Protein AF-0000000079071608 (afdb_homodimer)

Nearest PDB structures (foldseek):
  5tao-assembly1_A  TM=7.652E-01  e=8.040E-08  Haloferax volcanii DS2
  3pug-assembly1_A  TM=7.405E-01  e=8.817E-08  Haloferax volcanii DS2
  3oyz-assembly1_A  TM=7.617E-01  e=5.085E-07  Haloferax volcanii DS2
  3oyx-assembly1_A  TM=5.972E-01  e=1.931E-07  Haloferax volcanii DS2
  7yqn-assembly2_B  TM=5.432E-01  e=3.080E-05  Escherichia coli DH5[alpha]

Solvent-accessible surface area (backbone atoms only — not comparable to full-atom values): 44572 Å² total; per-residue (Å²): 128,81,77,73,74,80,78,85,77,88,71,59,71,63,59,59,51,51,53,52,61,73,39,45,66,56,53,52,47,49,56,69,60,40,68,28,73,81,80,65,82,74,50,61,36,38,31,58,40,28,39,87,69,64,52,90,54,44,59,61,49,35,17,53,51,23,50,51,48,37,53,73,66,29,68,44,36,68,52,42,16,63,64,66,68,48,55,75,88,46,16,53,64,37,42,54,49,40,54,52,37,33,71,76,55,48,46,49,21,41,29,37,20,53,31,83,77,47,47,92,68,58,67,69,59,51,44,51,36,28,33,48,49,18,47,44,53,45,48,25,55,74,70,69,69,46,47,70,25,39,40,38,26,42,37,31,73,50,84,64,41,24,68,58,15,53,47,44,51,35,21,23,53,38,30,20,48,76,66,76,40,78,63,92,38,54,42,35,36,46,35,71,42,56,50,39,66,54,37,36,43,50,44,51,51,52,49,53,49,26,60,76,69,69,47,62,90,73,69,73,41,29,29,39,30,51,24,34,39,34,24,57,31,24,65,82,16,42,51,33,50,44,50,28,52,59,39,28,71,80,22,46,50,28,40,32,37,34,31,53,47,25,33,34,42,52,52,28,41,51,93,53,55,40,54,82,29,69,71,42,48,54,50,51,50,54,50,48,64,52,25,61,44,45,40,33,41,56,27,42,30,41,69,52,66,48,42,56,83,56,56,71,48,24,47,52,28,40,36,50,51,22,51,54,48,43,52,32,44,78,69,71,27,62,17,29,38,39,74,48,42,55,44,48,60,31,53,44,40,29,54,27,47,56,40,51,72,44,42,64,65,41,27,49,52,44,32,33,56,64,64,69,43,91,50,101,57,86,76,47,64,69,47,45,22,51,41,26,42,52,52,50,54,20,36,68,73,62,48,38,50,69,66,60,51,23,71,61,34,74,42,52,73,68,53,33,51,54,45,44,56,66,63,82,90,54,69,69,81,66,70,130,131,77,79,74,72,83,75,64,66,74,73,60,71,61,58,58,50,51,43,51,61,71,40,46,66,55,54,53,47,49,56,67,60,40,68,28,74,82,80,66,83,74,51,61,36,39,32,57,40,29,40,87,69,62,51,92,55,45,57,60,50,35,16,52,50,22,52,49,50,36,53,70,64,29,70,43,36,67,53,43,17,64,63,64,67,47,57,76,89,46,17,53,64,38,41,52,50,40,54,53,37,32,71,74,54,48,46,48,22,40,27,37,19,53,30,83,74,47,45,93,68,58,67,68,57,50,48,52,33,29,35,49,49,17,48,44,53,45,49,24,56,74,71,69,68,48,46,71,23,38,38,37,25,40,38,34,71,50,83,94,42,22,68,59,14,52,48,44,50,47,42,22,54,50,30,18,46,74,66,76,40,80,64,91,38,53,41,36,36,46,38,71,43,55,50,38,65,55,39,36,51,51,43,51,52,51,50,53,51,26,59,76,70,70,46,61,88,74,71,72,42,29,27,39,29,51,26,35,62,35,23,58,47,29,97,84,70,26,24,32,51,21,34,28,51,60,39,27,73,80,22,46,50,28,40,33,39,35,34,63,54,26,33,50,64,76,67,49,54,76,93,59,56,41,55,81,29,68,72,42,48,52,49,49,51,54,50,42,35,43,27,37,38,45,40,32,41,56,26,43,33,40,71,89,69,66,44,56,83,56,56,70,48,23,46,52,28,39,36,51,52,22,49,54,48,41,52,33,44,68,68,38,28,62,16,28,40,38,74,48,43,56,44,47,59,31,53,44,40,30,55,27,46,57,41,53,73,45,41,65,64,40,28,48,52,45,33,35,56,61,63,69,47,92,61,69,48,69,78,47,67,40,38,46,20,18,33,26,43,47,53,50,52,20,36,68,73,62,49,40,51,67,67,61,50,23,70,62,37,74,43,52,72,68,52,34,52,51,45,44,56,63,61,85,61,54,71,68,81,67,68,133

Structure (mmCIF, N/CA/C/O backbone):
data_AF-0000000079071608-model_v1
#
loop_
_entity.id
_entity.type
_entity.pdbx_description
1 polymer 'Aldolase/citrate lyase family protein'
#
loop_
_atom_site.group_PDB
_atom_site.id
_atom_site.type_symbol
_atom_site.label_atom_id
_atom_site.label_alt_id
_atom_site.label_comp_id
_atom_site.label_asym_id
_atom_site.label_entity_id
_atom_site.label_seq_id
_atom_site.pdbx_PDB_ins_code
_atom_site.Cartn_x
_atom_site.Cartn_y
_atom_site.Cartn_z
_atom_site.occupancy
_atom_site.B_iso_or_equiv
_atom_site.auth_seq_id
_atom_site.auth_comp_id
_atom_site.auth_asym_id
_atom_site.auth_atom_id
_atom_site.pdbx_PDB_model_num
ATOM 1 N N . MET A 1 1 ? 61.188 -28.734 -21 1 44.72 1 MET A N 1
ATOM 2 C CA . MET A 1 1 ? 60.438 -28.516 -19.766 1 44.72 1 MET A CA 1
ATOM 3 C C . MET A 1 1 ? 60.25 -27.031 -19.5 1 44.72 1 MET A C 1
ATOM 5 O O . MET A 1 1 ? 61.188 -26.266 -19.391 1 44.72 1 MET A O 1
ATOM 9 N N . GLY A 1 2 ? 59.219 -26.406 -20.047 1 53.53 2 GLY A N 1
ATOM 10 C CA . GLY A 1 2 ? 58.969 -24.984 -19.906 1 53.53 2 GLY A CA 1
ATOM 11 C C . GLY A 1 2 ? 58.938 -24.531 -18.469 1 53.53 2 GLY A C 1
ATOM 12 O O . GLY A 1 2 ? 58.344 -25.188 -17.609 1 53.53 2 GLY A O 1
ATOM 13 N N . GLN A 1 3 ? 59.969 -23.969 -18.062 1 58.19 3 GLN A N 1
ATOM 14 C CA . GLN A 1 3 ? 60.062 -23.406 -16.719 1 58.19 3 GLN A CA 1
ATOM 15 C C . GLN A 1 3 ? 58.812 -22.609 -16.375 1 58.19 3 GLN A C 1
ATOM 17 O O . GLN A 1 3 ? 58.469 -21.625 -17.062 1 58.19 3 GLN A O 1
ATOM 22 N N . GLN A 1 4 ? 57.781 -23.297 -15.914 1 64.5 4 GLN A N 1
ATOM 23 C CA . GLN A 1 4 ? 56.625 -22.594 -15.359 1 64.5 4 GLN A CA 1
ATOM 24 C C . GLN A 1 4 ? 57.094 -21.453 -14.438 1 64.5 4 GLN A C 1
ATOM 26 O O . GLN A 1 4 ? 57.812 -21.688 -13.469 1 64.5 4 GLN A O 1
ATOM 31 N N . GLU A 1 5 ? 57.188 -20.359 -15.008 1 67.31 5 GLU A N 1
ATOM 32 C CA . GLU A 1 5 ? 57.5 -19.188 -14.195 1 67.31 5 GLU A CA 1
ATOM 33 C C . GLU A 1 5 ? 56.719 -19.203 -12.883 1 67.31 5 GLU A C 1
ATOM 35 O O . GLU A 1 5 ? 55.5 -19.406 -12.883 1 67.31 5 GLU A O 1
ATOM 40 N N . LYS A 1 6 ? 57.406 -19.406 -11.875 1 74.31 6 LYS A N 1
ATOM 41 C CA . LYS A 1 6 ? 56.812 -19.328 -10.555 1 74.31 6 LYS A CA 1
ATOM 42 C C . LYS A 1 6 ? 56.219 -17.938 -10.305 1 74.31 6 LYS A C 1
ATOM 44 O O . LYS A 1 6 ? 56.969 -16.953 -10.297 1 74.31 6 LYS A O 1
ATOM 49 N N . VAL A 1 7 ? 54.938 -17.797 -10.383 1 86.5 7 VAL A N 1
ATOM 50 C CA . VAL A 1 7 ? 54.25 -16.531 -10.102 1 86.5 7 VAL A CA 1
ATOM 51 C C . VAL A 1 7 ? 54.312 -16.25 -8.602 1 86.5 7 VAL A C 1
ATOM 53 O O . VAL A 1 7 ? 54 -17.141 -7.789 1 86.5 7 VAL A O 1
ATOM 56 N N . ALA A 1 8 ? 54.844 -15.266 -8.094 1 85.81 8 ALA A N 1
ATOM 57 C CA . ALA A 1 8 ? 55 -14.891 -6.695 1 85.81 8 ALA A CA 1
ATOM 58 C C . ALA A 1 8 ? 53.688 -14.477 -6.078 1 85.81 8 ALA A C 1
ATOM 60 O O . ALA A 1 8 ? 52.844 -13.836 -6.734 1 85.81 8 ALA A O 1
ATOM 61 N N . THR A 1 9 ? 53.344 -14.984 -4.914 1 87.38 9 THR A N 1
ATOM 62 C CA . THR A 1 9 ? 52.219 -14.516 -4.094 1 87.38 9 THR A CA 1
ATOM 63 C C . THR A 1 9 ? 52.719 -13.953 -2.768 1 87.38 9 THR A C 1
ATOM 65 O O . THR A 1 9 ? 53.875 -14.227 -2.365 1 87.38 9 THR A O 1
ATOM 68 N N . SER A 1 10 ? 51.906 -13.047 -2.244 1 91.5 10 SER A N 1
ATOM 69 C CA . SER A 1 10 ? 52.312 -12.391 -1.003 1 91.5 10 SER A CA 1
ATOM 70 C C . SER A 1 10 ? 51.656 -13.055 0.205 1 91.5 10 SER A C 1
ATOM 72 O O . SER A 1 10 ? 52.156 -12.93 1.329 1 91.5 10 SER A O 1
ATOM 74 N N . LEU A 1 11 ? 50.625 -13.664 0.04 1 89.94 11 LEU A N 1
ATOM 75 C CA . LEU A 1 11 ? 49.844 -14.141 1.175 1 89.94 11 LEU A CA 1
ATOM 76 C C . LEU A 1 11 ? 50.094 -15.625 1.423 1 89.94 11 LEU A C 1
ATOM 78 O O . LEU A 1 11 ? 50.188 -16.406 0.478 1 89.94 11 LEU A O 1
ATOM 82 N N . ALA A 1 12 ? 50.219 -15.898 2.709 1 88.94 12 ALA A N 1
ATOM 83 C CA . ALA A 1 12 ? 50.312 -17.312 3.086 1 88.94 12 ALA A CA 1
ATOM 84 C C . ALA A 1 12 ? 48.969 -18.016 2.9 1 88.94 12 ALA A C 1
ATOM 86 O O . ALA A 1 12 ? 47.906 -17.391 2.992 1 88.94 12 ALA A O 1
ATOM 87 N N . GLY A 1 13 ? 49.031 -19.172 2.604 1 90 13 GLY A N 1
ATOM 88 C CA . GLY A 1 13 ? 47.844 -20 2.439 1 90 13 GLY A CA 1
ATOM 89 C C . GLY A 1 13 ? 46.938 -20 3.656 1 90 13 GLY A C 1
ATOM 90 O O . GLY A 1 13 ? 45.719 -20.188 3.537 1 90 13 GLY A O 1
ATOM 91 N N . THR A 1 14 ? 47.469 -19.656 4.812 1 92.75 14 THR A N 1
ATOM 92 C CA . THR A 1 14 ? 46.719 -19.656 6.062 1 92.75 14 THR A CA 1
ATOM 93 C C . THR A 1 14 ? 45.688 -18.531 6.074 1 92.75 14 THR A C 1
ATOM 95 O O . THR A 1 14 ? 44.625 -18.656 6.684 1 92.75 14 THR A O 1
ATOM 98 N N . VAL A 1 15 ? 46 -17.5 5.441 1 91.19 15 VAL A N 1
ATOM 99 C CA . VAL A 1 15 ? 45.062 -16.375 5.359 1 91.19 15 VAL A CA 1
ATOM 100 C C . VAL A 1 15 ? 43.812 -16.812 4.641 1 91.19 15 VAL A C 1
ATOM 102 O O . VAL A 1 15 ? 42.688 -16.516 5.102 1 91.19 15 VAL A O 1
ATOM 105 N N . SER A 1 16 ? 43.969 -17.469 3.561 1 90.81 16 SER A N 1
ATOM 106 C CA . SER A 1 16 ? 42.812 -17.969 2.807 1 90.81 16 SER A CA 1
ATOM 107 C C . SER A 1 16 ? 42 -18.953 3.637 1 90.81 16 SER A C 1
ATOM 109 O O . SER A 1 16 ? 40.75 -18.938 3.594 1 90.81 16 SER A O 1
ATOM 111 N N . GLU A 1 17 ? 42.625 -19.719 4.328 1 92.81 17 GLU A N 1
ATOM 112 C CA . GLU A 1 17 ? 41.938 -20.703 5.156 1 92.81 17 GLU A CA 1
ATOM 113 C C . GLU A 1 17 ? 41.156 -20.031 6.266 1 92.81 17 GLU A C 1
ATOM 115 O O . GLU A 1 17 ? 40.031 -20.469 6.578 1 92.81 17 GLU A O 1
ATOM 120 N N . GLU A 1 18 ? 41.719 -19.047 6.824 1 92 18 GLU A N 1
ATOM 121 C CA . GLU A 1 18 ? 41.062 -18.312 7.895 1 92 18 GLU A CA 1
ATOM 122 C C . GLU A 1 18 ? 39.812 -17.594 7.383 1 92 18 GLU A C 1
ATOM 124 O O . GLU A 1 18 ? 38.781 -17.609 8.047 1 92 18 GLU A O 1
ATOM 129 N N . ILE A 1 19 ? 39.906 -17.094 6.324 1 92.75 19 ILE A N 1
ATOM 130 C CA . ILE A 1 19 ? 38.75 -16.422 5.715 1 92.75 19 ILE A CA 1
ATOM 131 C C . ILE A 1 19 ? 37.656 -17.438 5.387 1 92.75 19 ILE A C 1
ATOM 133 O O . ILE A 1 19 ? 36.5 -17.203 5.672 1 92.75 19 ILE A O 1
ATOM 137 N N . SER A 1 20 ? 38 -18.531 4.875 1 91.56 20 SER A N 1
ATOM 138 C CA . SER A 1 20 ? 37.031 -19.578 4.57 1 91.56 20 SER A CA 1
ATOM 139 C C . SER A 1 20 ? 36.344 -20.062 5.828 1 91.56 20 SER A C 1
ATOM 141 O O . SER A 1 20 ? 35.125 -20.266 5.828 1 91.56 20 SER A O 1
ATOM 143 N N . ALA A 1 21 ? 37.094 -20.156 6.781 1 93.5 21 ALA A N 1
ATOM 144 C CA . ALA A 1 21 ? 36.531 -20.625 8.047 1 93.5 21 ALA A CA 1
ATOM 145 C C . ALA A 1 21 ? 35.562 -19.609 8.609 1 93.5 21 ALA A C 1
ATOM 147 O O . ALA A 1 21 ? 34.531 -19.984 9.18 1 93.5 21 ALA A O 1
ATOM 148 N N . SER A 1 22 ? 35.875 -18.422 8.461 1 94.06 22 SER A N 1
ATOM 149 C CA . SER A 1 22 ? 35.062 -17.359 9.023 1 94.06 22 SER A CA 1
ATOM 150 C C . SER A 1 22 ? 33.719 -17.234 8.266 1 94.06 22 SER A C 1
ATOM 152 O O . SER A 1 22 ? 32.75 -16.703 8.797 1 94.06 22 SER A O 1
ATOM 154 N N . LEU A 1 23 ? 33.562 -17.797 7.086 1 94.31 23 LEU A N 1
ATOM 155 C CA . LEU A 1 23 ? 32.406 -17.609 6.246 1 94.31 23 LEU A CA 1
ATOM 156 C C . LEU A 1 23 ? 31.594 -18.906 6.148 1 94.31 23 LEU A C 1
ATOM 158 O O . LEU A 1 23 ? 30.562 -18.953 5.461 1 94.31 23 LEU A O 1
ATOM 162 N N . THR A 1 24 ? 32.062 -19.812 6.867 1 92.94 24 THR A N 1
ATOM 163 C CA . THR A 1 24 ? 31.406 -21.109 6.785 1 92.94 24 THR A CA 1
ATOM 164 C C . THR A 1 24 ? 29.938 -21.016 7.184 1 92.94 24 THR A C 1
ATOM 166 O O . THR A 1 24 ? 29.078 -21.578 6.508 1 92.94 24 THR A O 1
ATOM 169 N N . ALA A 1 25 ? 29.703 -20.297 8.281 1 93.12 25 ALA A N 1
ATOM 170 C CA . ALA A 1 25 ? 28.328 -20.156 8.75 1 93.12 25 ALA A CA 1
ATOM 171 C C . ALA A 1 25 ? 27.484 -19.375 7.75 1 93.12 25 ALA A C 1
ATOM 173 O O . ALA A 1 25 ? 26.297 -19.703 7.543 1 93.12 25 ALA A O 1
ATOM 174 N N . VAL A 1 26 ? 28.031 -18.422 7.152 1 89.38 26 VAL A N 1
ATOM 175 C CA . VAL A 1 26 ? 27.344 -17.609 6.152 1 89.38 26 VAL A CA 1
ATOM 176 C C . VAL A 1 26 ? 27 -18.469 4.938 1 89.38 26 VAL A C 1
ATOM 178 O O . VAL A 1 26 ? 25.891 -18.406 4.402 1 89.38 26 VAL A O 1
ATOM 181 N N . ASP A 1 27 ? 27.938 -19.266 4.555 1 87.5 27 ASP A N 1
ATOM 182 C CA . ASP A 1 27 ? 27.703 -20.156 3.408 1 87.5 27 ASP A CA 1
ATOM 183 C C . ASP A 1 27 ? 26.562 -21.125 3.68 1 87.5 27 ASP A C 1
ATOM 185 O O . ASP A 1 27 ? 25.734 -21.375 2.807 1 87.5 27 ASP A O 1
ATOM 189 N N . ALA A 1 28 ? 26.578 -21.578 4.844 1 91.38 28 ALA A N 1
ATOM 190 C CA . ALA A 1 28 ? 25.516 -22.516 5.223 1 91.38 28 ALA A CA 1
ATOM 191 C C . ALA A 1 28 ? 24.156 -21.812 5.25 1 91.38 28 ALA A C 1
ATOM 193 O O . ALA A 1 28 ? 23.156 -22.375 4.805 1 91.38 28 ALA A O 1
ATOM 194 N N . GLU A 1 29 ? 24.109 -20.625 5.758 1 91.5 29 GLU A N 1
ATOM 195 C CA . GLU A 1 29 ? 22.875 -19.859 5.82 1 91.5 29 GLU A CA 1
ATOM 196 C C . GLU A 1 29 ? 22.359 -19.516 4.426 1 91.5 29 GLU A C 1
ATOM 198 O O . GLU A 1 29 ? 21.156 -19.578 4.16 1 91.5 29 GLU A O 1
ATOM 203 N N . LEU A 1 30 ? 23.25 -19.172 3.57 1 88.44 30 LEU A N 1
ATOM 204 C CA . LEU A 1 30 ? 22.891 -18.859 2.191 1 88.44 30 LEU A CA 1
ATOM 205 C C . LEU A 1 30 ? 22.25 -20.047 1.499 1 88.44 30 LEU A C 1
ATOM 207 O O . LEU A 1 30 ? 21.234 -19.906 0.826 1 88.44 30 LEU A O 1
ATOM 211 N N . ALA A 1 31 ? 22.781 -21.172 1.728 1 88.56 31 ALA A N 1
ATOM 212 C CA . ALA A 1 31 ? 22.266 -22.391 1.108 1 88.56 31 ALA A CA 1
ATOM 213 C C . ALA A 1 31 ? 20.891 -22.75 1.666 1 88.56 31 ALA A C 1
ATOM 215 O O . ALA A 1 31 ? 20 -23.188 0.925 1 88.56 31 ALA A O 1
ATOM 216 N N . ARG A 1 32 ? 20.734 -22.5 2.881 1 90.62 32 ARG A N 1
ATOM 217 C CA . ARG A 1 32 ? 19.5 -22.891 3.555 1 90.62 32 ARG A CA 1
ATOM 218 C C . ARG A 1 32 ? 18.359 -21.922 3.221 1 90.62 32 ARG A C 1
ATOM 220 O O . ARG A 1 32 ? 17.25 -22.344 2.926 1 90.62 32 ARG A O 1
ATOM 227 N N . ARG A 1 33 ? 18.656 -20.656 3.199 1 91.56 33 ARG A N 1
ATOM 228 C CA . ARG A 1 33 ? 17.625 -19.625 3.123 1 91.56 33 ARG A CA 1
ATOM 229 C C . ARG A 1 33 ? 17.297 -19.297 1.672 1 91.56 33 ARG A C 1
ATOM 231 O O . ARG A 1 33 ? 16.219 -18.766 1.383 1 91.56 33 ARG A O 1
ATOM 238 N N . TYR A 1 34 ? 18.219 -19.672 0.741 1 91.81 34 TYR A N 1
ATOM 239 C CA . TYR A 1 34 ? 18.031 -19.266 -0.648 1 91.81 34 TYR A CA 1
ATOM 240 C C . TYR A 1 34 ? 18.25 -20.453 -1.593 1 91.81 34 TYR A C 1
ATOM 242 O O . TYR A 1 34 ? 19.156 -20.406 -2.436 1 91.81 34 TYR A O 1
ATOM 250 N N . PRO A 1 35 ? 17.375 -21.406 -1.533 1 89.88 35 PRO A N 1
ATOM 251 C CA . PRO A 1 35 ? 17.516 -22.594 -2.379 1 89.88 35 PRO A CA 1
ATOM 252 C C . PRO A 1 35 ? 17.203 -22.312 -3.846 1 89.88 35 PRO A C 1
ATOM 254 O O . PRO A 1 35 ? 17.484 -23.141 -4.715 1 89.88 35 PRO A O 1
ATOM 257 N N . GLY A 1 36 ? 16.578 -21.172 -4.148 1 88.44 36 GLY A N 1
ATOM 258 C CA . GLY A 1 36 ? 16.203 -20.844 -5.516 1 88.44 36 GLY A CA 1
ATOM 259 C C . GLY A 1 36 ? 14.812 -21.328 -5.883 1 88.44 36 GLY A C 1
ATOM 260 O O . GLY A 1 36 ? 14.07 -21.812 -5.027 1 88.44 36 GLY A O 1
ATOM 261 N N . ASP A 1 37 ? 14.383 -21.109 -7.102 1 88.38 37 ASP A N 1
ATOM 262 C CA . ASP A 1 37 ? 13.07 -21.484 -7.605 1 88.38 37 ASP A CA 1
ATOM 263 C C . ASP A 1 37 ? 12.898 -23.016 -7.621 1 88.38 37 ASP A C 1
ATOM 265 O O . ASP A 1 37 ? 13.805 -23.734 -8.031 1 88.38 37 ASP A O 1
ATOM 269 N N . PRO A 1 38 ? 11.797 -23.516 -7.168 1 89.25 38 PRO A N 1
ATOM 270 C CA . PRO A 1 38 ? 11.617 -24.969 -7.098 1 89.25 38 PRO A CA 1
ATOM 271 C C . PRO A 1 38 ? 11.5 -25.609 -8.477 1 89.25 38 PRO A C 1
ATOM 273 O O . PRO A 1 38 ? 11.562 -26.844 -8.594 1 89.25 38 PRO A O 1
ATOM 276 N N . GLY A 1 39 ? 11.211 -24.859 -9.5 1 87.56 39 GLY A N 1
ATOM 277 C CA . GLY A 1 39 ? 11.188 -25.375 -10.859 1 87.56 39 GLY A CA 1
ATOM 278 C C . GLY A 1 39 ? 9.844 -25.969 -11.25 1 87.56 39 GLY A C 1
ATOM 279 O O . GLY A 1 39 ? 9.711 -26.578 -12.312 1 87.56 39 GLY A O 1
ATOM 280 N N . THR A 1 40 ? 8.906 -25.844 -10.391 1 90.56 40 THR A N 1
ATOM 281 C CA . THR A 1 40 ? 7.562 -26.312 -10.703 1 90.56 40 THR A CA 1
ATOM 282 C C . THR A 1 40 ? 6.742 -25.219 -11.359 1 90.56 40 THR A C 1
ATOM 284 O O . THR A 1 40 ? 7.152 -24.047 -11.367 1 90.56 40 THR A O 1
ATOM 287 N N . ARG A 1 41 ? 5.633 -25.609 -11.922 1 94.62 41 ARG A N 1
ATOM 288 C CA . ARG A 1 41 ? 4.746 -24.656 -12.602 1 94.62 41 ARG A CA 1
ATOM 289 C C . ARG A 1 41 ? 4.16 -23.656 -11.617 1 94.62 41 ARG A C 1
ATOM 291 O O . ARG A 1 41 ? 3.605 -24.031 -10.586 1 94.62 41 ARG A O 1
ATOM 298 N N . GLN A 1 42 ? 4.371 -22.391 -11.914 1 96.69 42 GLN A N 1
ATOM 299 C CA . GLN A 1 42 ? 3.625 -21.344 -11.234 1 96.69 42 GLN A CA 1
ATOM 300 C C . GLN A 1 42 ? 2.334 -21.016 -11.984 1 96.69 42 GLN A C 1
ATOM 302 O O . GLN A 1 42 ? 2.361 -20.688 -13.164 1 96.69 42 GLN A O 1
ATOM 307 N N . PRO A 1 43 ? 1.188 -21.219 -11.32 1 98.44 43 PRO A N 1
ATOM 308 C CA . PRO A 1 43 ? -0.044 -20.844 -12.016 1 98.44 43 PRO A CA 1
ATOM 309 C C . PRO A 1 43 ? -0.086 -19.359 -12.383 1 98.44 43 PRO A C 1
ATOM 311 O O . PRO A 1 43 ? 0.498 -18.531 -11.68 1 98.44 43 PRO A O 1
ATOM 314 N N . VAL A 1 44 ? -0.841 -19.016 -13.422 1 98.69 44 VAL A N 1
ATOM 315 C CA . VAL A 1 44 ? -0.842 -17.641 -13.898 1 98.69 44 VAL A CA 1
ATOM 316 C C . VAL A 1 44 ? -1.855 -16.828 -13.109 1 98.69 44 VAL A C 1
ATOM 318 O O . VAL A 1 44 ? -1.845 -15.594 -13.164 1 98.69 44 VAL A O 1
ATOM 321 N N . HIS A 1 45 ? -2.773 -17.594 -12.398 1 98.62 45 HIS A N 1
ATOM 322 C CA . HIS A 1 45 ? -3.756 -16.906 -11.57 1 98.62 45 HIS A CA 1
ATOM 323 C C . HIS A 1 45 ? -4.223 -17.781 -10.414 1 98.62 45 HIS A C 1
ATOM 325 O O . HIS A 1 45 ? -3.975 -19 -10.422 1 98.62 45 HIS A O 1
ATOM 331 N N . THR A 1 46 ? -4.723 -17.188 -9.406 1 98.56 46 THR A N 1
ATOM 332 C CA . THR A 1 46 ? -5.523 -17.812 -8.367 1 98.56 46 THR A CA 1
ATOM 333 C C . THR A 1 46 ? -6.949 -17.266 -8.375 1 98.56 46 THR A C 1
ATOM 335 O O . THR A 1 46 ? -7.152 -16.062 -8.352 1 98.56 46 THR A O 1
ATOM 338 N N . VAL A 1 47 ? -7.91 -18.188 -8.5 1 97.94 47 VAL A N 1
ATOM 339 C CA . VAL A 1 47 ? -9.32 -17.828 -8.469 1 97.94 47 VAL A CA 1
ATOM 340 C C . VAL A 1 47 ? -9.891 -18.062 -7.074 1 97.94 47 VAL A C 1
ATOM 342 O O . VAL A 1 47 ? -9.555 -19.047 -6.422 1 97.94 47 VAL A O 1
ATOM 345 N N . TYR A 1 48 ? -10.711 -17.172 -6.613 1 95.44 48 TYR A N 1
ATOM 346 C CA . TYR A 1 48 ? -11.375 -17.312 -5.324 1 95.44 48 TYR A CA 1
ATOM 347 C C . TYR A 1 48 ? -12.875 -17.516 -5.504 1 95.44 48 TYR A C 1
ATOM 349 O O . TYR A 1 48 ? -13.531 -16.75 -6.211 1 95.44 48 TYR A O 1
ATOM 357 N N . VAL A 1 49 ? -13.414 -18.531 -4.895 1 96.75 49 VAL A N 1
ATOM 358 C CA . VAL A 1 49 ? -14.836 -18.859 -4.914 1 96.75 49 VAL A CA 1
ATOM 359 C C . VAL A 1 49 ? -15.344 -19.062 -3.486 1 96.75 49 VAL A C 1
ATOM 361 O O . VAL A 1 49 ? -14.789 -19.875 -2.738 1 96.75 49 VAL A O 1
ATOM 364 N N . PRO A 1 50 ? -16.391 -18.359 -3.102 1 95.94 50 PRO A N 1
ATOM 365 C CA . PRO A 1 50 ? -16.906 -18.531 -1.739 1 95.94 50 PRO A CA 1
ATOM 366 C C . PRO A 1 50 ? -17.312 -19.969 -1.433 1 95.94 50 PRO A C 1
ATOM 368 O O . PRO A 1 50 ? -17.828 -20.672 -2.309 1 95.94 50 PRO A O 1
ATOM 371 N N . GLY A 1 51 ? -17.109 -20.391 -0.204 1 96.5 51 GLY A N 1
ATOM 372 C CA . GLY A 1 51 ? -17.328 -21.75 0.23 1 96.5 51 GLY A CA 1
ATOM 373 C C . GLY A 1 51 ? -18.766 -22.219 0.043 1 96.5 51 GLY A C 1
ATOM 374 O O . GLY A 1 51 ? -19.016 -23.422 -0.129 1 96.5 51 GLY A O 1
ATOM 375 N N . ASP A 1 52 ? -19.688 -21.281 0.037 1 94.19 52 ASP A N 1
ATOM 376 C CA . ASP A 1 52 ? -21.094 -21.641 -0.102 1 94.19 52 ASP A CA 1
ATOM 377 C C . ASP A 1 52 ? -21.484 -21.766 -1.572 1 94.19 52 ASP A C 1
ATOM 379 O O . ASP A 1 52 ? -22.531 -22.312 -1.896 1 94.19 52 ASP A O 1
ATOM 383 N N . VAL A 1 53 ? -20.672 -21.266 -2.438 1 94.31 53 VAL A N 1
ATOM 384 C CA . VAL A 1 53 ? -20.953 -21.219 -3.865 1 94.31 53 VAL A CA 1
ATOM 385 C C . VAL A 1 53 ? -20.234 -22.359 -4.582 1 94.31 53 VAL A C 1
ATOM 387 O O . VAL A 1 53 ? -20.703 -22.859 -5.602 1 94.31 53 VAL A O 1
ATOM 390 N N . PHE A 1 54 ? -19.109 -22.875 -4.062 1 96.88 54 PHE A N 1
ATOM 391 C CA . PHE A 1 54 ? -18.281 -23.891 -4.703 1 96.88 54 PHE A CA 1
ATOM 392 C C . PHE A 1 54 ? -19.062 -25.203 -4.844 1 96.88 54 PHE A C 1
ATOM 394 O O . PHE A 1 54 ? -19.656 -25.672 -3.881 1 96.88 54 PHE A O 1
ATOM 401 N N . ALA A 1 55 ? -19.047 -25.719 -6.07 1 96.5 55 ALA A N 1
ATOM 402 C CA . ALA A 1 55 ? -19.812 -26.906 -6.418 1 96.5 55 ALA A CA 1
ATOM 403 C C . ALA A 1 55 ? -19.031 -27.797 -7.383 1 96.5 55 ALA A C 1
ATOM 405 O O . ALA A 1 55 ? -18 -27.375 -7.938 1 96.5 55 ALA A O 1
ATOM 406 N N . PRO A 1 56 ? -19.281 -29.156 -7.543 1 92.75 56 PRO A N 1
ATOM 407 C CA . PRO A 1 56 ? -18.547 -30.078 -8.414 1 92.75 56 PRO A CA 1
ATOM 408 C C . PRO A 1 56 ? -18.328 -29.531 -9.82 1 92.75 56 PRO A C 1
ATOM 410 O O . PRO A 1 56 ? -17.297 -29.766 -10.438 1 92.75 56 PRO A O 1
ATOM 413 N N . GLY A 1 57 ? -19.156 -28.641 -10.344 1 94.94 57 GLY A N 1
ATOM 414 C CA . GLY A 1 57 ? -19.094 -28.125 -11.703 1 94.94 57 GLY A CA 1
ATOM 415 C C . GLY A 1 57 ? -18.578 -26.703 -11.773 1 94.94 57 GLY A C 1
ATOM 416 O O . GLY A 1 57 ? -18.562 -26.094 -12.844 1 94.94 57 GLY A O 1
ATOM 417 N N . THR A 1 58 ? -17.969 -26.281 -10.727 1 97.31 58 THR A N 1
ATOM 418 C CA . THR A 1 58 ? -17.562 -24.875 -10.656 1 97.31 58 THR A CA 1
ATOM 419 C C . THR A 1 58 ? -16.484 -24.562 -11.688 1 97.31 58 THR A C 1
ATOM 421 O O . THR A 1 58 ? -16.594 -23.578 -12.422 1 97.31 58 THR A O 1
ATOM 424 N N . LEU A 1 59 ? -15.453 -25.422 -11.852 1 97.69 59 LEU A N 1
ATOM 425 C CA . LEU A 1 59 ? -14.352 -25.172 -12.773 1 97.69 59 LEU A CA 1
ATOM 426 C C . LEU A 1 59 ? -14.844 -25.141 -14.211 1 97.69 59 LEU A C 1
ATOM 428 O O . LEU A 1 59 ? -14.547 -24.203 -14.961 1 97.69 59 LEU A O 1
ATOM 432 N N . ARG A 1 60 ? -15.625 -26.172 -14.562 1 97.5 60 ARG A N 1
ATOM 433 C CA . ARG A 1 60 ? -16.156 -26.219 -15.922 1 97.5 60 ARG A CA 1
ATOM 434 C C . ARG A 1 60 ? -17.125 -25.062 -16.172 1 97.5 60 ARG A C 1
ATOM 436 O O . ARG A 1 60 ? -17.125 -24.484 -17.266 1 97.5 60 ARG A O 1
ATOM 443 N N . SER A 1 61 ? -17.969 -24.781 -15.203 1 97.94 61 SER A N 1
ATOM 444 C CA . SER A 1 61 ? -18.922 -23.672 -15.328 1 97.94 61 SER A CA 1
ATOM 445 C C . SER A 1 61 ? -18.203 -22.359 -15.586 1 97.94 61 SER A C 1
ATOM 447 O O . SER A 1 61 ? -18.641 -21.547 -16.391 1 97.94 61 SER A O 1
ATOM 449 N N . TRP A 1 62 ? -17.094 -22.109 -14.898 1 98.31 62 TRP A N 1
ATOM 450 C CA . TRP A 1 62 ? -16.297 -20.906 -15.109 1 98.31 62 TRP A CA 1
ATOM 451 C C . TRP A 1 62 ? -15.773 -20.844 -16.547 1 98.31 62 TRP A C 1
ATOM 453 O O . TRP A 1 62 ? -15.836 -19.797 -17.188 1 98.31 62 TRP A O 1
ATOM 463 N N . GLY A 1 63 ? -15.219 -21.984 -17.047 1 98.62 63 GLY A N 1
ATOM 464 C CA . GLY A 1 63 ? -14.758 -22.062 -18.422 1 98.62 63 GLY A CA 1
ATOM 465 C C . GLY A 1 63 ? -15.852 -21.781 -19.438 1 98.62 63 GLY A C 1
ATOM 466 O O . GLY A 1 63 ? -15.641 -21 -20.375 1 98.62 63 GLY A O 1
ATOM 467 N N . ASP A 1 64 ? -17.031 -22.359 -19.203 1 98.62 64 ASP A N 1
ATOM 468 C CA . ASP A 1 64 ? -18.156 -22.203 -20.125 1 98.62 64 ASP A CA 1
ATOM 469 C C . ASP A 1 64 ? -18.641 -20.75 -20.141 1 98.62 64 ASP A C 1
ATOM 471 O O . ASP A 1 64 ? -18.953 -20.219 -21.219 1 98.62 64 ASP A O 1
ATOM 475 N N . GLN A 1 65 ? -18.719 -20.188 -18.984 1 98.56 65 GLN A N 1
ATOM 476 C CA . GLN A 1 65 ? -19.141 -18.797 -18.906 1 98.56 65 GLN A CA 1
ATOM 477 C C . GLN A 1 65 ? -18.141 -17.875 -19.578 1 98.56 65 GLN A C 1
ATOM 479 O O . GLN A 1 65 ? -18.531 -16.906 -20.234 1 98.56 65 GLN A O 1
ATOM 484 N N . ALA A 1 66 ? -16.859 -18.141 -19.438 1 98.75 66 ALA A N 1
ATOM 485 C CA . ALA A 1 66 ? -15.812 -17.344 -20.094 1 98.75 66 ALA A CA 1
ATOM 486 C C . ALA A 1 66 ? -15.914 -17.453 -21.609 1 98.75 66 ALA A C 1
ATOM 488 O O . ALA A 1 66 ? -15.828 -16.453 -22.312 1 98.75 66 ALA A O 1
ATOM 489 N N . LEU A 1 67 ? -16.109 -18.703 -22.078 1 98.62 67 LEU A N 1
ATOM 490 C CA . LEU A 1 67 ? -16.266 -18.922 -23.5 1 98.62 67 LEU A CA 1
ATOM 491 C C . LEU A 1 67 ? -17.5 -18.219 -24.031 1 98.62 67 LEU A C 1
ATOM 493 O O . LEU A 1 67 ? -17.469 -17.625 -25.109 1 98.62 67 LEU A O 1
ATOM 497 N N . ALA A 1 68 ? -18.578 -18.266 -23.266 1 98.56 68 ALA A N 1
ATOM 498 C CA . ALA A 1 68 ? -19.812 -17.594 -23.672 1 98.56 68 ALA A CA 1
ATOM 499 C C . ALA A 1 68 ? -19.609 -16.094 -23.75 1 98.56 68 ALA A C 1
ATOM 501 O O . ALA A 1 68 ? -20.141 -15.438 -24.656 1 98.56 68 ALA A O 1
ATOM 502 N N . ALA A 1 69 ? -18.906 -15.57 -22.812 1 98.38 69 ALA A N 1
ATOM 503 C CA . ALA A 1 69 ? -18.594 -14.141 -22.828 1 98.38 69 ALA A CA 1
ATOM 504 C C . ALA A 1 69 ? -17.812 -13.766 -24.078 1 98.38 69 ALA A C 1
ATOM 506 O O . ALA A 1 69 ? -18.062 -12.742 -24.703 1 98.38 69 ALA A O 1
ATOM 507 N N . LEU A 1 70 ? -16.812 -14.578 -24.453 1 97.94 70 LEU A N 1
ATOM 508 C CA . LEU A 1 70 ? -16.031 -14.352 -25.672 1 97.94 70 LEU A CA 1
ATOM 509 C C . LEU A 1 70 ? -16.938 -14.352 -26.906 1 97.94 70 LEU A C 1
ATOM 511 O O . LEU A 1 70 ? -16.875 -13.438 -27.719 1 97.94 70 LEU A O 1
ATOM 515 N N . ASP A 1 71 ? -17.766 -15.328 -26.953 1 98.31 71 ASP A N 1
ATOM 516 C CA . ASP A 1 71 ? -18.641 -15.477 -28.109 1 98.31 71 ASP A CA 1
ATOM 517 C C . ASP A 1 71 ? -19.578 -14.281 -28.25 1 98.31 71 ASP A C 1
ATOM 519 O O . ASP A 1 71 ? -19.859 -13.828 -29.359 1 98.31 71 ASP A O 1
ATOM 523 N N . LYS A 1 72 ? -20 -13.82 -27.141 1 98.44 72 LYS A N 1
ATOM 524 C CA . LYS A 1 72 ? -21 -12.75 -27.141 1 98.44 72 LYS A CA 1
ATOM 525 C C . LYS A 1 72 ? -20.359 -11.398 -27.406 1 98.44 72 LYS A C 1
ATOM 527 O O . LYS A 1 72 ? -20.891 -10.586 -28.156 1 98.44 72 LYS A O 1
ATOM 532 N N . HIS A 1 73 ? -19.219 -11.125 -26.828 1 98.5 73 HIS A N 1
ATOM 533 C CA . HIS A 1 73 ? -18.719 -9.758 -26.781 1 98.5 73 HIS A CA 1
ATOM 534 C C . HIS A 1 73 ? -17.531 -9.578 -27.734 1 98.5 73 HIS A C 1
ATOM 536 O O . HIS A 1 73 ? -17.156 -8.453 -28.062 1 98.5 73 HIS A O 1
ATOM 542 N N . ALA A 1 74 ? -16.859 -10.594 -28.125 1 97.62 74 ALA A N 1
ATOM 543 C CA . ALA A 1 74 ? -15.773 -10.625 -29.109 1 97.62 74 ALA A CA 1
ATOM 544 C C . ALA A 1 74 ? -15.742 -11.953 -29.859 1 97.62 74 ALA A C 1
ATOM 546 O O . ALA A 1 74 ? -14.844 -12.773 -29.641 1 97.62 74 ALA A O 1
ATOM 547 N N . PRO A 1 75 ? -16.562 -12.109 -30.828 1 96.25 75 PRO A N 1
ATOM 548 C CA . PRO A 1 75 ? -16.906 -13.43 -31.359 1 96.25 75 PRO A CA 1
ATOM 549 C C . PRO A 1 75 ? -15.797 -14.039 -32.188 1 96.25 75 PRO A C 1
ATOM 551 O O . PRO A 1 75 ? -15.844 -15.227 -32.531 1 96.25 75 PRO A O 1
ATOM 554 N N . ASP A 1 76 ? -14.758 -13.227 -32.594 1 97.62 76 ASP A N 1
ATOM 555 C CA . ASP A 1 76 ? -13.664 -13.789 -33.375 1 97.62 76 ASP A CA 1
ATOM 556 C C . ASP A 1 76 ? -12.328 -13.188 -32.969 1 97.62 76 ASP A C 1
ATOM 558 O O . ASP A 1 76 ? -12.281 -12.273 -32.125 1 97.62 76 ASP A O 1
ATOM 562 N N . ALA A 1 77 ? -11.281 -13.758 -33.531 1 98.38 77 ALA A N 1
ATOM 563 C CA . ALA A 1 77 ? -9.914 -13.375 -33.156 1 98.38 77 ALA A CA 1
ATOM 564 C C . ALA A 1 77 ? -9.68 -11.891 -33.406 1 98.38 77 ALA A C 1
ATOM 566 O O . ALA A 1 77 ? -9.047 -11.211 -32.594 1 98.38 77 ALA A O 1
ATOM 567 N N . ALA A 1 78 ? -10.141 -11.398 -34.5 1 98.06 78 ALA A N 1
ATOM 568 C CA . ALA A 1 78 ? -9.922 -10.008 -34.906 1 98.06 78 ALA A CA 1
ATOM 569 C C . ALA A 1 78 ? -10.594 -9.055 -33.906 1 98.06 78 ALA A C 1
ATOM 571 O O . ALA A 1 78 ? -10 -8.047 -33.5 1 98.06 78 ALA A O 1
ATOM 572 N N . SER A 1 79 ? -11.852 -9.305 -33.594 1 98.19 79 SER A N 1
ATOM 573 C CA . SER A 1 79 ? -12.57 -8.438 -32.656 1 98.19 79 SER A CA 1
ATOM 574 C C . SER A 1 79 ? -11.938 -8.469 -31.266 1 98.19 79 SER A C 1
ATOM 576 O O . SER A 1 79 ? -11.828 -7.438 -30.609 1 98.19 79 SER A O 1
ATOM 578 N N . PHE A 1 80 ? -11.602 -9.672 -30.828 1 98.5 80 PHE A N 1
ATOM 579 C CA . PHE A 1 80 ? -10.969 -9.805 -29.516 1 98.5 80 PHE A CA 1
ATOM 580 C C . PHE A 1 80 ? -9.656 -9.039 -29.484 1 98.5 80 PHE A C 1
ATOM 582 O O . PHE A 1 80 ? -9.375 -8.328 -28.516 1 98.5 80 PHE A O 1
ATOM 589 N N . ALA A 1 81 ? -8.844 -9.148 -30.516 1 98.56 81 ALA A N 1
ATOM 590 C CA . ALA A 1 81 ? -7.574 -8.438 -30.625 1 98.56 81 ALA A CA 1
ATOM 591 C C . ALA A 1 81 ? -7.789 -6.926 -30.656 1 98.56 81 ALA A C 1
ATOM 593 O O . ALA A 1 81 ? -7.004 -6.168 -30.094 1 98.56 81 ALA A O 1
ATOM 594 N N . ALA A 1 82 ? -8.773 -6.461 -31.312 1 98.19 82 ALA A N 1
ATOM 595 C CA . ALA A 1 82 ? -9.078 -5.039 -31.406 1 98.19 82 ALA A CA 1
ATOM 596 C C . ALA A 1 82 ? -9.438 -4.457 -30.047 1 98.19 82 ALA A C 1
ATOM 598 O O . ALA A 1 82 ? -9.047 -3.336 -29.719 1 98.19 82 ALA A O 1
ATOM 599 N N . VAL A 1 83 ? -10.195 -5.195 -29.281 1 98.38 83 VAL A N 1
ATOM 600 C CA . VAL A 1 83 ? -10.57 -4.746 -27.938 1 98.38 83 VAL A CA 1
ATOM 601 C C . VAL A 1 83 ? -9.32 -4.535 -27.094 1 98.38 83 VAL A C 1
ATOM 603 O O . VAL A 1 83 ? -9.227 -3.549 -26.359 1 98.38 83 VAL A O 1
ATOM 606 N N . LEU A 1 84 ? -8.328 -5.434 -27.188 1 98.62 84 LEU A N 1
ATOM 607 C CA . LEU A 1 84 ? -7.223 -5.488 -26.25 1 98.62 84 LEU A CA 1
ATOM 608 C C . LEU A 1 84 ? -5.977 -4.832 -26.828 1 98.62 84 LEU A C 1
ATOM 610 O O . LEU A 1 84 ? -4.996 -4.613 -26.109 1 98.62 84 LEU A O 1
ATOM 614 N N . GLY A 1 85 ? -5.949 -4.562 -28.078 1 98.12 85 GLY A N 1
ATOM 615 C CA . GLY A 1 85 ? -4.773 -4.004 -28.734 1 98.12 85 GLY A CA 1
ATOM 616 C C . GLY A 1 85 ? -3.699 -5.035 -29.016 1 98.12 85 GLY A C 1
ATOM 617 O O . GLY A 1 85 ? -2.506 -4.734 -28.938 1 98.12 85 GLY A O 1
ATOM 618 N N . ILE A 1 86 ? -4.07 -6.293 -29.281 1 98.12 86 ILE A N 1
ATOM 619 C CA . ILE A 1 86 ? -3.133 -7.352 -29.641 1 98.12 86 ILE A CA 1
ATOM 620 C C . ILE A 1 86 ? -2.705 -7.203 -31.094 1 98.12 86 ILE A C 1
ATOM 622 O O . ILE A 1 86 ? -3.541 -6.984 -31.969 1 98.12 86 ILE A O 1
ATOM 626 N N . PRO A 1 87 ? -1.432 -7.277 -31.391 1 96.44 87 PRO A N 1
ATOM 627 C CA . PRO A 1 87 ? -0.974 -7.188 -32.781 1 96.44 87 PRO A CA 1
ATOM 628 C C . PRO A 1 87 ? -1.666 -8.195 -33.688 1 96.44 87 PRO A C 1
ATOM 630 O O . PRO A 1 87 ? -1.932 -9.328 -33.281 1 96.44 87 PRO A O 1
ATOM 633 N N . GLU A 1 88 ? -1.809 -7.805 -34.906 1 96.5 88 GLU A N 1
ATOM 634 C CA . GLU A 1 88 ? -2.566 -8.586 -35.875 1 96.5 88 GLU A CA 1
ATOM 635 C C . GLU A 1 88 ? -1.972 -9.977 -36.031 1 96.5 88 GLU A C 1
ATOM 637 O O . GLU A 1 88 ? -2.705 -10.961 -36.125 1 96.5 88 GLU A O 1
ATOM 642 N N . GLU A 1 89 ? -0.711 -10.055 -36.062 1 96.44 89 GLU A N 1
ATOM 643 C CA . GLU A 1 89 ? -0.038 -11.328 -36.312 1 96.44 89 GLU A CA 1
ATOM 644 C C . GLU A 1 89 ? -0.234 -12.305 -35.188 1 96.44 89 GLU A C 1
ATOM 646 O O . GLU A 1 89 ? -0.071 -13.516 -35.344 1 96.44 89 GLU A O 1
ATOM 651 N N . LEU A 1 90 ? -0.6 -11.82 -33.969 1 98 90 LEU A N 1
ATOM 652 C CA . LEU A 1 90 ? -0.77 -12.68 -32.812 1 98 90 LEU A CA 1
ATOM 653 C C . LEU A 1 90 ? -2.248 -12.906 -32.531 1 98 90 LEU A C 1
ATOM 655 O O . LEU A 1 90 ? -2.596 -13.727 -31.656 1 98 90 LEU A O 1
ATOM 659 N N . ALA A 1 91 ? -3.178 -12.188 -33.188 1 98.38 91 ALA A N 1
ATOM 660 C CA . ALA A 1 91 ? -4.605 -12.25 -32.906 1 98.38 91 ALA A CA 1
ATOM 661 C C . ALA A 1 91 ? -5.121 -13.688 -32.969 1 98.38 91 ALA A C 1
ATOM 663 O O . ALA A 1 91 ? -5.75 -14.164 -32.031 1 98.38 91 ALA A O 1
ATOM 664 N N . GLY A 1 92 ? -4.859 -14.367 -34.062 1 98.06 92 GLY A N 1
ATOM 665 C CA . GLY A 1 92 ? -5.301 -15.742 -34.25 1 98.06 92 GLY A CA 1
ATOM 666 C C . GLY A 1 92 ? -4.699 -16.703 -33.25 1 98.06 92 GLY A C 1
ATOM 667 O O . GLY A 1 92 ? -5.422 -17.344 -32.5 1 98.06 92 GLY A O 1
ATOM 668 N N . PRO A 1 93 ? -3.354 -16.781 -33.188 1 97.75 93 PRO A N 1
ATOM 669 C CA . PRO A 1 93 ? -2.682 -17.719 -32.281 1 97.75 93 PRO A CA 1
ATOM 670 C C . PRO A 1 93 ? -3.102 -17.516 -30.828 1 97.75 93 PRO A C 1
ATOM 672 O O . PRO A 1 93 ? -3.33 -18.5 -30.109 1 97.75 93 PRO A O 1
ATOM 675 N N . VAL A 1 94 ? -3.223 -16.297 -30.375 1 98.5 94 VAL A N 1
ATOM 676 C CA . VAL A 1 94 ? -3.596 -16.031 -29 1 98.5 94 VAL A CA 1
ATOM 677 C C . VAL A 1 94 ? -5.051 -16.422 -28.766 1 98.5 94 VAL A C 1
ATOM 679 O O . VAL A 1 94 ? -5.371 -17.109 -27.781 1 98.5 94 VAL A O 1
ATOM 682 N N . HIS A 1 95 ? -5.938 -16 -29.672 1 98.62 95 HIS A N 1
ATOM 683 C CA . HIS A 1 95 ? -7.355 -16.328 -29.547 1 98.62 95 HIS A CA 1
ATOM 684 C C . HIS A 1 95 ? -7.566 -17.844 -29.5 1 98.62 95 HIS A C 1
ATOM 686 O O . HIS A 1 95 ? -8.297 -18.344 -28.641 1 98.62 95 HIS A O 1
ATOM 692 N N . ASP A 1 96 ? -6.941 -18.594 -30.375 1 98.44 96 ASP A N 1
ATOM 693 C CA . ASP A 1 96 ? -7.086 -20.047 -30.438 1 98.44 96 ASP A CA 1
ATOM 694 C C . ASP A 1 96 ? -6.609 -20.688 -29.125 1 98.44 96 ASP A C 1
ATOM 696 O O . ASP A 1 96 ? -7.262 -21.594 -28.609 1 98.44 96 ASP A O 1
ATOM 700 N N . ARG A 1 97 ? -5.492 -20.234 -28.641 1 98.5 97 ARG A N 1
ATOM 701 C CA . ARG A 1 97 ? -4.938 -20.797 -27.422 1 98.5 97 ARG A CA 1
ATOM 702 C C . ARG A 1 97 ? -5.809 -20.469 -26.219 1 98.5 97 ARG A C 1
ATOM 704 O O . ARG A 1 97 ? -5.961 -21.297 -25.312 1 98.5 97 ARG A O 1
ATOM 711 N N . VAL A 1 98 ? -6.336 -19.234 -26.188 1 98.75 98 VAL A N 1
ATOM 712 C CA . VAL A 1 98 ? -7.227 -18.844 -25.094 1 98.75 98 VAL A CA 1
ATOM 713 C C . VAL A 1 98 ? -8.453 -19.75 -25.078 1 98.75 98 VAL A C 1
ATOM 715 O O . VAL A 1 98 ? -8.828 -20.297 -24.031 1 98.75 98 VAL A O 1
ATOM 718 N N . ARG A 1 99 ? -9.086 -19.969 -26.25 1 98.56 99 ARG A N 1
ATOM 719 C CA . ARG A 1 99 ? -10.281 -20.812 -26.328 1 98.56 99 ARG A CA 1
ATOM 720 C C . ARG A 1 99 ? -9.961 -22.25 -25.922 1 98.56 99 ARG A C 1
ATOM 722 O O . ARG A 1 99 ? -10.711 -22.875 -25.172 1 98.56 99 ARG A O 1
ATOM 729 N N . ALA A 1 100 ? -8.859 -22.75 -26.422 1 98.56 100 ALA A N 1
ATOM 730 C CA . ALA A 1 100 ? -8.453 -24.109 -26.094 1 98.56 100 ALA A CA 1
ATOM 731 C C . ALA A 1 100 ? -8.219 -24.266 -24.594 1 98.56 100 ALA A C 1
ATOM 733 O O . ALA A 1 100 ? -8.625 -25.266 -24 1 98.56 100 ALA A O 1
ATOM 734 N N . LYS A 1 101 ? -7.535 -23.281 -24 1 98.62 101 LYS A N 1
ATOM 735 C CA . LYS A 1 101 ? -7.258 -23.281 -22.562 1 98.62 101 LYS A CA 1
ATOM 736 C C . LYS A 1 101 ? -8.555 -23.266 -21.766 1 98.62 101 LYS A C 1
ATOM 738 O O . LYS A 1 101 ? -8.703 -24.031 -20.797 1 98.62 101 LYS A O 1
ATOM 743 N N . LEU A 1 102 ? -9.469 -22.391 -22.125 1 98.62 102 LEU A N 1
ATOM 744 C CA . LEU A 1 102 ? -10.727 -22.266 -21.406 1 98.62 102 LEU A CA 1
ATOM 745 C C . LEU A 1 102 ? -11.547 -23.547 -21.484 1 98.62 102 LEU A C 1
ATOM 747 O O . LEU A 1 102 ? -12.305 -23.875 -20.578 1 98.62 102 LEU A O 1
ATOM 751 N N . SER A 1 103 ? -11.344 -24.328 -22.547 1 98.06 103 SER A N 1
ATOM 752 C CA . SER A 1 103 ? -12.055 -25.594 -22.75 1 98.06 103 SER A CA 1
ATOM 753 C C . SER A 1 103 ? -11.398 -26.719 -21.953 1 98.06 103 SER A C 1
ATOM 755 O O . SER A 1 103 ? -12.086 -27.562 -21.359 1 98.06 103 SER A O 1
ATOM 757 N N . ARG A 1 104 ? -10.133 -26.75 -21.812 1 97 104 ARG A N 1
ATOM 758 C CA . ARG A 1 104 ? -9.398 -27.891 -21.266 1 97 104 ARG A CA 1
ATOM 759 C C . ARG A 1 104 ? -9.094 -27.672 -19.781 1 97 104 ARG A C 1
ATOM 761 O O . ARG A 1 104 ? -9.227 -28.594 -18.984 1 97 104 ARG A O 1
ATOM 768 N N . GLU A 1 105 ? -8.625 -26.5 -19.469 1 97.81 105 GLU A N 1
ATOM 769 C CA . GLU A 1 105 ? -8.156 -26.141 -18.141 1 97.81 105 GLU A CA 1
ATOM 770 C C . GLU A 1 105 ? -8.469 -24.672 -17.828 1 97.81 105 GLU A C 1
ATOM 772 O O . GLU A 1 105 ? -7.559 -23.859 -17.688 1 97.81 105 GLU A O 1
ATOM 777 N N . PRO A 1 106 ? -9.719 -24.391 -17.578 1 98.38 106 PRO A N 1
ATOM 778 C CA . PRO A 1 106 ? -10.109 -22.984 -17.453 1 98.38 106 PRO A CA 1
ATOM 779 C C . PRO A 1 106 ? -9.508 -22.312 -16.203 1 98.38 106 PRO A C 1
ATOM 781 O O . PRO A 1 106 ? -9.297 -21.094 -16.203 1 98.38 106 PRO A O 1
ATOM 784 N N . VAL A 1 107 ? -9.266 -23.062 -15.164 1 98.69 107 VAL A N 1
ATOM 785 C CA . VAL A 1 107 ? -8.734 -22.531 -13.914 1 98.69 107 VAL A CA 1
ATOM 786 C C . VAL A 1 107 ? -7.477 -23.297 -13.516 1 98.69 107 VAL A C 1
ATOM 788 O O . VAL A 1 107 ? -7.484 -24.531 -13.469 1 98.69 107 VAL A O 1
ATOM 791 N N . GLU A 1 108 ? -6.391 -22.578 -13.305 1 98.56 108 GLU A N 1
ATOM 792 C CA . GLU A 1 108 ? -5.141 -23.234 -12.938 1 98.56 108 GLU A CA 1
ATOM 793 C C . GLU A 1 108 ? -5.02 -23.391 -11.43 1 98.56 108 GLU A C 1
ATOM 795 O O . GLU A 1 108 ? -4.375 -24.328 -10.945 1 98.56 108 GLU A O 1
ATOM 800 N N . ASP A 1 109 ? -5.512 -22.516 -10.68 1 98.69 109 ASP A N 1
ATOM 801 C CA . ASP A 1 109 ? -5.387 -22.453 -9.227 1 98.69 109 ASP A CA 1
ATOM 802 C C . ASP A 1 109 ? -6.652 -21.891 -8.586 1 98.69 109 ASP A C 1
ATOM 804 O O . ASP A 1 109 ? -7.078 -20.781 -8.914 1 98.69 109 ASP A O 1
ATOM 808 N N . LEU A 1 110 ? -7.328 -22.672 -7.711 1 98.62 110 LEU A N 1
ATOM 809 C CA . LEU A 1 110 ? -8.586 -22.25 -7.105 1 98.62 110 LEU A CA 1
ATOM 810 C C . LEU A 1 110 ? -8.508 -22.312 -5.586 1 98.62 110 LEU A C 1
ATOM 812 O O . LEU A 1 110 ? -8.031 -23.297 -5.023 1 98.62 110 LEU A O 1
ATOM 816 N N . ARG A 1 111 ? -8.898 -21.281 -4.902 1 98.44 111 ARG A N 1
ATOM 817 C CA . ARG A 1 111 ? -9.07 -21.234 -3.453 1 98.44 111 ARG A CA 1
ATOM 818 C C . ARG A 1 111 ? -10.547 -21.109 -3.084 1 98.44 111 ARG A C 1
ATOM 820 O O . ARG A 1 111 ? -11.227 -20.172 -3.496 1 98.44 111 ARG A O 1
ATOM 827 N N . ILE A 1 112 ? -11.016 -22.047 -2.375 1 98.62 112 ILE A N 1
ATOM 828 C CA . ILE A 1 112 ? -12.336 -21.922 -1.764 1 98.62 112 ILE A CA 1
ATOM 829 C C . ILE A 1 112 ? -12.266 -20.984 -0.559 1 98.62 112 ILE A C 1
ATOM 831 O O . ILE A 1 112 ? -11.555 -21.266 0.411 1 98.62 112 ILE A O 1
ATOM 835 N N . ASP A 1 113 ? -13.023 -19.984 -0.626 1 97.81 113 ASP A N 1
ATOM 836 C CA . ASP A 1 113 ? -12.859 -18.875 0.297 1 97.81 113 ASP A CA 1
ATOM 837 C C . ASP A 1 113 ? -13.773 -19.031 1.513 1 97.81 113 ASP A C 1
ATOM 839 O O . ASP A 1 113 ? -14.992 -19.141 1.37 1 97.81 113 ASP A O 1
ATOM 843 N N . PHE A 1 114 ? -13.203 -18.984 2.691 1 98 114 PHE A N 1
ATOM 844 C CA . PHE A 1 114 ? -13.938 -18.984 3.947 1 98 114 PHE A CA 1
ATOM 845 C C . PHE A 1 114 ? -13.656 -17.703 4.738 1 98 114 PHE A C 1
ATOM 847 O O . PHE A 1 114 ? -13.898 -17.656 5.949 1 98 114 PHE A O 1
ATOM 854 N N . GLU A 1 115 ? -13.148 -16.734 4.098 1 95 115 GLU A N 1
ATOM 855 C CA . GLU A 1 115 ? -12.836 -15.422 4.676 1 95 115 GLU A CA 1
ATOM 856 C C . GLU A 1 115 ? -13.797 -14.352 4.168 1 95 115 GLU A C 1
ATOM 858 O O . GLU A 1 115 ? -15.016 -14.492 4.285 1 95 115 GLU A O 1
ATOM 863 N N . ASP A 1 116 ? -13.438 -13.242 3.617 1 86.94 116 ASP A N 1
ATOM 864 C CA . ASP A 1 116 ? -14.273 -12.094 3.305 1 86.94 116 ASP A CA 1
ATOM 865 C C . ASP A 1 116 ? -15.367 -12.461 2.299 1 86.94 116 ASP A C 1
ATOM 867 O O . ASP A 1 116 ? -16.5 -12.016 2.42 1 86.94 116 ASP A O 1
ATOM 871 N N . GLY A 1 117 ? -15.023 -13.273 1.316 1 87.62 117 GLY A N 1
ATOM 872 C CA . GLY A 1 117 ? -16 -13.648 0.299 1 87.62 117 GLY A CA 1
ATOM 873 C C . GLY A 1 117 ? -17.094 -14.539 0.828 1 87.62 117 GLY A C 1
ATOM 874 O O . GLY A 1 117 ? -18.219 -14.539 0.299 1 87.62 117 GLY A O 1
ATOM 875 N N . TYR A 1 118 ? -16.781 -15.273 1.832 1 91.81 118 TYR A N 1
ATOM 876 C CA . TYR A 1 118 ? -17.75 -16.156 2.473 1 91.81 118 TYR A CA 1
ATOM 877 C C . TYR A 1 118 ? -18.594 -15.406 3.486 1 91.81 118 TYR A C 1
ATOM 879 O O . TYR A 1 118 ? -19.781 -15.695 3.652 1 91.81 118 TYR A O 1
ATOM 887 N N . GLY A 1 119 ? -18.016 -14.398 4.172 1 87.31 119 GLY A N 1
ATOM 888 C CA . GLY A 1 119 ? -18.703 -13.625 5.191 1 87.31 119 GLY A CA 1
ATOM 889 C C . GLY A 1 119 ? -18.906 -14.383 6.488 1 87.31 119 GLY A C 1
ATOM 890 O O . GLY A 1 119 ? -18.547 -15.555 6.586 1 87.31 119 GLY A O 1
ATOM 891 N N . PRO A 1 120 ? -19.422 -13.75 7.465 1 88.19 120 PRO A N 1
ATOM 892 C CA . PRO A 1 120 ? -19.703 -14.398 8.75 1 88.19 120 PRO A CA 1
ATOM 893 C C . PRO A 1 120 ? -20.891 -15.344 8.695 1 88.19 120 PRO A C 1
ATOM 895 O O . PRO A 1 120 ? -21.938 -14.992 8.125 1 88.19 120 PRO A O 1
ATOM 898 N N . ARG A 1 121 ? -20.688 -16.547 9.219 1 92.94 121 ARG A N 1
ATOM 899 C CA . ARG A 1 121 ? -21.719 -17.562 9.312 1 92.94 121 ARG A CA 1
ATOM 900 C C . ARG A 1 121 ? -21.625 -18.312 10.641 1 92.94 121 ARG A C 1
ATOM 902 O O . ARG A 1 121 ? -20.594 -18.297 11.297 1 92.94 121 ARG A O 1
ATOM 909 N N . PRO A 1 122 ? -22.828 -18.906 11.031 1 94.31 122 PRO A N 1
ATOM 910 C CA . PRO A 1 122 ? -22.734 -19.766 12.203 1 94.31 122 PRO A CA 1
ATOM 911 C C . PRO A 1 122 ? -21.703 -20.875 12.047 1 94.31 122 PRO A C 1
ATOM 913 O O . PRO A 1 122 ? -21.516 -21.391 10.938 1 94.31 122 PRO A O 1
ATOM 916 N N . ASP A 1 123 ? -21.109 -21.266 13.133 1 94.69 123 ASP A N 1
ATOM 917 C CA . ASP A 1 123 ? -20.031 -22.25 13.148 1 94.69 123 ASP A CA 1
ATOM 918 C C . ASP A 1 123 ? -20.453 -23.547 12.461 1 94.69 123 ASP A C 1
ATOM 920 O O . ASP A 1 123 ? -19.703 -24.094 11.656 1 94.69 123 ASP A O 1
ATOM 924 N N . ALA A 1 124 ? -21.609 -23.969 12.75 1 95.94 124 ALA A N 1
ATOM 925 C CA . ALA A 1 124 ? -22.094 -25.234 12.195 1 95.94 124 ALA A CA 1
ATOM 926 C C . ALA A 1 124 ? -22.188 -25.172 10.672 1 95.94 124 ALA A C 1
ATOM 928 O O . ALA A 1 124 ? -21.891 -26.141 9.984 1 95.94 124 ALA A O 1
ATOM 929 N N . GLU A 1 125 ? -22.641 -24.047 10.188 1 96.69 125 GLU A N 1
ATOM 930 C CA . GLU A 1 125 ? -22.75 -23.859 8.742 1 96.69 125 GLU A CA 1
ATOM 931 C C . GLU A 1 125 ? -21.375 -23.859 8.078 1 96.69 125 GLU A C 1
ATOM 933 O O . GLU A 1 125 ? -21.203 -24.469 7.027 1 96.69 125 GLU A O 1
ATOM 938 N N . GLU A 1 126 ? -20.438 -23.188 8.664 1 97.38 126 GLU A N 1
ATOM 939 C CA . GLU A 1 126 ? -19.094 -23.141 8.109 1 97.38 126 GLU A CA 1
ATOM 940 C C . GLU A 1 126 ? -18.422 -24.516 8.188 1 97.38 126 GLU A C 1
ATOM 942 O O . GLU A 1 126 ? -17.672 -24.906 7.277 1 97.38 126 GLU A O 1
ATOM 947 N N . ASP A 1 127 ? -18.719 -25.266 9.266 1 97.56 127 ASP A N 1
ATOM 948 C CA . ASP A 1 127 ? -18.234 -26.625 9.352 1 97.56 127 ASP A CA 1
ATOM 949 C C . ASP A 1 127 ? -18.719 -27.469 8.172 1 97.56 127 ASP A C 1
ATOM 951 O O . ASP A 1 127 ? -17.938 -28.188 7.539 1 97.56 127 ASP A O 1
ATOM 955 N N . GLU A 1 128 ? -19.953 -27.375 7.93 1 97.44 128 GLU A N 1
ATOM 956 C CA . GLU A 1 128 ? -20.547 -28.141 6.848 1 97.44 128 GLU A CA 1
ATOM 957 C C . GLU A 1 128 ? -19.969 -27.75 5.496 1 97.44 128 GLU A C 1
ATOM 959 O O . GLU A 1 128 ? -19.688 -28.609 4.656 1 97.44 128 GLU A O 1
ATOM 964 N N . ALA A 1 129 ? -19.812 -26.453 5.301 1 97.81 129 ALA A N 1
ATOM 965 C CA . ALA A 1 129 ? -19.266 -25.953 4.043 1 97.81 129 ALA A CA 1
ATOM 966 C C . ALA A 1 129 ? -17.828 -26.422 3.852 1 97.81 129 ALA A C 1
ATOM 968 O O . ALA A 1 129 ? -17.422 -26.812 2.746 1 97.81 129 ALA A O 1
ATOM 969 N N . ALA A 1 130 ? -17.047 -26.438 4.934 1 98.31 130 ALA A N 1
ATOM 970 C CA . ALA A 1 130 ? -15.656 -26.875 4.863 1 98.31 130 ALA A CA 1
ATOM 971 C C . ALA A 1 130 ? -15.562 -28.375 4.574 1 98.31 130 ALA A C 1
ATOM 973 O O . ALA A 1 130 ? -14.734 -28.797 3.766 1 98.31 130 ALA A O 1
ATOM 974 N N . ALA A 1 131 ? -16.375 -29.125 5.223 1 97.88 131 ALA A N 1
ATOM 975 C CA . ALA A 1 131 ? -16.422 -30.562 4.98 1 97.88 131 ALA A CA 1
ATOM 976 C C . ALA A 1 131 ? -16.828 -30.875 3.545 1 97.88 131 ALA A C 1
ATOM 978 O O . ALA A 1 131 ? -16.25 -31.75 2.898 1 97.88 131 ALA A O 1
ATOM 979 N N . ARG A 1 132 ? -17.828 -30.188 3.127 1 97.44 132 ARG A N 1
ATOM 980 C CA . ARG A 1 132 ? -18.281 -30.344 1.751 1 97.44 132 ARG A CA 1
ATOM 981 C C . ARG A 1 132 ? -17.172 -30 0.763 1 97.44 132 ARG A C 1
ATOM 983 O O . ARG A 1 132 ? -16.969 -30.703 -0.222 1 97.44 132 ARG A O 1
ATOM 990 N N . ALA A 1 133 ? -16.484 -28.922 0.988 1 98.12 133 ALA A N 1
ATOM 991 C CA . ALA A 1 133 ? -15.383 -28.516 0.134 1 98.12 133 ALA A CA 1
ATOM 992 C C . ALA A 1 133 ? -14.328 -29.609 0.035 1 98.12 133 ALA A C 1
ATOM 994 O O . ALA A 1 133 ? -13.836 -29.906 -1.055 1 98.12 133 ALA A O 1
ATOM 995 N N . ALA A 1 134 ? -14.008 -30.203 1.193 1 98.38 134 ALA A N 1
ATOM 996 C CA . ALA A 1 134 ? -13.016 -31.281 1.22 1 98.38 134 ALA A CA 1
ATOM 997 C C . ALA A 1 134 ? -13.445 -32.438 0.339 1 98.38 134 ALA A C 1
ATOM 999 O O . ALA A 1 134 ? -12.656 -32.969 -0.454 1 98.38 134 ALA A O 1
ATOM 1000 N N . ARG A 1 135 ? -14.664 -32.844 0.448 1 97.25 135 ARG A N 1
ATOM 1001 C CA . ARG A 1 135 ? -15.195 -33.938 -0.34 1 97.25 135 ARG A CA 1
ATOM 1002 C C . ARG A 1 135 ? -15.156 -33.625 -1.83 1 97.25 135 ARG A C 1
ATOM 1004 O O . ARG A 1 135 ? -14.75 -34.469 -2.639 1 97.25 135 ARG A O 1
ATOM 1011 N N . LEU A 1 136 ? -15.602 -32.438 -2.135 1 97.62 136 LEU A N 1
ATOM 1012 C CA . LEU A 1 136 ? -15.68 -32.062 -3.535 1 97.62 136 LEU A CA 1
ATOM 1013 C C . LEU A 1 136 ? -14.289 -31.953 -4.152 1 97.62 136 LEU A C 1
ATOM 1015 O O . LEU A 1 136 ? -14.086 -32.344 -5.305 1 97.62 136 LEU A O 1
ATOM 1019 N N . VAL A 1 137 ? -13.328 -31.438 -3.42 1 98.31 137 VAL A N 1
ATOM 1020 C CA . VAL A 1 137 ? -11.961 -31.328 -3.91 1 98.31 137 VAL A CA 1
ATOM 1021 C C . VAL A 1 137 ? -11.383 -32.719 -4.145 1 98.31 137 VAL A C 1
ATOM 1023 O O . VAL A 1 137 ? -10.797 -33 -5.195 1 98.31 137 VAL A O 1
ATOM 1026 N N . SER A 1 138 ? -11.578 -33.594 -3.166 1 97.81 138 SER A N 1
ATOM 1027 C CA . SER A 1 138 ? -11.094 -34.969 -3.301 1 97.81 138 SER A CA 1
ATOM 1028 C C . SER A 1 138 ? -11.703 -35.656 -4.523 1 97.81 138 SER A C 1
ATOM 1030 O O . SER A 1 138 ? -10.992 -36.312 -5.277 1 97.81 138 SER A O 1
ATOM 1032 N N . GLN A 1 139 ? -12.961 -35.469 -4.672 1 97.06 139 GLN A N 1
ATOM 1033 C CA . GLN A 1 139 ? -13.656 -36.062 -5.805 1 97.06 139 GLN A CA 1
ATOM 1034 C C . GLN A 1 139 ? -13.133 -35.5 -7.129 1 97.06 139 GLN A C 1
ATOM 1036 O O . GLN A 1 139 ? -12.969 -36.25 -8.094 1 97.06 139 GLN A O 1
ATOM 1041 N N . ALA A 1 140 ? -12.93 -34.219 -7.207 1 96.94 140 ALA A N 1
ATOM 1042 C CA . ALA A 1 140 ? -12.422 -33.594 -8.422 1 96.94 140 ALA A CA 1
ATOM 1043 C C . ALA A 1 140 ? -11.07 -34.188 -8.812 1 96.94 140 ALA A C 1
ATOM 1045 O O . ALA A 1 140 ? -10.812 -34.438 -9.992 1 96.94 140 ALA A O 1
ATOM 1046 N N . TYR A 1 141 ? -10.188 -34.375 -7.859 1 96.75 141 TYR A N 1
ATOM 1047 C CA . TYR A 1 141 ? -8.875 -34.969 -8.148 1 96.75 141 TYR A CA 1
ATOM 1048 C C . TYR A 1 141 ? -9.016 -36.406 -8.586 1 96.75 141 TYR A C 1
ATOM 1050 O O . TYR A 1 141 ? -8.344 -36.844 -9.523 1 96.75 141 TYR A O 1
ATOM 1058 N N . ALA A 1 142 ? -9.883 -37.125 -7.973 1 96.06 142 ALA A N 1
ATOM 1059 C CA . ALA A 1 142 ? -10.102 -38.531 -8.32 1 96.06 142 ALA A CA 1
ATOM 1060 C C . ALA A 1 142 ? -10.648 -38.656 -9.742 1 96.06 142 ALA A C 1
ATOM 1062 O O . ALA A 1 142 ? -10.266 -39.562 -10.484 1 96.06 142 ALA A O 1
ATOM 1063 N N . ASP A 1 143 ? -11.539 -37.75 -10.039 1 95.31 143 ASP A N 1
ATOM 1064 C CA . ASP A 1 143 ? -12.211 -37.781 -11.336 1 95.31 143 ASP A CA 1
ATOM 1065 C C . ASP A 1 143 ? -11.367 -37.125 -12.422 1 95.31 143 ASP A C 1
ATOM 1067 O O . ASP A 1 143 ? -11.711 -37.219 -13.609 1 95.31 143 ASP A O 1
ATOM 1071 N N . GLY A 1 144 ? -10.312 -36.5 -12.07 1 95.06 144 GLY A N 1
ATOM 1072 C CA . GLY A 1 144 ? -9.453 -35.844 -13.039 1 95.06 144 GLY A CA 1
ATOM 1073 C C . GLY A 1 144 ? -10.023 -34.531 -13.531 1 95.06 144 GLY A C 1
ATOM 1074 O O . GLY A 1 144 ? -9.695 -34.062 -14.625 1 95.06 144 GLY A O 1
ATOM 1075 N N . THR A 1 145 ? -10.945 -33.906 -12.773 1 96 145 THR A N 1
ATOM 1076 C CA . THR A 1 145 ? -11.586 -32.656 -13.172 1 96 145 THR A CA 1
ATOM 1077 C C . THR A 1 145 ? -11.07 -31.5 -12.336 1 96 145 THR A C 1
ATOM 1079 O O . THR A 1 145 ? -11.484 -30.359 -12.523 1 96 145 THR A O 1
ATOM 1082 N N . ALA A 1 146 ? -10.141 -31.766 -11.398 1 97.38 146 ALA A N 1
ATOM 1083 C CA . ALA A 1 146 ? -9.609 -30.75 -10.508 1 97.38 146 ALA A CA 1
ATOM 1084 C C . ALA A 1 146 ? -8.727 -29.75 -11.273 1 97.38 146 ALA A C 1
ATOM 1086 O O . ALA A 1 146 ? -8.172 -30.094 -12.312 1 97.38 146 ALA A O 1
ATOM 1087 N N . ALA A 1 147 ? -8.672 -28.5 -10.859 1 97.88 147 ALA A N 1
ATOM 1088 C CA . ALA A 1 147 ? -7.57 -27.641 -11.266 1 97.88 147 ALA A CA 1
ATOM 1089 C C . ALA A 1 147 ? -6.234 -28.188 -10.766 1 97.88 147 ALA A C 1
ATOM 1091 O O . ALA A 1 147 ? -6.191 -28.953 -9.805 1 97.88 147 ALA A O 1
ATOM 1092 N N . PRO A 1 148 ? -5.121 -27.797 -11.422 1 97.44 148 PRO A N 1
ATOM 1093 C CA . PRO A 1 148 ? -3.809 -28.266 -10.969 1 97.44 148 PRO A CA 1
ATOM 1094 C C . PRO A 1 148 ? -3.562 -27.984 -9.484 1 97.44 148 PRO A C 1
ATOM 1096 O O . PRO A 1 148 ? -2.971 -28.797 -8.789 1 97.44 148 PRO A O 1
ATOM 1099 N N . TYR A 1 149 ? -4.016 -26.828 -8.984 1 98.12 149 TYR A N 1
ATOM 1100 C CA . TYR A 1 149 ? -3.891 -26.484 -7.574 1 98.12 149 TYR A CA 1
ATOM 1101 C C . TYR A 1 149 ? -5.238 -26.078 -6.992 1 98.12 149 TYR A C 1
ATOM 1103 O O . TYR A 1 149 ? -5.988 -25.328 -7.613 1 98.12 149 TYR A O 1
ATOM 1111 N N . MET A 1 150 ? -5.57 -26.609 -5.852 1 98.31 150 MET A N 1
ATOM 1112 C CA . MET A 1 150 ? -6.809 -26.266 -5.16 1 98.31 150 MET A CA 1
ATOM 1113 C C . MET A 1 150 ? -6.609 -26.266 -3.65 1 98.31 150 MET A C 1
ATOM 1115 O O . MET A 1 150 ? -5.746 -26.984 -3.135 1 98.31 150 MET A O 1
ATOM 1119 N N . GLY A 1 151 ? -7.332 -25.547 -2.938 1 98.38 151 GLY A N 1
ATOM 1120 C CA . GLY A 1 151 ? -7.363 -25.5 -1.485 1 98.38 151 GLY A CA 1
ATOM 1121 C C . GLY A 1 151 ? -8.289 -24.422 -0.946 1 98.38 151 GLY A C 1
ATOM 1122 O O . GLY A 1 151 ? -9.305 -24.109 -1.561 1 98.38 151 GLY A O 1
ATOM 1123 N N . ILE A 1 152 ? -8.016 -23.953 0.3 1 98.81 152 ILE A N 1
ATOM 1124 C CA . ILE A 1 152 ? -8.93 -22.984 0.912 1 98.81 152 ILE A CA 1
ATOM 1125 C C . ILE A 1 152 ? -8.156 -21.766 1.381 1 98.81 152 ILE A C 1
ATOM 1127 O O . ILE A 1 152 ? -6.945 -21.828 1.59 1 98.81 152 ILE A O 1
ATOM 1131 N N . ARG A 1 153 ? -8.797 -20.719 1.425 1 98.75 153 ARG A N 1
ATOM 1132 C CA . ARG A 1 153 ? -8.445 -19.562 2.25 1 98.75 153 ARG A CA 1
ATOM 1133 C C . ARG A 1 153 ? -9.297 -19.516 3.514 1 98.75 153 ARG A C 1
ATOM 1135 O O . ARG A 1 153 ? -10.508 -19.281 3.441 1 98.75 153 ARG A O 1
ATOM 1142 N N . MET A 1 154 ? -8.719 -19.797 4.652 1 98.25 154 MET A N 1
ATOM 1143 C CA . MET A 1 154 ? -9.438 -19.781 5.926 1 98.25 154 MET A CA 1
ATOM 1144 C C . MET A 1 154 ? -9.336 -18.406 6.594 1 98.25 154 MET A C 1
ATOM 1146 O O . MET A 1 154 ? -8.656 -17.516 6.086 1 98.25 154 MET A O 1
ATOM 1150 N N . LYS A 1 155 ? -10.023 -18.266 7.684 1 97.12 155 LYS A N 1
ATOM 1151 C CA . LYS A 1 155 ? -9.906 -17.031 8.461 1 97.12 155 LYS A CA 1
ATOM 1152 C C . LYS A 1 155 ? -8.531 -16.906 9.102 1 97.12 155 LYS A C 1
ATOM 1154 O O . LYS A 1 155 ? -7.863 -17.922 9.344 1 97.12 155 LYS A O 1
ATOM 1159 N N . CYS A 1 156 ? -8.133 -15.711 9.406 1 96.19 156 CYS A N 1
ATOM 1160 C CA . CYS A 1 156 ? -6.766 -15.398 9.797 1 96.19 156 CYS A CA 1
ATOM 1161 C C . CYS A 1 156 ? -6.527 -15.734 11.266 1 96.19 156 CYS A C 1
ATOM 1163 O O . CYS A 1 156 ? -7.371 -16.359 11.906 1 96.19 156 CYS A O 1
ATOM 1165 N N . MET A 1 157 ? -5.32 -15.375 11.797 1 96.75 157 MET A N 1
ATOM 1166 C CA . MET A 1 157 ? -4.891 -15.734 13.141 1 96.75 157 MET A CA 1
ATOM 1167 C C . MET A 1 157 ? -5.172 -14.602 14.125 1 96.75 157 MET A C 1
ATOM 1169 O O . MET A 1 157 ? -4.648 -14.594 15.234 1 96.75 157 MET A O 1
ATOM 1173 N N . GLU A 1 158 ? -5.965 -13.641 13.695 1 93.38 158 GLU A N 1
ATOM 1174 C CA . GLU A 1 158 ? -6.363 -12.586 14.625 1 93.38 158 GLU A CA 1
ATOM 1175 C C . GLU A 1 158 ? -7.273 -13.125 15.719 1 93.38 158 GLU A C 1
ATOM 1177 O O . GLU A 1 158 ? -8.047 -14.055 15.484 1 93.38 158 GLU A O 1
ATOM 1182 N N . ALA A 1 159 ? -7.238 -12.508 16.812 1 92.75 159 ALA A N 1
ATOM 1183 C CA . ALA A 1 159 ? -7.871 -13.031 18.016 1 92.75 159 ALA A CA 1
ATOM 1184 C C . ALA A 1 159 ? -9.352 -13.305 17.781 1 92.75 159 ALA A C 1
ATOM 1186 O O . ALA A 1 159 ? -9.875 -14.336 18.203 1 92.75 159 ALA A O 1
ATOM 1187 N N . GLY A 1 160 ? -10.102 -12.477 17.156 1 91.94 160 GLY A N 1
ATOM 1188 C CA . GLY A 1 160 ? -11.547 -12.547 17.031 1 91.94 160 GLY A CA 1
ATOM 1189 C C . GLY A 1 160 ? -12.016 -13.68 16.141 1 91.94 160 GLY A C 1
ATOM 1190 O O . GLY A 1 160 ? -13.164 -14.117 16.234 1 91.94 160 GLY A O 1
ATOM 1191 N N . VAL A 1 161 ? -11.125 -14.211 15.211 1 94.94 161 VAL A N 1
ATOM 1192 C CA . VAL A 1 161 ? -11.562 -15.203 14.242 1 94.94 161 VAL A CA 1
ATOM 1193 C C . VAL A 1 161 ? -10.594 -16.391 14.242 1 94.94 161 VAL A C 1
ATOM 1195 O O . VAL A 1 161 ? -10.742 -17.328 13.453 1 94.94 161 VAL A O 1
ATOM 1198 N N . ARG A 1 162 ? -9.578 -16.406 15.117 1 96.06 162 ARG A N 1
ATOM 1199 C CA . ARG A 1 162 ? -8.492 -17.391 15.133 1 96.06 162 ARG A CA 1
ATOM 1200 C C . ARG 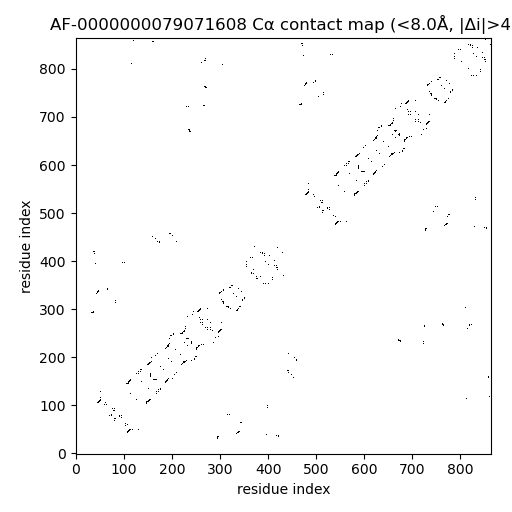A 1 162 ? -9.039 -18.797 15.32 1 96.06 162 ARG A C 1
ATOM 1202 O O . ARG A 1 162 ? -8.719 -19.703 14.539 1 96.06 162 ARG A O 1
ATOM 1209 N N . ASP A 1 163 ? -9.898 -18.984 16.312 1 95.88 163 ASP A N 1
ATOM 1210 C CA . ASP A 1 163 ? -10.438 -20.312 16.594 1 95.88 163 ASP A CA 1
ATOM 1211 C C . ASP A 1 163 ? -11.227 -20.859 15.414 1 95.88 163 ASP A C 1
ATOM 1213 O O . ASP A 1 163 ? -11.125 -22.047 15.086 1 95.88 163 ASP A O 1
ATOM 1217 N N . ARG A 1 164 ? -11.992 -19.984 14.836 1 96.31 164 ARG A N 1
ATOM 1218 C CA . ARG A 1 164 ? -12.781 -20.391 13.672 1 96.31 164 ARG A CA 1
ATOM 1219 C C . ARG A 1 164 ? -11.875 -20.781 12.508 1 96.31 164 ARG A C 1
ATOM 1221 O O . ARG A 1 164 ? -12.125 -21.781 11.828 1 96.31 164 ARG A O 1
ATOM 1228 N N . GLY A 1 165 ? -10.82 -19.984 12.25 1 97.69 165 GLY A N 1
ATOM 1229 C CA . GLY A 1 165 ? -9.859 -20.312 11.211 1 97.69 165 GLY A CA 1
ATOM 1230 C C . GLY A 1 165 ? -9.18 -21.641 11.43 1 97.69 165 GLY A C 1
ATOM 1231 O O . GLY A 1 165 ? -9.031 -22.438 10.492 1 97.69 165 GLY A O 1
ATOM 1232 N N . ILE A 1 166 ? -8.766 -21.906 12.648 1 97.75 166 ILE A N 1
ATOM 1233 C CA . ILE A 1 166 ? -8.125 -23.156 13.016 1 97.75 166 ILE A CA 1
ATOM 1234 C C . ILE A 1 166 ? -9.078 -24.328 12.766 1 97.75 166 ILE A C 1
ATOM 1236 O O . ILE A 1 166 ? -8.703 -25.312 12.148 1 97.75 166 ILE A O 1
ATOM 1240 N N . ARG A 1 167 ? -10.281 -24.156 13.172 1 97.44 167 ARG A N 1
ATOM 1241 C CA . ARG A 1 167 ? -11.266 -25.219 13.055 1 97.44 167 ARG A CA 1
ATOM 1242 C C . ARG A 1 167 ? -11.594 -25.5 11.586 1 97.44 167 ARG A C 1
ATOM 1244 O O . ARG A 1 167 ? -11.672 -26.656 11.172 1 97.44 167 ARG A O 1
ATOM 1251 N N . THR A 1 168 ? -11.797 -24.453 10.844 1 98.38 168 THR A N 1
ATOM 1252 C CA . THR A 1 168 ? -12.086 -24.625 9.422 1 98.38 168 THR A CA 1
ATOM 1253 C C . THR A 1 168 ? -10.961 -25.375 8.727 1 98.38 168 THR A C 1
ATOM 1255 O O . THR A 1 168 ? -11.211 -26.266 7.918 1 98.38 168 THR A O 1
ATOM 1258 N N . THR A 1 169 ? -9.711 -25.016 9.062 1 98.69 169 THR A N 1
ATOM 1259 C CA . THR A 1 169 ? -8.547 -25.688 8.5 1 98.69 169 THR A CA 1
ATOM 1260 C C . THR A 1 169 ? -8.547 -27.172 8.883 1 98.69 169 THR A C 1
ATOM 1262 O O . THR A 1 169 ? -8.328 -28.031 8.023 1 98.69 169 THR A O 1
ATOM 1265 N N . ASP A 1 170 ? -8.844 -27.438 10.102 1 98.38 170 ASP A N 1
ATOM 1266 C CA . ASP A 1 170 ? -8.867 -28.812 10.602 1 98.38 170 ASP A CA 1
ATOM 1267 C C . ASP A 1 170 ? -9.961 -29.625 9.914 1 98.38 170 ASP A C 1
ATOM 1269 O O . ASP A 1 170 ? -9.711 -30.75 9.453 1 98.38 170 ASP A O 1
ATOM 1273 N N . VAL A 1 171 ? -11.156 -29.047 9.812 1 98.38 171 VAL A N 1
ATOM 1274 C CA . VAL A 1 171 ? -12.289 -29.734 9.203 1 98.38 171 VAL A CA 1
ATOM 1275 C C . VAL A 1 171 ? -11.953 -30.078 7.746 1 98.38 171 VAL A C 1
ATOM 1277 O O . VAL A 1 171 ? -12.188 -31.203 7.301 1 98.38 171 VAL A O 1
ATOM 1280 N N . PHE A 1 172 ? -11.438 -29.188 7.004 1 98.75 172 PHE A N 1
ATOM 1281 C CA . PHE A 1 172 ? -11.125 -29.359 5.59 1 98.75 172 PHE A CA 1
ATOM 1282 C C . PHE A 1 172 ? -10.078 -30.453 5.398 1 98.75 172 PHE A C 1
ATOM 1284 O O . PHE A 1 172 ? -10.273 -31.375 4.617 1 98.75 172 PHE A O 1
ATOM 1291 N N . LEU A 1 173 ? -8.945 -30.328 6.199 1 98.75 173 LEU A N 1
ATOM 1292 C CA . LEU A 1 173 ? -7.855 -31.281 6.066 1 98.75 173 LEU A CA 1
ATOM 1293 C C . LEU A 1 173 ? -8.297 -32.688 6.504 1 98.75 173 LEU A C 1
ATOM 1295 O O . LEU A 1 173 ? -7.938 -33.688 5.871 1 98.75 173 LEU A O 1
ATOM 1299 N N . THR A 1 174 ? -9.047 -32.75 7.621 1 98.44 174 THR A N 1
ATOM 1300 C CA . THR A 1 174 ? -9.586 -34.031 8.086 1 98.44 174 THR A CA 1
ATOM 1301 C C . THR A 1 174 ? -10.477 -34.656 7.02 1 98.44 174 THR A C 1
ATOM 1303 O O . THR A 1 174 ? -10.422 -35.875 6.789 1 98.44 174 THR A O 1
ATOM 1306 N N . GLY A 1 175 ? -11.289 -33.812 6.441 1 98.25 175 GLY A N 1
ATOM 1307 C CA . GLY A 1 175 ? -12.141 -34.281 5.367 1 98.25 175 GLY A CA 1
ATOM 1308 C C . GLY A 1 175 ? -11.352 -34.875 4.195 1 98.25 175 GLY A C 1
ATOM 1309 O O . GLY A 1 175 ? -11.734 -35.875 3.625 1 98.25 175 GLY A O 1
ATOM 1310 N N . LEU A 1 176 ? -10.305 -34.219 3.77 1 98.31 176 LEU A N 1
ATOM 1311 C CA . LEU A 1 176 ? -9.461 -34.719 2.695 1 98.31 176 LEU A CA 1
ATOM 1312 C C . LEU A 1 176 ? -8.867 -36.094 3.059 1 98.31 176 LEU A C 1
ATOM 1314 O O . LEU A 1 176 ? -8.859 -37 2.236 1 98.31 176 LEU A O 1
ATOM 1318 N N . MET A 1 177 ? -8.383 -36.219 4.316 1 97.62 177 MET A N 1
ATOM 1319 C CA . MET A 1 177 ? -7.793 -37.469 4.766 1 97.62 177 MET A CA 1
ATOM 1320 C C . MET A 1 177 ? -8.82 -38.594 4.711 1 97.62 177 MET A C 1
ATOM 1322 O O . MET A 1 177 ? -8.508 -39.688 4.273 1 97.62 177 MET A O 1
ATOM 1326 N N . ALA A 1 178 ? -10.016 -38.281 5.117 1 96.69 178 ALA A N 1
ATOM 1327 C CA . ALA A 1 178 ? -11.086 -39.25 5.133 1 96.69 178 ALA A CA 1
ATOM 1328 C C . ALA A 1 178 ? -11.445 -39.688 3.715 1 96.69 178 ALA A C 1
ATOM 1330 O O . ALA A 1 178 ? -11.867 -40.844 3.498 1 96.69 178 ALA A O 1
ATOM 1331 N N . ALA A 1 179 ? -11.234 -38.812 2.828 1 95 179 ALA A N 1
ATOM 1332 C CA . ALA A 1 179 ? -11.625 -39.062 1.444 1 95 179 ALA A CA 1
ATOM 1333 C C . ALA A 1 179 ? -10.477 -39.688 0.66 1 95 179 ALA A C 1
ATOM 1335 O O . ALA A 1 179 ? -10.625 -40 -0.526 1 95 179 ALA A O 1
ATOM 1336 N N . GLY A 1 180 ? -9.336 -39.938 1.182 1 92.88 180 GLY A N 1
ATOM 1337 C CA . GLY A 1 180 ? -8.297 -40.656 0.462 1 92.88 180 GLY A CA 1
ATOM 1338 C C . GLY A 1 180 ? -6.926 -40.031 0.625 1 92.88 180 GLY A C 1
ATOM 1339 O O . GLY A 1 180 ? -5.945 -40.531 0.067 1 92.88 180 GLY A O 1
ATOM 1340 N N . GLY A 1 181 ? -6.836 -38.969 1.308 1 96.44 181 GLY A N 1
ATOM 1341 C CA . GLY A 1 181 ? -5.547 -38.344 1.551 1 96.44 181 GLY A CA 1
ATOM 1342 C C . GLY A 1 181 ? -5.438 -36.969 0.97 1 96.44 181 GLY A C 1
ATOM 1343 O O . GLY A 1 181 ? -6.383 -36.469 0.354 1 96.44 181 GLY A O 1
ATOM 1344 N N . LEU A 1 182 ? -4.297 -36.312 1.184 1 97.94 182 LEU A N 1
ATOM 1345 C CA . LEU A 1 182 ? -4.07 -34.969 0.697 1 97.94 182 LEU A CA 1
ATOM 1346 C C . LEU A 1 182 ? -3.654 -34.969 -0.771 1 97.94 182 LEU A C 1
ATOM 1348 O O . LEU A 1 182 ? -2.697 -35.656 -1.145 1 97.94 182 LEU A O 1
ATOM 1352 N N . PRO A 1 183 ? -4.375 -34.25 -1.625 1 97.25 183 PRO A N 1
ATOM 1353 C CA . PRO A 1 183 ? -3.926 -34.156 -3.016 1 97.25 183 PRO A CA 1
ATOM 1354 C C . PRO A 1 183 ? -2.553 -33.5 -3.145 1 97.25 183 PRO A C 1
ATOM 1356 O O . PRO A 1 183 ? -2.168 -32.688 -2.297 1 97.25 183 PRO A O 1
ATOM 1359 N N . GLU A 1 184 ? -1.823 -33.781 -4.219 1 94.44 184 GLU A N 1
ATOM 1360 C CA . GLU A 1 184 ? -0.507 -33.188 -4.461 1 94.44 184 GLU A CA 1
ATOM 1361 C C . GLU A 1 184 ? -0.606 -31.688 -4.719 1 94.44 184 GLU A C 1
ATOM 1363 O O . GLU A 1 184 ? 0.295 -30.922 -4.355 1 94.44 184 GLU A O 1
ATOM 1368 N N . GLY A 1 185 ? -1.677 -31.203 -5.285 1 97.06 185 GLY A N 1
ATOM 1369 C CA . GLY A 1 185 ? -1.854 -29.797 -5.648 1 97.06 185 GLY A CA 1
ATOM 1370 C C . GLY A 1 185 ? -2.518 -28.984 -4.559 1 97.06 185 GLY A C 1
ATOM 1371 O O . GLY A 1 185 ? -2.957 -27.859 -4.805 1 97.06 185 GLY A O 1
ATOM 1372 N N . LEU A 1 186 ? -2.508 -29.516 -3.312 1 98.19 186 LEU A N 1
ATOM 1373 C CA . LEU A 1 186 ? -3.154 -28.812 -2.209 1 98.19 186 LEU A CA 1
ATOM 1374 C C . LEU A 1 186 ? -2.402 -27.531 -1.859 1 98.19 186 LEU A C 1
ATOM 1376 O O . LEU A 1 186 ? -1.179 -27.547 -1.707 1 98.19 186 LEU A O 1
ATOM 1380 N N . VAL A 1 187 ? -3.133 -26.438 -1.722 1 97.44 187 VAL A N 1
ATOM 1381 C CA . VAL A 1 187 ? -2.555 -25.156 -1.304 1 97.44 187 VAL A CA 1
ATOM 1382 C C . VAL A 1 187 ? -3.479 -24.484 -0.294 1 97.44 187 VAL A C 1
ATOM 1384 O O . VAL A 1 187 ? -4.68 -24.359 -0.534 1 97.44 187 VAL A O 1
ATOM 1387 N N . LEU A 1 188 ? -2.961 -24.062 0.836 1 98.81 188 LEU A N 1
ATOM 1388 C CA . LEU A 1 188 ? -3.676 -23.266 1.825 1 98.81 188 LEU A CA 1
ATOM 1389 C C . LEU A 1 188 ? -3.227 -21.812 1.772 1 98.81 188 LEU A C 1
ATOM 1391 O O . LEU A 1 188 ? -2.066 -21.531 1.469 1 98.81 188 LEU A O 1
ATOM 1395 N N . THR A 1 189 ? -4.16 -20.906 2.014 1 98.81 189 THR A N 1
ATOM 1396 C CA . THR A 1 189 ? -3.811 -19.484 2.018 1 98.81 189 THR A CA 1
ATOM 1397 C C . THR A 1 189 ? -4.105 -18.859 3.381 1 98.81 189 THR A C 1
ATOM 1399 O O . THR A 1 189 ? -5.242 -18.906 3.857 1 98.81 189 THR A O 1
ATOM 1402 N N . LEU A 1 190 ? -3.078 -18.328 4.074 1 98.81 190 LEU A N 1
ATOM 1403 C CA . LEU A 1 190 ? -3.186 -17.609 5.336 1 98.81 190 LEU A CA 1
ATOM 1404 C C . LEU A 1 190 ? -3.318 -16.109 5.098 1 98.81 190 LEU A C 1
ATOM 1406 O O . LEU A 1 190 ? -2.355 -15.453 4.691 1 98.81 190 LEU A O 1
ATOM 1410 N N . PRO A 1 191 ? -4.539 -15.555 5.355 1 97.88 191 PRO A N 1
ATOM 1411 C CA . PRO A 1 191 ? -4.766 -14.141 5.035 1 97.88 191 PRO A CA 1
ATOM 1412 C C . PRO A 1 191 ? -4.445 -13.219 6.207 1 97.88 191 PRO A C 1
ATOM 1414 O O . PRO A 1 191 ? -4.254 -13.688 7.336 1 97.88 191 PRO A O 1
ATOM 1417 N N . LYS A 1 192 ? -4.316 -11.914 6.039 1 96.19 192 LYS A N 1
ATOM 1418 C CA . LYS A 1 192 ? -4.281 -10.789 6.973 1 96.19 192 LYS A CA 1
ATOM 1419 C C . LYS A 1 192 ? -3.213 -11 8.039 1 96.19 192 LYS A C 1
ATOM 1421 O O . LYS A 1 192 ? -3.477 -10.82 9.234 1 96.19 192 LYS A O 1
ATOM 1426 N N . VAL A 1 193 ? -2.064 -11.438 7.621 1 97.56 193 VAL A N 1
ATOM 1427 C CA . VAL A 1 193 ? -0.94 -11.617 8.531 1 97.56 193 VAL A CA 1
ATOM 1428 C C . VAL A 1 193 ? -0.315 -10.266 8.859 1 97.56 193 VAL A C 1
ATOM 1430 O O . VAL A 1 193 ? -0.074 -9.453 7.969 1 97.56 193 VAL A O 1
ATOM 1433 N N . THR A 1 194 ? -0.081 -9.992 10.156 1 95.44 194 THR A N 1
ATOM 1434 C CA . THR A 1 194 ? 0.476 -8.727 10.609 1 95.44 194 THR A CA 1
ATOM 1435 C C . THR A 1 194 ? 1.833 -8.938 11.281 1 95.44 194 THR A C 1
ATOM 1437 O O . THR A 1 194 ? 2.701 -8.07 11.219 1 95.44 194 THR A O 1
ATOM 1440 N N . TYR A 1 195 ? 1.988 -10.156 11.93 1 96.12 195 TYR A N 1
ATOM 1441 C CA . TYR A 1 195 ? 3.205 -10.5 12.664 1 96.12 195 TYR A CA 1
ATOM 1442 C C . TYR A 1 195 ? 3.729 -11.867 12.242 1 96.12 195 TYR A C 1
ATOM 1444 O O . TYR A 1 195 ? 2.949 -12.789 12.016 1 96.12 195 TYR A O 1
ATOM 1452 N N . PRO A 1 196 ? 5.082 -12.016 12.211 1 97.81 196 PRO A N 1
ATOM 1453 C CA . PRO A 1 196 ? 5.66 -13.32 11.883 1 97.81 196 PRO A CA 1
ATOM 1454 C C . PRO A 1 196 ? 5.207 -14.422 12.836 1 97.81 196 PRO A C 1
ATOM 1456 O O . PRO A 1 196 ? 5.102 -15.586 12.438 1 97.81 196 PRO A O 1
ATOM 1459 N N . GLU A 1 197 ? 4.875 -14.039 14.078 1 97.69 197 GLU A N 1
ATOM 1460 C CA . GLU A 1 197 ? 4.445 -15.016 15.07 1 97.69 197 GLU A CA 1
ATOM 1461 C C . GLU A 1 197 ? 3.148 -15.703 14.648 1 97.69 197 GLU A C 1
ATOM 1463 O O . GLU A 1 197 ? 2.914 -16.859 14.984 1 97.69 197 GLU A O 1
ATOM 1468 N N . GLN A 1 198 ? 2.318 -15 13.906 1 98.38 198 GLN A N 1
ATOM 1469 C CA . GLN A 1 198 ? 1.092 -15.602 13.391 1 98.38 198 GLN A CA 1
ATOM 1470 C C . GLN A 1 198 ? 1.399 -16.688 12.359 1 98.38 198 GLN A C 1
ATOM 1472 O O . GLN A 1 198 ? 0.671 -17.672 12.258 1 98.38 198 GLN A O 1
ATOM 1477 N N . VAL A 1 199 ? 2.494 -16.531 11.578 1 98.75 199 VAL A N 1
ATOM 1478 C CA . VAL A 1 199 ? 2.955 -17.547 10.648 1 98.75 199 VAL A CA 1
ATOM 1479 C C . VAL A 1 199 ? 3.469 -18.766 11.422 1 98.75 199 VAL A C 1
ATOM 1481 O O . VAL A 1 199 ? 3.129 -19.906 11.109 1 98.75 199 VAL A O 1
ATOM 1484 N N . THR A 1 200 ? 4.25 -18.469 12.477 1 98.5 200 THR A N 1
ATOM 1485 C CA . THR A 1 200 ? 4.758 -19.547 13.328 1 98.5 200 THR A CA 1
ATOM 1486 C C . THR A 1 200 ? 3.605 -20.359 13.914 1 98.5 200 THR A C 1
ATOM 1488 O O . THR A 1 200 ? 3.676 -21.578 13.977 1 98.5 200 THR A O 1
ATOM 1491 N N . ALA A 1 201 ? 2.584 -19.656 14.312 1 98.38 201 ALA A N 1
ATOM 1492 C CA . ALA A 1 201 ? 1.411 -20.312 14.875 1 98.38 201 ALA A CA 1
ATOM 1493 C C . ALA A 1 201 ? 0.759 -21.25 13.852 1 98.38 201 ALA A C 1
ATOM 1495 O O . ALA A 1 201 ? 0.345 -22.359 14.18 1 98.38 201 ALA A O 1
ATOM 1496 N N . PHE A 1 202 ? 0.654 -20.797 12.633 1 98.69 202 PHE A N 1
ATOM 1497 C CA . PHE A 1 202 ? 0.054 -21.625 11.586 1 98.69 202 PHE A CA 1
ATOM 1498 C C . PHE A 1 202 ? 0.921 -22.844 11.297 1 98.69 202 PHE A C 1
ATOM 1500 O O . PHE A 1 202 ? 0.405 -23.938 11.055 1 98.69 202 PHE A O 1
ATOM 1507 N N . VAL A 1 203 ? 2.256 -22.688 11.297 1 98.62 203 VAL A N 1
ATOM 1508 C CA . VAL A 1 203 ? 3.184 -23.797 11.156 1 98.62 203 VAL A CA 1
ATOM 1509 C C . VAL A 1 203 ? 2.926 -24.828 12.25 1 98.62 203 VAL A C 1
ATOM 1511 O O . VAL A 1 203 ? 2.859 -26.031 11.977 1 98.62 203 VAL A O 1
ATOM 1514 N N . GLN A 1 204 ? 2.742 -24.344 13.469 1 98.12 204 GLN A N 1
ATOM 1515 C CA . GLN A 1 204 ? 2.467 -25.234 14.586 1 98.12 204 GLN A CA 1
ATOM 1516 C C . GLN A 1 204 ? 1.187 -26.031 14.359 1 98.12 204 GLN A C 1
ATOM 1518 O O . GLN A 1 204 ? 1.128 -27.234 14.656 1 98.12 204 GLN A O 1
ATOM 1523 N N . LEU A 1 205 ? 0.198 -25.359 13.836 1 98.19 205 LEU A N 1
ATOM 1524 C CA . LEU A 1 205 ? -1.068 -26.016 13.523 1 98.19 205 LEU A CA 1
ATOM 1525 C C . LEU A 1 205 ? -0.865 -27.141 12.516 1 98.19 205 LEU A C 1
ATOM 1527 O O . LEU A 1 205 ? -1.358 -28.266 12.711 1 98.19 205 LEU A O 1
ATOM 1531 N N . LEU A 1 206 ? -0.126 -26.875 11.445 1 98.56 206 LEU A N 1
ATOM 1532 C CA . LEU A 1 206 ? 0.083 -27.844 10.383 1 98.56 206 LEU A CA 1
ATOM 1533 C C . LEU A 1 206 ? 0.953 -29 10.867 1 98.56 206 LEU A C 1
ATOM 1535 O O . LEU A 1 206 ? 0.718 -30.156 10.5 1 98.56 206 LEU A O 1
ATOM 1539 N N . GLU A 1 207 ? 1.956 -28.656 11.703 1 98.12 207 GLU A N 1
ATOM 1540 C CA . GLU A 1 207 ? 2.789 -29.703 12.281 1 98.12 207 GLU A CA 1
ATOM 1541 C C . GLU A 1 207 ? 1.958 -30.656 13.133 1 98.12 207 GLU A C 1
ATOM 1543 O O . GLU A 1 207 ? 2.143 -31.875 13.07 1 98.12 207 GLU A O 1
ATOM 1548 N N . ALA A 1 208 ? 1.092 -30.109 13.945 1 97.81 208 ALA A N 1
ATOM 1549 C CA . ALA A 1 208 ? 0.224 -30.938 14.781 1 97.81 208 ALA A CA 1
ATOM 1550 C C . ALA A 1 208 ? -0.646 -31.859 13.93 1 97.81 208 ALA A C 1
ATOM 1552 O O . ALA A 1 208 ? -0.833 -33.031 14.273 1 97.81 208 ALA A O 1
ATOM 1553 N N . PHE A 1 209 ? -1.146 -31.359 12.875 1 98.25 209 PHE A N 1
ATOM 1554 C CA . PHE A 1 209 ? -1.984 -32.156 11.992 1 98.25 209 PHE A CA 1
ATOM 1555 C C . PHE A 1 209 ? -1.178 -33.281 11.344 1 98.25 209 PHE A C 1
ATOM 1557 O O . PHE A 1 209 ? -1.637 -34.406 11.273 1 98.25 209 PHE A O 1
ATOM 1564 N N . GLU A 1 210 ? 0.014 -32.906 10.797 1 98.44 210 GLU A N 1
ATOM 1565 C CA . GLU A 1 210 ? 0.89 -33.875 10.18 1 98.44 210 GLU A CA 1
ATOM 1566 C C . GLU A 1 210 ? 1.227 -35.031 11.148 1 98.44 210 GLU A C 1
ATOM 1568 O O . GLU A 1 210 ? 1.177 -36.188 10.781 1 98.44 210 GLU A O 1
ATOM 1573 N N . LYS A 1 211 ? 1.467 -34.688 12.359 1 97.44 211 LYS A N 1
ATOM 1574 C CA . LYS A 1 211 ? 1.774 -35.688 13.375 1 97.44 211 LYS A CA 1
ATOM 1575 C C . LYS A 1 211 ? 0.564 -36.562 13.664 1 97.44 211 LYS A C 1
ATOM 1577 O O . LYS A 1 211 ? 0.689 -37.812 13.742 1 97.44 211 LYS A O 1
ATOM 1582 N N . ALA A 1 212 ? -0.59 -35.969 13.789 1 96.88 212 ALA A N 1
ATOM 1583 C CA . ALA A 1 212 ? -1.82 -36.688 14.102 1 96.88 212 ALA A CA 1
ATOM 1584 C C . ALA A 1 212 ? -2.148 -37.719 13.023 1 96.88 212 ALA A C 1
ATOM 1586 O O . ALA A 1 212 ? -2.746 -38.75 13.305 1 96.88 212 ALA A O 1
ATOM 1587 N N . HIS A 1 213 ? -1.715 -37.5 11.828 1 97.56 213 HIS A N 1
ATOM 1588 C CA . HIS A 1 213 ? -2.098 -38.375 10.727 1 97.56 213 HIS A CA 1
ATOM 1589 C C . HIS A 1 213 ? -0.893 -39.125 10.172 1 97.56 213 HIS A C 1
ATOM 1591 O O . HIS A 1 213 ? -0.986 -39.75 9.125 1 97.56 213 HIS A O 1
ATOM 1597 N N . GLY A 1 214 ? 0.28 -38.906 10.766 1 97.25 214 GLY A N 1
ATOM 1598 C CA . GLY A 1 214 ? 1.479 -39.625 10.344 1 97.25 214 GLY A CA 1
ATOM 1599 C C . GLY A 1 214 ? 1.99 -39.188 8.984 1 97.25 214 GLY A C 1
ATOM 1600 O O . GLY A 1 214 ? 2.473 -40 8.203 1 97.25 214 GLY A O 1
ATOM 1601 N N . LEU A 1 215 ? 1.782 -37.938 8.648 1 97.75 215 LEU A N 1
ATOM 1602 C CA . LEU A 1 215 ? 2.293 -37.375 7.402 1 97.75 215 LEU A CA 1
ATOM 1603 C C . LEU A 1 215 ? 3.746 -36.938 7.559 1 97.75 215 LEU A C 1
ATOM 1605 O O . LEU A 1 215 ? 4.211 -36.688 8.68 1 97.75 215 LEU A O 1
ATOM 1609 N N . ASP A 1 216 ? 4.48 -36.875 6.469 1 97.19 216 ASP A N 1
ATOM 1610 C CA . ASP A 1 216 ? 5.844 -36.344 6.492 1 97.19 216 ASP A CA 1
ATOM 1611 C C . ASP A 1 216 ? 5.871 -34.906 6.957 1 97.19 216 ASP A C 1
ATOM 1613 O O . ASP A 1 216 ? 5.008 -34.094 6.574 1 97.19 216 ASP A O 1
ATOM 1617 N N . ALA A 1 217 ? 6.902 -34.562 7.77 1 97.19 217 ALA A N 1
ATOM 1618 C CA . ALA A 1 217 ? 7.078 -33.188 8.203 1 97.19 217 ALA A CA 1
ATOM 1619 C C . ALA A 1 217 ? 7.262 -32.25 7.008 1 97.19 217 ALA A C 1
ATOM 1621 O O . ALA A 1 217 ? 8.055 -32.531 6.109 1 97.19 217 ALA A O 1
ATOM 1622 N N . GLY A 1 218 ? 6.473 -31.219 6.957 1 96.94 218 GLY A N 1
ATOM 1623 C CA . GLY A 1 218 ? 6.602 -30.25 5.883 1 96.94 218 GLY A CA 1
ATOM 1624 C C . GLY A 1 218 ? 5.746 -30.578 4.676 1 96.94 218 GLY A C 1
ATOM 1625 O O . GLY A 1 218 ? 5.816 -29.891 3.654 1 96.94 218 GLY A O 1
ATOM 1626 N N . ARG A 1 219 ? 4.902 -31.547 4.762 1 97.5 219 ARG A N 1
ATOM 1627 C CA . ARG A 1 219 ? 4.051 -31.969 3.658 1 97.5 219 ARG A CA 1
ATOM 1628 C C . ARG A 1 219 ? 3.08 -30.875 3.256 1 97.5 219 ARG A C 1
ATOM 1630 O O . ARG A 1 219 ? 2.777 -30.703 2.072 1 97.5 219 ARG A O 1
ATOM 1637 N N . ILE A 1 220 ? 2.539 -30.203 4.215 1 98.44 220 ILE A N 1
ATOM 1638 C CA . ILE A 1 220 ? 1.526 -29.188 3.941 1 98.44 220 ILE A CA 1
ATOM 1639 C C . ILE A 1 220 ? 2.182 -27.812 3.871 1 98.44 220 ILE A C 1
ATOM 1641 O O . ILE A 1 220 ? 2.791 -27.344 4.844 1 98.44 220 ILE A O 1
ATOM 1645 N N . GLY A 1 221 ? 2.17 -27.203 2.725 1 97.81 221 GLY A N 1
ATOM 1646 C CA . GLY A 1 221 ? 2.611 -25.828 2.537 1 97.81 221 GLY A CA 1
ATOM 1647 C C . GLY A 1 221 ? 1.467 -24.844 2.498 1 97.81 221 GLY A C 1
ATOM 1648 O O . GLY A 1 221 ? 0.297 -25.219 2.523 1 97.81 221 GLY A O 1
ATOM 1649 N N . PHE A 1 222 ? 1.806 -23.562 2.449 1 98.75 222 PHE A N 1
ATOM 1650 C CA . PHE A 1 222 ? 0.773 -22.531 2.383 1 98.75 222 PHE A CA 1
ATOM 1651 C C . PHE A 1 222 ? 1.329 -21.25 1.79 1 98.75 222 PHE A C 1
ATOM 1653 O O . PHE A 1 222 ? 2.547 -21.094 1.673 1 98.75 222 PHE A O 1
ATOM 1660 N N . GLU A 1 223 ? 0.393 -20.422 1.354 1 98.69 223 GLU A N 1
ATOM 1661 C CA . GLU A 1 223 ? 0.694 -19.062 0.914 1 98.69 223 GLU A CA 1
ATOM 1662 C C . GLU A 1 223 ? 0.324 -18.047 1.985 1 98.69 223 GLU A C 1
ATOM 1664 O O . GLU A 1 223 ? -0.568 -18.281 2.801 1 98.69 223 GLU A O 1
ATOM 1669 N N . ILE A 1 224 ? 1.037 -16.938 1.972 1 98.81 224 ILE A N 1
ATOM 1670 C CA . ILE A 1 224 ? 0.768 -15.836 2.889 1 98.81 224 ILE A CA 1
ATOM 1671 C C . ILE A 1 224 ? 0.208 -14.648 2.113 1 98.81 224 ILE A C 1
ATOM 1673 O O . ILE A 1 224 ? 0.82 -14.18 1.148 1 98.81 224 ILE A O 1
ATOM 1677 N N . GLN A 1 225 ? -0.983 -14.227 2.449 1 98.5 225 GLN A N 1
ATOM 1678 C CA . GLN A 1 225 ? -1.49 -13 1.845 1 98.5 225 GLN A CA 1
ATOM 1679 C C . GLN A 1 225 ? -0.899 -11.766 2.523 1 98.5 225 GLN A C 1
ATOM 1681 O O . GLN A 1 225 ? -0.932 -11.648 3.75 1 98.5 225 GLN A O 1
ATOM 1686 N N . ILE A 1 226 ? -0.282 -10.945 1.76 1 98.5 226 ILE A N 1
ATOM 1687 C CA . ILE A 1 226 ? 0.327 -9.703 2.209 1 98.5 226 ILE A CA 1
ATOM 1688 C C . ILE A 1 226 ? -0.619 -8.531 1.932 1 98.5 226 ILE A C 1
ATOM 1690 O O . ILE A 1 226 ? -0.664 -8.016 0.813 1 98.5 226 ILE A O 1
ATOM 1694 N N . GLU A 1 227 ? -1.322 -8.102 2.953 1 97.56 227 GLU A N 1
ATOM 1695 C CA . GLU A 1 227 ? -2.383 -7.125 2.74 1 97.56 227 GLU A CA 1
ATOM 1696 C C . GLU A 1 227 ? -2.584 -6.25 3.975 1 97.56 227 GLU A C 1
ATOM 1698 O O . GLU A 1 227 ? -3.67 -5.707 4.188 1 97.56 227 GLU A O 1
ATOM 1703 N N . THR A 1 228 ? -1.592 -6.191 4.879 1 96.5 228 THR A N 1
ATOM 1704 C CA . THR A 1 228 ? -1.479 -5.297 6.023 1 96.5 228 THR A CA 1
ATOM 1705 C C . THR A 1 228 ? -0.217 -4.445 5.922 1 96.5 228 THR A C 1
ATOM 1707 O O . THR A 1 228 ? 0.806 -4.898 5.406 1 96.5 228 THR A O 1
ATOM 1710 N N . SER A 1 229 ? -0.322 -3.211 6.43 1 96.5 229 SER A N 1
ATOM 1711 C CA . SER A 1 229 ? 0.841 -2.332 6.375 1 96.5 229 SER A CA 1
ATOM 1712 C C . SER A 1 229 ? 2.002 -2.9 7.184 1 96.5 229 SER A C 1
ATOM 1714 O O . SER A 1 229 ? 3.16 -2.795 6.777 1 96.5 229 SER A O 1
ATOM 1716 N N . GLN A 1 230 ? 1.762 -3.602 8.297 1 95.81 230 GLN A N 1
ATOM 1717 C CA . GLN A 1 230 ? 2.764 -4.117 9.219 1 95.81 230 GLN A CA 1
ATOM 1718 C C . GLN A 1 230 ? 3.596 -5.223 8.57 1 95.81 230 GLN A C 1
ATOM 1720 O O . GLN A 1 230 ? 4.762 -5.414 8.922 1 95.81 230 GLN A O 1
ATOM 1725 N N . SER A 1 231 ? 2.965 -5.91 7.633 1 97.56 231 SER A N 1
ATOM 1726 C CA . SER A 1 231 ? 3.711 -6.953 6.934 1 97.56 231 SER A CA 1
ATOM 1727 C C . SER A 1 231 ? 4.824 -6.355 6.078 1 97.56 231 SER A C 1
ATOM 1729 O O . SER A 1 231 ? 5.848 -7.004 5.844 1 97.56 231 SER A O 1
ATOM 1731 N N . ILE A 1 232 ? 4.648 -5.113 5.629 1 98 232 ILE A N 1
ATOM 1732 C CA . ILE A 1 232 ? 5.602 -4.453 4.746 1 98 232 ILE A CA 1
ATOM 1733 C C . ILE A 1 232 ? 6.641 -3.705 5.578 1 98 232 ILE A C 1
ATOM 1735 O O . ILE A 1 232 ? 7.836 -3.74 5.27 1 98 232 ILE A O 1
ATOM 1739 N N . LEU A 1 233 ? 6.16 -3.02 6.605 1 96.88 233 LEU A N 1
ATOM 1740 C CA . LEU A 1 233 ? 7.023 -2.268 7.508 1 96.88 233 LEU A CA 1
ATOM 1741 C C . LEU A 1 233 ? 6.555 -2.406 8.953 1 96.88 233 LEU A C 1
ATOM 1743 O O . LEU A 1 233 ? 5.527 -1.841 9.328 1 96.88 233 LEU A O 1
ATOM 1747 N N . ALA A 1 234 ? 7.359 -3.121 9.758 1 95.44 234 ALA A N 1
ATOM 1748 C CA . ALA A 1 234 ? 7.035 -3.355 11.156 1 95.44 234 ALA A CA 1
ATOM 1749 C C . ALA A 1 234 ? 7.379 -2.137 12.016 1 95.44 234 ALA A C 1
ATOM 1751 O O . ALA A 1 234 ? 8.039 -1.211 11.539 1 95.44 234 ALA A O 1
ATOM 1752 N N . ALA A 1 235 ? 6.922 -2.168 13.242 1 93.94 235 ALA A N 1
ATOM 1753 C CA . ALA A 1 235 ? 7.129 -1.057 14.164 1 93.94 235 ALA A CA 1
ATOM 1754 C C . ALA A 1 235 ? 8.609 -0.843 14.445 1 93.94 235 ALA A C 1
ATOM 1756 O O . ALA A 1 235 ? 9.039 0.272 14.75 1 93.94 235 ALA A O 1
ATOM 1757 N N . ASP A 1 236 ? 9.43 -1.86 14.344 1 94.25 236 ASP A N 1
ATOM 1758 C CA . ASP A 1 236 ? 10.852 -1.744 14.625 1 94.25 236 ASP A CA 1
ATOM 1759 C C . ASP A 1 236 ? 11.625 -1.309 13.383 1 94.25 236 ASP A C 1
ATOM 1761 O O . ASP A 1 236 ? 12.859 -1.268 13.391 1 94.25 236 ASP A O 1
ATOM 1765 N N . GLY A 1 237 ? 10.906 -1.085 12.258 1 94.75 237 GLY A N 1
ATOM 1766 C CA . GLY A 1 237 ? 11.508 -0.526 11.055 1 94.75 237 GLY A CA 1
ATOM 1767 C C . GLY A 1 237 ? 11.945 -1.584 10.062 1 94.75 237 GLY A C 1
ATOM 1768 O O . GLY A 1 237 ? 12.492 -1.262 9.008 1 94.75 237 GLY A O 1
ATOM 1769 N N . THR A 1 238 ? 11.672 -2.881 10.375 1 95.88 238 THR A N 1
ATOM 1770 C CA . THR A 1 238 ? 12.078 -3.955 9.477 1 95.88 238 THR A CA 1
ATOM 1771 C C . THR A 1 238 ? 10.938 -4.348 8.547 1 95.88 238 THR A C 1
ATOM 1773 O O . THR A 1 238 ? 9.773 -4.02 8.805 1 95.88 238 THR A O 1
ATOM 1776 N N . ALA A 1 239 ? 11.305 -4.961 7.426 1 96.38 239 ALA A N 1
ATOM 1777 C CA . ALA A 1 239 ? 10.297 -5.566 6.559 1 96.38 239 ALA A CA 1
ATOM 1778 C C . ALA A 1 239 ? 9.828 -6.91 7.117 1 96.38 239 ALA A C 1
ATOM 1780 O O . ALA A 1 239 ? 10.516 -7.922 6.973 1 96.38 239 ALA A O 1
ATOM 1781 N N . ALA A 1 240 ? 8.656 -6.965 7.672 1 97.25 240 ALA A N 1
ATOM 1782 C CA . ALA A 1 240 ? 8.18 -8.148 8.375 1 97.25 240 ALA A CA 1
ATOM 1783 C C . ALA A 1 240 ? 7.996 -9.32 7.414 1 97.25 240 ALA A C 1
ATOM 1785 O O . ALA A 1 240 ? 8.148 -10.484 7.805 1 97.25 240 ALA A O 1
ATOM 1786 N N . VAL A 1 241 ? 7.781 -9.07 6.137 1 98.31 241 VAL A N 1
ATOM 1787 C CA . VAL A 1 241 ? 7.508 -10.102 5.141 1 98.31 241 VAL A CA 1
ATOM 1788 C C . VAL A 1 241 ? 8.711 -11.031 5.02 1 98.31 241 VAL A C 1
ATOM 1790 O O . VAL A 1 241 ? 8.547 -12.242 4.828 1 98.31 241 VAL A O 1
ATOM 1793 N N . ALA A 1 242 ? 9.938 -10.5 5.125 1 97.5 242 ALA A N 1
ATOM 1794 C CA . ALA A 1 242 ? 11.125 -11.352 5.098 1 97.5 242 ALA A CA 1
ATOM 1795 C C . ALA A 1 242 ? 11.156 -12.297 6.293 1 97.5 242 ALA A C 1
ATOM 1797 O O . ALA A 1 242 ? 11.461 -13.484 6.148 1 97.5 242 ALA A O 1
ATOM 1798 N N . ARG A 1 243 ? 10.789 -11.773 7.43 1 97.88 243 ARG A N 1
ATOM 1799 C CA . ARG A 1 243 ? 10.758 -12.578 8.648 1 97.88 243 ARG A CA 1
ATOM 1800 C C . ARG A 1 243 ? 9.617 -13.594 8.594 1 97.88 243 ARG A C 1
ATOM 1802 O O . ARG A 1 243 ? 9.727 -14.688 9.164 1 97.88 243 ARG A O 1
ATOM 1809 N N . MET A 1 244 ? 8.523 -13.25 7.941 1 98.62 244 MET A N 1
ATOM 1810 C CA . MET A 1 244 ? 7.406 -14.172 7.77 1 98.62 244 MET A CA 1
ATOM 1811 C C . MET A 1 244 ? 7.836 -15.398 6.961 1 98.62 244 MET A C 1
ATOM 1813 O O . MET A 1 244 ? 7.453 -16.516 7.285 1 98.62 244 MET A O 1
ATOM 1817 N N . ILE A 1 245 ? 8.656 -15.203 5.895 1 98.31 245 ILE A N 1
ATOM 1818 C CA . ILE A 1 245 ? 9.172 -16.312 5.094 1 98.31 245 ILE A CA 1
ATOM 1819 C C . ILE A 1 245 ? 9.992 -17.25 5.977 1 98.31 245 ILE A C 1
ATOM 1821 O O . ILE A 1 245 ? 9.82 -18.469 5.934 1 98.31 245 ILE A O 1
ATOM 1825 N N . ASP A 1 246 ? 10.82 -16.641 6.848 1 97.06 246 ASP A N 1
ATOM 1826 C CA . ASP A 1 246 ? 11.641 -17.453 7.754 1 97.06 246 ASP A CA 1
ATOM 1827 C C . ASP A 1 246 ? 10.766 -18.188 8.766 1 97.06 246 ASP A C 1
ATOM 1829 O O . ASP A 1 246 ? 11 -19.359 9.047 1 97.06 246 ASP A O 1
ATOM 1833 N N . ALA A 1 247 ? 9.758 -17.5 9.273 1 98.31 247 ALA A N 1
ATOM 1834 C CA . ALA A 1 247 ? 8.867 -18.062 10.281 1 98.31 247 ALA A CA 1
ATOM 1835 C C . ALA A 1 247 ? 8.094 -19.266 9.734 1 98.31 247 ALA A C 1
ATOM 1837 O O . ALA A 1 247 ? 7.633 -20.109 10.492 1 98.31 247 ALA A O 1
ATOM 1838 N N . ALA A 1 248 ? 7.957 -19.391 8.398 1 98.44 248 ALA A N 1
ATOM 1839 C CA . ALA A 1 248 ? 7.188 -20.438 7.746 1 98.44 248 ALA A CA 1
ATOM 1840 C C . ALA A 1 248 ? 7.977 -21.75 7.707 1 98.44 248 ALA A C 1
ATOM 1842 O O . ALA A 1 248 ? 7.422 -22.812 7.398 1 98.44 248 ALA A O 1
ATOM 1843 N N . GLN A 1 249 ? 9.289 -21.688 7.98 1 96.94 249 GLN A N 1
ATOM 1844 C CA . GLN A 1 249 ? 10.141 -22.859 8.102 1 96.94 249 GLN A CA 1
ATOM 1845 C C . GLN A 1 249 ? 10.047 -23.75 6.863 1 96.94 249 GLN A C 1
ATOM 1847 O O . GLN A 1 249 ? 9.867 -24.953 6.973 1 96.94 249 GLN A O 1
ATOM 1852 N N . GLY A 1 250 ? 10.023 -23.109 5.746 1 96 250 GLY A N 1
ATOM 1853 C CA . GLY A 1 250 ? 10.094 -23.828 4.484 1 96 250 GLY A CA 1
ATOM 1854 C C . GLY A 1 250 ? 8.734 -24.172 3.916 1 96 250 GLY A C 1
ATOM 1855 O O . GLY A 1 250 ? 8.633 -24.75 2.83 1 96 250 GLY A O 1
ATOM 1856 N N . ARG A 1 251 ? 7.68 -23.734 4.59 1 97.94 251 ARG A N 1
ATOM 1857 C CA . ARG A 1 251 ? 6.34 -24.141 4.168 1 97.94 251 ARG A CA 1
ATOM 1858 C C . ARG A 1 251 ? 5.711 -23.062 3.275 1 97.94 251 ARG A C 1
ATOM 1860 O O . ARG A 1 251 ? 4.723 -23.328 2.584 1 97.94 251 ARG A O 1
ATOM 1867 N N . ALA A 1 252 ? 6.199 -21.828 3.324 1 98.38 252 ALA A N 1
ATOM 1868 C CA . ALA A 1 252 ? 5.645 -20.766 2.48 1 98.38 252 ALA A CA 1
ATOM 1869 C C . ALA A 1 252 ? 5.953 -21.016 1.008 1 98.38 252 ALA A C 1
ATOM 1871 O O . ALA A 1 252 ? 7.113 -21.203 0.633 1 98.38 252 ALA A O 1
ATOM 1872 N N . THR A 1 253 ? 4.906 -20.984 0.206 1 97.75 253 THR A N 1
ATOM 1873 C CA . THR A 1 253 ? 5.102 -21.25 -1.215 1 97.75 253 THR A CA 1
ATOM 1874 C C . THR A 1 253 ? 4.879 -19.984 -2.039 1 97.75 253 THR A C 1
ATOM 1876 O O . THR A 1 253 ? 5.301 -19.906 -3.193 1 97.75 253 THR A O 1
ATOM 1879 N N . GLY A 1 254 ? 4.184 -19.047 -1.45 1 98.38 254 GLY A N 1
ATOM 1880 C CA . GLY A 1 254 ? 3.879 -17.828 -2.189 1 98.38 254 GLY A CA 1
ATOM 1881 C C . GLY A 1 254 ? 3.486 -16.672 -1.294 1 98.38 254 GLY A C 1
ATOM 1882 O O . GLY A 1 254 ? 2.982 -16.875 -0.189 1 98.38 254 GLY A O 1
ATOM 1883 N N . LEU A 1 255 ? 3.773 -15.492 -1.71 1 98.81 255 LEU A N 1
ATOM 1884 C CA . LEU A 1 255 ? 3.25 -14.234 -1.181 1 98.81 255 LEU A CA 1
ATOM 1885 C C . LEU A 1 255 ? 2.217 -13.633 -2.127 1 98.81 255 LEU A C 1
ATOM 1887 O O . LEU A 1 255 ? 2.521 -13.359 -3.289 1 98.81 255 LEU A O 1
ATOM 1891 N N . HIS A 1 256 ? 0.99 -13.484 -1.664 1 98.75 256 HIS A N 1
ATOM 1892 C CA . HIS A 1 256 ? -0.092 -12.953 -2.486 1 98.75 256 HIS A CA 1
ATOM 1893 C C . HIS A 1 256 ? -0.474 -11.547 -2.053 1 98.75 256 HIS A C 1
ATOM 1895 O O . HIS A 1 256 ? -0.864 -11.328 -0.903 1 98.75 256 HIS A O 1
ATOM 1901 N N . TYR A 1 257 ? -0.399 -10.594 -2.949 1 98.69 257 TYR A N 1
ATOM 1902 C CA . TYR A 1 257 ? -0.757 -9.211 -2.639 1 98.69 257 TYR A CA 1
ATOM 1903 C C . TYR A 1 257 ? -2.27 -9.047 -2.562 1 98.69 257 TYR A C 1
ATOM 1905 O O . TYR A 1 257 ? -2.988 -9.398 -3.5 1 98.69 257 TYR A O 1
ATOM 1913 N N . GLY A 1 258 ? -2.744 -8.547 -1.454 1 97.75 258 GLY A N 1
ATOM 1914 C CA . GLY A 1 258 ? -4.156 -8.227 -1.315 1 97.75 258 GLY A CA 1
ATOM 1915 C C . GLY A 1 258 ? -4.469 -6.77 -1.604 1 97.75 258 GLY A C 1
ATOM 1916 O O . GLY A 1 258 ? -4.355 -5.918 -0.721 1 97.75 258 GLY A O 1
ATOM 1917 N N . THR A 1 259 ? -4.984 -6.516 -2.764 1 96.5 259 THR A N 1
ATOM 1918 C CA . THR A 1 259 ? -5.121 -5.172 -3.318 1 96.5 259 THR A CA 1
ATOM 1919 C C . THR A 1 259 ? -5.996 -4.305 -2.418 1 96.5 259 THR A C 1
ATOM 1921 O O . THR A 1 259 ? -5.594 -3.203 -2.031 1 96.5 259 THR A O 1
ATOM 1924 N N . PHE A 1 260 ? -7.098 -4.758 -2.055 1 94.25 260 PHE A N 1
ATOM 1925 C CA . PHE A 1 260 ? -8.109 -3.883 -1.472 1 94.25 260 PHE A CA 1
ATOM 1926 C C . PHE A 1 260 ? -7.895 -3.734 0.03 1 94.25 260 PHE A C 1
ATOM 1928 O O . PHE A 1 260 ? -8 -2.631 0.571 1 94.25 260 PHE A O 1
ATOM 1935 N N . ASP A 1 261 ? -7.512 -4.84 0.714 1 94.5 261 ASP A N 1
ATOM 1936 C CA . ASP A 1 261 ? -7.203 -4.734 2.137 1 94.5 261 ASP A CA 1
ATOM 1937 C C . ASP A 1 261 ? -5.973 -3.865 2.369 1 94.5 261 ASP A C 1
ATOM 1939 O O . ASP A 1 261 ? -5.965 -3.012 3.26 1 94.5 261 ASP A O 1
ATOM 1943 N N . TYR A 1 262 ? -4.934 -4.051 1.569 1 97.12 262 TYR A N 1
ATOM 1944 C CA . TYR A 1 262 ? -3.717 -3.27 1.77 1 97.12 262 TYR A CA 1
ATOM 1945 C C . TYR A 1 262 ? -3.971 -1.789 1.517 1 97.12 262 TYR A C 1
ATOM 1947 O O . TYR A 1 262 ? -3.559 -0.938 2.309 1 97.12 262 TYR A O 1
ATOM 1955 N N . SER A 1 263 ? -4.578 -1.463 0.323 1 96.5 263 SER A N 1
ATOM 1956 C CA . SER A 1 263 ? -4.824 -0.066 -0.021 1 96.5 263 SER A CA 1
ATOM 1957 C C . SER A 1 263 ? -5.723 0.606 1.011 1 96.5 263 SER A C 1
ATOM 1959 O O . SER A 1 263 ? -5.531 1.777 1.342 1 96.5 263 SER A O 1
ATOM 1961 N N . ALA A 1 264 ? -6.691 -0.132 1.571 1 93.12 264 ALA A N 1
ATOM 1962 C CA . ALA A 1 264 ? -7.512 0.412 2.65 1 93.12 264 ALA A CA 1
ATOM 1963 C C . ALA A 1 264 ? -6.668 0.688 3.893 1 93.12 264 ALA A C 1
ATOM 1965 O O . ALA A 1 264 ? -6.855 1.705 4.566 1 93.12 264 ALA A O 1
ATOM 1966 N N . CYS A 1 265 ? -5.715 -0.191 4.152 1 93 265 CYS A N 1
ATOM 1967 C CA . CYS A 1 265 ? -4.855 -0.067 5.324 1 93 265 CYS A CA 1
ATOM 1968 C C . CYS A 1 265 ? -4.043 1.221 5.27 1 93 265 CYS A C 1
ATOM 1970 O O . CYS A 1 265 ? -3.818 1.861 6.297 1 93 265 CYS A O 1
ATOM 1972 N N . VAL A 1 266 ? -3.648 1.62 4.086 1 95.06 266 VAL A N 1
ATOM 1973 C CA . VAL A 1 266 ? -2.768 2.779 3.988 1 95.06 266 VAL A CA 1
ATOM 1974 C C . VAL A 1 266 ? -3.576 4.008 3.578 1 95.06 266 VAL A C 1
ATOM 1976 O O . VAL A 1 266 ? -3.006 5.043 3.221 1 95.06 266 VAL A O 1
ATOM 1979 N N . GLY A 1 267 ? -4.91 3.879 3.52 1 92.56 267 GLY A N 1
ATOM 1980 C CA . GLY A 1 267 ? -5.785 5.039 3.443 1 92.56 267 GLY A CA 1
ATOM 1981 C C . GLY A 1 267 ? -6.172 5.402 2.021 1 92.56 267 GLY A C 1
ATOM 1982 O O . GLY A 1 267 ? -6.734 6.473 1.78 1 92.56 267 GLY A O 1
ATOM 1983 N N . VAL A 1 268 ? -5.953 4.574 1.045 1 95.38 268 VAL A N 1
ATOM 1984 C CA . VAL A 1 268 ? -6.273 4.887 -0.344 1 95.38 268 VAL A CA 1
ATOM 1985 C C . VAL A 1 268 ? -7.789 4.902 -0.529 1 95.38 268 VAL A C 1
ATOM 1987 O O . VAL A 1 268 ? -8.492 3.992 -0.077 1 95.38 268 VAL A O 1
ATOM 1990 N N . SER A 1 269 ? -8.305 5.969 -1.16 1 94.19 269 SER A N 1
ATOM 1991 C CA . SER A 1 269 ? -9.742 6.07 -1.418 1 94.19 269 SER A CA 1
ATOM 1992 C C . SER A 1 269 ? -10.195 5.02 -2.424 1 94.19 269 SER A C 1
ATOM 1994 O O . SER A 1 269 ? -9.406 4.566 -3.258 1 94.19 269 SER A O 1
ATOM 1996 N N . ALA A 1 270 ? -11.461 4.613 -2.367 1 91.25 270 ALA A N 1
ATOM 1997 C CA . ALA A 1 270 ? -12.023 3.477 -3.092 1 91.25 270 ALA A CA 1
ATOM 1998 C C . ALA A 1 270 ? -11.789 3.615 -4.594 1 91.25 270 ALA A C 1
ATOM 2000 O O . ALA A 1 270 ? -11.445 2.641 -5.266 1 91.25 270 ALA A O 1
ATOM 2001 N N . ALA A 1 271 ? -11.906 4.824 -5.105 1 92.25 271 ALA A N 1
ATOM 2002 C CA . ALA A 1 271 ? -11.805 5.051 -6.543 1 92.25 271 ALA A CA 1
ATOM 2003 C C . ALA A 1 271 ? -10.391 4.785 -7.043 1 92.25 271 ALA A C 1
ATOM 2005 O O . ALA A 1 271 ? -10.18 4.574 -8.242 1 92.25 271 ALA A O 1
ATOM 2006 N N . TYR A 1 272 ? -9.461 4.742 -6.094 1 94.5 272 TYR A N 1
ATOM 2007 C CA . TYR A 1 272 ? -8.062 4.633 -6.496 1 94.5 272 TYR A CA 1
ATOM 2008 C C . TYR A 1 272 ? -7.477 3.297 -6.059 1 94.5 272 TYR A C 1
ATOM 2010 O O . TYR A 1 272 ? -6.289 3.035 -6.27 1 94.5 272 TYR A O 1
ATOM 2018 N N . GLN A 1 273 ? -8.281 2.467 -5.445 1 94.56 273 GLN A N 1
ATOM 2019 C CA . GLN A 1 273 ? -7.781 1.148 -5.07 1 94.56 273 GLN A CA 1
ATOM 2020 C C . GLN A 1 273 ? -7.555 0.274 -6.301 1 94.56 273 GLN A C 1
ATOM 2022 O O . GLN A 1 273 ? -8.516 -0.135 -6.961 1 94.56 273 GLN A O 1
ATOM 2027 N N . ALA A 1 274 ? -6.348 -0.008 -6.594 1 95.88 274 ALA A N 1
ATOM 2028 C CA . ALA A 1 274 ? -5.973 -0.81 -7.754 1 95.88 274 ALA A CA 1
ATOM 2029 C C . ALA A 1 274 ? -4.574 -1.399 -7.586 1 95.88 274 ALA A C 1
ATOM 2031 O O . ALA A 1 274 ? -3.76 -0.871 -6.824 1 95.88 274 ALA A O 1
ATOM 2032 N N . SER A 1 275 ? -4.359 -2.473 -8.328 1 96.56 275 SER A N 1
ATOM 2033 C CA . SER A 1 275 ? -3.086 -3.17 -8.195 1 96.56 275 SER A CA 1
ATOM 2034 C C . SER A 1 275 ? -1.941 -2.352 -8.781 1 96.56 275 SER A C 1
ATOM 2036 O O . SER A 1 275 ? -0.77 -2.648 -8.539 1 96.56 275 SER A O 1
ATOM 2038 N N . ASP A 1 276 ? -2.234 -1.276 -9.57 1 96.88 276 ASP A N 1
ATOM 2039 C CA . ASP A 1 276 ? -1.165 -0.464 -10.141 1 96.88 276 ASP A CA 1
ATOM 2040 C C . ASP A 1 276 ? -1.018 0.858 -9.391 1 96.88 276 ASP A C 1
ATOM 2042 O O . ASP A 1 276 ? -0.319 1.764 -9.852 1 96.88 276 ASP A O 1
ATOM 2046 N N . HIS A 1 277 ? -1.754 1 -8.273 1 97.75 277 HIS A N 1
ATOM 2047 C CA . HIS A 1 277 ? -1.536 2.168 -7.43 1 97.75 277 HIS A CA 1
ATOM 2048 C C . HIS A 1 277 ? -0.105 2.209 -6.906 1 97.75 277 HIS A C 1
ATOM 2050 O O . HIS A 1 277 ? 0.467 1.169 -6.57 1 97.75 277 HIS A O 1
ATOM 2056 N N . PRO A 1 278 ? 0.512 3.424 -6.707 1 96 278 PRO A N 1
ATOM 2057 C CA . PRO A 1 278 ? 1.891 3.514 -6.223 1 96 278 PRO A CA 1
ATOM 2058 C C . PRO A 1 278 ? 2.082 2.848 -4.859 1 96 278 PRO A C 1
ATOM 2060 O O . PRO A 1 278 ? 3.135 2.262 -4.598 1 96 278 PRO A O 1
ATOM 2063 N N . ALA A 1 279 ? 1.104 2.934 -3.982 1 97.06 279 ALA A N 1
ATOM 2064 C CA . ALA A 1 279 ? 1.188 2.227 -2.707 1 97.06 279 ALA A CA 1
ATOM 2065 C C . ALA A 1 279 ? 1.321 0.722 -2.922 1 97.06 279 ALA A C 1
ATOM 2067 O O . ALA A 1 279 ? 2.088 0.055 -2.225 1 97.06 279 ALA A O 1
ATOM 2068 N N . ALA A 1 280 ? 0.553 0.19 -3.863 1 98.06 280 ALA A N 1
ATOM 2069 C CA . ALA A 1 280 ? 0.648 -1.22 -4.23 1 98.06 280 ALA A CA 1
ATOM 2070 C C . ALA A 1 280 ? 2.023 -1.544 -4.809 1 98.06 280 ALA A C 1
ATOM 2072 O O . ALA A 1 280 ? 2.625 -2.564 -4.465 1 98.06 280 ALA A O 1
ATOM 2073 N N . ASP A 1 281 ? 2.492 -0.626 -5.66 1 97.75 281 ASP A N 1
ATOM 2074 C CA . ASP A 1 281 ? 3.809 -0.82 -6.262 1 97.75 281 ASP A CA 1
ATOM 2075 C C . ASP A 1 281 ? 4.891 -0.924 -5.191 1 97.75 281 ASP A C 1
ATOM 2077 O O . ASP A 1 281 ? 5.773 -1.781 -5.273 1 97.75 281 ASP A O 1
ATOM 2081 N N . HIS A 1 282 ? 4.805 -0.078 -4.211 1 97.75 282 HIS A N 1
ATOM 2082 C CA . HIS A 1 282 ? 5.781 -0.1 -3.129 1 97.75 282 HIS A CA 1
ATOM 2083 C C . HIS A 1 282 ? 5.734 -1.424 -2.373 1 97.75 282 HIS A C 1
ATOM 2085 O O . HIS A 1 282 ? 6.773 -2.053 -2.15 1 97.75 282 HIS A O 1
ATOM 2091 N N . ALA A 1 283 ? 4.59 -1.854 -2.002 1 98.44 283 ALA A N 1
ATOM 2092 C CA . ALA A 1 283 ? 4.426 -3.096 -1.252 1 98.44 283 ALA A CA 1
ATOM 2093 C C . ALA A 1 283 ? 4.953 -4.289 -2.045 1 98.44 283 ALA A C 1
ATOM 2095 O O . ALA A 1 283 ? 5.707 -5.109 -1.517 1 98.44 283 ALA A O 1
ATOM 2096 N N . LYS A 1 284 ? 4.59 -4.375 -3.275 1 98.56 284 LYS A N 1
ATOM 2097 C CA . LYS A 1 284 ? 4.984 -5.516 -4.098 1 98.56 284 LYS A CA 1
ATOM 2098 C C . LYS A 1 284 ? 6.488 -5.512 -4.355 1 98.56 284 LYS A C 1
ATOM 2100 O O . LYS A 1 284 ? 7.109 -6.574 -4.457 1 98.56 284 LYS A O 1
ATOM 2105 N N . ALA A 1 285 ? 7.086 -4.312 -4.422 1 97.69 285 ALA A N 1
ATOM 2106 C CA . ALA A 1 285 ? 8.539 -4.254 -4.551 1 97.69 285 ALA A CA 1
ATOM 2107 C C . ALA A 1 285 ? 9.227 -4.848 -3.324 1 97.69 285 ALA A C 1
ATOM 2109 O O . ALA A 1 285 ? 10.203 -5.586 -3.447 1 97.69 285 ALA A O 1
ATOM 2110 N N . VAL A 1 286 ? 8.688 -4.531 -2.125 1 97.88 286 VAL A N 1
ATOM 2111 C CA . VAL A 1 286 ? 9.227 -5.082 -0.887 1 97.88 286 VAL A CA 1
ATOM 2112 C C . VAL A 1 286 ? 9.023 -6.594 -0.862 1 97.88 286 VAL A C 1
ATOM 2114 O O . VAL A 1 286 ? 9.938 -7.344 -0.506 1 97.88 286 VAL A O 1
ATOM 2117 N N . MET A 1 287 ? 7.898 -7.105 -1.318 1 98.44 287 MET A N 1
ATOM 2118 C CA . MET A 1 287 ? 7.605 -8.531 -1.411 1 98.44 287 MET A CA 1
ATOM 2119 C C . MET A 1 287 ? 8.594 -9.234 -2.334 1 98.44 287 MET A C 1
ATOM 2121 O O . MET A 1 287 ? 9.141 -10.281 -1.987 1 98.44 287 MET A O 1
ATOM 2125 N N . GLN A 1 288 ? 8.781 -8.641 -3.488 1 97.62 288 GLN A N 1
ATOM 2126 C CA . GLN A 1 288 ? 9.617 -9.242 -4.523 1 97.62 288 GLN A CA 1
ATOM 2127 C C . GLN A 1 288 ? 11.055 -9.414 -4.035 1 97.62 288 GLN A C 1
ATOM 2129 O O . GLN A 1 288 ? 11.641 -10.484 -4.191 1 97.62 288 GLN A O 1
ATOM 2134 N N . VAL A 1 289 ? 11.594 -8.414 -3.32 1 96.31 289 VAL A N 1
ATOM 2135 C CA . VAL A 1 289 ? 12.977 -8.477 -2.855 1 96.31 289 VAL A CA 1
ATOM 2136 C C . VAL A 1 289 ? 13.078 -9.461 -1.691 1 96.31 289 VAL A C 1
ATOM 2138 O O . VAL A 1 289 ? 14.062 -10.203 -1.585 1 96.31 289 VAL A O 1
ATOM 2141 N N . ALA A 1 290 ? 12.094 -9.523 -0.883 1 97.5 290 ALA A N 1
ATOM 2142 C CA . ALA A 1 290 ? 12.078 -10.445 0.248 1 97.5 290 ALA A CA 1
ATOM 2143 C C . ALA A 1 290 ? 12.016 -11.898 -0.228 1 97.5 290 ALA A C 1
ATOM 2145 O O . ALA A 1 290 ? 12.672 -12.773 0.345 1 97.5 290 ALA A O 1
ATOM 2146 N N . ALA A 1 291 ? 11.297 -12.18 -1.312 1 97.56 291 ALA A N 1
ATOM 2147 C CA . ALA A 1 291 ? 11.016 -13.531 -1.782 1 97.56 291 ALA A CA 1
ATOM 2148 C C . ALA A 1 291 ? 12.141 -14.047 -2.676 1 97.56 291 ALA A C 1
ATOM 2150 O O . ALA A 1 291 ? 12.367 -15.25 -2.768 1 97.56 291 ALA A O 1
ATOM 2151 N N . ALA A 1 292 ? 12.891 -13.172 -3.309 1 95.25 292 ALA A N 1
ATOM 2152 C CA . ALA A 1 292 ? 13.875 -13.547 -4.328 1 95.25 292 ALA A CA 1
ATOM 2153 C C . ALA A 1 292 ? 14.875 -14.562 -3.789 1 95.25 292 ALA A C 1
ATOM 2155 O O . ALA A 1 292 ? 15.453 -14.359 -2.717 1 95.25 292 ALA A O 1
ATOM 2156 N N . GLY A 1 293 ? 14.953 -15.695 -4.5 1 92.31 293 GLY A N 1
ATOM 2157 C CA . GLY A 1 293 ? 15.93 -16.734 -4.199 1 92.31 293 GLY A CA 1
ATOM 2158 C C . GLY A 1 293 ? 15.469 -17.688 -3.115 1 92.31 293 GLY A C 1
ATOM 2159 O O . GLY A 1 293 ? 16.094 -18.719 -2.895 1 92.31 293 GLY A O 1
ATOM 2160 N N . THR A 1 294 ? 14.359 -17.391 -2.385 1 95.75 294 THR A N 1
ATOM 2161 C CA . THR A 1 294 ? 13.93 -18.203 -1.243 1 95.75 294 THR A CA 1
ATOM 2162 C C . THR A 1 294 ? 13.109 -19.406 -1.702 1 95.75 294 THR A C 1
ATOM 2164 O O . THR A 1 294 ? 12.859 -20.328 -0.923 1 95.75 294 THR A O 1
ATOM 2167 N N . GLY A 1 295 ? 12.664 -19.375 -2.971 1 95 295 GLY A N 1
ATOM 2168 C CA . GLY A 1 295 ? 11.727 -20.375 -3.455 1 95 295 GLY A CA 1
ATOM 2169 C C . GLY A 1 295 ? 10.273 -19.984 -3.277 1 95 295 GLY A C 1
ATOM 2170 O O . GLY A 1 295 ? 9.375 -20.656 -3.77 1 95 295 GLY A O 1
ATOM 2171 N N . VAL A 1 296 ? 10.016 -18.906 -2.555 1 97.75 296 VAL A N 1
ATOM 2172 C CA . VAL A 1 296 ? 8.672 -18.359 -2.377 1 97.75 296 VAL A CA 1
ATOM 2173 C C . VAL A 1 296 ? 8.328 -17.453 -3.557 1 97.75 296 VAL A C 1
ATOM 2175 O O . VAL A 1 296 ? 9.125 -16.594 -3.941 1 97.75 296 VAL A O 1
ATOM 2178 N N . ARG A 1 297 ? 7.176 -17.672 -4.164 1 97.62 297 ARG A N 1
ATOM 2179 C CA . ARG A 1 297 ? 6.781 -16.922 -5.352 1 97.62 297 ARG A CA 1
ATOM 2180 C C . ARG A 1 297 ? 5.895 -15.742 -4.98 1 97.62 297 ARG A C 1
ATOM 2182 O O . ARG A 1 297 ? 5.359 -15.68 -3.871 1 97.62 297 ARG A O 1
ATOM 2189 N N . VAL A 1 298 ? 5.801 -14.773 -5.883 1 98.31 298 VAL A N 1
ATOM 2190 C CA . VAL A 1 298 ? 5.02 -13.57 -5.633 1 98.31 298 VAL A CA 1
ATOM 2191 C C . VAL A 1 298 ? 3.852 -13.492 -6.613 1 98.31 298 VAL A C 1
ATOM 2193 O O . VAL A 1 298 ? 4.02 -13.758 -7.809 1 98.31 298 VAL A O 1
ATOM 2196 N N . SER A 1 299 ? 2.699 -13.227 -6.105 1 98.75 299 SER A N 1
ATOM 2197 C CA . SER A 1 299 ? 1.487 -13.031 -6.895 1 98.75 299 SER A CA 1
ATOM 2198 C C . SER A 1 299 ? 0.958 -11.609 -6.75 1 98.75 299 SER A C 1
ATOM 2200 O O . SER A 1 299 ? 0.902 -11.07 -5.645 1 98.75 299 SER A O 1
ATOM 2202 N N . ASP A 1 300 ? 0.595 -10.977 -7.891 1 98.31 300 ASP A N 1
ATOM 2203 C CA . ASP A 1 300 ? -0.128 -9.703 -7.875 1 98.31 300 ASP A CA 1
ATOM 2204 C C . ASP A 1 300 ? -1.56 -9.898 -7.379 1 98.31 300 ASP A C 1
ATOM 2206 O O . ASP A 1 300 ? -1.96 -11.008 -7.035 1 98.31 300 ASP A O 1
ATOM 2210 N N . GLY A 1 301 ? -2.271 -8.789 -7.27 1 95.81 301 GLY A N 1
ATOM 2211 C CA . GLY A 1 301 ? -3.615 -8.836 -6.719 1 95.81 301 GLY A CA 1
ATOM 2212 C C . GLY A 1 301 ? -4.695 -8.812 -7.781 1 95.81 301 GLY A C 1
ATOM 2213 O O . GLY A 1 301 ? -4.48 -9.281 -8.898 1 95.81 301 GLY A O 1
ATOM 2214 N N . SER A 1 302 ? -5.852 -8.43 -7.359 1 93.75 302 SER A N 1
ATOM 2215 C CA . SER A 1 302 ? -7.051 -8.508 -8.188 1 93.75 302 SER A CA 1
ATOM 2216 C C . SER A 1 302 ? -7.527 -7.117 -8.602 1 93.75 302 SER A C 1
ATOM 2218 O O . SER A 1 302 ? -7.035 -6.113 -8.086 1 93.75 302 SER A O 1
ATOM 2220 N N . THR A 1 303 ? -8.383 -7.082 -9.594 1 94.81 303 THR A N 1
ATOM 2221 C CA . THR A 1 303 ? -9.273 -5.949 -9.82 1 94.81 303 THR A CA 1
ATOM 2222 C C . THR A 1 303 ? -10.711 -6.312 -9.461 1 94.81 303 THR A C 1
ATOM 2224 O O . THR A 1 303 ? -11.133 -7.461 -9.633 1 94.81 303 THR A O 1
ATOM 2227 N N . ASN A 1 304 ? -11.445 -5.359 -8.945 1 90.69 304 ASN A N 1
ATOM 2228 C CA . ASN A 1 304 ? -12.828 -5.625 -8.57 1 90.69 304 ASN A CA 1
ATOM 2229 C C . ASN A 1 304 ? -13.797 -5.16 -9.656 1 90.69 304 ASN A C 1
ATOM 2231 O O . ASN A 1 304 ? -15.016 -5.211 -9.469 1 90.69 304 ASN A O 1
ATOM 2235 N N . VAL A 1 305 ? -13.266 -4.672 -10.781 1 93.19 305 VAL A N 1
ATOM 2236 C CA . VAL A 1 305 ? -14.102 -4.324 -11.93 1 93.19 305 VAL A CA 1
ATOM 2237 C C . VAL A 1 305 ? -14.461 -5.594 -12.703 1 93.19 305 VAL A C 1
ATOM 2239 O O . VAL A 1 305 ? -13.586 -6.266 -13.25 1 93.19 305 VAL A O 1
ATOM 2242 N N . LEU A 1 306 ? -15.766 -5.949 -12.734 1 94.88 306 LEU A N 1
ATOM 2243 C CA . LEU A 1 306 ? -16.234 -7.191 -13.336 1 94.88 306 LEU A CA 1
ATOM 2244 C C . LEU A 1 306 ? -16.656 -6.969 -14.789 1 94.88 306 LEU A C 1
ATOM 2246 O O . LEU A 1 306 ? -17.281 -5.961 -15.109 1 94.88 306 LEU A O 1
ATOM 2250 N N . PRO A 1 307 ? -16.188 -7.848 -15.656 1 96.62 307 PRO A N 1
ATOM 2251 C CA . PRO A 1 307 ? -16.625 -7.754 -17.047 1 96.62 307 PRO A CA 1
ATOM 2252 C C . PRO A 1 307 ? -18.047 -8.266 -17.266 1 96.62 307 PRO A C 1
ATOM 2254 O O . PRO A 1 307 ? -18.25 -9.32 -17.875 1 96.62 307 PRO A O 1
ATOM 2257 N N . VAL A 1 308 ? -19.078 -7.559 -16.859 1 95.62 308 VAL A N 1
ATOM 2258 C CA . VAL A 1 308 ? -20.484 -7.922 -16.969 1 95.62 308 VAL A CA 1
ATOM 2259 C C . VAL A 1 308 ? -21.281 -6.754 -17.562 1 95.62 308 VAL A C 1
ATOM 2261 O O . VAL A 1 308 ? -20.781 -5.625 -17.609 1 95.62 308 VAL A O 1
ATOM 2264 N N . GLY A 1 309 ? -22.516 -7.062 -18.047 1 95.44 309 GLY A N 1
ATOM 2265 C CA . GLY A 1 309 ? -23.375 -6.031 -18.609 1 95.44 309 GLY A CA 1
ATOM 2266 C C . GLY A 1 309 ? -23.25 -5.91 -20.109 1 95.44 309 GLY A C 1
ATOM 2267 O O . GLY A 1 309 ? -22.984 -6.898 -20.797 1 95.44 309 GLY A O 1
ATOM 2268 N N . PRO A 1 310 ? -23.531 -4.668 -20.656 1 96.5 310 PRO A N 1
ATOM 2269 C CA . PRO A 1 310 ? -23.453 -4.457 -22.094 1 96.5 310 PRO A CA 1
ATOM 2270 C C . PRO A 1 310 ? -22.031 -4.586 -22.641 1 96.5 310 PRO A C 1
ATOM 2272 O O . PRO A 1 310 ? -21.062 -4.41 -21.906 1 96.5 310 PRO A O 1
ATOM 2275 N N . THR A 1 311 ? -21.969 -4.848 -23.906 1 98 311 THR A N 1
ATOM 2276 C CA . THR A 1 311 ? -20.703 -5.141 -24.578 1 98 311 THR A CA 1
ATOM 2277 C C . THR A 1 311 ? -19.688 -4.027 -24.328 1 98 311 THR A C 1
ATOM 2279 O O . THR A 1 311 ? -18.516 -4.301 -24.062 1 98 311 THR A O 1
ATOM 2282 N N . ALA A 1 312 ? -20.141 -2.836 -24.375 1 97.44 312 ALA A N 1
ATOM 2283 C CA . ALA A 1 312 ? -19.219 -1.714 -24.172 1 97.44 312 ALA A CA 1
ATOM 2284 C C . ALA A 1 312 ? -18.594 -1.758 -22.781 1 97.44 312 ALA A C 1
ATOM 2286 O O . ALA A 1 312 ? -17.406 -1.486 -22.625 1 97.44 312 ALA A O 1
ATOM 2287 N N . GLN A 1 313 ? -19.312 -2.1 -21.781 1 96.44 313 GLN A N 1
ATOM 2288 C CA . GLN A 1 313 ? -18.844 -2.205 -20.406 1 96.44 313 GLN A CA 1
ATOM 2289 C C . GLN A 1 313 ? -17.906 -3.396 -20.25 1 96.44 313 GLN A C 1
ATOM 2291 O O . GLN A 1 313 ? -16.891 -3.303 -19.547 1 96.44 313 GLN A O 1
ATOM 2296 N N . VAL A 1 314 ? -18.281 -4.48 -20.859 1 98 314 VAL A N 1
ATOM 2297 C CA . VAL A 1 314 ? -17.438 -5.668 -20.812 1 98 314 VAL A CA 1
ATOM 2298 C C . VAL A 1 314 ? -16.078 -5.363 -21.453 1 98 314 VAL A C 1
ATOM 2300 O O . VAL A 1 314 ? -15.031 -5.723 -20.906 1 98 314 VAL A O 1
ATOM 2303 N N . HIS A 1 315 ? -16.062 -4.633 -22.578 1 98.69 315 HIS A N 1
ATOM 2304 C CA . HIS A 1 315 ? -14.828 -4.277 -23.266 1 98.69 315 HIS A CA 1
ATOM 2305 C C . HIS A 1 315 ? -13.945 -3.396 -22.375 1 98.69 315 HIS A C 1
ATOM 2307 O O . HIS A 1 315 ? -12.734 -3.586 -22.328 1 98.69 315 HIS A O 1
ATOM 2313 N N . GLU A 1 316 ? -14.57 -2.477 -21.703 1 97.75 316 GLU A N 1
ATOM 2314 C CA . GLU A 1 316 ? -13.812 -1.599 -20.812 1 97.75 316 GLU A CA 1
ATOM 2315 C C . GLU A 1 316 ? -13.172 -2.389 -19.672 1 97.75 316 GLU A C 1
ATOM 2317 O O . GLU A 1 316 ? -11.992 -2.188 -19.359 1 97.75 316 GLU A O 1
ATOM 2322 N N . ALA A 1 317 ? -13.922 -3.275 -19.062 1 97.69 317 ALA A N 1
ATOM 2323 C CA . ALA A 1 317 ? -13.406 -4.113 -17.984 1 97.69 317 ALA A CA 1
ATOM 2324 C C . ALA A 1 317 ? -12.289 -5.023 -18.484 1 97.69 317 ALA A C 1
ATOM 2326 O O . ALA A 1 317 ? -11.289 -5.23 -17.797 1 97.69 317 ALA A O 1
ATOM 2327 N N . TRP A 1 318 ? -12.461 -5.559 -19.703 1 98.69 318 TRP A N 1
ATOM 2328 C CA . TRP A 1 318 ? -11.445 -6.418 -20.312 1 98.69 318 TRP A CA 1
ATOM 2329 C C . TRP A 1 318 ? -10.156 -5.645 -20.562 1 98.69 318 TRP A C 1
ATOM 2331 O O . TRP A 1 318 ? -9.062 -6.133 -20.281 1 98.69 318 TRP A O 1
ATOM 2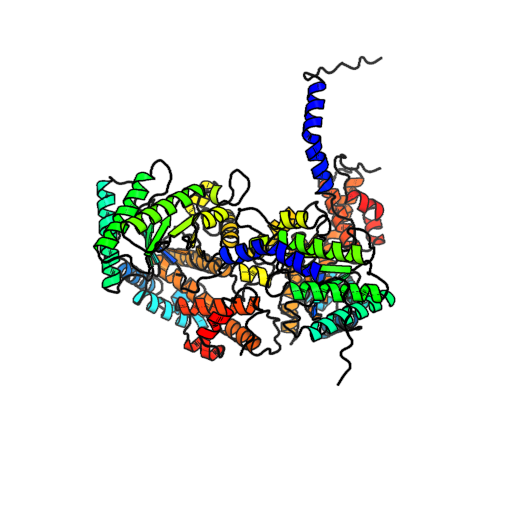341 N N . ARG A 1 319 ? -10.25 -4.434 -21.094 1 98.62 319 ARG A N 1
ATOM 2342 C CA . ARG A 1 319 ? -9.07 -3.615 -21.344 1 98.62 319 ARG A CA 1
ATOM 2343 C C . ARG A 1 319 ? -8.328 -3.32 -20.047 1 98.62 319 ARG A C 1
ATOM 2345 O O . ARG A 1 319 ? -7.098 -3.416 -19.984 1 98.62 319 ARG A O 1
ATOM 2352 N N . LEU A 1 320 ? -9.078 -3.018 -19.031 1 98.12 320 LEU A N 1
ATOM 2353 C CA . LEU A 1 320 ? -8.477 -2.74 -17.734 1 98.12 320 LEU A CA 1
ATOM 2354 C C . LEU A 1 320 ? -7.762 -3.973 -17.203 1 98.12 320 LEU A C 1
ATOM 2356 O O . LEU A 1 320 ? -6.59 -3.895 -16.812 1 98.12 320 LEU A O 1
ATOM 2360 N N . HIS A 1 321 ? -8.438 -5.062 -17.172 1 98.5 321 HIS A N 1
ATOM 2361 C CA . HIS A 1 321 ? -7.883 -6.297 -16.625 1 98.5 321 HIS A CA 1
ATOM 2362 C C . HIS A 1 321 ? -6.672 -6.758 -17.422 1 98.5 321 HIS A C 1
ATOM 2364 O O . HIS A 1 321 ? -5.648 -7.141 -16.859 1 98.5 321 HIS A O 1
ATOM 2370 N N . TYR A 1 322 ? -6.762 -6.711 -18.75 1 98.75 322 TYR A N 1
ATOM 2371 C CA . TYR A 1 322 ? -5.648 -7.031 -19.625 1 98.75 322 TYR A CA 1
ATOM 2372 C C . TYR A 1 322 ? -4.445 -6.145 -19.344 1 98.75 322 TYR A C 1
ATOM 2374 O O . TYR A 1 322 ? -3.322 -6.637 -19.203 1 98.75 322 TYR A O 1
ATOM 2382 N N . GLY A 1 323 ? -4.719 -4.891 -19.25 1 98.69 323 GLY A N 1
ATOM 2383 C CA . GLY A 1 323 ? -3.654 -3.938 -18.984 1 98.69 323 GLY A CA 1
ATOM 2384 C C . GLY A 1 323 ? -2.971 -4.172 -17.641 1 98.69 323 GLY A C 1
ATOM 2385 O O . GLY A 1 323 ? -1.743 -4.125 -17.547 1 98.69 323 GLY A O 1
ATOM 2386 N N . LEU A 1 324 ? -3.725 -4.41 -16.609 1 98.56 324 LEU A N 1
ATOM 2387 C CA . LEU A 1 324 ? -3.17 -4.691 -15.289 1 98.56 324 LEU A CA 1
ATOM 2388 C C . LEU A 1 324 ? -2.336 -5.965 -15.305 1 98.56 324 LEU A C 1
ATOM 2390 O O . LEU A 1 324 ? -1.265 -6.023 -14.703 1 98.56 324 LEU A O 1
ATOM 2394 N N . THR A 1 325 ? -2.818 -6.98 -15.992 1 98.75 325 THR A N 1
ATOM 2395 C CA . THR A 1 325 ? -2.096 -8.242 -16.078 1 98.75 325 THR A CA 1
ATOM 2396 C C . THR A 1 325 ? -0.792 -8.07 -16.844 1 98.75 325 THR A C 1
ATOM 2398 O O . THR A 1 325 ? 0.257 -8.562 -16.422 1 98.75 325 THR A O 1
ATOM 2401 N N . ARG A 1 326 ? -0.796 -7.348 -18.016 1 98.5 326 ARG A N 1
ATOM 2402 C CA . ARG A 1 326 ? 0.407 -7.07 -18.797 1 98.5 326 ARG A CA 1
ATOM 2403 C C . ARG A 1 326 ? 1.438 -6.316 -17.969 1 98.5 326 ARG A C 1
ATOM 2405 O O . ARG A 1 326 ? 2.631 -6.621 -18.016 1 98.5 326 ARG A O 1
ATOM 2412 N N . ARG A 1 327 ? 0.917 -5.387 -17.219 1 98.38 327 ARG A N 1
ATOM 2413 C CA . ARG A 1 327 ? 1.799 -4.598 -16.359 1 98.38 327 ARG A CA 1
ATOM 2414 C C . ARG A 1 327 ? 2.467 -5.473 -15.312 1 98.38 327 ARG A C 1
ATOM 2416 O O . ARG A 1 327 ? 3.664 -5.336 -15.047 1 98.38 327 ARG A O 1
ATOM 2423 N N . ALA A 1 328 ? 1.736 -6.355 -14.695 1 98.44 328 ALA A N 1
ATOM 2424 C CA . ALA A 1 328 ? 2.279 -7.277 -13.703 1 98.44 328 ALA A CA 1
ATOM 2425 C C . ALA A 1 328 ? 3.363 -8.164 -14.305 1 98.44 328 ALA A C 1
ATOM 2427 O O . ALA A 1 328 ? 4.441 -8.312 -13.734 1 98.44 328 ALA A O 1
ATOM 2428 N N . LEU A 1 329 ? 3.104 -8.688 -15.484 1 98.31 329 LEU A N 1
ATOM 2429 C CA . LEU A 1 329 ? 4.066 -9.555 -16.156 1 98.31 329 LEU A CA 1
ATOM 2430 C C . LEU A 1 329 ? 5.363 -8.805 -16.438 1 98.31 329 LEU A C 1
ATOM 2432 O O . LEU A 1 329 ? 6.453 -9.32 -16.172 1 98.31 329 LEU A O 1
ATOM 2436 N N . ALA A 1 330 ? 5.285 -7.59 -16.906 1 97.44 330 ALA A N 1
ATOM 2437 C CA . ALA A 1 330 ? 6.461 -6.773 -17.203 1 97.44 330 ALA A CA 1
ATOM 2438 C C . ALA A 1 330 ? 7.262 -6.488 -15.93 1 97.44 330 ALA A C 1
ATOM 2440 O O . ALA A 1 330 ? 8.477 -6.27 -15.992 1 97.44 330 ALA A O 1
ATOM 2441 N N . ARG A 1 331 ? 6.594 -6.574 -14.82 1 97.31 331 ARG A N 1
ATOM 2442 C CA . ARG A 1 331 ? 7.238 -6.297 -13.547 1 97.31 331 ARG A CA 1
ATOM 2443 C C . ARG A 1 331 ? 7.621 -7.59 -12.836 1 97.31 331 ARG A C 1
ATOM 2445 O O . ARG A 1 331 ? 7.996 -7.57 -11.656 1 97.31 331 ARG A O 1
ATOM 2452 N N . ALA A 1 332 ? 7.473 -8.688 -13.484 1 97.38 332 ALA A N 1
ATOM 2453 C CA . ALA A 1 332 ? 7.93 -10.016 -13.078 1 97.38 332 ALA A CA 1
ATOM 2454 C C . ALA A 1 332 ? 7.035 -10.594 -11.984 1 97.38 332 ALA A C 1
ATOM 2456 O O . ALA A 1 332 ? 7.5 -11.336 -11.117 1 97.38 332 ALA A O 1
ATOM 2457 N N . TYR A 1 333 ? 5.785 -10.133 -11.969 1 98.19 333 TYR A N 1
ATOM 2458 C CA . TYR A 1 333 ? 4.734 -10.836 -11.234 1 98.19 333 TYR A CA 1
ATOM 2459 C C . TYR A 1 333 ? 3.953 -11.766 -12.148 1 98.19 333 TYR A C 1
ATOM 2461 O O . TYR A 1 333 ? 3.037 -11.328 -12.852 1 98.19 333 TYR A O 1
ATOM 2469 N N . TYR A 1 334 ? 4.191 -12.992 -12.039 1 98.06 334 TYR A N 1
ATOM 2470 C CA . TYR A 1 334 ? 3.74 -13.891 -13.094 1 98.06 334 TYR A CA 1
ATOM 2471 C C . TYR A 1 334 ? 2.438 -14.578 -12.711 1 98.06 334 TYR A C 1
ATOM 2473 O O . TYR A 1 334 ? 1.928 -15.422 -13.453 1 98.06 334 TYR A O 1
ATOM 2481 N N . GLN A 1 335 ? 1.954 -14.273 -11.531 1 98.62 335 GLN A N 1
ATOM 2482 C CA . GLN A 1 335 ? 0.671 -14.742 -11.023 1 98.62 335 GLN A CA 1
ATOM 2483 C C . GLN A 1 335 ? -0.189 -13.578 -10.531 1 98.62 335 GLN A C 1
ATOM 2485 O O . GLN A 1 335 ? 0.335 -12.555 -10.102 1 98.62 335 GLN A O 1
ATOM 2490 N N . GLY A 1 336 ? -1.522 -13.68 -10.672 1 98.25 336 GLY A N 1
ATOM 2491 C CA . GLY A 1 336 ? -2.486 -12.734 -10.148 1 98.25 336 GLY A CA 1
ATOM 2492 C C . GLY A 1 336 ? -3.764 -13.383 -9.656 1 98.25 336 GLY A C 1
ATOM 2493 O O . GLY A 1 336 ? -3.805 -14.602 -9.445 1 98.25 336 GLY A O 1
ATOM 2494 N N . TRP A 1 337 ? -4.77 -12.547 -9.344 1 97.25 337 TRP A N 1
ATOM 2495 C CA . TRP A 1 337 ? -6.047 -13.055 -8.852 1 97.25 337 TRP A CA 1
ATOM 2496 C C . TRP A 1 337 ? -7.164 -12.773 -9.844 1 97.25 337 TRP A C 1
ATOM 2498 O O . TRP A 1 337 ? -7.223 -11.688 -10.438 1 97.25 337 TRP A O 1
ATOM 2508 N N . ASP A 1 338 ? -8.016 -13.703 -10.07 1 97.56 338 ASP A N 1
ATOM 2509 C CA . ASP A 1 338 ? -9.25 -13.5 -10.82 1 97.56 338 ASP A CA 1
ATOM 2510 C C . ASP A 1 338 ? -10.477 -13.773 -9.945 1 97.56 338 ASP A C 1
ATOM 2512 O O . ASP A 1 338 ? -10.5 -14.75 -9.188 1 97.56 338 ASP A O 1
ATOM 2516 N N . MET A 1 339 ? -11.422 -12.938 -10.023 1 93.56 339 MET A N 1
ATOM 2517 C CA . MET A 1 339 ? -12.555 -12.969 -9.094 1 93.56 339 MET A CA 1
ATOM 2518 C C . MET A 1 339 ? -13.844 -13.328 -9.82 1 93.56 339 MET A C 1
ATOM 2520 O O . MET A 1 339 ? -14.898 -13.469 -9.195 1 93.56 339 MET A O 1
ATOM 2524 N N . HIS A 1 340 ? -13.852 -13.445 -11.086 1 95.75 340 HIS A N 1
ATOM 2525 C CA . HIS A 1 340 ? -15.023 -13.672 -11.93 1 95.75 340 HIS A CA 1
ATOM 2526 C C . HIS A 1 340 ? -14.656 -14.422 -13.203 1 95.75 340 HIS A C 1
ATOM 2528 O O . HIS A 1 340 ? -13.586 -14.195 -13.781 1 95.75 340 HIS A O 1
ATOM 2534 N N . PRO A 1 341 ? -15.602 -15.289 -13.656 1 97.44 341 PRO A N 1
ATOM 2535 C CA . PRO A 1 341 ? -15.305 -16 -14.898 1 97.44 341 PRO A CA 1
ATOM 2536 C C . PRO A 1 341 ? -14.992 -15.07 -16.062 1 97.44 341 PRO A C 1
ATOM 2538 O O . PRO A 1 341 ? -14.203 -15.414 -16.938 1 97.44 341 PRO A O 1
ATOM 2541 N N . GLY A 1 342 ? -15.562 -13.93 -16.047 1 97.44 342 GLY A N 1
ATOM 2542 C CA . GLY A 1 342 ? -15.344 -12.953 -17.094 1 97.44 342 GLY A CA 1
ATOM 2543 C C . GLY A 1 342 ? -13.922 -12.438 -17.156 1 97.44 342 GLY A C 1
ATOM 2544 O O . GLY A 1 342 ? -13.516 -11.82 -18.141 1 97.44 342 GLY A O 1
ATOM 2545 N N . HIS A 1 343 ? -13.117 -12.664 -16.141 1 98.31 343 HIS A N 1
ATOM 2546 C CA . HIS A 1 343 ? -11.727 -12.234 -16.125 1 98.31 343 HIS A CA 1
ATOM 2547 C C . HIS A 1 343 ? -10.836 -13.219 -16.875 1 98.31 343 HIS A C 1
ATOM 2549 O O . HIS A 1 343 ? -9.727 -12.867 -17.297 1 98.31 343 HIS A O 1
ATOM 2555 N N . LEU A 1 344 ? -11.258 -14.469 -17.047 1 98.75 344 LEU A N 1
ATOM 2556 C CA . LEU A 1 344 ? -10.391 -15.547 -17.531 1 98.75 344 LEU A CA 1
ATOM 2557 C C . LEU A 1 344 ? -9.914 -15.266 -18.953 1 98.75 344 LEU A C 1
ATOM 2559 O O . LEU A 1 344 ? -8.734 -15.445 -19.25 1 98.75 344 LEU A O 1
ATOM 2563 N N . PRO A 1 345 ? -10.812 -14.727 -19.875 1 98.75 345 PRO A N 1
ATOM 2564 C CA . PRO A 1 345 ? -10.344 -14.469 -21.234 1 98.75 345 PRO A CA 1
ATOM 2565 C C . PRO A 1 345 ? -9.164 -13.5 -21.281 1 98.75 345 PRO A C 1
ATOM 2567 O O . PRO A 1 345 ? -8.172 -13.758 -21.969 1 98.75 345 PRO A O 1
ATOM 2570 N N . THR A 1 346 ? -9.211 -12.484 -20.516 1 98.81 346 THR A N 1
ATOM 2571 C CA . THR A 1 346 ? -8.172 -11.461 -20.594 1 98.81 346 THR A CA 1
ATOM 2572 C C . THR A 1 346 ? -6.957 -11.852 -19.766 1 98.81 346 THR A C 1
ATOM 2574 O O . THR A 1 346 ? -5.836 -11.43 -20.047 1 98.81 346 THR A O 1
ATOM 2577 N N . ARG A 1 347 ? -7.109 -12.68 -18.703 1 98.81 347 ARG A N 1
ATOM 2578 C CA . ARG A 1 347 ? -5.969 -13.281 -18.016 1 98.81 347 ARG A CA 1
ATOM 2579 C C . ARG A 1 347 ? -5.102 -14.07 -18.984 1 98.81 347 ARG A C 1
ATOM 2581 O O . ARG A 1 347 ? -3.91 -13.797 -19.125 1 98.81 347 ARG A O 1
ATOM 2588 N N . TYR A 1 348 ? -5.688 -14.938 -19.672 1 98.88 348 TYR A N 1
ATOM 2589 C CA . TYR A 1 348 ? -4.934 -15.812 -20.562 1 98.88 348 TYR A CA 1
ATOM 2590 C C . TYR A 1 348 ? -4.457 -15.055 -21.797 1 98.88 348 TYR A C 1
ATOM 2592 O O . TYR A 1 348 ? -3.354 -15.289 -22.297 1 98.88 348 TYR A O 1
ATOM 2600 N N . ALA A 1 349 ? -5.289 -14.125 -22.297 1 98.88 349 ALA A N 1
ATOM 2601 C CA . ALA A 1 349 ? -4.855 -13.328 -23.453 1 98.88 349 ALA A CA 1
ATOM 2602 C C . ALA A 1 349 ? -3.596 -12.531 -23.109 1 98.88 349 ALA A C 1
ATOM 2604 O O . ALA A 1 349 ? -2.656 -12.484 -23.906 1 98.88 349 ALA A O 1
ATOM 2605 N N . ALA A 1 350 ? -3.588 -11.906 -21.922 1 98.88 350 ALA A N 1
ATOM 2606 C CA . ALA A 1 350 ? -2.432 -11.109 -21.516 1 98.88 350 ALA A CA 1
ATOM 2607 C C . ALA A 1 350 ? -1.189 -11.984 -21.375 1 98.88 350 ALA A C 1
ATOM 2609 O O . ALA A 1 350 ? -0.115 -11.641 -21.875 1 98.88 350 ALA A O 1
ATOM 2610 N N . VAL A 1 351 ? -1.324 -13.125 -20.75 1 98.88 351 VAL A N 1
ATOM 2611 C CA . VAL A 1 351 ? -0.215 -14.031 -20.484 1 98.88 351 VAL A CA 1
ATOM 2612 C C . VAL A 1 351 ? 0.311 -14.602 -21.797 1 98.88 351 VAL A C 1
ATOM 2614 O O . VAL A 1 351 ? 1.518 -14.586 -22.047 1 98.88 351 VAL A O 1
ATOM 2617 N N . TYR A 1 352 ? -0.591 -15.047 -22.625 1 98.81 352 TYR A N 1
ATOM 2618 C CA . TYR A 1 352 ? -0.18 -15.688 -23.875 1 98.81 352 TYR A CA 1
ATOM 2619 C C . TYR A 1 352 ? 0.435 -14.672 -24.828 1 98.81 352 TYR A C 1
ATOM 2621 O O . TYR A 1 352 ? 1.433 -14.961 -25.5 1 98.81 352 TYR A O 1
ATOM 2629 N N . THR A 1 353 ? -0.148 -13.461 -24.922 1 98.75 353 THR A N 1
ATOM 2630 C CA . THR A 1 353 ? 0.46 -12.414 -25.734 1 98.75 353 THR A CA 1
ATOM 2631 C C . THR A 1 353 ? 1.872 -12.102 -25.25 1 98.75 353 THR A C 1
ATOM 2633 O O . THR A 1 353 ? 2.797 -11.969 -26.047 1 98.75 353 THR A O 1
ATOM 2636 N N . PHE A 1 354 ? 2.115 -12.008 -24 1 98.5 354 PHE A N 1
ATOM 2637 C CA . PHE A 1 354 ? 3.396 -11.688 -23.375 1 98.5 354 PHE A CA 1
ATOM 2638 C C . PHE A 1 354 ? 4.461 -12.703 -23.781 1 98.5 354 PHE A C 1
ATOM 2640 O O . PHE A 1 354 ? 5.551 -12.32 -24.219 1 98.5 354 PHE A O 1
ATOM 2647 N N . TYR A 1 355 ? 4.18 -13.953 -23.703 1 98.19 355 TYR A N 1
ATOM 2648 C CA . TYR A 1 355 ? 5.188 -14.969 -23.969 1 98.19 355 TYR A CA 1
ATOM 2649 C C . TYR A 1 355 ? 5.375 -15.164 -25.469 1 98.19 355 TYR A C 1
ATOM 2651 O O . TYR A 1 355 ? 6.492 -15.414 -25.938 1 98.19 355 TYR A O 1
ATOM 2659 N N . ARG A 1 356 ? 4.297 -15.047 -26.25 1 98.25 356 ARG A N 1
ATOM 2660 C CA . ARG A 1 356 ? 4.402 -15.281 -27.688 1 98.25 356 ARG A CA 1
ATOM 2661 C C . ARG A 1 356 ? 5.125 -14.125 -28.375 1 98.25 356 ARG A C 1
ATOM 2663 O O . ARG A 1 356 ? 5.887 -14.344 -29.328 1 98.25 356 ARG A O 1
ATOM 2670 N N . GLU A 1 357 ? 4.887 -12.914 -27.938 1 97.56 357 GLU A N 1
ATOM 2671 C CA . GLU A 1 357 ? 5.523 -11.773 -28.578 1 97.56 357 GLU A CA 1
ATOM 2672 C C . GLU A 1 357 ? 7.031 -11.781 -28.344 1 97.56 357 GLU A C 1
ATOM 2674 O O . GLU A 1 357 ? 7.797 -11.281 -29.172 1 97.56 357 GLU A O 1
ATOM 2679 N N . GLY A 1 358 ? 7.504 -12.375 -27.266 1 96.5 358 GLY A N 1
ATOM 2680 C CA . GLY A 1 358 ? 8.922 -12.414 -26.938 1 96.5 358 GLY A CA 1
ATOM 2681 C C . GLY A 1 358 ? 9.586 -13.719 -27.328 1 96.5 358 GLY A C 1
ATOM 2682 O O . GLY A 1 358 ? 10.797 -13.891 -27.156 1 96.5 358 GLY A O 1
ATOM 2683 N N . LEU A 1 359 ? 8.844 -14.641 -27.906 1 97.19 359 LEU A N 1
ATOM 2684 C CA . LEU A 1 359 ? 9.344 -15.984 -28.172 1 97.19 359 LEU A CA 1
ATOM 2685 C C . LEU A 1 359 ? 10.539 -15.938 -29.125 1 97.19 359 LEU A C 1
ATOM 2687 O O . LEU A 1 359 ? 11.633 -16.406 -28.766 1 97.19 359 LEU A O 1
ATOM 2691 N N . GLU A 1 360 ? 10.398 -15.367 -30.266 1 96.19 360 GLU A N 1
ATOM 2692 C CA . GLU A 1 360 ? 11.438 -15.414 -31.297 1 96.19 360 GLU A CA 1
ATOM 2693 C C . GLU A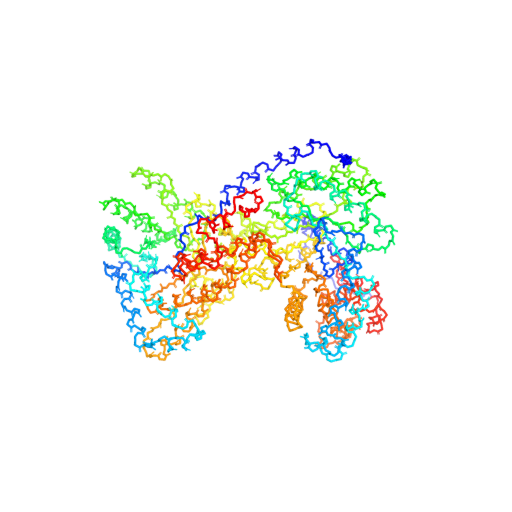 1 360 ? 12.688 -14.656 -30.859 1 96.19 360 GLU A C 1
ATOM 2695 O O . GLU A 1 360 ? 13.797 -15.188 -30.922 1 96.19 360 GLU A O 1
ATOM 2700 N N . PRO A 1 361 ? 12.531 -13.43 -30.344 1 94.12 361 PRO A N 1
ATOM 2701 C CA . PRO A 1 361 ? 13.734 -12.734 -29.891 1 94.12 361 PRO A CA 1
ATOM 2702 C C . PRO A 1 361 ? 14.438 -13.461 -28.75 1 94.12 361 PRO A C 1
ATOM 2704 O O . PRO A 1 361 ? 15.672 -13.531 -28.734 1 94.12 361 PRO A O 1
ATOM 2707 N N . ALA A 1 362 ? 13.719 -14 -27.797 1 95.06 362 ALA A N 1
ATOM 2708 C CA . ALA A 1 362 ? 14.32 -14.703 -26.656 1 95.06 362 ALA A CA 1
ATOM 2709 C C . ALA A 1 362 ? 15.039 -15.969 -27.125 1 95.06 362 ALA A C 1
ATOM 2711 O O . ALA A 1 362 ? 16.156 -16.266 -26.688 1 95.06 362 ALA A O 1
ATOM 2712 N N . ALA A 1 363 ? 14.414 -16.688 -27.984 1 95.5 363 ALA A N 1
ATOM 2713 C CA . ALA A 1 363 ? 15 -17.922 -28.516 1 95.5 363 ALA A CA 1
ATOM 2714 C C . ALA A 1 363 ? 16.281 -17.641 -29.281 1 95.5 363 ALA A C 1
ATOM 2716 O O . ALA A 1 363 ? 17.281 -18.344 -29.125 1 95.5 363 ALA A O 1
ATOM 2717 N N . ALA A 1 364 ? 16.234 -16.641 -30.094 1 93.62 364 ALA A N 1
ATOM 2718 C CA . ALA A 1 364 ? 17.406 -16.266 -30.891 1 93.62 364 ALA A CA 1
ATOM 2719 C C . ALA A 1 364 ? 18.578 -15.875 -30 1 93.62 364 ALA A C 1
ATOM 2721 O O . ALA A 1 364 ? 19.719 -16.266 -30.25 1 93.62 364 ALA A O 1
ATOM 2722 N N . ARG A 1 365 ? 18.312 -15.109 -29 1 91.56 365 ARG A N 1
ATOM 2723 C CA . ARG A 1 365 ? 19.344 -14.664 -28.078 1 91.56 365 ARG A CA 1
ATOM 2724 C C . ARG A 1 365 ? 19.922 -15.828 -27.281 1 91.56 365 ARG A C 1
ATOM 2726 O O . ARG A 1 365 ? 21.141 -15.914 -27.078 1 91.56 365 ARG A O 1
ATOM 2733 N N . LEU A 1 366 ? 19.078 -16.703 -26.812 1 92.38 366 LEU A N 1
ATOM 2734 C CA . LEU A 1 366 ? 19.547 -17.875 -26.062 1 92.38 366 LEU A CA 1
ATOM 2735 C C . LEU A 1 366 ? 20.375 -18.781 -26.953 1 92.38 366 LEU A C 1
ATOM 2737 O O . LEU A 1 366 ? 21.422 -19.281 -26.531 1 92.38 366 LEU A O 1
ATOM 2741 N N . ALA A 1 367 ? 19.953 -19 -28.156 1 91.94 367 ALA A N 1
ATOM 2742 C CA . ALA A 1 367 ? 20.703 -19.812 -29.109 1 91.94 367 ALA A CA 1
ATOM 2743 C C . ALA A 1 367 ? 22.078 -19.219 -29.391 1 91.94 367 ALA A C 1
ATOM 2745 O O . ALA A 1 367 ? 23.078 -19.938 -29.438 1 91.94 367 ALA A O 1
ATOM 2746 N N . ALA A 1 368 ? 22.062 -17.938 -29.547 1 88.75 368 ALA A N 1
ATOM 2747 C CA . ALA A 1 368 ? 23.328 -17.25 -29.797 1 88.75 368 ALA A CA 1
ATOM 2748 C C . ALA A 1 368 ? 24.266 -17.375 -28.594 1 88.75 368 ALA A C 1
ATOM 2750 O O . ALA A 1 368 ? 25.484 -17.516 -28.75 1 88.75 368 ALA A O 1
ATOM 2751 N N . TYR A 1 369 ? 23.719 -17.25 -27.453 1 87.38 369 TYR A N 1
ATOM 2752 C CA . TYR A 1 369 ? 24.516 -17.391 -26.234 1 87.38 369 TYR A CA 1
ATOM 2753 C C . TYR A 1 369 ? 25.141 -18.766 -26.156 1 87.38 369 TYR A C 1
ATOM 2755 O O . TYR A 1 369 ? 26.328 -18.891 -25.844 1 87.38 369 TYR A O 1
ATOM 2763 N N . VAL A 1 370 ? 24.406 -19.766 -26.391 1 86.31 370 VAL A N 1
ATOM 2764 C CA . VAL A 1 370 ? 24.875 -21.156 -26.297 1 86.31 370 VAL A CA 1
ATOM 2765 C C . VAL A 1 370 ? 25.938 -21.406 -27.359 1 86.31 370 VAL A C 1
ATOM 2767 O O . VAL A 1 370 ? 26.922 -22.125 -27.109 1 86.31 370 VAL A O 1
ATOM 2770 N N . ALA A 1 371 ? 25.766 -20.781 -28.438 1 84.06 371 ALA A N 1
ATOM 2771 C CA . ALA A 1 371 ? 26.719 -20.969 -29.531 1 84.06 371 ALA A CA 1
ATOM 2772 C C . ALA A 1 371 ? 27.969 -20.109 -29.344 1 84.06 371 ALA A C 1
ATOM 2774 O O . ALA A 1 371 ? 28.922 -20.234 -30.094 1 84.06 371 ALA A O 1
ATOM 2775 N N . LYS A 1 372 ? 28.094 -19.328 -28.156 1 75.5 372 LYS A N 1
ATOM 2776 C CA . LYS A 1 372 ? 29.172 -18.375 -27.938 1 75.5 372 LYS A CA 1
ATOM 2777 C C . LYS A 1 372 ? 29.375 -17.484 -29.172 1 75.5 372 LYS A C 1
ATOM 2779 O O . LYS A 1 372 ? 30.516 -17.188 -29.531 1 75.5 372 LYS A O 1
ATOM 2784 N N . ALA A 1 373 ? 28.422 -17.469 -29.812 1 65.69 373 ALA A N 1
ATOM 2785 C CA . ALA A 1 373 ? 28.516 -16.672 -31.031 1 65.69 373 ALA A CA 1
ATOM 2786 C C . ALA A 1 373 ? 28.391 -15.18 -30.719 1 65.69 373 ALA A C 1
ATOM 2788 O O . ALA A 1 373 ? 27.734 -14.797 -29.75 1 65.69 373 ALA A O 1
ATOM 2789 N N . GLY A 1 374 ? 29.344 -14.312 -31.031 1 58.88 374 GLY A N 1
ATOM 2790 C CA . GLY A 1 374 ? 29.281 -12.859 -30.922 1 58.88 374 GLY A CA 1
ATOM 2791 C C . GLY A 1 374 ? 27.922 -12.297 -31.312 1 58.88 374 GLY A C 1
ATOM 2792 O O . GLY A 1 374 ? 27.344 -12.703 -32.312 1 58.88 374 GLY A O 1
ATOM 2793 N N . SER A 1 375 ? 27.047 -12.039 -30.344 1 60.28 375 SER A N 1
ATOM 2794 C CA . SER A 1 375 ? 25.797 -11.367 -30.672 1 60.28 375 SER A CA 1
ATOM 2795 C C . SER A 1 375 ? 25.859 -9.875 -30.375 1 60.28 375 SER A C 1
ATOM 2797 O O . SER A 1 375 ? 26.828 -9.406 -29.75 1 60.28 375 SER A O 1
ATOM 2799 N N . ASP A 1 376 ? 25.031 -9.125 -31.094 1 68.25 376 ASP A N 1
ATOM 2800 C CA . ASP A 1 376 ? 24.953 -7.684 -30.906 1 68.25 376 ASP A CA 1
ATOM 2801 C C . ASP A 1 376 ? 24.578 -7.328 -29.469 1 68.25 376 ASP A C 1
ATOM 2803 O O . ASP A 1 376 ? 24.609 -6.156 -29.094 1 68.25 376 ASP A O 1
ATOM 2807 N N . VAL A 1 377 ? 24.172 -8.438 -28.797 1 68.5 377 VAL A N 1
ATOM 2808 C CA . VAL A 1 377 ? 23.906 -8.227 -27.375 1 68.5 377 VAL A CA 1
ATOM 2809 C C . VAL A 1 377 ? 24.844 -9.086 -26.531 1 68.5 377 VAL A C 1
ATOM 2811 O O . VAL A 1 377 ? 24.984 -10.281 -26.781 1 68.5 377 VAL A O 1
ATOM 2814 N N . MET A 1 378 ? 25.578 -8.508 -25.812 1 70.31 378 MET A N 1
ATOM 2815 C CA . MET A 1 378 ? 26.484 -9.227 -24.922 1 70.31 378 MET A CA 1
ATOM 2816 C C . MET A 1 378 ? 25.719 -9.797 -23.734 1 70.31 378 MET A C 1
ATOM 2818 O O . MET A 1 378 ? 25.562 -9.125 -22.703 1 70.31 378 MET A O 1
ATOM 2822 N N . ASP A 1 379 ? 25.172 -10.984 -24.031 1 73.62 379 ASP A N 1
ATOM 2823 C CA . ASP A 1 379 ? 24.422 -11.625 -22.953 1 73.62 379 ASP A CA 1
ATOM 2824 C C . ASP A 1 379 ? 25.375 -12.312 -21.969 1 73.62 379 ASP A C 1
ATOM 2826 O O . ASP A 1 379 ? 26.391 -12.883 -22.359 1 73.62 379 ASP A O 1
ATOM 2830 N N . GLU A 1 380 ? 25.047 -12.031 -20.75 1 78 380 GLU A N 1
ATOM 2831 C CA . GLU A 1 380 ? 25.75 -12.633 -19.625 1 78 380 GLU A CA 1
ATOM 2832 C C . GLU A 1 380 ? 24.984 -13.82 -19.047 1 78 380 GLU A C 1
ATOM 2834 O O . GLU A 1 380 ? 23.812 -14.031 -19.391 1 78 380 GLU A O 1
ATOM 2839 N N . PRO A 1 381 ? 25.656 -14.727 -18.297 1 76.31 381 PRO A N 1
ATOM 2840 C CA . PRO A 1 381 ? 25 -15.898 -17.719 1 76.31 381 PRO A CA 1
ATOM 2841 C C . PRO A 1 381 ? 23.672 -15.547 -17.047 1 76.31 381 PRO A C 1
ATOM 2843 O O . PRO A 1 381 ? 22.703 -16.297 -17.156 1 76.31 381 PRO A O 1
ATOM 2846 N N . ALA A 1 382 ? 23.672 -14.477 -16.469 1 81.5 382 ALA A N 1
ATOM 2847 C CA . ALA A 1 382 ? 22.438 -14.047 -15.812 1 81.5 382 ALA A CA 1
ATOM 2848 C C . ALA A 1 382 ? 21.328 -13.828 -16.828 1 81.5 382 ALA A C 1
ATOM 2850 O O . ALA A 1 382 ? 20.156 -14.109 -16.562 1 81.5 382 ALA A O 1
ATOM 2851 N N . THR A 1 383 ? 21.641 -13.359 -17.953 1 85.38 383 THR A N 1
ATOM 2852 C CA . THR A 1 383 ? 20.656 -13.141 -19 1 85.38 383 THR A CA 1
ATOM 2853 C C . THR A 1 383 ? 20.188 -14.469 -19.594 1 85.38 383 THR A C 1
ATOM 2855 O O . THR A 1 383 ? 19 -14.633 -19.891 1 85.38 383 THR A O 1
ATOM 2858 N N . ALA A 1 384 ? 21.094 -15.359 -19.766 1 86.12 384 ALA A N 1
ATOM 2859 C CA . ALA A 1 384 ? 20.719 -16.688 -20.25 1 86.12 384 ALA A CA 1
ATOM 2860 C C . ALA A 1 384 ? 19.734 -17.359 -19.312 1 86.12 384 ALA A C 1
ATOM 2862 O O . ALA A 1 384 ? 18.781 -18 -19.75 1 86.12 384 ALA A O 1
ATOM 2863 N N . LYS A 1 385 ? 20 -17.188 -18.062 1 88.31 385 LYS A N 1
ATOM 2864 C CA . LYS A 1 385 ? 19.078 -17.703 -17.047 1 88.31 385 LYS A CA 1
ATOM 2865 C C . LYS A 1 385 ? 17.688 -17.094 -17.219 1 88.31 385 LYS A C 1
ATOM 2867 O O . LYS A 1 385 ? 16.688 -17.797 -17.188 1 88.31 385 LYS A O 1
ATOM 2872 N N . ALA A 1 386 ? 17.672 -15.789 -17.406 1 91.44 386 ALA A N 1
ATOM 2873 C CA . ALA A 1 386 ? 16.406 -15.07 -17.578 1 91.44 386 ALA A CA 1
ATOM 2874 C C . ALA A 1 386 ? 15.68 -15.508 -18.844 1 91.44 386 ALA A C 1
ATOM 2876 O O . ALA A 1 386 ? 14.461 -15.68 -18.844 1 91.44 386 ALA A O 1
ATOM 2877 N N . LEU A 1 387 ? 16.453 -15.688 -19.938 1 92.81 387 LEU A N 1
ATOM 2878 C CA . LEU A 1 387 ? 15.867 -16.125 -21.203 1 92.81 387 LEU A CA 1
ATOM 2879 C C . LEU A 1 387 ? 15.266 -17.516 -21.078 1 92.81 387 LEU A C 1
ATOM 2881 O O . LEU A 1 387 ? 14.148 -17.766 -21.531 1 92.81 387 LEU A O 1
ATOM 2885 N N . SER A 1 388 ? 16 -18.391 -20.438 1 93.31 388 SER A N 1
ATOM 2886 C CA . SER A 1 388 ? 15.523 -19.75 -20.234 1 93.31 388 SER A CA 1
ATOM 2887 C C . SER A 1 388 ? 14.273 -19.781 -19.359 1 93.31 388 SER A C 1
ATOM 2889 O O . SER A 1 388 ? 13.312 -20.484 -19.656 1 93.31 388 SER A O 1
ATOM 2891 N N . GLY A 1 389 ? 14.312 -19.031 -18.281 1 94.38 389 GLY A N 1
ATOM 2892 C CA . GLY A 1 389 ? 13.148 -18.922 -17.422 1 94.38 389 GLY A CA 1
ATOM 2893 C C . GLY A 1 389 ? 11.914 -18.422 -18.141 1 94.38 389 GLY A C 1
ATOM 2894 O O . GLY A 1 389 ? 10.805 -18.891 -17.906 1 94.38 389 GLY A O 1
ATOM 2895 N N . TYR A 1 390 ? 12.109 -17.453 -19.016 1 96.19 390 TYR A N 1
ATOM 2896 C CA . TYR A 1 390 ? 11.039 -16.875 -19.844 1 96.19 390 TYR A CA 1
ATOM 2897 C C . TYR A 1 390 ? 10.398 -17.953 -20.719 1 96.19 390 TYR A C 1
ATOM 2899 O O . TYR A 1 390 ? 9.172 -18.078 -20.75 1 96.19 390 TYR A O 1
ATOM 2907 N N . LEU A 1 391 ? 11.164 -18.734 -21.344 1 97.06 391 LEU A N 1
ATOM 2908 C CA . LEU A 1 391 ? 10.664 -19.766 -22.25 1 97.06 391 LEU A CA 1
ATOM 2909 C C . LEU A 1 391 ? 9.992 -20.906 -21.469 1 97.06 391 LEU A C 1
ATOM 2911 O O . LEU A 1 391 ? 8.945 -21.406 -21.891 1 97.06 391 LEU A O 1
ATOM 2915 N N . LEU A 1 392 ? 10.578 -21.266 -20.312 1 95.88 392 LEU A N 1
ATOM 2916 C CA . LEU A 1 392 ? 10.016 -22.328 -19.484 1 95.88 392 LEU A CA 1
ATOM 2917 C C . LEU A 1 392 ? 8.641 -21.953 -18.953 1 95.88 392 LEU A C 1
ATOM 2919 O O . LEU A 1 392 ? 7.707 -22.75 -19 1 95.88 392 LEU A O 1
ATOM 2923 N N . ARG A 1 393 ? 8.477 -20.719 -18.516 1 96.75 393 ARG A N 1
ATOM 2924 C CA . ARG A 1 393 ? 7.184 -20.266 -18.016 1 96.75 393 ARG A CA 1
ATOM 2925 C C . ARG A 1 393 ? 6.148 -20.234 -19.141 1 96.75 393 ARG A C 1
ATOM 2927 O O . ARG A 1 393 ? 4.973 -20.531 -18.922 1 96.75 393 ARG A O 1
ATOM 2934 N N . GLY A 1 394 ? 6.594 -19.859 -20.359 1 98 394 GLY A N 1
ATOM 2935 C CA . GLY A 1 394 ? 5.703 -19.891 -21.516 1 98 394 GLY A CA 1
ATOM 2936 C C . GLY A 1 394 ? 5.199 -21.281 -21.844 1 98 394 GLY A C 1
ATOM 2937 O O . GLY A 1 394 ? 4.023 -21.453 -22.172 1 98 394 GLY A O 1
ATOM 2938 N N . ILE A 1 395 ? 6.09 -22.25 -21.672 1 97.44 395 ILE A N 1
ATOM 2939 C CA . ILE A 1 395 ? 5.719 -23.641 -21.922 1 97.44 395 ILE A CA 1
ATOM 2940 C C . ILE A 1 395 ? 4.758 -24.109 -20.844 1 97.44 395 ILE A C 1
ATOM 2942 O O . ILE A 1 395 ? 3.717 -24.703 -21.141 1 97.44 395 ILE A O 1
ATOM 2946 N N . ASP A 1 396 ? 5.09 -23.797 -19.641 1 96.25 396 ASP A N 1
ATOM 2947 C CA . ASP A 1 396 ? 4.352 -24.328 -18.484 1 96.25 396 ASP A CA 1
ATOM 2948 C C . ASP A 1 396 ? 2.91 -23.828 -18.484 1 96.25 396 ASP A C 1
ATOM 2950 O O . ASP A 1 396 ? 1.996 -24.547 -18.094 1 96.25 396 ASP A O 1
ATOM 2954 N N . CYS A 1 397 ? 2.648 -22.625 -19 1 97.12 397 CYS A N 1
ATOM 2955 C CA . CYS A 1 397 ? 1.296 -22.078 -18.938 1 97.12 397 CYS A CA 1
ATOM 2956 C C . CYS A 1 397 ? 0.529 -22.375 -20.219 1 97.12 397 CYS A C 1
ATOM 2958 O O . CYS A 1 397 ? -0.67 -22.094 -20.297 1 97.12 397 CYS A O 1
ATOM 2960 N N . GLY A 1 398 ? 1.198 -22.891 -21.219 1 96.81 398 GLY A N 1
ATOM 2961 C CA . GLY A 1 398 ? 0.527 -23.281 -22.438 1 96.81 398 GLY A CA 1
ATOM 2962 C C . GLY A 1 398 ? 0.637 -22.234 -23.547 1 96.81 398 GLY A C 1
ATOM 2963 O O . GLY A 1 398 ? 0.085 -22.422 -24.625 1 96.81 398 GLY A O 1
ATOM 2964 N N . ALA A 1 399 ? 1.359 -21.156 -23.281 1 98.19 399 ALA A N 1
ATOM 2965 C CA . ALA A 1 399 ? 1.532 -20.109 -24.281 1 98.19 399 ALA A CA 1
ATOM 2966 C C . ALA A 1 399 ? 2.438 -20.578 -25.422 1 98.19 399 ALA A C 1
ATOM 2968 O O . ALA A 1 399 ? 2.305 -20.125 -26.562 1 98.19 399 ALA A O 1
ATOM 2969 N N . LEU A 1 400 ? 3.4 -21.469 -25.109 1 98.06 400 LEU A N 1
ATOM 2970 C CA . LEU A 1 400 ? 4.379 -21.984 -26.062 1 98.06 400 LEU A CA 1
ATOM 2971 C C . LEU A 1 400 ? 4.371 -23.5 -26.078 1 98.06 400 LEU A C 1
ATOM 2973 O O . LEU A 1 400 ? 4 -24.141 -25.078 1 98.06 400 LEU A O 1
ATOM 2977 N N . ASP A 1 401 ? 4.766 -24.047 -27.203 1 97.38 401 ASP A N 1
ATOM 2978 C CA . ASP A 1 401 ? 4.941 -25.484 -27.312 1 97.38 401 ASP A CA 1
ATOM 2979 C C . ASP A 1 401 ? 6.41 -25.875 -27.156 1 97.38 401 ASP A C 1
ATOM 2981 O O . ASP A 1 401 ? 7.297 -25.188 -27.672 1 97.38 401 ASP A O 1
ATOM 2985 N N . THR A 1 402 ? 6.566 -26.938 -26.438 1 96.94 402 THR A N 1
ATOM 2986 C CA . THR A 1 402 ? 7.922 -27.438 -26.234 1 96.94 402 THR A CA 1
ATOM 2987 C C . THR A 1 402 ? 8.641 -27.641 -27.562 1 96.94 402 THR A C 1
ATOM 2989 O O . THR A 1 402 ? 9.805 -27.266 -27.703 1 96.94 402 THR A O 1
ATOM 2992 N N . ALA A 1 403 ? 7.926 -28.188 -28.547 1 97.06 403 ALA A N 1
ATOM 2993 C CA . ALA A 1 403 ? 8.516 -28.453 -29.844 1 97.06 403 ALA A CA 1
ATOM 2994 C C . ALA A 1 403 ? 8.891 -27.172 -30.562 1 97.06 403 ALA A C 1
ATOM 2996 O O . ALA A 1 403 ? 9.93 -27.094 -31.234 1 97.06 403 ALA A O 1
ATOM 2997 N N . GLU A 1 404 ? 8.008 -26.219 -30.453 1 96.88 404 GLU A N 1
ATOM 2998 C CA . GLU A 1 404 ? 8.266 -24.922 -31.094 1 96.88 404 GLU A CA 1
ATOM 2999 C C . GLU A 1 404 ? 9.508 -24.266 -30.5 1 96.88 404 GLU A C 1
ATOM 3001 O O . GLU A 1 404 ? 10.344 -23.719 -31.234 1 96.88 404 GLU A O 1
ATOM 3006 N N . VAL A 1 405 ? 9.703 -24.266 -29.172 1 97.19 405 VAL A N 1
ATOM 3007 C CA . VAL A 1 405 ? 10.852 -23.672 -28.5 1 97.19 405 VAL A CA 1
ATOM 3008 C C . VAL A 1 405 ? 12.125 -24.438 -28.859 1 97.19 405 VAL A C 1
ATOM 3010 O O . VAL A 1 405 ? 13.164 -23.828 -29.125 1 97.19 405 VAL A O 1
ATOM 3013 N N . ALA A 1 406 ? 12.031 -25.75 -28.922 1 96.88 406 ALA A N 1
ATOM 3014 C CA . ALA A 1 406 ? 13.18 -26.578 -29.297 1 96.88 406 ALA A CA 1
ATOM 3015 C C . ALA A 1 406 ? 13.648 -26.266 -30.703 1 96.88 406 ALA A C 1
ATOM 3017 O O . ALA A 1 406 ? 14.852 -26.203 -30.969 1 96.88 406 ALA A O 1
ATOM 3018 N N . ARG A 1 407 ? 12.75 -26.125 -31.609 1 97.25 407 ARG A N 1
ATOM 3019 C CA . ARG A 1 407 ? 13.094 -25.812 -33 1 97.25 407 ARG A CA 1
ATOM 3020 C C . ARG A 1 407 ? 13.812 -24.469 -33.094 1 97.25 407 ARG A C 1
ATOM 3022 O O . ARG A 1 407 ? 14.781 -24.328 -33.844 1 97.25 407 ARG A O 1
ATOM 3029 N N . LEU A 1 408 ? 13.414 -23.516 -32.312 1 96.31 408 LEU A N 1
ATOM 3030 C CA . LEU A 1 408 ? 13.938 -22.156 -32.438 1 96.31 408 LEU A CA 1
ATOM 3031 C C . LEU A 1 408 ? 15.266 -22.031 -31.688 1 96.31 408 LEU A C 1
ATOM 3033 O O . LEU A 1 408 ? 16.141 -21.266 -32.094 1 96.31 408 LEU A O 1
ATOM 3037 N N . THR A 1 409 ? 15.461 -22.75 -30.578 1 94.62 409 THR A N 1
ATOM 3038 C CA . THR A 1 409 ? 16.625 -22.562 -29.734 1 94.62 409 THR A CA 1
ATOM 3039 C C . THR A 1 409 ? 17.641 -23.688 -29.953 1 94.62 409 THR A C 1
ATOM 3041 O O . THR A 1 409 ? 18.828 -23.531 -29.641 1 94.62 409 THR A O 1
ATOM 3044 N N . GLY A 1 410 ? 17.203 -24.828 -30.391 1 94.75 410 GLY A N 1
ATOM 3045 C CA . GLY A 1 410 ? 18.031 -26.031 -30.438 1 94.75 410 GLY A CA 1
ATOM 3046 C C . GLY A 1 410 ? 18.188 -26.688 -29.078 1 94.75 410 GLY A C 1
ATOM 3047 O O . GLY A 1 410 ? 19.016 -27.594 -28.906 1 94.75 410 GLY A O 1
ATOM 3048 N N . LEU A 1 411 ? 17.422 -26.281 -28.078 1 94.38 411 LEU A N 1
ATOM 3049 C CA . LEU A 1 411 ? 17.531 -26.766 -26.703 1 94.38 411 LEU A CA 1
ATOM 3050 C C . LEU A 1 411 ? 16.281 -27.531 -26.297 1 94.38 411 LEU A C 1
ATOM 3052 O O . LEU A 1 411 ? 15.172 -27.156 -26.656 1 94.38 411 LEU A O 1
ATOM 3056 N N . THR A 1 412 ? 16.469 -28.578 -25.516 1 94.5 412 THR A N 1
ATOM 3057 C CA . THR A 1 412 ? 15.359 -29.328 -24.922 1 94.5 412 THR A CA 1
ATOM 3058 C C . THR A 1 412 ? 14.859 -28.641 -23.656 1 94.5 412 THR A C 1
ATOM 3060 O O . THR A 1 412 ? 15.484 -27.703 -23.156 1 94.5 412 THR A O 1
ATOM 3063 N N . ARG A 1 413 ? 13.727 -29.125 -23.234 1 93.88 413 ARG A N 1
ATOM 3064 C CA . ARG A 1 413 ? 13.211 -28.625 -21.969 1 93.88 413 ARG A CA 1
ATOM 3065 C C . ARG A 1 413 ? 14.211 -28.844 -20.844 1 93.88 413 ARG A C 1
ATOM 3067 O O . ARG A 1 413 ? 14.375 -27.984 -19.969 1 93.88 413 ARG A O 1
ATOM 3074 N N . ALA A 1 414 ? 14.859 -29.969 -20.797 1 92.12 414 ALA A N 1
ATOM 3075 C CA . ALA A 1 414 ? 15.859 -30.281 -19.781 1 92.12 414 ALA A CA 1
ATOM 3076 C C . ALA A 1 414 ? 17.016 -29.281 -19.828 1 92.12 414 ALA A C 1
ATOM 3078 O O . ALA A 1 414 ? 17.547 -28.875 -18.781 1 92.12 414 ALA A O 1
ATOM 3079 N N . ASP A 1 415 ? 17.375 -28.969 -21.031 1 91.94 415 ASP A N 1
ATOM 3080 C CA . ASP A 1 415 ? 18.422 -27.953 -21.188 1 91.94 415 ASP A CA 1
ATOM 3081 C C . ASP A 1 415 ? 18 -26.625 -20.594 1 91.94 415 ASP A C 1
ATOM 3083 O O . ASP A 1 415 ? 18.781 -25.969 -19.906 1 91.94 415 ASP A O 1
ATOM 3087 N N . LEU A 1 416 ? 16.781 -26.234 -20.969 1 93.5 416 LEU A N 1
ATOM 3088 C CA . LEU A 1 416 ? 16.25 -24.969 -20.453 1 93.5 416 LEU A CA 1
ATOM 3089 C C . LEU A 1 416 ? 16.234 -24.969 -18.922 1 93.5 416 LEU A C 1
ATOM 3091 O O . LEU A 1 416 ? 16.609 -23.969 -18.297 1 93.5 416 LEU A O 1
ATOM 3095 N N . ASP A 1 417 ? 15.844 -26.031 -18.297 1 91.25 417 ASP A N 1
ATOM 3096 C CA . ASP A 1 417 ? 15.82 -26.172 -16.828 1 91.25 417 ASP A CA 1
ATOM 3097 C C . ASP A 1 417 ? 17.219 -26 -16.25 1 91.25 417 ASP A C 1
ATOM 3099 O O . ASP A 1 417 ? 17.375 -25.391 -15.188 1 91.25 417 ASP A O 1
ATOM 3103 N N . ALA A 1 418 ? 18.141 -26.516 -16.875 1 86.75 418 ALA A N 1
ATOM 3104 C CA . ALA A 1 418 ? 19.516 -26.422 -16.406 1 86.75 418 ALA A CA 1
ATOM 3105 C C . ALA A 1 418 ? 20.016 -24.984 -16.422 1 86.75 418 ALA A C 1
ATOM 3107 O O . ALA A 1 418 ? 20.781 -24.578 -15.531 1 86.75 418 ALA A O 1
ATOM 3108 N N . PHE A 1 419 ? 19.609 -24.25 -17.406 1 84.12 419 PHE A N 1
ATOM 3109 C CA . PHE A 1 419 ? 20 -22.844 -17.5 1 84.12 419 PHE A CA 1
ATOM 3110 C C . PHE A 1 419 ? 19.281 -22 -16.453 1 84.12 419 PHE A C 1
ATOM 3112 O O . PHE A 1 419 ? 19.812 -21.016 -15.953 1 84.12 419 PHE A O 1
ATOM 3119 N N . SER A 1 420 ? 18.047 -22.297 -16.141 1 84.94 420 SER A N 1
ATOM 3120 C CA . SER A 1 420 ? 17.188 -21.484 -15.289 1 84.94 420 SER A CA 1
ATOM 3121 C C . SER A 1 420 ? 17.516 -21.703 -13.812 1 84.94 420 SER A C 1
ATOM 3123 O O . SER A 1 420 ? 17.156 -20.891 -12.969 1 84.94 420 SER A O 1
ATOM 3125 N N . SER A 1 421 ? 18.047 -22.656 -13.336 1 73.38 421 SER A N 1
ATOM 3126 C CA . SER A 1 421 ? 18.328 -22.969 -11.938 1 73.38 421 SER A CA 1
ATOM 3127 C C . SER A 1 421 ? 19.828 -23.141 -11.711 1 73.38 421 SER A C 1
ATOM 3129 O O . SER A 1 421 ? 20.328 -24.266 -11.609 1 73.38 421 SER A O 1
ATOM 3131 N N . PRO A 1 422 ? 20.562 -22 -11.828 1 57.34 422 PRO A N 1
ATOM 3132 C CA . PRO A 1 422 ? 22 -22.25 -11.773 1 57.34 422 PRO A CA 1
ATOM 3133 C C . PRO A 1 422 ? 22.469 -22.734 -10.398 1 57.34 422 PRO A C 1
ATOM 3135 O O . PRO A 1 422 ? 21.828 -22.422 -9.383 1 57.34 422 PRO A O 1
ATOM 3138 N N . ARG A 1 423 ? 23.172 -23.812 -10.32 1 49.38 423 ARG A N 1
ATOM 3139 C CA . ARG A 1 423 ? 23.875 -24.281 -9.133 1 49.38 423 ARG A CA 1
ATOM 3140 C C . ARG A 1 423 ? 24.656 -23.156 -8.461 1 49.38 423 ARG A C 1
ATOM 3142 O O . ARG A 1 423 ? 25.312 -22.375 -9.141 1 49.38 423 ARG A O 1
ATOM 3149 N N . ARG A 1 424 ? 24.344 -22.672 -7.371 1 51.91 424 ARG A N 1
ATOM 3150 C CA . ARG A 1 424 ? 25.094 -21.766 -6.512 1 51.91 424 ARG A CA 1
ATOM 3151 C C . ARG A 1 424 ? 26.594 -22 -6.656 1 51.91 424 ARG A C 1
ATOM 3153 O O . ARG A 1 424 ? 27.047 -23.141 -6.609 1 51.91 424 ARG A O 1
ATOM 3160 N N . GLY A 1 425 ? 27.406 -20.906 -6.746 1 50.16 425 GLY A N 1
ATOM 3161 C CA . GLY A 1 425 ? 28.859 -20.891 -6.699 1 50.16 425 GLY A CA 1
ATOM 3162 C C . GLY A 1 425 ? 29.5 -21.312 -8 1 50.16 425 GLY A C 1
ATOM 3163 O O . GLY A 1 425 ? 30.719 -21.203 -8.164 1 50.16 425 GLY A O 1
ATOM 3164 N N . ASP A 1 426 ? 28.75 -22.141 -8.672 1 47.44 426 ASP A N 1
ATOM 3165 C CA . ASP A 1 426 ? 29.453 -22.578 -9.875 1 47.44 426 ASP A CA 1
ATOM 3166 C C . ASP A 1 426 ? 29.422 -21.516 -10.961 1 47.44 426 ASP A C 1
ATOM 3168 O O . ASP A 1 426 ? 28.438 -20.75 -11.07 1 47.44 426 ASP A O 1
ATOM 3172 N N . LEU A 1 427 ? 30.469 -21.062 -11.266 1 45.03 427 LEU A N 1
ATOM 3173 C CA . LEU A 1 427 ? 30.578 -20.25 -12.477 1 45.03 427 LEU A CA 1
ATOM 3174 C C . LEU A 1 427 ? 29.594 -20.75 -13.539 1 45.03 427 LEU A C 1
ATOM 3176 O O . LEU A 1 427 ? 29.172 -21.906 -13.516 1 45.03 427 LEU A O 1
ATOM 3180 N N . THR A 1 428 ? 29.031 -19.797 -14.352 1 45.47 428 THR A N 1
ATOM 3181 C CA . THR A 1 428 ? 28.062 -19.984 -15.43 1 45.47 428 THR A CA 1
ATOM 3182 C C . THR A 1 428 ? 28.281 -21.312 -16.125 1 45.47 428 THR A C 1
ATOM 3184 O O . THR A 1 428 ? 29.422 -21.672 -16.453 1 45.47 428 THR A O 1
ATOM 3187 N N . VAL A 1 429 ? 27.344 -22.156 -16.078 1 45.25 429 VAL A N 1
ATOM 3188 C CA . VAL A 1 429 ? 27.328 -23.406 -16.828 1 45.25 429 VAL A CA 1
ATOM 3189 C C . VAL A 1 429 ? 27.766 -23.156 -18.266 1 45.25 429 VAL A C 1
ATOM 3191 O O . VAL A 1 429 ? 27.281 -22.234 -18.922 1 45.25 429 VAL A O 1
ATOM 3194 N N . THR A 1 430 ? 28.953 -23.438 -18.625 1 45.38 430 THR A N 1
ATOM 3195 C CA . THR A 1 430 ? 29.375 -23.438 -20.016 1 45.38 430 THR A CA 1
ATOM 3196 C C . THR A 1 430 ? 28.625 -24.484 -20.812 1 45.38 430 THR A C 1
ATOM 3198 O O . THR A 1 430 ? 28.297 -25.562 -20.297 1 45.38 430 THR A O 1
ATOM 3201 N N . ALA A 1 431 ? 28.047 -24.047 -21.875 1 45.19 431 ALA A N 1
ATOM 3202 C CA . ALA A 1 431 ? 27.469 -25.031 -22.797 1 45.19 431 ALA A CA 1
ATOM 3203 C C . ALA A 1 431 ? 28.359 -26.266 -22.891 1 45.19 431 ALA A C 1
ATOM 3205 O O . ALA A 1 431 ? 29.578 -26.141 -23.062 1 45.19 431 ALA A O 1
ATOM 3206 N N . PRO A 1 432 ? 27.641 -27.594 -22.625 1 35.75 432 PRO A N 1
ATOM 3207 C CA . PRO A 1 432 ? 28.453 -28.781 -22.891 1 35.75 432 PRO A CA 1
ATOM 3208 C C . PRO A 1 432 ? 29.125 -28.734 -24.266 1 35.75 432 PRO A C 1
ATOM 3210 O O . PRO A 1 432 ? 28.594 -28.109 -25.188 1 35.75 432 PRO A O 1
ATOM 3213 N N . MET B 1 1 ? -36.062 -32.156 10.906 1 30.83 1 MET B N 1
ATOM 3214 C CA . MET B 1 1 ? -34.938 -31.938 11.82 1 30.83 1 MET B CA 1
ATOM 3215 C C . MET B 1 1 ? -33.656 -32.531 11.266 1 30.83 1 MET B C 1
ATOM 3217 O O . MET B 1 1 ? -33.438 -33.75 11.305 1 30.83 1 MET B O 1
ATOM 3221 N N . GLY B 1 2 ? -33.156 -32.031 10.211 1 38.88 2 GLY B N 1
ATOM 3222 C CA . GLY B 1 2 ? -32.219 -32.688 9.344 1 38.88 2 GLY B CA 1
ATOM 3223 C C . GLY B 1 2 ? -30.891 -33 10.047 1 38.88 2 GLY B C 1
ATOM 3224 O O . GLY B 1 2 ? -30.453 -32.25 10.922 1 38.88 2 GLY B O 1
ATOM 3225 N N . GLN B 1 3 ? -30.562 -34.219 10.266 1 40.88 3 GLN B N 1
ATOM 3226 C CA . GLN B 1 3 ? -29.406 -34.781 10.953 1 40.88 3 GLN B CA 1
ATOM 3227 C C . GLN B 1 3 ? -28.156 -33.969 10.633 1 40.88 3 GLN B C 1
ATOM 3229 O O . GLN B 1 3 ? -27.734 -33.906 9.477 1 40.88 3 GLN B O 1
ATOM 3234 N N . GLN B 1 4 ? -27.938 -32.844 11.422 1 50.09 4 GLN B N 1
ATOM 3235 C CA . GLN B 1 4 ? -26.672 -32.125 11.312 1 50.09 4 GLN B CA 1
ATOM 3236 C C . GLN B 1 4 ? -25.5 -33.094 11.352 1 50.09 4 GLN B C 1
ATOM 3238 O O . GLN B 1 4 ? -25.297 -33.812 12.336 1 50.09 4 GLN B O 1
ATOM 3243 N N . GLU B 1 5 ? -25.156 -33.75 10.297 1 58.5 5 GLU B N 1
ATOM 3244 C CA . GLU B 1 5 ? -24.031 -34.656 10.234 1 58.5 5 GLU B CA 1
ATOM 3245 C C . GLU B 1 5 ? -22.828 -34.125 11.016 1 58.5 5 GLU B C 1
ATOM 3247 O O . GLU B 1 5 ? -22.484 -32.938 10.898 1 58.5 5 GLU B O 1
ATOM 3252 N N . LYS B 1 6 ? -22.562 -34.781 12.055 1 74.69 6 LYS B N 1
ATOM 3253 C CA . LYS B 1 6 ? -21.438 -34.438 12.922 1 74.69 6 LYS B CA 1
ATOM 3254 C C . LYS B 1 6 ? -20.141 -34.312 12.125 1 74.69 6 LYS B C 1
ATOM 3256 O O . LYS B 1 6 ? -19.672 -35.281 11.531 1 74.69 6 LYS B O 1
ATOM 3261 N N . VAL B 1 7 ? -19.594 -33.125 11.789 1 89.5 7 VAL B N 1
ATOM 3262 C CA . VAL B 1 7 ? -18.375 -32.844 11.031 1 89.5 7 VAL B CA 1
ATOM 3263 C C . VAL B 1 7 ? -17.141 -33.219 11.844 1 89.5 7 VAL B C 1
ATOM 3265 O O . VAL B 1 7 ? -17.062 -32.906 13.039 1 89.5 7 VAL B O 1
ATOM 3268 N N . ALA B 1 8 ? -16.281 -34.094 11.305 1 89.88 8 ALA B N 1
ATOM 3269 C CA . ALA B 1 8 ? -15.109 -34.656 11.984 1 89.88 8 ALA B CA 1
ATOM 3270 C C . ALA B 1 8 ? -13.977 -33.625 12.047 1 89.88 8 ALA B C 1
ATOM 3272 O O . ALA B 1 8 ? -13.805 -32.812 11.125 1 89.88 8 ALA B O 1
ATOM 3273 N N . THR B 1 9 ? -13.266 -33.594 13.156 1 94.19 9 THR B N 1
ATOM 3274 C CA . THR B 1 9 ? -12.016 -32.875 13.344 1 94.19 9 THR B CA 1
ATOM 3275 C C . THR B 1 9 ? -10.914 -33.812 13.82 1 94.19 9 THR B C 1
ATOM 3277 O O . THR B 1 9 ? -11.188 -34.906 14.281 1 94.19 9 THR B O 1
ATOM 3280 N N . SER B 1 10 ? -9.703 -33.375 13.57 1 93.38 10 SER B N 1
ATOM 3281 C CA . SER B 1 10 ? -8.586 -34.25 13.93 1 93.38 10 SER B CA 1
ATOM 3282 C C . SER B 1 10 ? -7.824 -33.688 15.133 1 93.38 10 SER B C 1
ATOM 3284 O O . SER B 1 10 ? -7.16 -34.438 15.844 1 93.38 10 SER B O 1
ATOM 3286 N N . LEU B 1 11 ? -7.852 -32.406 15.375 1 92.31 11 LEU B N 1
ATOM 3287 C CA . LEU B 1 11 ? -6.992 -31.812 16.391 1 92.31 11 LEU B CA 1
ATOM 3288 C C . LEU B 1 11 ? -7.742 -31.625 17.703 1 92.31 11 LEU B C 1
ATOM 3290 O O . LEU B 1 11 ? -8.922 -31.266 17.688 1 92.31 11 LEU B O 1
ATOM 3294 N N . ALA B 1 12 ? -7.023 -31.859 18.75 1 87.5 12 ALA B N 1
ATOM 3295 C CA . ALA B 1 12 ? -7.57 -31.609 20.078 1 87.5 12 ALA B CA 1
ATOM 3296 C C . ALA B 1 12 ? -7.715 -30.109 20.344 1 87.5 12 ALA B C 1
ATOM 3298 O O . ALA B 1 12 ? -7.012 -29.297 19.734 1 87.5 12 ALA B O 1
ATOM 3299 N N . GLY B 1 13 ? -8.602 -29.812 21.203 1 88.25 13 GLY B N 1
ATOM 3300 C CA . GLY B 1 13 ? -8.82 -28.438 21.594 1 88.25 13 GLY B CA 1
ATOM 3301 C C . GLY B 1 13 ? -7.582 -27.766 22.156 1 88.25 13 GLY B C 1
ATOM 3302 O O . GLY B 1 13 ? -7.449 -26.547 22.125 1 88.25 13 GLY B O 1
ATOM 3303 N N . THR B 1 14 ? -6.641 -28.594 22.594 1 89.94 14 THR B N 1
ATOM 3304 C CA . THR B 1 14 ? -5.426 -28.078 23.219 1 89.94 14 THR B CA 1
ATOM 3305 C C . THR B 1 14 ? -4.539 -27.391 22.203 1 89.94 14 THR B C 1
ATOM 3307 O O . THR B 1 14 ? -3.803 -26.453 22.531 1 89.94 14 THR B O 1
ATOM 3310 N N . VAL B 1 15 ? -4.613 -27.812 21.031 1 91.88 15 VAL B N 1
ATOM 3311 C CA . VAL B 1 15 ? -3.805 -27.188 19.984 1 91.88 15 VAL B CA 1
ATOM 3312 C C . VAL B 1 15 ? -4.238 -25.75 19.781 1 91.88 15 VAL B C 1
ATOM 3314 O O . VAL B 1 15 ? -3.402 -24.844 19.766 1 91.88 15 VAL B O 1
ATOM 3317 N N . SER B 1 16 ? -5.504 -25.516 19.719 1 93.25 16 SER B N 1
ATOM 3318 C CA . SER B 1 16 ? -6.043 -24.172 19.578 1 93.25 16 SER B CA 1
ATOM 3319 C C . SER B 1 16 ? -5.703 -23.312 20.781 1 93.25 16 SER B C 1
ATOM 3321 O O . SER B 1 16 ? -5.371 -22.125 20.625 1 93.25 16 SER B O 1
ATOM 3323 N N . GLU B 1 17 ? -5.766 -23.906 21.906 1 93.38 17 GLU B N 1
ATOM 3324 C CA . GLU B 1 17 ? -5.457 -23.172 23.141 1 93.38 17 GLU B CA 1
ATOM 3325 C C . GLU B 1 17 ? -3.992 -22.75 23.172 1 93.38 17 GLU B C 1
ATOM 3327 O O . GLU B 1 17 ? -3.676 -21.641 23.594 1 93.38 17 GLU B O 1
ATOM 3332 N N . GLU B 1 18 ? -3.162 -23.641 22.781 1 93.44 18 GLU B N 1
ATOM 3333 C CA . GLU B 1 18 ? -1.732 -23.359 22.766 1 93.44 18 GLU B CA 1
ATOM 3334 C C . GLU B 1 18 ? -1.405 -22.266 21.75 1 93.44 18 GLU B C 1
ATOM 3336 O O . GLU B 1 18 ? -0.59 -21.375 22.031 1 93.44 18 GLU B O 1
ATOM 3341 N N . ILE B 1 19 ? -2.018 -22.312 20.688 1 94.12 19 ILE B N 1
ATOM 3342 C CA . ILE B 1 19 ? -1.812 -21.297 19.656 1 94.12 19 ILE B CA 1
ATOM 3343 C C . ILE B 1 19 ? -2.303 -19.953 20.156 1 94.12 19 ILE B C 1
ATOM 3345 O O . ILE B 1 19 ? -1.605 -18.938 20.016 1 94.12 19 ILE B O 1
ATOM 3349 N N . SER B 1 20 ? -3.428 -19.906 20.75 1 94.44 20 SER B N 1
ATOM 3350 C CA . SER B 1 20 ? -3.961 -18.672 21.297 1 94.44 20 SER B CA 1
ATOM 3351 C C . SER B 1 20 ? -3.037 -18.094 22.359 1 94.44 20 SER B C 1
ATOM 3353 O O . SER B 1 20 ? -2.799 -16.891 22.406 1 94.44 20 SER B O 1
ATOM 3355 N N . ALA B 1 21 ? -2.531 -18.984 23.188 1 93.44 21 ALA B N 1
ATOM 3356 C CA . ALA B 1 21 ? -1.608 -18.562 24.234 1 93.44 21 ALA B CA 1
ATOM 3357 C C . ALA B 1 21 ? -0.34 -17.953 23.625 1 93.44 21 ALA B C 1
ATOM 3359 O O . ALA B 1 21 ? 0.175 -16.953 24.125 1 93.44 21 ALA B O 1
ATOM 3360 N N . SER B 1 22 ? 0.061 -18.531 22.594 1 93.81 22 SER B N 1
ATOM 3361 C CA . SER B 1 22 ? 1.309 -18.094 21.969 1 93.81 22 SER B CA 1
ATOM 3362 C C . SER B 1 22 ? 1.141 -16.734 21.297 1 93.81 22 SER B C 1
ATOM 3364 O O . SER B 1 22 ? 2.123 -16.031 21.078 1 93.81 22 SER B O 1
ATOM 3366 N N . LEU B 1 23 ? -0.087 -16.297 21 1 94.56 23 LEU B N 1
ATOM 3367 C CA . LEU B 1 23 ? -0.315 -15.078 20.234 1 94.56 23 LEU B CA 1
ATOM 3368 C C . LEU B 1 23 ? -0.855 -13.969 21.141 1 94.56 23 LEU B C 1
ATOM 3370 O O . LEU B 1 23 ? -1.104 -12.859 20.672 1 94.56 23 LEU B O 1
ATOM 3374 N N . THR B 1 24 ? -0.939 -14.234 22.406 1 93.75 24 THR B N 1
ATOM 3375 C CA . THR B 1 24 ? -1.505 -13.258 23.344 1 93.75 24 THR B CA 1
ATOM 3376 C C . THR B 1 24 ? -0.695 -11.969 23.328 1 93.75 24 THR B C 1
ATOM 3378 O O . THR B 1 24 ? -1.262 -10.875 23.266 1 93.75 24 THR B O 1
ATOM 3381 N N . ALA B 1 25 ? 0.638 -12.109 23.391 1 93.56 25 ALA B N 1
ATOM 3382 C CA . ALA B 1 25 ? 1.5 -10.93 23.406 1 93.56 25 ALA B CA 1
ATOM 3383 C C . ALA B 1 25 ? 1.368 -10.148 22.094 1 93.56 25 ALA B C 1
ATOM 3385 O O . ALA B 1 25 ? 1.364 -8.914 22.094 1 93.56 25 ALA B O 1
ATOM 3386 N N . VAL B 1 26 ? 1.206 -10.875 21.047 1 92.56 26 VAL B N 1
ATOM 3387 C CA . VAL B 1 26 ? 1.054 -10.266 19.719 1 92.56 26 VAL B CA 1
ATOM 3388 C C . VAL B 1 26 ? -0.262 -9.492 19.656 1 92.56 26 VAL B C 1
ATOM 3390 O O . VAL B 1 26 ? -0.302 -8.359 19.172 1 92.56 26 VAL B O 1
ATOM 3393 N N . ASP B 1 27 ? -1.305 -10.094 20.172 1 93.69 27 ASP B N 1
ATOM 3394 C CA . ASP B 1 27 ? -2.613 -9.445 20.188 1 93.69 27 ASP B CA 1
ATOM 3395 C C . ASP B 1 27 ? -2.574 -8.141 20.969 1 93.69 27 ASP B C 1
ATOM 3397 O O . ASP B 1 27 ? -3.137 -7.133 20.531 1 93.69 27 ASP B O 1
ATOM 3401 N N . ALA B 1 28 ? -1.903 -8.18 22.078 1 93.06 28 ALA B N 1
ATOM 3402 C CA . ALA B 1 28 ? -1.783 -6.996 22.922 1 93.06 28 ALA B CA 1
ATOM 3403 C C . ALA B 1 28 ? -0.981 -5.906 22.219 1 93.06 28 ALA B C 1
ATOM 3405 O O . ALA B 1 28 ? -1.332 -4.723 22.281 1 93.06 28 ALA B O 1
ATOM 3406 N N . GLU B 1 29 ? 0.065 -6.277 21.562 1 92.06 29 GLU B N 1
ATOM 3407 C CA . GLU B 1 29 ? 0.898 -5.316 20.844 1 92.06 29 GLU B CA 1
ATOM 3408 C C . GLU B 1 29 ? 0.136 -4.68 19.688 1 92.06 29 GLU B C 1
ATOM 3410 O O . GLU B 1 29 ? 0.245 -3.477 19.453 1 92.06 29 GLU B O 1
ATOM 3415 N N . LEU B 1 30 ? -0.601 -5.512 18.969 1 91.31 30 LEU B N 1
ATOM 3416 C CA . LEU B 1 30 ? -1.392 -5.023 17.859 1 91.31 30 LEU B CA 1
ATOM 3417 C C . LEU B 1 30 ? -2.389 -3.963 18.312 1 91.31 30 LEU B C 1
ATOM 3419 O O . LEU B 1 30 ? -2.508 -2.906 17.688 1 91.31 30 LEU B O 1
ATOM 3423 N N . ALA B 1 31 ? -3.023 -4.168 19.406 1 90.38 31 ALA B N 1
ATOM 3424 C CA . ALA B 1 31 ? -4.016 -3.24 19.938 1 90.38 31 ALA B CA 1
ATOM 3425 C C . ALA B 1 31 ? -3.363 -1.941 20.406 1 90.38 31 ALA B C 1
ATOM 3427 O O . ALA B 1 31 ? -3.912 -0.856 20.188 1 90.38 31 ALA B O 1
ATOM 3428 N N . ARG B 1 32 ? -2.23 -2.049 20.922 1 91.75 32 ARG B N 1
ATOM 3429 C CA . ARG B 1 32 ? -1.546 -0.895 21.484 1 91.75 32 ARG B CA 1
ATOM 3430 C C . ARG B 1 32 ? -0.933 -0.025 20.406 1 91.75 32 ARG B C 1
ATOM 3432 O O . ARG B 1 32 ? -1.063 1.2 20.422 1 91.75 32 ARG B O 1
ATOM 3439 N N . ARG B 1 33 ? -0.316 -0.667 19.438 1 93.06 33 ARG B N 1
ATOM 3440 C CA . ARG B 1 33 ? 0.505 0.056 18.469 1 93.06 33 ARG B CA 1
ATOM 3441 C C . ARG B 1 33 ? -0.334 0.543 17.297 1 93.06 33 ARG B C 1
ATOM 3443 O O . ARG B 1 33 ? 0.052 1.484 16.594 1 93.06 33 ARG B O 1
ATOM 3450 N N . TYR B 1 34 ? -1.496 -0.066 17.109 1 92.94 34 TYR B N 1
ATOM 3451 C CA . TYR B 1 34 ? -2.291 0.246 15.93 1 92.94 34 TYR B CA 1
ATOM 3452 C C . TYR B 1 34 ? -3.75 0.488 16.297 1 92.94 34 TYR B C 1
ATOM 3454 O O . TYR B 1 34 ? -4.641 -0.238 15.859 1 92.94 34 TYR B O 1
ATOM 3462 N N . PRO B 1 35 ? -4 1.552 16.984 1 91.06 35 PRO B N 1
ATOM 3463 C CA . PRO B 1 35 ? -5.359 1.88 17.422 1 91.06 35 PRO B CA 1
ATOM 3464 C C . PRO B 1 35 ? -6.25 2.354 16.266 1 91.06 35 PRO B C 1
ATOM 3466 O O . PRO B 1 35 ? -7.469 2.445 16.438 1 91.06 35 PRO B O 1
ATOM 3469 N N . GLY B 1 36 ? -5.66 2.682 15.094 1 91.06 36 GLY B N 1
ATOM 3470 C CA . GLY B 1 36 ? -6.43 3.186 13.969 1 91.06 36 GLY B CA 1
ATOM 3471 C C . GLY B 1 36 ? -6.551 4.695 13.953 1 91.06 36 GLY B C 1
ATOM 3472 O O . GLY B 1 36 ? -5.945 5.379 14.781 1 91.06 36 GLY B O 1
ATOM 3473 N N . ASP B 1 37 ? -7.262 5.246 13.016 1 89.56 37 ASP B N 1
ATOM 3474 C CA . ASP B 1 37 ? -7.461 6.684 12.859 1 89.56 37 ASP B CA 1
ATOM 3475 C C . ASP B 1 37 ? -8.258 7.258 14.031 1 89.56 37 ASP B C 1
ATOM 3477 O O . ASP B 1 37 ? -9.242 6.664 14.469 1 89.56 37 ASP B O 1
ATOM 3481 N N . PRO B 1 38 ? -7.887 8.352 14.555 1 90.19 38 PRO B N 1
ATOM 3482 C CA . PRO B 1 38 ? -8.57 8.906 15.719 1 90.19 38 PRO B CA 1
ATOM 3483 C C . PRO B 1 38 ? -9.969 9.43 15.383 1 90.19 38 PRO B C 1
ATOM 3485 O O . PRO B 1 38 ? -10.75 9.727 16.297 1 90.19 38 PRO B O 1
ATOM 3488 N N . GLY B 1 39 ? -10.273 9.641 14.117 1 88.38 39 GLY B N 1
ATOM 3489 C CA . GLY B 1 39 ? -11.617 10.031 13.711 1 88.38 39 GLY B CA 1
ATOM 3490 C C . GLY B 1 39 ? -11.844 11.531 13.758 1 88.38 39 GLY B C 1
ATOM 3491 O O . GLY B 1 39 ? -12.961 12 13.562 1 88.38 39 GLY B O 1
ATOM 3492 N N . THR B 1 40 ? -10.836 12.266 14.094 1 91.12 40 THR B N 1
ATOM 3493 C CA . THR B 1 40 ? -10.93 13.719 14.094 1 91.12 40 THR B CA 1
ATOM 3494 C C . THR B 1 40 ? -10.594 14.289 12.719 1 91.12 40 THR B C 1
ATOM 3496 O O . THR B 1 40 ? -10.078 13.57 11.859 1 91.12 40 THR B O 1
ATOM 3499 N N . ARG B 1 41 ? -10.875 15.547 12.547 1 94.94 41 ARG B N 1
ATOM 3500 C CA . ARG B 1 41 ? -10.617 16.219 11.281 1 94.94 41 ARG B CA 1
ATOM 3501 C C . ARG B 1 41 ? -9.117 16.328 11.016 1 94.94 41 ARG B C 1
ATOM 3503 O O . ARG B 1 41 ? -8.359 16.797 11.867 1 94.94 41 ARG B O 1
ATOM 3510 N N . GLN B 1 42 ? -8.727 15.836 9.891 1 96.75 42 GLN B N 1
ATOM 3511 C CA . GLN B 1 42 ? -7.395 16.125 9.375 1 96.75 42 GLN B CA 1
ATOM 3512 C C . GLN B 1 42 ? -7.41 17.391 8.508 1 96.75 42 GLN B C 1
ATOM 3514 O O . GLN B 1 42 ? -8.164 17.453 7.535 1 96.75 42 GLN B O 1
ATOM 3519 N N . PRO B 1 43 ? -6.633 18.406 8.898 1 98.5 43 PRO B N 1
ATOM 3520 C CA . PRO B 1 43 ? -6.602 19.578 8.031 1 98.5 43 PRO B CA 1
ATOM 3521 C C . PRO B 1 43 ? -6.059 19.266 6.637 1 98.5 43 PRO B C 1
ATOM 3523 O O . PRO B 1 43 ? -5.223 18.375 6.484 1 98.5 43 PRO B O 1
ATOM 3526 N N . VAL B 1 44 ? -6.457 20.062 5.648 1 98.69 44 VAL B N 1
ATOM 3527 C CA . VAL B 1 44 ? -6.066 19.766 4.273 1 98.69 44 VAL B CA 1
ATOM 3528 C C . VAL B 1 44 ? -4.695 20.359 3.982 1 98.69 44 VAL B C 1
ATOM 3530 O O . VAL B 1 44 ? -4.059 20.016 2.982 1 98.69 44 VAL B O 1
ATOM 3533 N N . HIS B 1 45 ? -4.289 21.328 4.895 1 98.62 45 HIS B N 1
ATOM 3534 C CA . HIS B 1 45 ? -2.973 21.938 4.734 1 98.62 45 HIS B CA 1
ATOM 3535 C C . HIS B 1 45 ? -2.428 22.422 6.07 1 98.62 45 HIS B C 1
ATOM 3537 O O . HIS B 1 45 ? -3.172 22.531 7.051 1 98.62 45 HIS B O 1
ATOM 3543 N N . THR B 1 46 ? -1.166 22.562 6.145 1 98.62 46 THR B N 1
ATOM 3544 C CA . THR B 1 46 ? -0.475 23.328 7.176 1 98.62 46 THR B CA 1
ATOM 3545 C C . THR B 1 46 ? 0.245 24.531 6.566 1 98.62 46 THR B C 1
ATOM 3547 O O . THR B 1 46 ? 1.01 24.375 5.609 1 98.62 46 THR B O 1
ATOM 3550 N N . VAL B 1 47 ? -0.08 25.703 7.102 1 98 47 VAL B N 1
ATOM 3551 C CA . VAL B 1 47 ? 0.566 26.938 6.656 1 98 47 VAL B CA 1
ATOM 3552 C C . VAL B 1 47 ? 1.687 27.312 7.625 1 98 47 VAL B C 1
ATOM 3554 O O . VAL B 1 47 ? 1.541 27.156 8.844 1 98 47 VAL B O 1
ATOM 3557 N N . TYR B 1 48 ? 2.766 27.781 7.102 1 95.75 48 TYR B N 1
ATOM 3558 C CA . TYR B 1 48 ? 3.885 28.234 7.922 1 95.75 48 TYR B CA 1
ATOM 3559 C C . TYR B 1 48 ? 4.09 29.734 7.789 1 95.75 48 TYR B C 1
ATOM 3561 O O . TYR B 1 48 ? 4.184 30.266 6.676 1 95.75 48 TYR B O 1
ATOM 3569 N N . VAL B 1 49 ? 4.148 30.406 8.891 1 97.25 49 VAL B N 1
ATOM 3570 C CA . VAL B 1 49 ? 4.391 31.844 8.953 1 97.25 49 VAL B CA 1
ATOM 3571 C C . VAL B 1 49 ? 5.535 32.125 9.922 1 97.25 49 VAL B C 1
ATOM 3573 O O . VAL B 1 49 ? 5.5 31.703 11.078 1 97.25 49 VAL B O 1
ATOM 3576 N N . PRO B 1 50 ? 6.535 32.906 9.5 1 96.62 50 PRO B N 1
ATOM 3577 C CA . PRO B 1 50 ? 7.652 33.188 10.398 1 96.62 50 PRO B CA 1
ATOM 3578 C C . PRO B 1 50 ? 7.211 33.938 11.664 1 96.62 50 PRO B C 1
ATOM 3580 O O . PRO B 1 50 ? 6.297 34.75 11.617 1 96.62 50 PRO B O 1
ATOM 3583 N N . GLY B 1 51 ? 7.883 33.688 12.75 1 96.94 51 GLY B N 1
ATOM 3584 C CA . GLY B 1 51 ? 7.527 34.188 14.062 1 96.94 51 GLY B CA 1
ATOM 3585 C C . GLY B 1 51 ? 7.543 35.719 14.133 1 96.94 51 GLY B C 1
ATOM 3586 O O . GLY B 1 51 ? 6.82 36.312 14.938 1 96.94 51 GLY B O 1
ATOM 3587 N N . ASP B 1 52 ? 8.328 36.312 13.281 1 95.06 52 ASP B N 1
ATOM 3588 C CA . ASP B 1 52 ? 8.438 37.781 13.305 1 95.06 52 ASP B CA 1
ATOM 3589 C C . ASP B 1 52 ? 7.348 38.406 12.453 1 95.06 52 ASP B C 1
ATOM 3591 O O . ASP B 1 52 ? 7.102 39.625 12.562 1 95.06 52 ASP B O 1
ATOM 3595 N N . VAL B 1 53 ? 6.727 37.625 11.664 1 94.69 53 VAL B N 1
ATOM 3596 C CA . VAL B 1 53 ? 5.73 38.125 10.719 1 94.69 53 VAL B CA 1
ATOM 3597 C C . VAL B 1 53 ? 4.328 37.875 11.258 1 94.69 53 VAL B C 1
ATOM 3599 O O . VAL B 1 53 ? 3.395 38.625 10.969 1 94.69 53 VAL B O 1
ATOM 3602 N N . PHE B 1 54 ? 4.129 36.875 12.102 1 97.19 54 PHE B N 1
ATOM 3603 C CA . PHE B 1 54 ? 2.822 36.5 12.617 1 97.19 54 PHE B CA 1
ATOM 3604 C C . PHE B 1 54 ? 2.213 37.594 13.461 1 97.19 54 PHE B C 1
ATOM 3606 O O . PHE B 1 54 ? 2.875 38.156 14.336 1 97.19 54 PHE B O 1
ATOM 3613 N N . ALA B 1 55 ? 0.97 37.938 13.109 1 96.5 55 ALA B N 1
ATOM 3614 C CA . ALA B 1 55 ? 0.262 39.062 13.734 1 96.5 55 ALA B CA 1
ATOM 3615 C C . ALA B 1 55 ? -1.213 38.719 13.938 1 96.5 55 ALA B C 1
ATOM 3617 O O . ALA B 1 55 ? -1.713 37.719 13.398 1 96.5 55 ALA B O 1
ATOM 3618 N N . PRO B 1 56 ? -2.033 39.344 14.852 1 92.94 56 PRO B N 1
ATOM 3619 C CA . PRO B 1 56 ? -3.439 39.062 15.141 1 92.94 56 PRO B CA 1
ATOM 3620 C C . PRO B 1 56 ? -4.281 38.938 13.867 1 92.94 56 PRO B C 1
ATOM 3622 O O . PRO B 1 56 ? -5.195 38.094 13.812 1 92.94 56 PRO B O 1
ATOM 3625 N N . GLY B 1 57 ? -3.953 39.562 12.766 1 94.88 57 GLY B N 1
ATOM 3626 C CA . GLY B 1 57 ? -4.738 39.594 11.539 1 94.88 57 GLY B CA 1
ATOM 3627 C C . GLY B 1 57 ? -4.168 38.719 10.445 1 94.88 57 GLY B C 1
ATOM 3628 O O . GLY B 1 57 ? -4.672 38.688 9.32 1 94.88 57 GLY B O 1
ATOM 3629 N N . THR B 1 58 ? -3.309 37.844 10.844 1 97.19 58 THR B N 1
ATOM 3630 C CA . THR B 1 58 ? -2.594 37.062 9.836 1 97.19 58 THR B CA 1
ATOM 3631 C C . THR B 1 58 ? -3.547 36.125 9.102 1 97.19 58 THR B C 1
ATOM 3633 O O . THR B 1 58 ? -3.537 36.062 7.867 1 97.19 58 THR B O 1
ATOM 3636 N N . LEU B 1 59 ? -4.43 35.406 9.781 1 97.56 59 LEU B N 1
ATOM 3637 C CA . LEU B 1 59 ? -5.336 34.469 9.164 1 97.56 59 LEU B CA 1
ATOM 3638 C C . LEU B 1 59 ? -6.297 35.156 8.203 1 97.56 59 LEU B C 1
ATOM 3640 O O . LEU B 1 59 ? -6.438 34.719 7.047 1 97.56 59 LEU B O 1
ATOM 3644 N N . ARG B 1 60 ? -6.914 36.25 8.695 1 97.44 60 ARG B N 1
ATOM 3645 C CA . ARG B 1 60 ? -7.84 36.969 7.848 1 97.44 60 ARG B CA 1
ATOM 3646 C C . ARG B 1 60 ? -7.113 37.625 6.668 1 97.44 60 ARG B C 1
ATOM 3648 O O . ARG B 1 60 ? -7.629 37.625 5.547 1 97.44 60 ARG B O 1
ATOM 3655 N N . SER B 1 61 ? -5.949 38.156 6.93 1 97.94 61 SER B N 1
ATOM 3656 C CA . SER B 1 61 ? -5.156 38.781 5.867 1 97.94 61 SER B CA 1
ATOM 3657 C C . SER B 1 61 ? -4.836 37.75 4.77 1 97.94 61 SER B C 1
ATOM 3659 O O . SER B 1 61 ? -4.891 38.094 3.584 1 97.94 61 SER B O 1
ATOM 3661 N N . TRP B 1 62 ? -4.488 36.531 5.129 1 98.31 62 TRP B N 1
ATOM 3662 C CA . TRP B 1 62 ? -4.223 35.469 4.148 1 98.31 62 TRP B CA 1
ATOM 3663 C C . TRP B 1 62 ? -5.457 35.188 3.303 1 98.31 62 TRP B C 1
ATOM 3665 O O . TRP B 1 62 ? -5.363 35.062 2.078 1 98.31 62 TRP B O 1
ATOM 3675 N N . GLY B 1 63 ? -6.641 35.094 3.928 1 98.62 63 GLY B N 1
ATOM 3676 C CA . GLY B 1 63 ? -7.891 34.875 3.207 1 98.62 63 GLY B CA 1
ATOM 3677 C C . GLY B 1 63 ? -8.195 36 2.232 1 98.62 63 GLY B C 1
ATOM 3678 O O . GLY B 1 63 ? -8.562 35.75 1.08 1 98.62 63 GLY B O 1
ATOM 3679 N N . ASP B 1 64 ? -8 37.25 2.699 1 98.62 64 ASP B N 1
ATOM 3680 C CA . ASP B 1 64 ? -8.297 38.438 1.872 1 98.62 64 ASP B CA 1
ATOM 3681 C C . ASP B 1 64 ? -7.363 38.5 0.663 1 98.62 64 ASP B C 1
ATOM 3683 O O . ASP B 1 64 ? -7.797 38.812 -0.446 1 98.62 64 ASP B O 1
ATOM 3687 N N . GLN B 1 65 ? -6.141 38.219 0.913 1 98.56 65 GLN B N 1
ATOM 3688 C CA . GLN B 1 65 ? -5.176 38.219 -0.181 1 98.56 65 GLN B CA 1
ATOM 3689 C C . GLN B 1 65 ? -5.484 37.125 -1.194 1 98.56 65 GLN B C 1
ATOM 3691 O O . GLN B 1 65 ? -5.348 37.312 -2.402 1 98.56 65 GLN B O 1
ATOM 3696 N N . ALA B 1 66 ? -5.875 35.938 -0.729 1 98.75 66 ALA B N 1
ATOM 3697 C CA . ALA B 1 66 ? -6.258 34.844 -1.612 1 98.75 66 ALA B CA 1
ATOM 3698 C C . ALA B 1 66 ? -7.469 35.219 -2.463 1 98.75 66 ALA B C 1
ATOM 3700 O O . ALA B 1 66 ? -7.488 34.969 -3.67 1 98.75 66 ALA B O 1
ATOM 3701 N N . LEU B 1 67 ? -8.477 35.812 -1.807 1 98.62 67 LEU B N 1
ATOM 3702 C CA . LEU B 1 67 ? -9.664 36.25 -2.518 1 98.62 67 LEU B CA 1
ATOM 3703 C C . LEU B 1 67 ? -9.32 37.312 -3.555 1 98.62 67 LEU B C 1
ATOM 3705 O O . LEU B 1 67 ? -9.844 37.281 -4.672 1 98.62 67 LEU B O 1
ATOM 3709 N N . ALA B 1 68 ? -8.445 38.219 -3.186 1 98.56 68 ALA B N 1
ATOM 3710 C CA . ALA B 1 68 ? -8.016 39.25 -4.113 1 98.56 68 ALA B CA 1
ATOM 3711 C C . ALA B 1 68 ? -7.309 38.656 -5.324 1 98.56 68 ALA B C 1
ATOM 3713 O O . ALA B 1 68 ? -7.484 39.125 -6.453 1 98.56 68 ALA B O 1
ATOM 3714 N N . ALA B 1 69 ? -6.477 37.719 -5.074 1 98.38 69 ALA B N 1
ATOM 3715 C CA . ALA B 1 69 ? -5.789 37.031 -6.168 1 98.38 69 ALA B CA 1
ATOM 3716 C C . ALA B 1 69 ? -6.789 36.375 -7.113 1 98.38 69 ALA B C 1
ATOM 3718 O O . ALA B 1 69 ? -6.625 36.406 -8.336 1 98.38 69 ALA B O 1
ATOM 3719 N N . LEU B 1 70 ? -7.824 35.719 -6.586 1 97.94 70 LEU B N 1
ATOM 3720 C CA . LEU B 1 70 ? -8.867 35.094 -7.402 1 97.94 70 LEU B CA 1
ATOM 3721 C C . LEU B 1 70 ? -9.562 36.156 -8.266 1 97.94 70 LEU B C 1
ATOM 3723 O O . LEU B 1 70 ? -9.711 35.969 -9.477 1 97.94 70 LEU B O 1
ATOM 3727 N N . ASP B 1 71 ? -9.906 37.219 -7.633 1 98.25 71 ASP B N 1
ATOM 3728 C CA . ASP B 1 71 ? -10.633 38.281 -8.328 1 98.25 71 ASP B CA 1
ATOM 3729 C C . ASP B 1 71 ? -9.797 38.844 -9.469 1 98.25 71 ASP B C 1
ATOM 3731 O O . ASP B 1 71 ? -10.328 39.188 -10.531 1 98.25 71 ASP B O 1
ATOM 3735 N N . LYS B 1 72 ? -8.578 38.938 -9.227 1 98.44 72 LYS B N 1
ATOM 3736 C CA . LYS B 1 72 ? -7.688 39.562 -1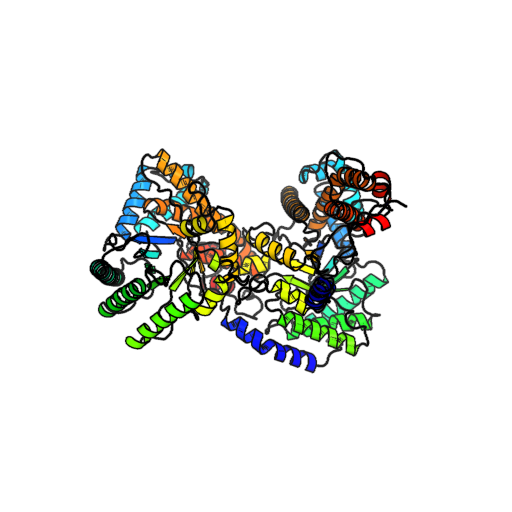0.188 1 98.44 72 LYS B CA 1
ATOM 3737 C C . LYS B 1 72 ? -7.34 38.625 -11.328 1 98.44 72 LYS B C 1
ATOM 3739 O O . LYS B 1 72 ? -7.32 39.031 -12.5 1 98.44 72 LYS B O 1
ATOM 3744 N N . HIS B 1 73 ? -7.059 37.406 -11.062 1 98.44 73 HIS B N 1
ATOM 3745 C CA . HIS B 1 73 ? -6.418 36.531 -12.039 1 98.44 73 HIS B CA 1
ATOM 3746 C C . HIS B 1 73 ? -7.406 35.5 -12.594 1 98.44 73 HIS B C 1
ATOM 3748 O O . HIS B 1 73 ? -7.145 34.875 -13.625 1 98.44 73 HIS B O 1
ATOM 3754 N N . ALA B 1 74 ? -8.469 35.219 -11.938 1 97.56 74 ALA B N 1
ATOM 3755 C CA . ALA B 1 74 ? -9.562 34.344 -12.367 1 97.56 74 ALA B CA 1
ATOM 3756 C C . ALA B 1 74 ? -10.891 34.812 -11.773 1 97.56 74 ALA B C 1
ATOM 3758 O O . ALA B 1 74 ? -11.445 34.156 -10.891 1 97.56 74 ALA B O 1
ATOM 3759 N N . PRO B 1 75 ? -11.477 35.781 -12.367 1 96.25 75 PRO B N 1
ATOM 3760 C CA . PRO B 1 75 ? -12.508 36.562 -11.695 1 96.25 75 PRO B CA 1
ATOM 3761 C C . PRO B 1 75 ? -13.836 35.812 -11.586 1 96.25 75 PRO B C 1
ATOM 3763 O O . PRO B 1 75 ? -14.742 36.25 -10.867 1 96.25 75 PRO B O 1
ATOM 3766 N N . ASP B 1 76 ? -13.984 34.625 -12.359 1 97.62 76 ASP B N 1
ATOM 3767 C CA . ASP B 1 76 ? -15.227 33.875 -12.258 1 97.62 76 ASP B CA 1
ATOM 3768 C C . ASP B 1 76 ? -14.969 32.375 -12.297 1 97.62 76 ASP B C 1
ATOM 3770 O O . ASP B 1 76 ? -13.836 31.953 -12.5 1 97.62 76 ASP B O 1
ATOM 3774 N N . ALA B 1 77 ? -16.047 31.656 -12.047 1 98.38 77 ALA B N 1
ATOM 3775 C CA . ALA B 1 77 ? -15.953 30.203 -11.953 1 98.38 77 ALA B CA 1
ATOM 3776 C C . ALA B 1 77 ? -15.391 29.594 -13.242 1 98.38 77 ALA B C 1
ATOM 3778 O O . ALA B 1 77 ? -14.57 28.688 -13.195 1 98.38 77 ALA B O 1
ATOM 3779 N N . ALA B 1 78 ? -15.859 30.062 -14.328 1 98.12 78 ALA B N 1
ATOM 3780 C CA . ALA B 1 78 ? -15.461 29.531 -15.625 1 98.12 78 ALA B CA 1
ATOM 3781 C C . ALA B 1 78 ? -13.969 29.75 -15.867 1 98.12 78 ALA B C 1
ATOM 3783 O O . ALA B 1 78 ? -13.273 28.844 -16.344 1 98.12 78 ALA B O 1
ATOM 3784 N N . SER B 1 79 ? -13.477 30.969 -15.648 1 98.12 79 SER B N 1
ATOM 3785 C CA . SER B 1 79 ? -12.062 31.25 -15.852 1 98.12 79 SER B CA 1
ATOM 3786 C C . SER B 1 79 ? -11.188 30.438 -14.906 1 98.12 79 SER B C 1
ATOM 3788 O O . SER B 1 79 ? -10.125 29.953 -15.297 1 98.12 79 SER B O 1
ATOM 3790 N N . PHE B 1 80 ? -11.594 30.391 -13.656 1 98.5 80 PHE B N 1
ATOM 3791 C CA . PHE B 1 80 ? -10.844 29.609 -12.68 1 98.5 80 PHE B CA 1
ATOM 3792 C C . PHE B 1 80 ? -10.773 28.141 -13.078 1 98.5 80 PHE B C 1
ATOM 3794 O O . PHE B 1 80 ? -9.703 27.531 -13.016 1 98.5 80 PHE B O 1
ATOM 3801 N N . ALA B 1 81 ? -11.898 27.578 -13.523 1 98.56 81 ALA B N 1
ATOM 3802 C CA . ALA B 1 81 ? -11.961 26.188 -13.984 1 98.56 81 ALA B CA 1
ATOM 3803 C C . ALA B 1 81 ? -11.086 25.984 -15.211 1 98.56 81 ALA B C 1
ATOM 3805 O O . ALA B 1 81 ? -10.453 24.938 -15.359 1 98.56 81 ALA B O 1
ATOM 3806 N N . ALA B 1 82 ? -11.086 26.875 -16.094 1 98.12 82 ALA B N 1
ATOM 3807 C CA . ALA B 1 82 ? -10.281 26.781 -17.312 1 98.12 82 ALA B CA 1
ATOM 3808 C C . ALA B 1 82 ? -8.789 26.734 -16.969 1 98.12 82 ALA B C 1
ATOM 3810 O O . ALA B 1 82 ? -8.031 26 -17.609 1 98.12 82 ALA B O 1
ATOM 3811 N N . VAL B 1 83 ? -8.344 27.531 -16.031 1 98.31 83 VAL B N 1
ATOM 3812 C CA . VAL B 1 83 ? -6.945 27.547 -15.617 1 98.31 83 VAL B CA 1
ATOM 3813 C C . VAL B 1 83 ? -6.539 26.172 -15.102 1 98.31 83 VAL B C 1
ATOM 3815 O O . VAL B 1 83 ? -5.453 25.688 -15.406 1 98.31 83 VAL B O 1
ATOM 3818 N N . LEU B 1 84 ? -7.398 25.516 -14.328 1 98.62 84 LEU B N 1
ATOM 3819 C CA . LEU B 1 84 ? -7.02 24.344 -13.555 1 98.62 84 LEU B CA 1
ATOM 3820 C C . LEU B 1 84 ? -7.477 23.062 -14.25 1 98.62 84 LEU B C 1
ATOM 3822 O O . LEU B 1 84 ? -7.086 21.969 -13.852 1 98.62 84 LEU B O 1
ATOM 3826 N N . GLY B 1 85 ? -8.297 23.172 -15.258 1 98.12 85 GLY B N 1
ATOM 3827 C CA . GLY B 1 85 ? -8.844 22 -15.93 1 98.12 85 GLY B CA 1
ATOM 3828 C C . GLY B 1 85 ? -9.945 21.328 -15.148 1 98.12 85 GLY B C 1
ATOM 3829 O O . GLY B 1 85 ? -10.062 20.094 -15.172 1 98.12 85 GLY B O 1
ATOM 3830 N N . ILE B 1 86 ? -10.742 22.062 -14.383 1 98.31 86 ILE B N 1
ATOM 3831 C CA . ILE B 1 86 ? -11.883 21.516 -13.641 1 98.31 86 ILE B CA 1
ATOM 3832 C C . ILE B 1 86 ? -13.055 21.297 -14.586 1 98.31 86 ILE B C 1
ATOM 3834 O O . ILE B 1 86 ? -13.375 22.156 -15.406 1 98.31 86 ILE B O 1
ATOM 3838 N N . PRO B 1 87 ? -13.727 20.156 -14.547 1 96.94 87 PRO B N 1
ATOM 3839 C CA . PRO B 1 87 ? -14.883 19.906 -15.406 1 96.94 87 PRO B CA 1
ATOM 3840 C C . PRO B 1 87 ? -15.953 20.984 -15.273 1 96.94 87 PRO B C 1
ATOM 3842 O O . PRO B 1 87 ? -16.203 21.5 -14.18 1 96.94 87 PRO B O 1
ATOM 3845 N N . GLU B 1 88 ? -16.641 21.172 -16.359 1 96.75 88 GLU B N 1
ATOM 3846 C CA . GLU B 1 88 ? -17.594 22.266 -16.438 1 96.75 88 GLU B CA 1
ATOM 3847 C C . GLU B 1 88 ? -18.688 22.125 -15.391 1 96.75 88 GLU B C 1
ATOM 3849 O O . GLU B 1 88 ? -19.078 23.109 -14.766 1 96.75 88 GLU B O 1
ATOM 3854 N N . GLU B 1 89 ? -19.078 20.938 -15.148 1 96.81 89 GLU B N 1
ATOM 3855 C CA . GLU B 1 89 ? -20.188 20.703 -14.242 1 96.81 89 GLU B CA 1
ATOM 3856 C C . GLU B 1 89 ? -19.797 20.984 -12.797 1 96.81 89 GLU B C 1
ATOM 3858 O O . GLU B 1 89 ? -20.656 21.203 -11.938 1 96.81 89 GLU B O 1
ATOM 3863 N N . LEU B 1 90 ? -18.484 21.062 -12.5 1 98.06 90 LEU B N 1
ATOM 3864 C CA . LEU B 1 90 ? -18 21.281 -11.141 1 98.06 90 LEU B CA 1
ATOM 3865 C C . LEU B 1 90 ? -17.469 22.703 -10.969 1 98.06 90 LEU B C 1
ATOM 3867 O O . LEU B 1 90 ? -17.156 23.125 -9.859 1 98.06 90 LEU B O 1
ATOM 3871 N N . ALA B 1 91 ? -17.344 23.484 -12.062 1 98.38 91 ALA B N 1
ATOM 3872 C CA . ALA B 1 91 ? -16.719 24.812 -12.023 1 98.38 91 ALA B CA 1
ATOM 3873 C C . ALA B 1 91 ? -17.422 25.719 -11.008 1 98.38 91 ALA B C 1
ATOM 3875 O O . ALA B 1 91 ? -16.766 26.297 -10.141 1 98.38 91 ALA B O 1
ATOM 3876 N N . GLY B 1 92 ? -18.719 25.828 -11.109 1 98.19 92 GLY B N 1
ATOM 3877 C CA . GLY B 1 92 ? -19.484 26.656 -10.203 1 98.19 92 GLY B CA 1
ATOM 3878 C C . GLY B 1 92 ? -19.422 26.203 -8.758 1 98.19 92 GLY B C 1
ATOM 3879 O O . GLY B 1 92 ? -18.969 26.953 -7.887 1 98.19 92 GLY B O 1
ATOM 3880 N N . PRO B 1 93 ? -19.812 24.938 -8.508 1 97.88 93 PRO B N 1
ATOM 3881 C CA . PRO B 1 93 ? -19.812 24.422 -7.137 1 97.88 93 PRO B CA 1
ATOM 3882 C C . PRO B 1 93 ? -18.453 24.531 -6.453 1 97.88 93 PRO B C 1
ATOM 3884 O O . PRO B 1 93 ? -18.375 24.906 -5.281 1 97.88 93 PRO B O 1
ATOM 3887 N N . VAL B 1 94 ? -17.406 24.25 -7.137 1 98.56 94 VAL B N 1
ATOM 3888 C CA . VAL B 1 94 ? -16.062 24.312 -6.547 1 98.56 94 VAL B CA 1
ATOM 3889 C C . VAL B 1 94 ? -15.68 25.766 -6.281 1 98.56 94 VAL B C 1
ATOM 3891 O O . VAL B 1 94 ? -15.203 26.094 -5.191 1 98.56 94 VAL B O 1
ATOM 3894 N N . HIS B 1 95 ? -15.914 26.641 -7.258 1 98.62 95 HIS B N 1
ATOM 3895 C CA . HIS B 1 95 ? -15.586 28.047 -7.109 1 98.62 95 HIS B CA 1
ATOM 3896 C C . HIS B 1 95 ? -16.328 28.656 -5.926 1 98.62 95 HIS B C 1
ATOM 3898 O O . HIS B 1 95 ? -15.719 29.359 -5.105 1 98.62 95 HIS B O 1
ATOM 3904 N N . ASP B 1 96 ? -17.578 28.422 -5.812 1 98.5 96 ASP B N 1
ATOM 3905 C CA . ASP B 1 96 ? -18.391 28.984 -4.73 1 98.5 96 ASP B CA 1
ATOM 3906 C C . ASP B 1 96 ? -17.891 28.5 -3.371 1 98.5 96 ASP B C 1
ATOM 3908 O O . ASP B 1 96 ? -17.797 29.297 -2.428 1 98.5 96 ASP B O 1
ATOM 3912 N N . ARG B 1 97 ? -17.562 27.234 -3.287 1 98.56 97 ARG B N 1
ATOM 3913 C CA . ARG B 1 97 ? -17.094 26.688 -2.021 1 98.56 97 ARG B CA 1
ATOM 3914 C C . ARG B 1 97 ? -15.719 27.219 -1.655 1 98.56 97 ARG B C 1
ATOM 3916 O O . ARG B 1 97 ? -15.422 27.438 -0.479 1 98.56 97 ARG B O 1
ATOM 3923 N N . VAL B 1 98 ? -14.867 27.375 -2.664 1 98.75 98 VAL B N 1
ATOM 3924 C CA . VAL B 1 98 ? -13.539 27.938 -2.418 1 98.75 98 VAL B CA 1
ATOM 3925 C C . VAL B 1 98 ? -13.664 29.344 -1.858 1 98.75 98 VAL B C 1
ATOM 3927 O O . VAL B 1 98 ? -13.047 29.688 -0.847 1 98.75 98 VAL B O 1
ATOM 3930 N N . ARG B 1 99 ? -14.508 30.188 -2.477 1 98.62 99 ARG B N 1
ATOM 3931 C CA . ARG B 1 99 ? -14.68 31.562 -2.016 1 98.62 99 ARG B CA 1
ATOM 3932 C C . ARG B 1 99 ? -15.266 31.594 -0.609 1 98.62 99 ARG B C 1
ATOM 3934 O O . ARG B 1 99 ? -14.812 32.375 0.241 1 98.62 99 ARG B O 1
ATOM 3941 N N . ALA B 1 100 ? -16.266 30.797 -0.391 1 98.56 100 ALA B N 1
ATOM 3942 C CA . ALA B 1 100 ? -16.875 30.734 0.93 1 98.56 100 ALA B CA 1
ATOM 3943 C C . ALA B 1 100 ? -15.867 30.312 1.993 1 98.56 100 ALA B C 1
ATOM 3945 O O . ALA B 1 100 ? -15.844 30.875 3.09 1 98.56 100 ALA B O 1
ATOM 3946 N N . LYS B 1 101 ? -15.047 29.297 1.68 1 98.62 101 LYS B N 1
ATOM 3947 C CA . LYS B 1 101 ? -14.023 28.812 2.596 1 98.62 101 LYS B CA 1
ATOM 3948 C C . LYS B 1 101 ? -13 29.891 2.912 1 98.62 101 LYS B C 1
ATOM 3950 O O . LYS B 1 101 ? -12.641 30.094 4.074 1 98.62 101 LYS B O 1
ATOM 3955 N N . LEU B 1 102 ? -12.531 30.562 1.907 1 98.56 102 LEU B N 1
ATOM 3956 C CA . LEU B 1 102 ? -11.523 31.609 2.078 1 98.56 102 LEU B CA 1
ATOM 3957 C C . LEU B 1 102 ? -12.062 32.75 2.926 1 98.56 102 LEU B C 1
ATOM 3959 O O . LEU B 1 102 ? -11.305 33.406 3.641 1 98.56 102 LEU B O 1
ATOM 3963 N N . SER B 1 103 ? -13.383 32.938 2.904 1 98 103 SER B N 1
ATOM 3964 C CA . SER B 1 103 ? -14.023 34 3.684 1 98 103 SER B CA 1
ATOM 3965 C C . SER B 1 103 ? -14.234 33.562 5.129 1 98 103 SER B C 1
ATOM 3967 O O . SER B 1 103 ? -14.039 34.344 6.059 1 98 103 SER B O 1
ATOM 3969 N N . ARG B 1 104 ? -14.523 32.344 5.395 1 96.94 104 ARG B N 1
ATOM 3970 C CA . ARG B 1 104 ? -14.945 31.875 6.711 1 96.94 104 ARG B CA 1
ATOM 3971 C C . ARG B 1 104 ? -13.766 31.297 7.484 1 96.94 104 ARG B C 1
ATOM 3973 O O . ARG B 1 104 ? -13.625 31.547 8.688 1 96.94 104 ARG B O 1
ATOM 3980 N N . GLU B 1 105 ? -13 30.484 6.844 1 97.69 105 GLU B N 1
ATOM 3981 C CA . GLU B 1 105 ? -11.898 29.719 7.422 1 97.69 105 GLU B CA 1
ATOM 3982 C C . GLU B 1 105 ? -10.758 29.562 6.43 1 97.69 105 GLU B C 1
ATOM 3984 O O . GLU B 1 105 ? -10.484 28.438 5.973 1 97.69 105 GLU B O 1
ATOM 3989 N N . PRO B 1 106 ? -10.031 30.609 6.211 1 98.38 106 PRO B N 1
ATOM 3990 C CA . PRO B 1 106 ? -9.039 30.562 5.133 1 98.38 106 PRO B CA 1
ATOM 3991 C C . PRO B 1 106 ? -7.883 29.609 5.434 1 98.38 106 PRO B C 1
ATOM 3993 O O . PRO B 1 106 ? -7.266 29.078 4.512 1 98.38 106 PRO B O 1
ATOM 3996 N N . VAL B 1 107 ? -7.531 29.438 6.695 1 98.62 107 VAL B N 1
ATOM 3997 C CA . VAL B 1 107 ? -6.422 28.578 7.102 1 98.62 107 VAL B CA 1
ATOM 3998 C C . VAL B 1 107 ? -6.914 27.547 8.109 1 98.62 107 VAL B C 1
ATOM 4000 O O . VAL B 1 107 ? -7.555 27.891 9.102 1 98.62 107 VAL B O 1
ATOM 4003 N N . GLU B 1 108 ? -6.672 26.281 7.793 1 98.56 108 GLU B N 1
ATOM 4004 C CA . GLU B 1 108 ? -7.129 25.219 8.688 1 98.56 108 GLU B CA 1
ATOM 4005 C C . GLU B 1 108 ? -6.082 24.906 9.75 1 98.56 108 GLU B C 1
ATOM 4007 O O . GLU B 1 108 ? -6.418 24.484 10.859 1 98.56 108 GLU B O 1
ATOM 4012 N N . ASP B 1 109 ? -4.875 25.016 9.445 1 98.69 109 ASP B N 1
ATOM 4013 C CA . ASP B 1 109 ? -3.758 24.641 10.305 1 98.69 109 ASP B CA 1
ATOM 4014 C C . ASP B 1 109 ? -2.568 25.578 10.102 1 98.69 109 ASP B C 1
ATOM 4016 O O . ASP B 1 109 ? -2.078 25.719 8.977 1 98.69 109 ASP B O 1
ATOM 4020 N N . LEU B 1 110 ? -2.125 26.266 11.156 1 98.62 110 LEU B N 1
ATOM 4021 C CA . LEU B 1 110 ? -1.046 27.234 11.039 1 98.62 110 LEU B CA 1
ATOM 4022 C C . LEU B 1 110 ? 0.077 26.922 12.023 1 98.62 110 LEU B C 1
ATOM 4024 O O . LEU B 1 110 ? -0.18 26.656 13.203 1 98.62 110 LEU B O 1
ATOM 4028 N N . ARG B 1 111 ? 1.294 26.938 11.578 1 98.44 111 ARG B N 1
ATOM 4029 C CA . ARG B 1 111 ? 2.496 26.844 12.398 1 98.44 111 ARG B CA 1
ATOM 4030 C C . ARG B 1 111 ? 3.291 28.141 12.352 1 98.44 111 ARG B C 1
ATOM 4032 O O . ARG B 1 111 ? 3.711 28.594 11.281 1 98.44 111 ARG B O 1
ATOM 4039 N N . ILE B 1 112 ? 3.449 28.719 13.461 1 98.69 112 ILE B N 1
ATOM 4040 C CA . ILE B 1 112 ? 4.383 29.828 13.57 1 98.69 112 ILE B CA 1
ATOM 4041 C C . ILE B 1 112 ? 5.816 29.312 13.586 1 98.69 112 ILE B C 1
ATOM 4043 O O . ILE B 1 112 ? 6.203 28.562 14.484 1 98.69 112 ILE B O 1
ATOM 4047 N N . ASP B 1 113 ? 6.574 29.766 12.664 1 98.38 113 ASP B N 1
ATOM 4048 C CA . ASP B 1 113 ? 7.867 29.141 12.375 1 98.38 113 ASP B CA 1
ATOM 4049 C C . ASP B 1 113 ? 8.992 29.859 13.125 1 98.38 113 ASP B C 1
ATOM 4051 O O . ASP B 1 113 ? 9.188 31.062 12.969 1 98.38 113 ASP B O 1
ATOM 4055 N N . PHE B 1 114 ? 9.742 29.125 13.898 1 98.44 114 PHE B N 1
ATOM 4056 C CA . PHE B 1 114 ? 10.93 29.625 14.578 1 98.44 114 PHE B CA 1
ATOM 4057 C C . PHE B 1 114 ? 12.172 28.875 14.109 1 98.44 114 PHE B C 1
ATOM 4059 O O . PHE B 1 114 ? 13.211 28.906 14.773 1 98.44 114 PHE B O 1
ATOM 4066 N N . GLU B 1 115 ? 12.086 28.203 13.031 1 96.12 115 GLU B N 1
ATOM 4067 C CA . GLU B 1 115 ? 13.164 27.453 12.406 1 96.12 115 GLU B CA 1
ATOM 4068 C C . GLU B 1 115 ? 13.664 28.141 11.141 1 96.12 115 GLU B C 1
ATOM 4070 O O . GLU B 1 115 ? 14.062 29.312 11.18 1 96.12 115 GLU B O 1
ATOM 4075 N N . ASP B 1 116 ? 13.75 27.531 9.984 1 89.19 116 ASP B N 1
ATOM 4076 C CA . ASP B 1 116 ? 14.391 28.062 8.789 1 89.19 116 ASP B CA 1
ATOM 4077 C C . ASP B 1 116 ? 13.719 29.359 8.336 1 89.19 116 ASP B C 1
ATOM 4079 O O . ASP B 1 116 ? 14.398 30.297 7.898 1 89.19 116 ASP B O 1
ATOM 4083 N N . GLY B 1 117 ? 12.43 29.453 8.422 1 90.69 117 GLY B N 1
ATOM 4084 C CA . GLY B 1 117 ? 11.727 30.625 7.969 1 90.69 117 GLY B CA 1
ATOM 4085 C C . GLY B 1 117 ? 11.953 31.844 8.852 1 90.69 117 GLY B C 1
ATOM 4086 O O . GLY B 1 117 ? 11.867 32.969 8.391 1 90.69 117 GLY B O 1
ATOM 4087 N N . TYR B 1 118 ? 12.211 31.625 10.031 1 94.44 118 TYR B N 1
ATOM 4088 C CA . TYR B 1 118 ? 12.492 32.688 11 1 94.44 118 TYR B CA 1
ATOM 4089 C C . TYR B 1 118 ? 13.953 33.125 10.914 1 94.44 118 TYR B C 1
ATOM 4091 O O . TYR B 1 118 ? 14.258 34.312 11.07 1 94.44 118 TYR B O 1
ATOM 4099 N N . GLY B 1 119 ? 14.836 32.188 10.656 1 89.44 119 GLY B N 1
ATOM 4100 C CA . GLY B 1 119 ? 16.266 32.469 10.586 1 89.44 119 GLY B CA 1
ATOM 4101 C C . GLY B 1 119 ? 16.906 32.625 11.945 1 89.44 119 GLY B C 1
ATOM 4102 O O . GLY B 1 119 ? 16.219 32.594 12.969 1 89.44 119 GLY B O 1
ATOM 4103 N N . PRO B 1 120 ? 18.219 32.781 11.961 1 91.12 120 PRO B N 1
ATOM 4104 C CA . PRO B 1 120 ? 18.938 32.969 13.219 1 91.12 120 PRO B CA 1
ATOM 4105 C C . PRO B 1 120 ? 18.75 34.375 13.781 1 91.12 120 PRO B C 1
ATOM 4107 O O . PRO B 1 120 ? 18.844 35.375 13.039 1 91.12 120 PRO B O 1
ATOM 4110 N N . ARG B 1 121 ? 18.406 34.438 15.062 1 94.88 121 ARG B N 1
ATOM 4111 C CA . ARG B 1 121 ? 18.219 35.688 15.797 1 94.88 121 ARG B CA 1
ATOM 4112 C C . ARG B 1 121 ? 18.812 35.594 17.203 1 94.88 121 ARG B C 1
ATOM 4114 O O . ARG B 1 121 ? 19.031 34.5 17.703 1 94.88 121 ARG B O 1
ATOM 4121 N N . PRO B 1 122 ? 19.062 36.844 17.75 1 95.94 122 PRO B N 1
ATOM 4122 C CA . PRO B 1 122 ? 19.469 36.812 19.156 1 95.94 122 PRO B CA 1
ATOM 4123 C C . PRO B 1 122 ? 18.422 36.156 20.062 1 95.94 122 PRO B C 1
ATOM 4125 O O . PRO B 1 122 ? 17.219 36.312 19.812 1 95.94 122 PRO B O 1
ATOM 4128 N N . ASP B 1 123 ? 18.906 35.531 21.094 1 96.5 123 ASP B N 1
ATOM 4129 C CA . ASP B 1 123 ? 18.047 34.781 22.016 1 96.5 123 ASP B CA 1
ATOM 4130 C C . ASP B 1 123 ? 16.922 35.656 22.547 1 96.5 123 ASP B C 1
ATOM 4132 O O . ASP B 1 123 ? 15.766 35.219 22.594 1 96.5 123 ASP B O 1
ATOM 4136 N N . ALA B 1 124 ? 17.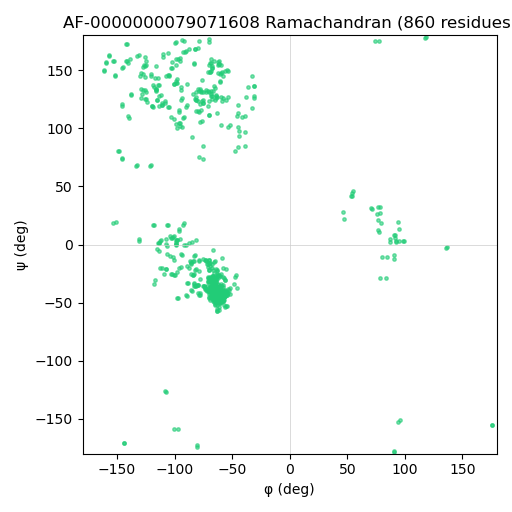281 36.812 22.875 1 97.69 124 ALA B N 1
ATOM 4137 C CA . ALA B 1 124 ? 16.297 37.719 23.469 1 97.69 124 ALA B CA 1
ATOM 4138 C C . ALA B 1 124 ? 15.172 38.031 22.484 1 97.69 124 ALA B C 1
ATOM 4140 O O . ALA B 1 124 ? 14.008 38.156 22.859 1 97.69 124 ALA B O 1
ATOM 4141 N N . GLU B 1 125 ? 15.555 38.25 21.312 1 97.88 125 GLU B N 1
ATOM 4142 C CA . GLU B 1 125 ? 14.578 38.531 20.266 1 97.88 125 GLU B CA 1
ATOM 4143 C C . GLU B 1 125 ? 13.656 37.344 20.031 1 97.88 125 GLU B C 1
ATOM 4145 O O . GLU B 1 125 ? 12.438 37.5 19.891 1 97.88 125 GLU B O 1
ATOM 4150 N N . GLU B 1 126 ? 14.211 36.156 19.938 1 98.06 126 GLU B N 1
ATOM 4151 C CA . GLU B 1 126 ? 13.398 34.969 19.75 1 98.06 126 GLU B CA 1
ATOM 4152 C C . GLU B 1 126 ? 12.5 34.688 20.953 1 98.06 126 GLU B C 1
ATOM 4154 O O . GLU B 1 126 ? 11.359 34.25 20.797 1 98.06 126 GLU B O 1
ATOM 4159 N N . ASP B 1 127 ? 13.008 35 22.156 1 98.44 127 ASP B N 1
ATOM 4160 C CA . ASP B 1 127 ? 12.164 34.906 23.344 1 98.44 127 ASP B CA 1
ATOM 4161 C C . ASP B 1 127 ? 10.938 35.812 23.203 1 98.44 127 ASP B C 1
ATOM 4163 O O . ASP B 1 127 ? 9.82 35.375 23.484 1 98.44 127 ASP B O 1
ATOM 4167 N N . GLU B 1 128 ? 11.18 36.969 22.828 1 98.31 128 GLU B N 1
ATOM 4168 C CA . GLU B 1 128 ? 10.094 37.938 22.688 1 98.31 128 GLU B CA 1
ATOM 4169 C C . GLU B 1 128 ? 9.086 37.5 21.625 1 98.31 128 GLU B C 1
ATOM 4171 O O . GLU B 1 128 ? 7.875 37.625 21.828 1 98.31 128 GLU B O 1
ATOM 4176 N N . ALA B 1 129 ? 9.602 37.031 20.547 1 98.06 129 ALA B N 1
ATOM 4177 C CA . ALA B 1 129 ? 8.734 36.594 19.453 1 98.06 129 ALA B CA 1
ATOM 4178 C C . ALA B 1 129 ? 7.902 35.375 19.875 1 98.06 129 ALA B C 1
ATOM 4180 O O . ALA B 1 129 ? 6.715 35.281 19.547 1 98.06 129 ALA B O 1
ATOM 4181 N N . ALA B 1 130 ? 8.508 34.469 20.609 1 98.5 130 ALA B N 1
ATOM 4182 C CA . ALA B 1 130 ? 7.805 33.281 21.078 1 98.5 130 ALA B CA 1
ATOM 4183 C C . ALA B 1 130 ? 6.727 33.656 22.094 1 98.5 130 ALA B C 1
ATOM 4185 O O . ALA B 1 130 ? 5.613 33.125 22.047 1 98.5 130 ALA B O 1
ATOM 4186 N N . ALA B 1 131 ? 7.055 34.531 22.969 1 98.38 131 ALA B N 1
ATOM 4187 C CA . ALA B 1 131 ? 6.082 35.031 23.953 1 98.38 131 ALA B CA 1
ATOM 4188 C C . ALA B 1 131 ? 4.918 35.719 23.266 1 98.38 131 ALA B C 1
ATOM 4190 O O . ALA B 1 131 ? 3.762 35.531 23.641 1 98.38 131 ALA B O 1
ATOM 4191 N N . ARG B 1 132 ? 5.262 36.531 22.344 1 98 132 ARG B N 1
ATOM 4192 C CA . ARG B 1 132 ? 4.238 37.25 21.594 1 98 132 ARG B CA 1
ATOM 4193 C C . ARG B 1 132 ? 3.336 36.25 20.844 1 98 132 ARG B C 1
ATOM 4195 O O . ARG B 1 132 ? 2.113 36.438 20.828 1 98 132 ARG B O 1
ATOM 4202 N N . ALA B 1 133 ? 3.916 35.281 20.219 1 98.38 133 ALA B N 1
ATOM 4203 C CA . ALA B 1 133 ? 3.148 34.25 19.516 1 98.38 133 ALA B CA 1
ATOM 4204 C C . ALA B 1 133 ? 2.154 33.562 20.453 1 98.38 133 ALA B C 1
ATOM 4206 O O . ALA B 1 133 ? 0.991 33.375 20.094 1 98.38 133 ALA B O 1
ATOM 4207 N N . ALA B 1 134 ? 2.619 33.219 21.672 1 98.5 134 ALA B N 1
ATOM 4208 C CA . ALA B 1 134 ? 1.754 32.594 22.656 1 98.5 134 ALA B CA 1
ATOM 4209 C C . ALA B 1 134 ? 0.553 33.469 22.984 1 98.5 134 ALA B C 1
ATOM 4211 O O . ALA B 1 134 ? -0.584 33 23.016 1 98.5 134 ALA B O 1
ATOM 4212 N N . ARG B 1 135 ? 0.802 34.719 23.188 1 97.69 135 ARG B N 1
ATOM 4213 C CA . ARG B 1 135 ? -0.265 35.656 23.516 1 97.69 135 ARG B CA 1
ATOM 4214 C C . ARG B 1 135 ? -1.261 35.781 22.359 1 97.69 135 ARG B C 1
ATOM 4216 O O . ARG B 1 135 ? -2.475 35.75 22.578 1 97.69 135 ARG B O 1
ATOM 4223 N N . LEU B 1 136 ? -0.729 35.906 21.203 1 97.69 136 LEU B N 1
ATOM 4224 C CA . LEU B 1 136 ? -1.576 36.125 20.031 1 97.69 136 LEU B CA 1
ATOM 4225 C C . LEU B 1 136 ? -2.414 34.875 19.75 1 97.69 136 LEU B C 1
ATOM 4227 O O . LEU B 1 136 ? -3.586 34.969 19.391 1 97.69 136 LEU B O 1
ATOM 4231 N N . VAL B 1 137 ? -1.832 33.688 19.906 1 98.31 137 VAL B N 1
ATOM 4232 C CA . VAL B 1 137 ? -2.559 32.438 19.688 1 98.31 137 VAL B CA 1
ATOM 4233 C C . VAL B 1 137 ? -3.68 32.312 20.719 1 98.31 137 VAL B C 1
ATOM 4235 O O . VAL B 1 137 ? -4.82 32 20.375 1 98.31 137 VAL B O 1
ATOM 4238 N N . SER B 1 138 ? -3.33 32.594 21.969 1 97.88 138 SER B N 1
ATOM 4239 C CA . SER B 1 138 ? -4.332 32.531 23.016 1 97.88 138 SER B CA 1
ATOM 4240 C C . SER B 1 138 ? -5.484 33.5 22.75 1 97.88 138 SER B C 1
ATOM 4242 O O . SER B 1 138 ? -6.652 33.125 22.922 1 97.88 138 SER B O 1
ATOM 4244 N N . GLN B 1 139 ? -5.137 34.656 22.359 1 97 139 GLN B N 1
ATOM 4245 C CA . GLN B 1 139 ? -6.145 35.688 22.047 1 97 139 GLN B CA 1
ATOM 4246 C C . GLN B 1 139 ? -7.023 35.25 20.875 1 97 139 GLN B C 1
ATOM 4248 O O . GLN B 1 139 ? -8.234 35.469 20.891 1 97 139 GLN B O 1
ATOM 4253 N N . ALA B 1 140 ? -6.426 34.688 19.844 1 96.75 140 ALA B N 1
ATOM 4254 C CA . ALA B 1 140 ? -7.172 34.25 18.672 1 96.75 140 ALA B CA 1
ATOM 4255 C C . ALA B 1 140 ? -8.195 33.188 19.062 1 96.75 140 ALA B C 1
ATOM 4257 O O . ALA B 1 140 ? -9.328 33.188 18.578 1 96.75 140 ALA B O 1
ATOM 4258 N N . TYR B 1 141 ? -7.812 32.25 19.906 1 96.56 141 TYR B N 1
ATOM 4259 C CA . TYR B 1 141 ? -8.742 31.219 20.359 1 96.56 141 TYR B CA 1
ATOM 4260 C C . TYR B 1 141 ? -9.852 31.812 21.219 1 96.56 141 TYR B C 1
ATOM 4262 O O . TYR B 1 141 ? -11.016 31.453 21.078 1 96.56 141 TYR B O 1
ATOM 4270 N N . ALA B 1 142 ? -9.523 32.75 22.047 1 95.69 142 ALA B N 1
ATOM 4271 C CA . ALA B 1 142 ? -10.5 33.406 22.906 1 95.69 142 ALA B CA 1
ATOM 4272 C C . ALA B 1 142 ? -11.516 34.188 22.078 1 95.69 142 ALA B C 1
ATOM 4274 O O . ALA B 1 142 ? -12.703 34.219 22.391 1 95.69 142 ALA B O 1
ATOM 4275 N N . ASP B 1 143 ? -11 34.844 21.062 1 95.19 143 ASP B N 1
ATOM 4276 C CA . ASP B 1 143 ? -11.836 35.719 20.234 1 95.19 143 ASP B CA 1
ATOM 4277 C C . ASP B 1 143 ? -12.578 34.906 19.172 1 95.19 143 ASP B C 1
ATOM 4279 O O . ASP B 1 143 ? -13.422 35.438 18.453 1 95.19 143 ASP B O 1
ATOM 4283 N N . GLY B 1 144 ? -12.258 33.656 19 1 94.94 144 GLY B N 1
ATOM 4284 C CA . GLY B 1 144 ? -12.898 32.844 18 1 94.94 144 GLY B CA 1
ATOM 4285 C C . GLY B 1 144 ? -12.383 33.062 16.594 1 94.94 144 GLY B C 1
ATOM 4286 O O . GLY B 1 144 ? -13.078 32.812 15.609 1 94.94 144 GLY B O 1
ATOM 4287 N N . THR B 1 145 ? -11.188 33.656 16.453 1 95.81 145 THR B N 1
ATOM 4288 C CA . THR B 1 145 ? -10.617 34 15.148 1 95.81 145 THR B CA 1
ATOM 4289 C C . THR B 1 145 ? -9.477 33.031 14.805 1 95.81 145 THR B C 1
ATOM 4291 O O . THR B 1 145 ? -8.859 33.125 13.742 1 95.81 145 THR B O 1
ATOM 4294 N N . ALA B 1 146 ? -9.148 32.062 15.688 1 97.19 146 ALA B N 1
ATOM 4295 C CA . ALA B 1 146 ? -8.055 31.109 15.492 1 97.19 146 ALA B CA 1
ATOM 4296 C C . ALA B 1 146 ? -8.375 30.125 14.367 1 97.19 146 ALA B C 1
ATOM 4298 O O . ALA B 1 146 ? -9.539 29.859 14.07 1 97.19 146 ALA B O 1
ATOM 4299 N N . ALA B 1 147 ? -7.371 29.656 13.648 1 97.75 147 ALA B N 1
ATOM 4300 C CA . ALA B 1 147 ? -7.543 28.438 12.859 1 97.75 147 ALA B CA 1
ATOM 4301 C C . ALA B 1 147 ? -7.859 27.25 13.758 1 97.75 147 ALA B C 1
ATOM 4303 O O . ALA B 1 147 ? -7.551 27.266 14.953 1 97.75 147 ALA B O 1
ATOM 4304 N N . PRO B 1 148 ? -8.5 26.219 13.188 1 97.44 148 PRO B N 1
ATOM 4305 C CA . PRO B 1 148 ? -8.797 25.016 13.984 1 97.44 148 PRO B CA 1
ATOM 4306 C C . PRO B 1 148 ? -7.566 24.469 14.695 1 97.44 148 PRO B C 1
ATOM 4308 O O . PRO B 1 148 ? -7.656 24.016 15.836 1 97.44 148 PRO B O 1
ATOM 4311 N N . TYR B 1 149 ? -6.41 24.531 14.031 1 98.12 149 TYR B N 1
ATOM 4312 C CA . TYR B 1 149 ? -5.156 24.078 14.633 1 98.12 149 TYR B CA 1
ATOM 4313 C C . TYR B 1 149 ? -4.074 25.156 14.5 1 98.12 149 TYR B C 1
ATOM 4315 O O . TYR B 1 149 ? -3.91 25.75 13.438 1 98.12 149 TYR B O 1
ATOM 4323 N N . MET B 1 150 ? -3.385 25.406 15.586 1 98.25 150 MET B N 1
ATOM 4324 C CA . MET B 1 150 ? -2.287 26.375 15.586 1 98.25 150 MET B CA 1
ATOM 4325 C C . MET B 1 150 ? -1.177 25.938 16.531 1 98.25 150 MET B C 1
ATOM 4327 O O . MET B 1 150 ? -1.432 25.219 17.516 1 98.25 150 MET B O 1
ATOM 4331 N N . GLY B 1 151 ? -0.016 26.297 16.297 1 98.38 151 GLY B N 1
ATOM 4332 C CA . GLY B 1 151 ? 1.147 26.078 17.141 1 98.38 151 GLY B CA 1
ATOM 4333 C C . GLY B 1 151 ? 2.441 26.562 16.516 1 98.38 151 GLY B C 1
ATOM 4334 O O . GLY B 1 151 ? 2.445 27.547 15.781 1 98.38 151 GLY B O 1
ATOM 4335 N N . ILE B 1 152 ? 3.553 25.969 16.953 1 98.81 152 ILE B N 1
ATOM 4336 C CA . ILE B 1 152 ? 4.832 26.469 16.469 1 98.81 152 ILE B CA 1
ATOM 4337 C C . ILE B 1 152 ? 5.652 25.328 15.891 1 98.81 152 ILE B C 1
ATOM 4339 O O . ILE B 1 152 ? 5.41 24.156 16.219 1 98.81 152 ILE B O 1
ATOM 4343 N N . ARG B 1 153 ? 6.488 25.641 15.039 1 98.81 153 ARG B N 1
ATOM 4344 C CA . ARG B 1 153 ? 7.66 24.844 14.688 1 98.81 153 ARG B CA 1
ATOM 4345 C C . ARG B 1 153 ? 8.922 25.422 15.312 1 98.81 153 ARG B C 1
ATOM 4347 O O . ARG B 1 153 ? 9.359 26.5 14.938 1 98.81 153 ARG B O 1
ATOM 4354 N N . MET B 1 154 ? 9.492 24.75 16.281 1 98.31 154 MET B N 1
ATOM 4355 C CA . MET B 1 154 ? 10.695 25.219 16.953 1 98.31 154 MET B CA 1
ATOM 4356 C C . MET B 1 154 ? 11.945 24.625 16.297 1 98.31 154 MET B C 1
ATOM 4358 O O . MET B 1 154 ? 11.844 23.828 15.359 1 98.31 154 MET B O 1
ATOM 4362 N N . LYS B 1 155 ? 13.094 25.047 16.766 1 97.19 155 LYS B N 1
ATOM 4363 C CA . LYS B 1 155 ? 14.344 24.469 16.281 1 97.19 155 LYS B CA 1
ATOM 4364 C C . LYS B 1 155 ? 14.508 23.031 16.75 1 97.19 155 LYS B C 1
ATOM 4366 O O . LYS B 1 155 ? 13.953 22.641 17.781 1 97.19 155 LYS B O 1
ATOM 4371 N N . CYS B 1 156 ? 15.297 22.266 16.031 1 96.56 156 CYS B N 1
ATOM 4372 C CA . CYS B 1 156 ? 15.367 20.812 16.203 1 96.56 156 CYS B CA 1
ATOM 4373 C C . CYS B 1 156 ? 16.25 20.453 17.391 1 96.56 156 CYS B C 1
ATOM 4375 O O . CYS B 1 156 ? 16.688 21.312 18.141 1 96.56 156 CYS B O 1
ATOM 4377 N N . MET B 1 157 ? 16.531 19.141 17.578 1 96.81 157 MET B N 1
ATOM 4378 C CA . MET B 1 157 ? 17.25 18.609 18.734 1 96.81 157 MET B CA 1
ATOM 4379 C C . MET B 1 157 ? 18.734 18.422 18.422 1 96.81 157 MET B C 1
ATOM 4381 O O . MET B 1 157 ? 19.453 17.75 19.172 1 96.81 157 MET B O 1
ATOM 4385 N N . GLU B 1 158 ? 19.156 18.953 17.344 1 92.94 158 GLU B N 1
ATOM 4386 C CA . GLU B 1 158 ? 20.594 18.891 17.031 1 92.94 158 GLU B CA 1
ATOM 4387 C C . GLU B 1 158 ? 21.391 19.734 18 1 92.94 158 GLU B C 1
ATOM 4389 O O . GLU B 1 158 ? 20.922 20.781 18.469 1 92.94 158 GLU B O 1
ATOM 4394 N N . ALA B 1 159 ? 22.562 19.359 18.188 1 95.31 159 ALA B N 1
ATOM 4395 C CA . ALA B 1 159 ? 23.391 19.922 19.266 1 95.31 159 ALA B CA 1
ATOM 4396 C C . ALA B 1 159 ? 23.5 21.438 19.141 1 95.31 159 ALA B C 1
ATOM 4398 O O . ALA B 1 159 ? 23.422 22.156 20.141 1 95.31 159 ALA B O 1
ATOM 4399 N N . GLY B 1 160 ? 23.688 22 18.047 1 93.44 160 GLY B N 1
ATOM 4400 C CA . GLY B 1 160 ? 23.984 23.406 17.828 1 93.44 160 GLY B CA 1
ATOM 4401 C C . GLY B 1 160 ? 22.797 24.312 18.109 1 93.44 160 GLY B C 1
ATOM 4402 O O . GLY B 1 160 ? 22.969 25.5 18.375 1 93.44 160 GLY B O 1
ATOM 4403 N N . VAL B 1 161 ? 21.531 23.734 18.062 1 95.94 161 VAL B N 1
ATOM 4404 C CA . VAL B 1 161 ? 20.359 24.594 18.188 1 95.94 161 VAL B CA 1
ATOM 4405 C C . VAL B 1 161 ? 19.406 24 19.234 1 95.94 161 VAL B C 1
ATOM 4407 O O . VAL B 1 161 ? 18.328 24.562 19.484 1 95.94 161 VAL B O 1
ATOM 4410 N N . ARG B 1 162 ? 19.734 22.953 19.922 1 97.31 162 ARG B N 1
ATOM 4411 C CA . ARG B 1 162 ? 18.875 22.188 20.828 1 97.31 162 ARG B CA 1
ATOM 4412 C C . ARG B 1 162 ? 18.406 23.062 21.984 1 97.31 162 ARG B C 1
ATOM 4414 O O . ARG B 1 162 ? 17.203 23.125 22.266 1 97.31 162 ARG B O 1
ATOM 4421 N N . ASP B 1 163 ? 19.344 23.719 22.594 1 97 163 ASP B N 1
ATOM 4422 C CA . ASP B 1 163 ? 18.984 24.547 23.734 1 97 163 ASP B CA 1
ATOM 4423 C C . ASP B 1 163 ? 18 25.641 23.344 1 97 163 ASP B C 1
ATOM 4425 O O . ASP B 1 163 ? 17.047 25.922 24.078 1 97 163 ASP B O 1
ATOM 4429 N N . ARG B 1 164 ? 18.234 26.266 22.25 1 97 164 ARG B N 1
ATOM 4430 C CA . ARG B 1 164 ? 17.328 27.312 21.766 1 97 164 ARG B CA 1
ATOM 4431 C C . ARG B 1 164 ? 15.945 26.75 21.469 1 97 164 ARG B C 1
ATOM 4433 O O . ARG B 1 164 ? 14.938 27.375 21.812 1 97 164 ARG B O 1
ATOM 4440 N N . GLY B 1 165 ? 15.898 25.578 20.781 1 97.88 165 GLY B N 1
ATOM 4441 C CA . GLY B 1 165 ? 14.617 24.922 20.531 1 97.88 165 GLY B CA 1
ATOM 4442 C C . GLY B 1 165 ? 13.844 24.609 21.797 1 97.88 165 GLY B C 1
ATOM 4443 O O . GLY B 1 165 ? 12.641 24.859 21.859 1 97.88 165 GLY B O 1
ATOM 4444 N N . ILE B 1 166 ? 14.516 24.078 22.766 1 98.19 166 ILE B N 1
ATOM 4445 C CA . ILE B 1 166 ? 13.914 23.766 24.062 1 98.19 166 ILE B CA 1
ATOM 4446 C C . ILE B 1 166 ? 13.367 25.031 24.703 1 98.19 166 ILE B C 1
ATOM 4448 O O . ILE B 1 166 ? 12.219 25.062 25.156 1 98.19 166 ILE B O 1
ATOM 4452 N N . ARG B 1 167 ? 14.125 26.062 24.672 1 98.19 167 ARG B N 1
ATOM 4453 C CA . ARG B 1 167 ? 13.727 27.312 25.312 1 98.19 167 ARG B CA 1
ATOM 4454 C C . ARG B 1 167 ? 12.531 27.938 24.609 1 98.19 167 ARG B C 1
ATOM 4456 O O . ARG B 1 167 ? 11.586 28.391 25.25 1 98.19 167 ARG B O 1
ATOM 4463 N N . THR B 1 168 ? 12.594 27.969 23.312 1 98.62 168 THR B N 1
ATOM 4464 C CA . THR B 1 168 ? 11.484 28.516 22.531 1 98.62 168 THR B CA 1
ATOM 4465 C C . THR B 1 168 ? 10.188 27.766 22.844 1 98.62 168 THR B C 1
ATOM 4467 O O . THR B 1 168 ? 9.141 28.391 23.016 1 98.62 168 THR B O 1
ATOM 4470 N N . THR B 1 169 ? 10.281 26.438 22.891 1 98.81 169 THR B N 1
ATOM 4471 C CA . THR B 1 169 ? 9.125 25.609 23.234 1 98.81 169 THR B CA 1
ATOM 4472 C C . THR B 1 169 ? 8.594 25.969 24.625 1 98.81 169 THR B C 1
ATOM 4474 O O . THR B 1 169 ? 7.395 26.156 24.812 1 98.81 169 THR B O 1
ATOM 4477 N N . ASP B 1 170 ? 9.469 26.109 25.547 1 98.69 170 ASP B N 1
ATOM 4478 C CA . ASP B 1 170 ? 9.109 26.438 26.922 1 98.69 170 ASP B CA 1
ATOM 4479 C C . ASP B 1 170 ? 8.445 27.812 27 1 98.69 170 ASP B C 1
ATOM 4481 O O . ASP B 1 170 ? 7.402 27.969 27.641 1 98.69 170 ASP B O 1
ATOM 4485 N N . VAL B 1 171 ? 9.078 28.812 26.344 1 98.75 171 VAL B N 1
ATOM 4486 C CA . VAL B 1 171 ? 8.555 30.172 26.375 1 98.75 171 VAL B CA 1
ATOM 4487 C C . VAL B 1 171 ? 7.145 30.188 25.797 1 98.75 171 VAL B C 1
ATOM 4489 O O . VAL B 1 171 ? 6.238 30.797 26.391 1 98.75 171 VAL B O 1
ATOM 4492 N N . PHE B 1 172 ? 6.934 29.562 24.75 1 98.81 172 PHE B N 1
ATOM 4493 C CA . PHE B 1 172 ? 5.645 29.547 24.062 1 98.81 172 PHE B CA 1
ATOM 4494 C C . PHE B 1 172 ? 4.586 28.875 24.938 1 98.81 172 PHE B C 1
ATOM 4496 O O . PHE B 1 172 ? 3.518 29.453 25.172 1 98.81 172 PHE B O 1
ATOM 4503 N N . LEU B 1 173 ? 4.922 27.641 25.422 1 98.81 173 LEU B N 1
ATOM 4504 C CA . LEU B 1 173 ? 3.961 26.891 26.234 1 98.81 173 LEU B CA 1
ATOM 4505 C C . LEU B 1 173 ? 3.658 27.625 27.531 1 98.81 173 LEU B C 1
ATOM 4507 O O . LEU B 1 173 ? 2.504 27.672 27.969 1 98.81 173 LEU B O 1
ATOM 4511 N N . THR B 1 174 ? 4.691 28.188 28.188 1 98.69 174 THR B N 1
ATOM 4512 C CA . THR B 1 174 ? 4.496 28.969 29.406 1 98.69 174 THR B CA 1
ATOM 4513 C C . THR B 1 174 ? 3.598 30.172 29.141 1 98.69 174 THR B C 1
ATOM 4515 O O . THR B 1 174 ? 2.738 30.516 29.969 1 98.69 174 THR B O 1
ATOM 4518 N N . GLY B 1 175 ? 3.895 30.812 28.031 1 98.56 175 GLY B N 1
ATOM 4519 C CA . GLY B 1 175 ? 3.049 31.922 27.641 1 98.56 175 GLY B CA 1
ATOM 4520 C C . GLY B 1 175 ? 1.591 31.547 27.469 1 98.56 175 GLY B C 1
ATOM 4521 O O . GLY B 1 175 ? 0.695 32.281 27.891 1 98.56 175 GLY B O 1
ATOM 4522 N N . LEU B 1 176 ? 1.326 30.422 26.828 1 98.44 176 LEU B N 1
ATOM 4523 C CA . LEU B 1 176 ? -0.042 29.938 26.672 1 98.44 176 LEU B CA 1
ATOM 4524 C C . LEU B 1 176 ? -0.683 29.703 28.031 1 98.44 176 LEU B C 1
ATOM 4526 O O . LEU B 1 176 ? -1.832 30.078 28.266 1 98.44 176 LEU B O 1
ATOM 4530 N N . MET B 1 177 ? 0.089 29.078 28.969 1 97.81 177 MET B N 1
ATOM 4531 C CA . MET B 1 177 ? -0.43 28.797 30.297 1 97.81 177 MET B CA 1
ATOM 4532 C C . MET B 1 177 ? -0.797 30.094 31.016 1 97.81 177 MET B C 1
ATOM 4534 O O . MET B 1 177 ? -1.847 30.172 31.656 1 97.81 177 MET B O 1
ATOM 4538 N N . ALA B 1 178 ? 0.015 31.062 30.859 1 97.38 178 ALA B N 1
ATOM 4539 C CA . ALA B 1 178 ? -0.204 32.344 31.516 1 97.38 178 ALA B CA 1
ATOM 4540 C C . ALA B 1 178 ? -1.438 33.062 30.953 1 97.38 178 ALA B C 1
ATOM 4542 O O . ALA B 1 178 ? -2.107 33.812 31.672 1 97.38 178 ALA B O 1
ATOM 4543 N N . ALA B 1 179 ? -1.664 32.75 29.734 1 95.5 179 ALA B N 1
ATOM 4544 C CA . ALA B 1 179 ? -2.766 33.406 29.047 1 95.5 179 ALA B CA 1
ATOM 4545 C C . ALA B 1 179 ? -4.066 32.625 29.219 1 95.5 179 ALA B C 1
ATOM 4547 O O . ALA B 1 179 ? -5.113 33.062 28.719 1 95.5 179 ALA B O 1
ATOM 4548 N N . GLY B 1 180 ? -4.133 31.531 29.875 1 93.06 180 GLY B N 1
ATOM 4549 C CA . GLY B 1 180 ? -5.402 30.859 30.125 1 93.06 180 GLY B CA 1
ATOM 4550 C C . GLY B 1 180 ? -5.34 29.359 29.906 1 93.06 180 GLY B C 1
ATOM 4551 O O . GLY B 1 180 ? -6.344 28.656 30.094 1 93.06 180 GLY B O 1
ATOM 4552 N N . GLY B 1 181 ? -4.25 28.875 29.484 1 96.62 181 GLY B N 1
ATOM 4553 C CA . GLY B 1 181 ? -4.109 27.438 29.312 1 96.62 181 GLY B CA 1
ATOM 4554 C C . GLY B 1 181 ? -3.83 27.031 27.875 1 96.62 181 GLY B C 1
ATOM 4555 O O . GLY B 1 181 ? -3.76 27.891 26.984 1 96.62 181 GLY B O 1
ATOM 4556 N N . LEU B 1 182 ? -3.66 25.734 27.625 1 97.88 182 LEU B N 1
ATOM 4557 C CA . LEU B 1 182 ? -3.355 25.219 26.281 1 97.88 182 LEU B CA 1
ATOM 4558 C C . LEU B 1 182 ? -4.629 25.078 25.453 1 97.88 182 LEU B C 1
ATOM 4560 O O . LEU B 1 182 ? -5.586 24.438 25.891 1 97.88 182 LEU B O 1
ATOM 4564 N N . PRO B 1 183 ? -4.684 25.688 24.266 1 97.19 183 PRO B N 1
ATOM 4565 C CA . PRO B 1 183 ? -5.844 25.453 23.391 1 97.19 183 PRO B CA 1
ATOM 4566 C C . PRO B 1 183 ? -5.988 24 22.984 1 97.19 183 PRO B C 1
ATOM 4568 O O . PRO B 1 183 ? -4.992 23.266 22.906 1 97.19 183 PRO B O 1
ATOM 4571 N N . GLU B 1 184 ? -7.199 23.547 22.641 1 94.69 184 GLU B N 1
ATOM 4572 C CA . GLU B 1 184 ? -7.461 22.188 22.203 1 94.69 184 GLU B CA 1
ATOM 4573 C C . GLU B 1 184 ? -6.797 21.906 20.859 1 94.69 184 GLU B C 1
ATOM 4575 O O . GLU B 1 184 ? -6.359 20.781 20.594 1 94.69 184 GLU B O 1
ATOM 4580 N N . GLY B 1 185 ? -6.645 22.891 20.031 1 97.12 185 GLY B N 1
ATOM 4581 C CA . GLY B 1 185 ? -6.105 22.734 18.703 1 97.12 185 GLY B CA 1
ATOM 4582 C C . GLY B 1 185 ? -4.605 22.953 18.625 1 97.12 185 GLY B C 1
ATOM 4583 O O . GLY B 1 185 ? -4.043 23.094 17.547 1 97.12 185 GLY B O 1
ATOM 4584 N N . LEU B 1 186 ? -3.945 22.906 19.781 1 98.12 186 LEU B N 1
ATOM 4585 C CA . LEU B 1 186 ? -2.506 23.125 19.828 1 98.12 186 LEU B CA 1
ATOM 4586 C C . LEU B 1 186 ? -1.754 22 19.125 1 98.12 186 LEU B C 1
ATOM 4588 O O . LEU B 1 186 ? -2.014 20.828 19.375 1 98.12 186 LEU B O 1
ATOM 4592 N N . VAL B 1 187 ? -0.823 22.391 18.266 1 97.38 187 VAL B N 1
ATOM 4593 C CA . VAL B 1 187 ? 0.036 21.422 17.594 1 97.38 187 VAL B CA 1
ATOM 4594 C C . VAL B 1 187 ? 1.473 21.938 17.562 1 97.38 187 VAL B C 1
ATOM 4596 O O . VAL B 1 187 ? 1.717 23.078 17.172 1 97.38 187 VAL B O 1
ATOM 4599 N N . LEU B 1 188 ? 2.422 21.125 17.984 1 98.75 188 LEU B N 1
ATOM 4600 C CA . LEU B 1 188 ? 3.846 21.422 17.875 1 98.75 188 LEU B CA 1
ATOM 4601 C C . LEU B 1 188 ? 4.488 20.609 16.75 1 98.75 188 LEU B C 1
ATOM 4603 O O . LEU B 1 188 ? 4.066 19.469 16.484 1 98.75 188 LEU B O 1
ATOM 4607 N N . THR B 1 189 ? 5.465 21.188 16.078 1 98.75 189 THR B N 1
ATOM 4608 C CA . THR B 1 189 ? 6.156 20.469 15.016 1 98.75 189 THR B CA 1
ATOM 4609 C C . THR B 1 189 ? 7.648 20.344 15.328 1 98.75 189 THR B C 1
ATOM 4611 O O . THR B 1 189 ? 8.336 21.359 15.508 1 98.75 189 THR B O 1
ATOM 4614 N N . LEU B 1 190 ? 8.188 19.109 15.461 1 98.75 190 LEU B N 1
ATOM 4615 C CA . LEU B 1 190 ? 9.602 18.797 15.656 1 98.75 190 LEU B CA 1
ATOM 4616 C C . LEU B 1 190 ? 10.289 18.562 14.32 1 98.75 190 LEU B C 1
ATOM 4618 O O . LEU B 1 190 ? 10.047 17.531 13.672 1 98.75 190 LEU B O 1
ATOM 4622 N N . PRO B 1 191 ? 11.172 19.469 13.883 1 97.81 191 PRO B N 1
ATOM 4623 C CA . PRO B 1 191 ? 11.781 19.344 12.555 1 97.81 191 PRO B CA 1
ATOM 4624 C C . PRO B 1 191 ? 13.102 18.594 12.578 1 97.81 191 PRO B C 1
ATOM 4626 O O . PRO B 1 191 ? 13.656 18.344 13.656 1 97.81 191 PRO B O 1
ATOM 4629 N N . LYS B 1 192 ? 13.648 18.156 11.508 1 95.81 192 LYS B N 1
ATOM 4630 C CA . LYS B 1 192 ? 14.984 17.656 11.211 1 95.81 192 LYS B CA 1
ATOM 4631 C C . LYS B 1 192 ? 15.367 16.516 12.148 1 95.81 192 LYS B C 1
ATOM 4633 O O . LYS B 1 192 ? 16.453 16.5 12.719 1 95.81 192 LYS B O 1
ATOM 4638 N N . VAL B 1 193 ? 14.492 15.609 12.344 1 97.5 193 VAL B N 1
ATOM 4639 C CA . VAL B 1 193 ? 14.75 14.445 13.172 1 97.5 193 VAL B CA 1
ATOM 4640 C C . VAL B 1 193 ? 15.562 13.414 12.391 1 97.5 193 VAL B C 1
ATOM 4642 O O . VAL B 1 193 ? 15.242 13.117 11.234 1 97.5 193 VAL B O 1
ATOM 4645 N N . THR B 1 194 ? 16.609 12.898 12.992 1 94 194 THR B N 1
ATOM 4646 C CA . THR B 1 194 ? 17.5 11.945 12.344 1 94 194 THR B CA 1
ATOM 4647 C C . THR B 1 194 ? 17.5 10.609 13.086 1 94 194 THR B C 1
ATOM 4649 O O . THR B 1 194 ? 17.656 9.555 12.469 1 94 194 THR B O 1
ATOM 4652 N N . TYR B 1 195 ? 17.359 10.695 14.422 1 95.31 195 TYR B N 1
ATOM 4653 C CA . TYR B 1 195 ? 17.375 9.516 15.273 1 95.31 195 TYR B CA 1
ATOM 4654 C C . TYR B 1 195 ? 16.125 9.461 16.156 1 95.31 195 TYR B C 1
ATOM 4656 O O . TYR B 1 195 ? 15.672 10.492 16.656 1 95.31 195 TYR B O 1
ATOM 4664 N N . PRO B 1 196 ? 15.57 8.242 16.422 1 97.44 196 PRO B N 1
ATOM 4665 C CA . PRO B 1 196 ? 14.414 8.109 17.312 1 97.44 196 PRO B CA 1
ATOM 4666 C C . PRO B 1 196 ? 14.672 8.688 18.703 1 97.44 196 PRO B C 1
ATOM 4668 O O . PRO B 1 196 ? 13.742 9.18 19.344 1 97.44 196 PRO B O 1
ATOM 4671 N N . GLU B 1 197 ? 15.922 8.688 19.156 1 97.06 197 GLU B N 1
ATOM 4672 C CA . GLU B 1 197 ? 16.266 9.195 20.484 1 97.06 197 GLU B CA 1
ATOM 4673 C C . GLU B 1 197 ? 15.969 10.688 20.594 1 97.06 197 GLU B C 1
ATOM 4675 O O . GLU B 1 197 ? 15.68 11.188 21.672 1 97.06 197 GLU B O 1
ATOM 4680 N N . GLN B 1 198 ? 16.047 11.422 19.5 1 98.19 198 GLN B N 1
ATOM 4681 C CA . GLN B 1 198 ? 15.672 12.836 19.5 1 98.19 198 GLN B CA 1
ATOM 4682 C C . GLN B 1 198 ? 14.18 13.008 19.766 1 98.19 198 GLN B C 1
ATOM 4684 O O . GLN B 1 198 ? 13.766 13.977 20.406 1 98.19 198 GLN B O 1
ATOM 4689 N N . VAL B 1 199 ? 13.344 12.078 19.297 1 98.69 199 VAL B N 1
ATOM 4690 C CA . VAL B 1 199 ? 11.914 12.078 19.594 1 98.69 199 VAL B CA 1
ATOM 4691 C C . VAL B 1 199 ? 11.695 11.805 21.078 1 98.69 199 VAL B C 1
ATOM 4693 O O . VAL B 1 199 ? 10.914 12.492 21.734 1 98.69 199 VAL B O 1
ATOM 4696 N N . THR B 1 200 ? 12.438 10.82 21.594 1 98.44 200 THR B N 1
ATOM 4697 C CA . THR B 1 200 ? 12.352 10.5 23.016 1 98.44 200 THR B CA 1
ATOM 4698 C C . THR B 1 200 ? 12.703 11.719 23.875 1 98.44 200 THR B C 1
ATOM 4700 O O . THR B 1 200 ? 12.047 11.984 24.875 1 98.44 200 THR B O 1
ATOM 4703 N N . ALA B 1 201 ? 13.688 12.414 23.453 1 98.5 201 ALA B N 1
ATOM 4704 C CA . ALA B 1 201 ? 14.102 13.617 24.172 1 98.5 201 ALA B CA 1
ATOM 4705 C C . ALA B 1 201 ? 12.992 14.656 24.188 1 98.5 201 ALA B C 1
ATOM 4707 O O . ALA B 1 201 ? 12.75 15.305 25.203 1 98.5 201 ALA B O 1
ATOM 4708 N N . PHE B 1 202 ? 12.344 14.836 23.094 1 98.69 202 PHE B N 1
ATOM 4709 C CA . PHE B 1 202 ? 11.258 15.812 23.016 1 98.69 202 PHE B CA 1
ATOM 4710 C C . PHE B 1 202 ? 10.086 15.383 23.891 1 98.69 202 PHE B C 1
ATOM 4712 O O . PHE B 1 202 ? 9.445 16.219 24.531 1 98.69 202 PHE B O 1
ATOM 4719 N N . VAL B 1 203 ? 9.781 14.086 23.938 1 98.69 203 VAL B N 1
ATOM 4720 C CA . VAL B 1 203 ? 8.758 13.547 24.828 1 98.69 203 VAL B CA 1
ATOM 4721 C C . VAL B 1 203 ? 9.102 13.891 26.266 1 98.69 203 VAL B C 1
ATOM 4723 O O . VAL B 1 203 ? 8.234 14.336 27.031 1 98.69 203 VAL B O 1
ATOM 4726 N N . GLN B 1 204 ? 10.359 13.711 26.641 1 98.38 204 GLN B N 1
ATOM 4727 C CA . GLN B 1 204 ? 10.805 14.039 27.984 1 98.38 204 GLN B CA 1
ATOM 4728 C C . GLN B 1 204 ? 10.562 15.508 28.312 1 98.38 204 GLN B C 1
ATOM 4730 O O . GLN B 1 204 ? 10.148 15.852 29.422 1 98.38 204 GLN B O 1
ATOM 4735 N N . LEU B 1 205 ? 10.859 16.344 27.328 1 98.38 205 LEU B N 1
ATOM 4736 C CA . LEU B 1 205 ? 10.625 17.781 27.484 1 98.38 205 LEU B CA 1
ATOM 4737 C C . LEU B 1 205 ? 9.156 18.062 27.781 1 98.38 205 LEU B C 1
ATOM 4739 O O . LEU B 1 205 ? 8.836 18.797 28.703 1 98.38 205 LEU B O 1
ATOM 4743 N N . LEU B 1 206 ? 8.258 17.469 27 1 98.69 206 LEU B N 1
ATOM 4744 C CA . LEU B 1 206 ? 6.824 17.719 27.141 1 98.69 206 LEU B CA 1
ATOM 4745 C C . LEU B 1 206 ? 6.285 17.141 28.438 1 98.69 206 LEU B C 1
ATOM 4747 O O . LEU B 1 206 ? 5.434 17.734 29.094 1 98.69 206 LEU B O 1
ATOM 4751 N N . GLU B 1 207 ? 6.824 15.969 28.812 1 98.38 207 GLU B N 1
ATOM 4752 C CA . GLU B 1 207 ? 6.434 15.375 30.078 1 98.38 207 GLU B CA 1
ATOM 4753 C C . GLU B 1 207 ? 6.812 16.281 31.25 1 98.38 207 GLU B C 1
ATOM 4755 O O . GLU B 1 207 ? 6.027 16.453 32.188 1 98.38 207 GLU B O 1
ATOM 4760 N N . ALA B 1 208 ? 8.023 16.781 31.234 1 98.38 208 ALA B N 1
ATOM 4761 C CA . ALA B 1 208 ? 8.477 17.688 32.281 1 98.38 208 ALA B CA 1
ATOM 4762 C C . ALA B 1 208 ? 7.578 18.922 32.375 1 98.38 208 ALA B C 1
ATOM 4764 O O . ALA B 1 208 ? 7.238 19.359 33.469 1 98.38 208 ALA B O 1
ATOM 4765 N N . PHE B 1 209 ? 7.207 19.438 31.266 1 98.5 209 PHE B N 1
ATOM 4766 C CA . PHE B 1 209 ? 6.328 20.609 31.25 1 98.5 209 PHE B CA 1
ATOM 4767 C C . PHE B 1 209 ? 4.965 20.266 31.844 1 98.5 209 PHE B C 1
ATOM 4769 O O . PHE B 1 209 ? 4.418 21.016 32.625 1 98.5 209 PHE B O 1
ATOM 4776 N N . GLU B 1 210 ? 4.387 19.125 31.344 1 98.56 210 GLU B N 1
ATOM 4777 C CA . GLU B 1 210 ? 3.088 18.672 31.828 1 98.56 210 GLU B CA 1
ATOM 4778 C C . GLU B 1 210 ? 3.104 18.5 33.344 1 98.56 210 GLU B C 1
ATOM 4780 O O . GLU B 1 210 ? 2.178 18.953 34.031 1 98.56 210 GLU B O 1
ATOM 4785 N N . LYS B 1 211 ? 4.148 18 33.875 1 97.94 211 LYS B N 1
ATOM 4786 C CA . LYS B 1 211 ? 4.285 17.812 35.312 1 97.94 211 LYS B CA 1
ATOM 4787 C C . LYS B 1 211 ? 4.375 19.156 36.062 1 97.94 211 LYS B C 1
ATOM 4789 O O . LYS B 1 211 ? 3.711 19.359 37.062 1 97.94 211 LYS B O 1
ATOM 4794 N N . ALA B 1 212 ? 5.16 20.031 35.531 1 97.88 212 ALA B N 1
ATOM 4795 C CA . ALA B 1 212 ? 5.379 21.344 36.156 1 97.88 212 ALA B CA 1
ATOM 4796 C C . ALA B 1 212 ? 4.074 22.125 36.25 1 97.88 212 ALA B C 1
ATOM 4798 O O . ALA B 1 212 ? 3.891 22.938 37.156 1 97.88 212 ALA B O 1
ATOM 4799 N N . HIS B 1 213 ? 3.197 21.875 35.375 1 97.81 213 HIS B N 1
ATOM 4800 C CA . HIS B 1 213 ? 1.984 22.688 35.312 1 97.81 213 HIS B CA 1
ATOM 4801 C C . HIS B 1 213 ? 0.756 21.859 35.688 1 97.81 213 HIS B C 1
ATOM 4803 O O . HIS B 1 213 ? -0.376 22.328 35.531 1 97.81 213 HIS B O 1
ATOM 4809 N N . GLY B 1 214 ? 0.941 20.578 36.062 1 97.62 214 GLY B N 1
ATOM 4810 C CA . GLY B 1 214 ? -0.149 19.734 36.531 1 97.62 214 GLY B CA 1
ATOM 4811 C C . GLY B 1 214 ? -1.103 19.344 35.406 1 97.62 214 GLY B C 1
ATOM 4812 O O . GLY B 1 214 ? -2.314 19.25 35.625 1 97.62 214 GLY B O 1
ATOM 4813 N N . LEU B 1 215 ? -0.605 19.219 34.188 1 97.81 215 LEU B N 1
ATOM 4814 C CA . LEU B 1 215 ? -1.409 18.781 33.031 1 97.81 215 LEU B CA 1
ATOM 4815 C C . LEU B 1 215 ? -1.481 17.266 33 1 97.81 215 LEU B C 1
ATOM 4817 O O . LEU B 1 215 ? -0.618 16.578 33.531 1 97.81 215 LEU B O 1
ATOM 4821 N N . ASP B 1 216 ? -2.539 16.75 32.375 1 97.38 216 ASP B N 1
ATOM 4822 C CA . ASP B 1 216 ? -2.645 15.312 32.156 1 97.38 216 ASP B CA 1
ATOM 4823 C C . ASP B 1 216 ? -1.489 14.797 31.297 1 97.38 216 ASP B C 1
ATOM 4825 O O . ASP B 1 216 ? -1.089 15.445 30.328 1 97.38 216 ASP B O 1
ATOM 4829 N N . ALA B 1 217 ? -0.964 13.609 31.672 1 97.12 217 ALA B N 1
ATOM 4830 C CA . ALA B 1 217 ? 0.08 12.969 30.875 1 97.12 217 ALA B CA 1
ATOM 4831 C C . ALA B 1 217 ? -0.393 12.734 29.438 1 97.12 217 ALA B C 1
ATOM 4833 O O . ALA B 1 217 ? -1.49 12.219 29.219 1 97.12 217 ALA B O 1
ATOM 4834 N N . GLY B 1 218 ? 0.373 13.211 28.484 1 97 218 GLY B N 1
ATOM 4835 C CA . GLY B 1 218 ? 0.039 12.992 27.094 1 97 218 GLY B CA 1
ATOM 4836 C C . GLY B 1 218 ? -0.818 14.102 26.5 1 97 218 GLY B C 1
ATOM 4837 O O . GLY B 1 218 ? -1.253 14.008 25.344 1 97 218 GLY B O 1
ATOM 4838 N N . ARG B 1 219 ? -1.068 15.133 27.203 1 97.56 219 ARG B N 1
ATOM 4839 C CA . ARG B 1 219 ? -1.9 16.25 26.75 1 97.56 219 ARG B CA 1
ATOM 4840 C C . ARG B 1 219 ? -1.303 16.922 25.516 1 97.56 219 ARG B C 1
ATOM 4842 O O . ARG B 1 219 ? -2.033 17.359 24.625 1 97.56 219 ARG B O 1
ATOM 4849 N N . ILE B 1 220 ? -0.018 17.078 25.516 1 98.44 220 ILE B N 1
ATOM 4850 C CA . ILE B 1 220 ? 0.64 17.797 24.422 1 98.44 220 ILE B CA 1
ATOM 4851 C C . ILE B 1 220 ? 1.155 16.812 23.391 1 98.44 220 ILE B C 1
ATOM 4853 O O . ILE B 1 220 ? 1.976 15.938 23.688 1 98.44 220 ILE B O 1
ATOM 4857 N N . GLY B 1 221 ? 0.612 16.875 22.219 1 97.81 221 GLY B N 1
ATOM 4858 C CA . GLY B 1 221 ? 1.095 16.109 21.078 1 97.81 221 GLY B CA 1
ATOM 4859 C C . GLY B 1 221 ? 1.963 16.922 20.141 1 97.81 221 GLY B C 1
ATOM 4860 O O . GLY B 1 221 ? 2.107 18.125 20.312 1 97.81 221 GLY B O 1
ATOM 4861 N N . PHE B 1 222 ? 2.541 16.234 19.172 1 98.69 222 PHE B N 1
ATOM 4862 C CA . PHE B 1 222 ? 3.373 16.938 18.203 1 98.69 222 PHE B CA 1
ATOM 4863 C C . PHE B 1 222 ? 3.463 16.141 16.906 1 98.69 222 PHE B C 1
ATOM 4865 O O . PHE B 1 222 ? 3.096 14.969 16.859 1 98.69 222 PHE B O 1
ATOM 4872 N N . GLU B 1 223 ? 3.887 16.859 15.867 1 98.62 223 GLU B N 1
ATOM 4873 C CA . GLU B 1 223 ? 4.207 16.266 14.578 1 98.62 223 GLU B CA 1
ATOM 4874 C C . GLU B 1 223 ? 5.715 16.156 14.375 1 98.62 223 GLU B C 1
ATOM 4876 O O . GLU B 1 223 ? 6.48 16.938 14.945 1 98.62 223 GLU B O 1
ATOM 4881 N N . ILE B 1 224 ? 6.117 15.18 13.586 1 98.81 224 ILE B N 1
ATOM 4882 C CA . ILE B 1 224 ? 7.52 14.969 13.25 1 98.81 224 ILE B CA 1
ATOM 4883 C C . ILE B 1 224 ? 7.75 15.289 11.773 1 98.81 224 ILE B C 1
ATOM 4885 O O . ILE B 1 224 ? 7.074 14.742 10.898 1 98.81 224 ILE B O 1
ATOM 4889 N N . GLN B 1 225 ? 8.633 16.219 11.5 1 98.5 225 GLN B N 1
ATOM 4890 C CA . GLN B 1 225 ? 8.992 16.469 10.102 1 98.5 225 GLN B CA 1
ATOM 4891 C C . GLN B 1 225 ? 10.031 15.453 9.617 1 98.5 225 GLN B C 1
ATOM 4893 O O . GLN B 1 225 ? 11.062 15.258 10.266 1 98.5 225 GLN B O 1
ATOM 4898 N N . ILE B 1 226 ? 9.75 14.789 8.594 1 98.38 226 ILE B N 1
ATOM 4899 C CA . ILE B 1 226 ? 10.617 13.797 7.965 1 98.38 226 ILE B CA 1
ATOM 4900 C C . ILE B 1 226 ? 11.336 14.422 6.77 1 98.38 226 ILE B C 1
ATOM 4902 O O . ILE B 1 226 ? 10.758 14.531 5.684 1 98.38 226 ILE B O 1
ATOM 4906 N N . GLU B 1 227 ? 12.594 14.742 6.938 1 97.38 227 GLU B N 1
ATOM 4907 C CA . GLU B 1 227 ? 13.297 15.508 5.914 1 97.38 227 GLU B CA 1
ATOM 4908 C C . GLU B 1 227 ? 14.797 15.234 5.953 1 97.38 227 GLU B C 1
ATOM 4910 O O . GLU B 1 227 ? 15.602 16.062 5.508 1 97.38 227 GLU B O 1
ATOM 4915 N N . THR B 1 228 ? 15.219 14.117 6.59 1 96.31 228 THR B N 1
ATOM 4916 C CA . THR B 1 228 ? 16.562 13.57 6.605 1 96.31 228 THR B CA 1
ATOM 4917 C C . THR B 1 228 ? 16.594 12.156 6.039 1 96.31 228 THR B C 1
ATOM 4919 O O . THR B 1 228 ? 15.641 11.391 6.234 1 96.31 228 THR B O 1
ATOM 4922 N N . SER B 1 229 ? 17.703 11.844 5.348 1 95.31 229 SER B N 1
ATOM 4923 C CA . SER B 1 229 ? 17.781 10.516 4.75 1 95.31 229 SER B CA 1
ATOM 4924 C C . SER B 1 229 ? 17.781 9.422 5.82 1 95.31 229 SER B C 1
ATOM 4926 O O . SER B 1 229 ? 17.203 8.352 5.617 1 95.31 229 SER B O 1
ATOM 4928 N N . GLN B 1 230 ? 18.281 9.672 7.039 1 95 230 GLN B N 1
ATOM 4929 C CA . GLN B 1 230 ? 18.422 8.695 8.117 1 95 230 GLN B CA 1
ATOM 4930 C C . GLN B 1 230 ? 17.062 8.305 8.688 1 95 230 GLN B C 1
ATOM 4932 O O . GLN B 1 230 ? 16.875 7.191 9.18 1 95 230 GLN B O 1
ATOM 4937 N N . SER B 1 231 ? 16.125 9.266 8.594 1 97.19 231 SER B N 1
ATOM 4938 C CA . SER B 1 231 ? 14.789 8.961 9.086 1 97.19 231 SER B CA 1
ATOM 4939 C C . SER B 1 231 ? 14.125 7.887 8.234 1 97.19 231 SER B C 1
ATOM 4941 O O . SER B 1 231 ? 13.281 7.133 8.727 1 97.19 231 SER B O 1
ATOM 4943 N N . ILE B 1 232 ? 14.508 7.777 6.965 1 97.06 232 ILE B N 1
ATOM 4944 C CA . ILE B 1 232 ? 13.914 6.836 6.023 1 97.06 232 ILE B CA 1
ATOM 4945 C C . ILE B 1 232 ? 14.672 5.508 6.078 1 97.06 232 ILE B C 1
ATOM 4947 O O . ILE B 1 232 ? 14.062 4.438 6.086 1 97.06 232 ILE B O 1
ATOM 4951 N N . LEU B 1 233 ? 15.984 5.57 6.109 1 95.94 233 LEU B N 1
ATOM 4952 C CA . LEU B 1 233 ? 16.859 4.402 6.195 1 95.94 233 LEU B CA 1
ATOM 4953 C C . LEU B 1 233 ? 18.031 4.664 7.129 1 95.94 233 LEU B C 1
ATOM 4955 O O . LEU B 1 233 ? 18.938 5.426 6.793 1 95.94 233 LEU B O 1
ATOM 4959 N N . ALA B 1 234 ? 17.969 4 8.266 1 95.38 234 ALA B N 1
ATOM 4960 C CA . ALA B 1 234 ? 19.016 4.184 9.281 1 95.38 234 ALA B CA 1
ATOM 4961 C C . ALA B 1 234 ? 20.266 3.395 8.93 1 95.38 234 ALA B C 1
ATOM 4963 O O . ALA B 1 234 ? 20.266 2.594 7.996 1 95.38 234 ALA B O 1
ATOM 4964 N N . ALA B 1 235 ? 21.297 3.59 9.758 1 91.62 235 ALA B N 1
ATOM 4965 C CA . ALA B 1 235 ? 22.594 2.949 9.516 1 91.62 235 ALA B CA 1
ATOM 4966 C C . ALA B 1 235 ? 22.5 1.435 9.672 1 91.62 235 ALA B C 1
ATOM 4968 O O . ALA B 1 235 ? 23.25 0.688 9.055 1 91.62 235 ALA B O 1
ATOM 4969 N N . ASP B 1 236 ? 21.516 0.953 10.383 1 93.94 236 ASP B N 1
ATOM 4970 C CA . ASP B 1 236 ? 21.375 -0.482 10.609 1 93.94 236 ASP B CA 1
ATOM 4971 C C . ASP B 1 236 ? 20.422 -1.104 9.602 1 93.94 236 ASP B C 1
ATOM 4973 O O . ASP B 1 236 ? 20.016 -2.264 9.742 1 93.94 236 ASP B O 1
ATOM 4977 N N . GLY B 1 237 ? 20 -0.361 8.719 1 93.62 237 GLY B N 1
ATOM 4978 C CA . GLY B 1 237 ? 19.203 -0.871 7.625 1 93.62 237 GLY B CA 1
ATOM 4979 C C . GLY B 1 237 ? 17.703 -0.827 7.906 1 93.62 237 GLY B C 1
ATOM 4980 O O . GLY B 1 237 ? 16.906 -1.283 7.09 1 93.62 237 GLY B O 1
ATOM 4981 N N . THR B 1 238 ? 17.281 -0.221 8.969 1 95.69 238 THR B N 1
ATOM 4982 C CA . THR B 1 238 ? 15.859 -0.176 9.32 1 95.69 238 THR B CA 1
ATOM 4983 C C . THR B 1 238 ? 15.266 1.184 8.969 1 95.69 238 THR B C 1
ATOM 4985 O O . THR B 1 238 ? 15.992 2.17 8.828 1 95.69 238 THR B O 1
ATOM 4988 N N . ALA B 1 239 ? 13.961 1.216 8.789 1 96.94 239 ALA B N 1
ATOM 4989 C CA . ALA B 1 239 ? 13.258 2.488 8.633 1 96.94 239 ALA B CA 1
ATOM 4990 C C . ALA B 1 239 ? 13.102 3.197 9.969 1 96.94 239 ALA B C 1
ATOM 4992 O O . ALA B 1 239 ? 12.211 2.861 10.758 1 96.94 239 ALA B O 1
ATOM 4993 N N . ALA B 1 240 ? 13.828 4.219 10.227 1 96.56 240 ALA B N 1
ATOM 4994 C CA . ALA B 1 240 ? 13.852 4.891 11.523 1 96.56 240 ALA B CA 1
ATOM 4995 C C . ALA B 1 240 ? 12.508 5.551 11.82 1 96.56 240 ALA B C 1
ATOM 4997 O O . ALA B 1 240 ? 12.109 5.656 12.984 1 96.56 240 ALA B O 1
ATOM 4998 N N . VAL B 1 241 ? 11.773 5.977 10.805 1 98.12 241 VAL B N 1
ATOM 4999 C CA . VAL B 1 241 ? 10.516 6.691 10.961 1 98.12 241 VAL B CA 1
ATOM 5000 C C . VAL B 1 241 ? 9.531 5.828 11.75 1 98.12 241 VAL B C 1
ATOM 5002 O O . VAL B 1 241 ? 8.742 6.348 12.547 1 98.12 241 VAL B O 1
ATOM 5005 N N . ALA B 1 242 ? 9.5 4.52 11.523 1 97.69 242 ALA B N 1
ATOM 5006 C CA . ALA B 1 242 ? 8.648 3.633 12.305 1 97.69 242 ALA B CA 1
ATOM 5007 C C . ALA B 1 242 ? 9.023 3.668 13.781 1 97.69 242 ALA B C 1
ATOM 5009 O O . ALA B 1 242 ? 8.156 3.75 14.648 1 97.69 242 ALA B O 1
ATOM 5010 N N . ARG B 1 243 ? 10.266 3.625 14.078 1 97.56 243 ARG B N 1
ATOM 5011 C CA . ARG B 1 243 ? 10.773 3.676 15.445 1 97.56 243 ARG B CA 1
ATOM 5012 C C . ARG B 1 243 ? 10.523 5.043 16.078 1 97.56 243 ARG B C 1
ATOM 5014 O O . ARG B 1 243 ? 10.312 5.148 17.281 1 97.56 243 ARG B O 1
ATOM 5021 N N . MET B 1 244 ? 10.531 6.094 15.258 1 98.5 244 MET B N 1
ATOM 5022 C CA . MET B 1 244 ? 10.219 7.434 15.742 1 98.5 244 MET B CA 1
ATOM 5023 C C . MET B 1 244 ? 8.781 7.504 16.25 1 98.5 244 MET B C 1
ATOM 5025 O O . MET B 1 244 ? 8.516 8.133 17.281 1 98.5 244 MET B O 1
ATOM 5029 N N . ILE B 1 245 ? 7.859 6.855 15.539 1 98.31 245 ILE B N 1
ATOM 5030 C CA . ILE B 1 245 ? 6.469 6.816 15.977 1 98.31 245 ILE B CA 1
ATOM 5031 C C . ILE B 1 245 ? 6.375 6.145 17.344 1 98.31 245 ILE B C 1
ATOM 5033 O O . ILE B 1 245 ? 5.711 6.652 18.25 1 98.31 245 ILE B O 1
ATOM 5037 N N . ASP B 1 246 ? 7.105 5.059 17.531 1 96.5 246 ASP B N 1
ATOM 5038 C CA . ASP B 1 246 ? 7.117 4.355 18.812 1 96.5 246 ASP B CA 1
ATOM 5039 C C . ASP B 1 246 ? 7.758 5.207 19.906 1 96.5 246 ASP B C 1
ATOM 5041 O O . ASP B 1 246 ? 7.266 5.258 21.031 1 96.5 246 ASP B O 1
ATOM 5045 N N . ALA B 1 247 ? 8.82 5.879 19.594 1 97.81 247 ALA B N 1
ATOM 5046 C CA . ALA B 1 247 ? 9.562 6.711 20.547 1 97.81 247 ALA B CA 1
ATOM 5047 C C . ALA B 1 247 ? 8.703 7.871 21.047 1 97.81 247 ALA B C 1
ATOM 5049 O O . ALA B 1 247 ? 8.945 8.414 22.125 1 97.81 247 ALA B O 1
ATOM 5050 N N . ALA B 1 248 ? 7.664 8.242 20.312 1 98.31 248 ALA B N 1
ATOM 5051 C CA . ALA B 1 248 ? 6.805 9.383 20.641 1 98.31 248 ALA B CA 1
ATOM 5052 C C . ALA B 1 248 ? 5.812 9.016 21.734 1 98.31 248 ALA B C 1
ATOM 5054 O O . ALA B 1 248 ? 5.148 9.883 22.297 1 98.31 248 ALA B O 1
ATOM 5055 N N . GLN B 1 249 ? 5.672 7.695 22.016 1 96.56 249 GLN B N 1
ATOM 5056 C CA . GLN B 1 249 ? 4.863 7.191 23.109 1 96.56 249 GLN B CA 1
ATOM 5057 C C . GLN B 1 249 ? 3.439 7.742 23.047 1 96.56 249 GLN B C 1
ATOM 5059 O O . GLN B 1 249 ? 2.908 8.234 24.047 1 96.56 249 GLN B O 1
ATOM 5064 N N . GLY B 1 250 ? 2.934 7.781 21.844 1 96.44 250 GLY B N 1
ATOM 5065 C CA . GLY B 1 250 ? 1.534 8.125 21.656 1 96.44 250 GLY B CA 1
ATOM 5066 C C . GLY B 1 250 ? 1.312 9.609 21.422 1 96.44 250 GLY B C 1
ATOM 5067 O O . GLY B 1 250 ? 0.18 10.047 21.203 1 96.44 250 GLY B O 1
ATOM 5068 N N . ARG B 1 251 ? 2.373 10.398 21.375 1 97.94 251 ARG B N 1
ATOM 5069 C CA . ARG B 1 251 ? 2.238 11.844 21.25 1 97.94 251 ARG B CA 1
ATOM 5070 C C . ARG B 1 251 ? 2.322 12.289 19.797 1 97.94 251 ARG B C 1
ATOM 5072 O O . ARG B 1 251 ? 1.942 13.406 19.453 1 97.94 251 ARG B O 1
ATOM 5079 N N . ALA B 1 252 ? 2.893 11.445 18.906 1 98.38 252 ALA B N 1
ATOM 5080 C CA . ALA B 1 252 ? 2.99 11.812 17.5 1 98.38 252 ALA B CA 1
ATOM 5081 C C . ALA B 1 252 ? 1.611 11.844 16.844 1 98.38 252 ALA B C 1
ATOM 5083 O O . ALA B 1 252 ? 0.86 10.867 16.906 1 98.38 252 ALA B O 1
ATOM 5084 N N . THR B 1 253 ? 1.355 12.969 16.172 1 97.88 253 THR B N 1
ATOM 5085 C CA . THR B 1 253 ? 0.047 13.109 15.539 1 97.88 253 THR B CA 1
ATOM 5086 C C . THR B 1 253 ? 0.175 13.109 14.023 1 97.88 253 THR B C 1
ATOM 5088 O O . THR B 1 253 ? -0.808 12.891 13.312 1 97.88 253 THR B O 1
ATOM 5091 N N . GLY B 1 254 ? 1.356 13.398 13.562 1 98.38 254 GLY B N 1
ATOM 5092 C CA . GLY B 1 254 ? 1.552 13.477 12.125 1 98.38 254 GLY B CA 1
ATOM 5093 C C . GLY B 1 254 ? 3.008 13.367 11.711 1 98.38 254 GLY B C 1
ATOM 5094 O O . GLY B 1 254 ? 3.906 13.703 12.492 1 98.38 254 GLY B O 1
ATOM 5095 N N . LEU B 1 255 ? 3.264 12.828 10.562 1 98.75 255 LEU B N 1
ATOM 5096 C CA . LEU B 1 255 ? 4.527 12.875 9.836 1 98.75 255 LEU B CA 1
ATOM 5097 C C . LEU B 1 255 ? 4.441 13.844 8.656 1 98.75 255 LEU B C 1
ATOM 5099 O O . LEU B 1 255 ? 3.602 13.672 7.773 1 98.75 255 LEU B O 1
ATOM 5103 N N . HIS B 1 256 ? 5.258 14.875 8.664 1 98.75 256 HIS B N 1
ATOM 5104 C CA . HIS B 1 256 ? 5.238 15.891 7.609 1 98.75 256 HIS B CA 1
ATOM 5105 C C . HIS B 1 256 ? 6.477 15.781 6.719 1 98.75 256 HIS B C 1
ATOM 5107 O O . HIS B 1 256 ? 7.605 15.875 7.207 1 98.75 256 HIS B O 1
ATOM 5113 N N . TYR B 1 257 ? 6.324 15.609 5.43 1 98.62 257 TYR B N 1
ATOM 5114 C CA . TYR B 1 257 ? 7.441 15.508 4.496 1 98.62 257 TYR B CA 1
ATOM 5115 C C . TYR B 1 257 ? 8.047 16.875 4.219 1 98.62 257 TYR B C 1
ATOM 5117 O O . TYR B 1 257 ? 7.344 17.812 3.826 1 98.62 257 TYR B O 1
ATOM 5125 N N . GLY B 1 258 ? 9.32 17 4.469 1 97.94 258 GLY B N 1
ATOM 5126 C CA . GLY B 1 258 ? 10.023 18.219 4.121 1 97.94 258 GLY B CA 1
ATOM 5127 C C . GLY B 1 258 ? 10.688 18.156 2.76 1 97.94 258 GLY B C 1
ATOM 5128 O O . GLY B 1 258 ? 11.812 17.672 2.627 1 97.94 258 GLY B O 1
ATOM 5129 N N . THR B 1 259 ? 10.094 18.734 1.794 1 96.25 259 THR B N 1
ATOM 5130 C CA . THR B 1 259 ? 10.445 18.578 0.385 1 96.25 259 THR B CA 1
ATOM 5131 C C . THR B 1 259 ? 11.883 19.031 0.135 1 96.25 259 THR B C 1
ATOM 5133 O O . THR B 1 259 ? 12.68 18.297 -0.445 1 96.25 259 THR B O 1
ATOM 5136 N N . PHE B 1 260 ? 12.203 20.141 0.575 1 94.62 260 PHE B N 1
ATOM 5137 C CA . PHE B 1 260 ? 13.445 20.766 0.124 1 94.62 260 PHE B CA 1
ATOM 5138 C C . PHE B 1 260 ? 14.625 20.266 0.94 1 94.62 260 PHE B C 1
ATOM 5140 O O . PHE B 1 260 ? 15.688 19.953 0.385 1 94.62 260 PHE B O 1
ATOM 5147 N N . ASP B 1 261 ? 14.453 20.109 2.242 1 94.56 261 ASP B N 1
ATOM 5148 C CA . ASP B 1 261 ? 15.523 19.547 3.059 1 94.56 261 ASP B CA 1
ATOM 5149 C C . ASP B 1 261 ? 15.812 18.109 2.67 1 94.56 261 ASP B C 1
ATOM 5151 O O . ASP B 1 261 ? 16.969 17.703 2.555 1 94.56 261 ASP B O 1
ATOM 5155 N N . TYR B 1 262 ? 14.789 17.312 2.451 1 96.81 262 TYR B N 1
ATOM 5156 C CA . TYR B 1 262 ? 15.023 15.914 2.107 1 96.81 262 TYR B CA 1
ATOM 5157 C C . TYR B 1 262 ? 15.711 15.789 0.754 1 96.81 262 TYR B C 1
ATOM 5159 O O . TYR B 1 262 ? 16.672 15.039 0.61 1 96.81 262 TYR B O 1
ATOM 5167 N N . SER B 1 263 ? 15.164 16.5 -0.271 1 94.69 263 SER B N 1
ATOM 5168 C CA . SER B 1 263 ? 15.75 16.422 -1.607 1 94.69 263 SER B CA 1
ATOM 5169 C C . SER B 1 263 ? 17.188 16.906 -1.615 1 94.69 263 SER B C 1
ATOM 5171 O O . SER B 1 263 ? 18.031 16.344 -2.312 1 94.69 263 SER B O 1
ATOM 5173 N N . ALA B 1 264 ? 17.453 17.906 -0.816 1 92.75 264 ALA B N 1
ATOM 5174 C CA . ALA B 1 264 ? 18.844 18.359 -0.677 1 92.75 264 ALA B CA 1
ATOM 5175 C C . ALA B 1 264 ? 19.703 17.266 -0.044 1 92.75 264 ALA B C 1
ATOM 5177 O O . ALA B 1 264 ? 20.828 17.031 -0.477 1 92.75 264 ALA B O 1
ATOM 5178 N N . CYS B 1 265 ? 19.188 16.625 0.939 1 92.25 265 CYS B N 1
ATOM 5179 C CA . CYS B 1 265 ? 19.906 15.57 1.663 1 92.25 265 CYS B CA 1
ATOM 5180 C C . CYS B 1 265 ? 20.328 14.453 0.723 1 92.25 265 CYS B C 1
ATOM 5182 O O . CYS B 1 265 ? 21.422 13.891 0.874 1 92.25 265 CYS B O 1
ATOM 5184 N N . VAL B 1 266 ? 19.484 14.18 -0.28 1 95.12 266 VAL B N 1
ATOM 5185 C CA . VAL B 1 266 ? 19.781 13.031 -1.135 1 95.12 266 VAL B CA 1
ATOM 5186 C C . VAL B 1 266 ? 20.391 13.516 -2.451 1 95.12 266 VAL B C 1
ATOM 5188 O O . VAL B 1 266 ? 20.531 12.742 -3.402 1 95.12 266 VAL B O 1
ATOM 5191 N N . GLY B 1 267 ? 20.672 14.844 -2.609 1 93.19 267 GLY B N 1
ATOM 5192 C CA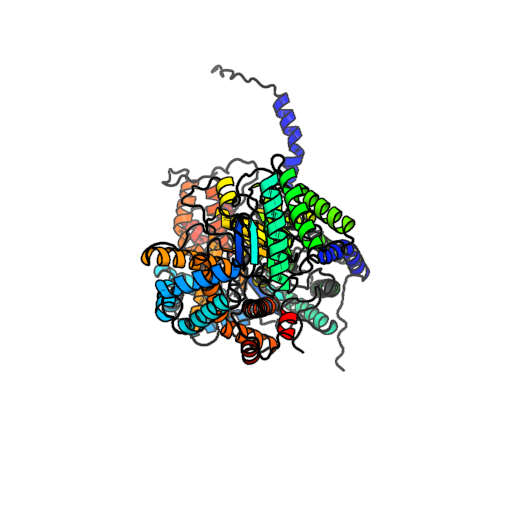 . GLY B 1 267 ? 21.516 15.352 -3.672 1 93.19 267 GLY B CA 1
ATOM 5193 C C . GLY B 1 267 ? 20.75 15.789 -4.898 1 93.19 267 GLY B C 1
ATOM 5194 O O . GLY B 1 267 ? 21.312 15.883 -5.992 1 93.19 267 GLY B O 1
ATOM 5195 N N . VAL B 1 268 ? 19.406 16.047 -4.766 1 92.19 268 VAL B N 1
ATOM 5196 C CA . VAL B 1 268 ? 18.609 16.5 -5.902 1 92.19 268 VAL B CA 1
ATOM 5197 C C . VAL B 1 268 ? 18.953 17.953 -6.23 1 92.19 268 VAL B C 1
ATOM 5199 O O . VAL B 1 268 ? 18.984 18.812 -5.34 1 92.19 268 VAL B O 1
ATOM 5202 N N . SER B 1 269 ? 19.172 18.234 -7.547 1 92.31 269 SER B N 1
ATOM 5203 C CA . SER B 1 269 ? 19.469 19.594 -7.973 1 92.31 269 SER B CA 1
ATOM 5204 C C . SER B 1 269 ? 18.266 20.516 -7.801 1 92.31 269 SER B C 1
ATOM 5206 O O . SER B 1 269 ? 17.125 20.047 -7.879 1 92.31 269 SER B O 1
ATOM 5208 N N . ALA B 1 270 ? 18.438 21.75 -7.551 1 90.81 270 ALA B N 1
ATOM 5209 C CA . ALA B 1 270 ? 17.422 22.734 -7.172 1 90.81 270 ALA B CA 1
ATOM 5210 C C . ALA B 1 270 ? 16.266 22.734 -8.156 1 90.81 270 ALA B C 1
ATOM 5212 O O . ALA B 1 270 ? 15.094 22.812 -7.75 1 90.81 270 ALA B O 1
ATOM 5213 N N . ALA B 1 271 ? 16.516 22.594 -9.383 1 90.62 271 ALA B N 1
ATOM 5214 C CA . ALA B 1 271 ? 15.484 22.688 -10.422 1 90.62 271 ALA B CA 1
ATOM 5215 C C . ALA B 1 271 ? 14.531 21.5 -10.352 1 90.62 271 ALA B C 1
ATOM 5217 O O . ALA B 1 271 ? 13.422 21.562 -10.898 1 90.62 271 ALA B O 1
ATOM 5218 N N . TYR B 1 272 ? 14.992 20.469 -9.633 1 92.81 272 TYR B N 1
ATOM 5219 C CA . TYR B 1 272 ? 14.211 19.234 -9.641 1 92.81 272 TYR B CA 1
ATOM 5220 C C . TYR B 1 272 ? 13.633 18.953 -8.258 1 92.81 272 TYR B C 1
ATOM 5222 O O . TYR B 1 272 ? 12.977 17.922 -8.047 1 92.81 272 TYR B O 1
ATOM 5230 N N . GLN B 1 273 ? 13.891 19.844 -7.328 1 93.31 273 GLN B N 1
ATOM 5231 C CA . GLN B 1 273 ? 13.305 19.656 -6.004 1 93.31 273 GLN B CA 1
ATOM 5232 C C . GLN B 1 273 ? 11.797 19.875 -6.027 1 93.31 273 GLN B C 1
ATOM 5234 O O . GLN B 1 273 ? 11.336 21.016 -6.219 1 93.31 273 GLN B O 1
ATOM 5239 N N . ALA B 1 274 ? 11.07 18.875 -5.84 1 95.56 274 ALA B N 1
ATOM 5240 C CA . ALA B 1 274 ? 9.609 18.922 -5.871 1 95.56 274 ALA B CA 1
ATOM 5241 C C . ALA B 1 274 ? 9 17.734 -5.145 1 95.56 274 ALA B C 1
ATOM 5243 O O . ALA B 1 274 ? 9.641 16.688 -5.012 1 95.56 274 ALA B O 1
ATOM 5244 N N . SER B 1 275 ? 7.793 17.969 -4.73 1 96.25 275 SER B N 1
ATOM 5245 C CA . SER B 1 275 ? 7.137 16.922 -3.945 1 96.25 275 SER B CA 1
ATOM 5246 C C . SER B 1 275 ? 6.801 15.711 -4.809 1 96.25 275 SER B C 1
ATOM 5248 O O . SER B 1 275 ? 6.488 14.641 -4.285 1 96.25 275 SER B O 1
ATOM 5250 N N . ASP B 1 276 ? 6.867 15.805 -6.156 1 96.38 276 ASP B N 1
ATOM 5251 C CA . ASP B 1 276 ? 6.547 14.672 -7.02 1 96.38 276 ASP B CA 1
ATOM 5252 C C . ASP B 1 276 ? 7.816 14.031 -7.574 1 96.38 276 ASP B C 1
ATOM 5254 O O . ASP B 1 276 ? 7.746 13.188 -8.469 1 96.38 276 ASP B O 1
ATOM 5258 N N . HIS B 1 277 ? 8.992 14.508 -7.113 1 95.81 277 HIS B N 1
ATOM 5259 C CA . HIS B 1 277 ? 10.234 13.836 -7.484 1 95.81 277 HIS B CA 1
ATOM 5260 C C . HIS B 1 277 ? 10.227 12.383 -7.02 1 95.81 277 HIS B C 1
ATOM 5262 O O . HIS B 1 277 ? 9.727 12.078 -5.934 1 95.81 277 HIS B O 1
ATOM 5268 N N . PRO B 1 278 ? 10.875 11.406 -7.742 1 95.06 278 PRO B N 1
ATOM 5269 C CA . PRO B 1 278 ? 10.883 10 -7.336 1 95.06 278 PRO B CA 1
ATOM 5270 C C . PRO B 1 278 ? 11.508 9.781 -5.961 1 95.06 278 PRO B C 1
ATOM 5272 O O . PRO B 1 278 ? 11.086 8.898 -5.219 1 95.06 278 PRO B O 1
ATOM 5275 N N . ALA B 1 279 ? 12.516 10.594 -5.629 1 94.75 279 ALA B N 1
ATOM 5276 C CA . ALA B 1 279 ? 13.094 10.508 -4.289 1 94.75 279 ALA B CA 1
ATOM 5277 C C . ALA B 1 279 ? 12.055 10.828 -3.219 1 94.75 279 ALA B C 1
ATOM 5279 O O . ALA B 1 279 ? 12.008 10.18 -2.172 1 94.75 279 ALA B O 1
ATOM 5280 N N . ALA B 1 280 ? 11.234 11.867 -3.449 1 97.5 280 ALA B N 1
ATOM 5281 C CA . ALA B 1 280 ? 10.141 12.227 -2.553 1 97.5 280 ALA B CA 1
ATOM 5282 C C . ALA B 1 280 ? 9.102 11.109 -2.48 1 97.5 280 ALA B C 1
ATOM 5284 O O . ALA B 1 280 ? 8.625 10.766 -1.395 1 97.5 280 ALA B O 1
ATOM 5285 N N . ASP B 1 281 ? 8.828 10.57 -3.648 1 97.44 281 ASP B N 1
ATOM 5286 C CA . ASP B 1 281 ? 7.855 9.477 -3.705 1 97.44 281 ASP B CA 1
ATOM 5287 C C . ASP B 1 281 ? 8.289 8.305 -2.828 1 97.44 281 ASP B C 1
ATOM 5289 O O . ASP B 1 281 ? 7.48 7.742 -2.09 1 97.44 281 ASP B O 1
ATOM 5293 N N . HIS B 1 282 ? 9.531 7.934 -2.893 1 96.56 282 HIS B N 1
ATOM 5294 C CA . HIS B 1 282 ? 10.047 6.828 -2.096 1 96.56 282 HIS B CA 1
ATOM 5295 C C . HIS B 1 282 ? 9.922 7.121 -0.604 1 96.56 282 HIS B C 1
ATOM 5297 O O . HIS B 1 282 ? 9.414 6.289 0.154 1 96.56 282 HIS B O 1
ATOM 5303 N N . ALA B 1 283 ? 10.367 8.305 -0.21 1 98 283 ALA B N 1
ATOM 5304 C CA . ALA B 1 283 ? 10.312 8.672 1.201 1 98 283 ALA B CA 1
ATOM 5305 C C . ALA B 1 283 ? 8.875 8.656 1.72 1 98 283 ALA B C 1
ATOM 5307 O O . ALA B 1 283 ? 8.602 8.102 2.789 1 98 283 ALA B O 1
ATOM 5308 N N . LYS B 1 284 ? 7.992 9.219 0.991 1 98.38 284 LYS B N 1
ATOM 5309 C CA . LYS B 1 284 ? 6.602 9.312 1.427 1 98.38 284 LYS B CA 1
ATOM 5310 C C . LYS B 1 284 ? 5.938 7.941 1.452 1 98.38 284 LYS B C 1
ATOM 5312 O O . LYS B 1 284 ? 5.074 7.68 2.295 1 98.38 284 LYS B O 1
ATOM 5317 N N . ALA B 1 285 ? 6.332 7.055 0.557 1 97.56 285 ALA B N 1
ATOM 5318 C CA . ALA B 1 285 ? 5.824 5.688 0.622 1 97.56 285 ALA B CA 1
ATOM 5319 C C . ALA B 1 285 ? 6.23 5.012 1.927 1 97.56 285 ALA B C 1
ATOM 5321 O O . ALA B 1 285 ? 5.422 4.332 2.561 1 97.56 285 ALA B O 1
ATOM 5322 N N . VAL B 1 286 ? 7.5 5.16 2.355 1 97.62 286 VAL B N 1
ATOM 5323 C CA . VAL B 1 286 ? 7.992 4.602 3.611 1 97.62 286 VAL B CA 1
ATOM 5324 C C . VAL B 1 286 ? 7.242 5.227 4.785 1 97.62 286 VAL B C 1
ATOM 5326 O O . VAL B 1 286 ? 6.816 4.52 5.703 1 97.62 286 VAL B O 1
ATOM 5329 N N . MET B 1 287 ? 6.984 6.543 4.719 1 98.38 287 MET B N 1
ATOM 5330 C CA . MET B 1 287 ? 6.223 7.246 5.746 1 98.38 287 MET B CA 1
ATOM 5331 C C . MET B 1 287 ? 4.812 6.684 5.859 1 98.38 287 MET B C 1
ATOM 5333 O O . MET B 1 287 ? 4.332 6.418 6.965 1 98.38 287 MET B O 1
ATOM 5337 N N . GLN B 1 288 ? 4.199 6.559 4.738 1 98.06 288 GLN B N 1
ATOM 5338 C CA . GLN B 1 288 ? 2.807 6.121 4.68 1 98.06 288 GLN B CA 1
ATOM 5339 C C . GLN B 1 288 ? 2.639 4.738 5.297 1 98.06 288 GLN B C 1
ATOM 5341 O O . GLN B 1 288 ? 1.74 4.523 6.113 1 98.06 288 GLN B O 1
ATOM 5346 N N . VAL B 1 289 ? 3.492 3.801 4.957 1 97.38 289 VAL B N 1
ATOM 5347 C CA . VAL B 1 289 ? 3.395 2.439 5.473 1 97.38 289 VAL B CA 1
ATOM 5348 C C . VAL B 1 289 ? 3.711 2.43 6.965 1 97.38 289 VAL B C 1
ATOM 5350 O O . VAL B 1 289 ? 3.055 1.73 7.742 1 97.38 289 VAL B O 1
ATOM 5353 N N . ALA B 1 290 ? 4.676 3.201 7.426 1 97.56 290 ALA B N 1
ATOM 5354 C CA . ALA B 1 290 ? 5.047 3.287 8.836 1 97.56 290 ALA B CA 1
ATOM 5355 C C . ALA B 1 290 ? 3.889 3.822 9.672 1 97.56 290 ALA B C 1
ATOM 5357 O O . ALA B 1 290 ? 3.654 3.352 10.789 1 97.56 290 ALA B O 1
ATOM 5358 N N . ALA B 1 291 ? 3.168 4.805 9.125 1 98 291 ALA B N 1
ATOM 5359 C CA . ALA B 1 291 ? 2.139 5.523 9.875 1 98 291 ALA B CA 1
ATOM 5360 C C . ALA B 1 291 ? 0.82 4.754 9.867 1 98 291 ALA B C 1
ATOM 5362 O O . ALA B 1 291 ? -0 4.906 10.773 1 98 291 ALA B O 1
ATOM 5363 N N . ALA B 1 292 ? 0.631 3.934 8.867 1 96.31 292 ALA B N 1
ATOM 5364 C CA . ALA B 1 292 ? -0.652 3.271 8.648 1 96.31 292 ALA B CA 1
ATOM 5365 C C . ALA B 1 292 ? -1.107 2.525 9.898 1 96.31 292 ALA B C 1
ATOM 5367 O O . ALA B 1 292 ? -0.347 1.74 10.477 1 96.31 292 ALA B O 1
ATOM 5368 N N . GLY B 1 293 ? -2.4 2.838 10.359 1 94.12 293 GLY B N 1
ATOM 5369 C CA . GLY B 1 293 ? -3.051 2.164 11.477 1 94.12 293 GLY B CA 1
ATOM 5370 C C . GLY B 1 293 ? -2.6 2.678 12.828 1 94.12 293 GLY B C 1
ATOM 5371 O O . GLY B 1 293 ? -3.193 2.34 13.852 1 94.12 293 GLY B O 1
ATOM 5372 N N . THR B 1 294 ? -1.542 3.504 12.961 1 96.19 294 THR B N 1
ATOM 5373 C CA . THR B 1 294 ? -0.972 3.936 14.234 1 96.19 294 THR B CA 1
ATOM 5374 C C . THR B 1 294 ? -1.75 5.117 14.805 1 96.19 294 THR B C 1
ATOM 5376 O O . THR B 1 294 ? -1.574 5.484 15.969 1 96.19 294 THR B O 1
ATOM 5379 N N . GLY B 1 295 ? -2.592 5.73 13.961 1 95.69 295 GLY B N 1
ATOM 5380 C CA . GLY B 1 295 ? -3.238 6.98 14.336 1 95.69 295 GLY B CA 1
ATOM 5381 C C . GLY B 1 295 ? -2.439 8.203 13.938 1 95.69 295 GLY B C 1
ATOM 5382 O O . GLY B 1 295 ? -2.926 9.336 14.055 1 95.69 295 GLY B O 1
ATOM 5383 N N . VAL B 1 296 ? -1.191 8.031 13.555 1 97.81 296 VAL B N 1
ATOM 5384 C CA . VAL B 1 296 ? -0.348 9.117 13.062 1 97.81 296 VAL B CA 1
ATOM 5385 C C . VAL B 1 296 ? -0.662 9.383 11.586 1 97.81 296 VAL B C 1
ATOM 5387 O O . VAL B 1 296 ? -0.73 8.461 10.781 1 97.81 296 VAL B O 1
ATOM 5390 N N . ARG B 1 297 ? -0.88 10.648 11.211 1 97.81 297 ARG B N 1
ATOM 5391 C CA . ARG B 1 297 ? -1.27 11.023 9.859 1 97.81 297 ARG B CA 1
ATOM 5392 C C . ARG B 1 297 ? -0.059 11.461 9.039 1 97.81 297 ARG B C 1
ATOM 5394 O O . ARG B 1 297 ? 1.004 11.742 9.602 1 97.81 297 ARG B O 1
ATOM 5401 N N . VAL B 1 298 ? -0.202 11.43 7.711 1 98.31 298 VAL B N 1
ATOM 5402 C CA . VAL B 1 298 ? 0.897 11.789 6.824 1 98.31 298 VAL B CA 1
ATOM 5403 C C . VAL B 1 298 ? 0.531 13.039 6.027 1 98.31 298 VAL B C 1
ATOM 5405 O O . VAL B 1 298 ? -0.596 13.164 5.543 1 98.31 298 VAL B O 1
ATOM 5408 N N . SER B 1 299 ? 1.435 13.969 5.977 1 98.69 299 SER B N 1
ATOM 5409 C CA . SER B 1 299 ? 1.302 15.188 5.188 1 98.69 299 SER B CA 1
ATOM 5410 C C . SER B 1 299 ? 2.361 15.258 4.09 1 98.69 299 SER B C 1
ATOM 5412 O O . SER B 1 299 ? 3.537 14.984 4.34 1 98.69 299 SER B O 1
ATOM 5414 N N . ASP B 1 300 ? 1.921 15.609 2.844 1 98.12 300 ASP B N 1
ATOM 5415 C CA . ASP B 1 300 ? 2.854 15.93 1.768 1 98.12 300 ASP B CA 1
ATOM 5416 C C . ASP B 1 300 ? 3.561 17.266 2.033 1 98.12 300 ASP B C 1
ATOM 5418 O O . ASP B 1 300 ? 3.316 17.906 3.055 1 98.12 300 ASP B O 1
ATOM 5422 N N . GLY B 1 301 ? 4.484 17.578 1.193 1 95.38 301 GLY B N 1
ATOM 5423 C CA . GLY B 1 301 ? 5.289 18.781 1.381 1 95.38 301 GLY B CA 1
ATOM 5424 C C . GLY B 1 301 ? 4.789 19.969 0.578 1 95.38 301 GLY B C 1
ATOM 5425 O O . GLY B 1 301 ? 3.598 20.062 0.275 1 95.38 301 GLY B O 1
ATOM 5426 N N . SER B 1 302 ? 5.664 20.859 0.391 1 93.31 302 SER B N 1
ATOM 5427 C CA . SER B 1 302 ? 5.324 22.141 -0.206 1 93.31 302 SER B CA 1
ATOM 5428 C C . SER B 1 302 ? 5.91 22.281 -1.608 1 93.31 302 SER B C 1
ATOM 5430 O O . SER B 1 302 ? 6.742 21.469 -2.018 1 93.31 302 SER B O 1
ATOM 5432 N N . THR B 1 303 ? 5.352 23.219 -2.354 1 95.38 303 THR B N 1
ATOM 5433 C CA . THR B 1 303 ? 6.055 23.797 -3.492 1 95.38 303 THR B CA 1
ATOM 5434 C C . THR B 1 303 ? 6.543 25.203 -3.166 1 95.38 303 THR B C 1
ATOM 5436 O O . THR B 1 303 ? 5.891 25.938 -2.418 1 95.38 303 THR B O 1
ATOM 5439 N N . ASN B 1 304 ? 7.699 25.547 -3.717 1 92.69 304 ASN B N 1
ATOM 5440 C CA . ASN B 1 304 ? 8.242 26.875 -3.457 1 92.69 304 ASN B CA 1
ATOM 5441 C C . ASN B 1 304 ? 7.949 27.844 -4.605 1 92.69 304 ASN B C 1
ATOM 5443 O O . ASN B 1 304 ? 8.43 28.969 -4.609 1 92.69 304 ASN B O 1
ATOM 5447 N N . VAL B 1 305 ? 7.219 27.359 -5.566 1 94.75 305 VAL B N 1
ATOM 5448 C CA . VAL B 1 305 ? 6.766 28.234 -6.637 1 94.75 305 VAL B CA 1
ATOM 5449 C C . VAL B 1 305 ? 5.57 29.062 -6.16 1 94.75 305 VAL B C 1
ATOM 5451 O O . VAL B 1 305 ? 4.496 28.516 -5.902 1 94.75 305 VAL B O 1
ATOM 5454 N N . LEU B 1 306 ? 5.727 30.391 -6.055 1 96.38 306 LEU B N 1
ATOM 5455 C CA . LEU B 1 306 ? 4.707 31.266 -5.504 1 96.38 306 LEU B CA 1
ATOM 5456 C C . LEU B 1 306 ? 3.838 31.859 -6.609 1 96.38 306 LEU B C 1
ATOM 5458 O O . LEU B 1 306 ? 4.348 32.25 -7.668 1 96.38 306 LEU B O 1
ATOM 5462 N N . PRO B 1 307 ? 2.545 31.859 -6.391 1 97.62 307 PRO B N 1
ATOM 5463 C CA . PRO B 1 307 ? 1.646 32.469 -7.367 1 97.62 307 PRO B CA 1
ATOM 5464 C C . PRO B 1 307 ? 1.61 34 -7.254 1 97.62 307 PRO B C 1
ATOM 5466 O O . PRO B 1 307 ? 0.6 34.562 -6.836 1 97.62 307 PRO B O 1
ATOM 5469 N N . VAL B 1 308 ? 2.619 34.719 -7.715 1 97 308 VAL B N 1
ATOM 5470 C CA . VAL B 1 308 ? 2.742 36.156 -7.676 1 97 308 VAL B CA 1
ATOM 5471 C C . VAL B 1 308 ? 3.172 36.688 -9.047 1 97 308 VAL B C 1
ATOM 5473 O O . VAL B 1 308 ? 3.654 35.938 -9.883 1 97 308 VAL B O 1
ATOM 5476 N N . GLY B 1 309 ? 2.965 38 -9.25 1 97.12 309 GLY B N 1
ATOM 5477 C CA . GLY B 1 309 ? 3.348 38.625 -10.508 1 97.12 309 GLY B CA 1
ATOM 5478 C C . GLY B 1 309 ? 2.207 38.719 -11.5 1 97.12 309 GLY B C 1
ATOM 5479 O O . GLY B 1 309 ? 1.046 38.875 -11.109 1 97.12 309 GLY B O 1
ATOM 5480 N N . PRO B 1 310 ? 2.547 38.688 -12.836 1 97.5 310 PRO B N 1
ATOM 5481 C CA . PRO B 1 310 ? 1.51 38.781 -13.859 1 97.5 310 PRO B CA 1
ATOM 5482 C C . PRO B 1 310 ? 0.606 37.562 -13.914 1 97.5 310 PRO B C 1
ATOM 5484 O O . PRO B 1 310 ? 1.01 36.469 -13.492 1 97.5 310 PRO B O 1
ATOM 5487 N N . THR B 1 311 ? -0.516 37.781 -14.492 1 98.25 311 THR B N 1
ATOM 5488 C CA . THR B 1 311 ? -1.566 36.781 -14.508 1 98.25 311 THR B CA 1
ATOM 5489 C C . THR B 1 311 ? -1.047 35.469 -15.102 1 98.25 311 THR B C 1
ATOM 5491 O O . THR B 1 311 ? -1.336 34.406 -14.586 1 98.25 311 THR B O 1
ATOM 5494 N N . ALA B 1 312 ? -0.291 35.594 -16.125 1 97.62 312 ALA B N 1
ATOM 5495 C CA . ALA B 1 312 ? 0.224 34.375 -16.766 1 97.62 312 ALA B CA 1
ATOM 5496 C C . ALA B 1 312 ? 1.088 33.562 -15.805 1 97.62 312 ALA B C 1
ATOM 5498 O O . ALA B 1 312 ? 1.022 32.344 -15.789 1 97.62 312 ALA B O 1
ATOM 5499 N N . GLN B 1 313 ? 1.885 34.219 -15.047 1 97.12 313 GLN B N 1
ATOM 5500 C CA . GLN B 1 313 ? 2.752 33.562 -14.07 1 97.12 313 GLN B CA 1
ATOM 5501 C C . GLN B 1 313 ? 1.941 33 -12.922 1 97.12 313 GLN B C 1
ATOM 5503 O O . GLN B 1 313 ? 2.238 31.891 -12.445 1 97.12 313 GLN B O 1
ATOM 5508 N N . VAL B 1 314 ? 0.97 33.688 -12.477 1 98.44 314 VAL B N 1
ATOM 5509 C CA . VAL B 1 314 ? 0.095 33.219 -11.414 1 98.44 314 VAL B CA 1
ATOM 5510 C C . VAL B 1 314 ? -0.632 31.938 -11.867 1 98.44 314 VAL B C 1
ATOM 5512 O O . VAL B 1 314 ? -0.713 30.969 -11.125 1 98.44 314 VAL B O 1
ATOM 5515 N N . HIS B 1 315 ? -1.101 31.922 -13.125 1 98.69 315 HIS B N 1
ATOM 5516 C CA . HIS B 1 315 ? -1.799 30.766 -13.664 1 98.69 315 HIS B CA 1
ATOM 5517 C C . HIS B 1 315 ? -0.885 29.547 -13.711 1 98.69 315 HIS B C 1
ATOM 5519 O O . HIS B 1 315 ? -1.31 28.438 -13.398 1 98.69 315 HIS B O 1
ATOM 5525 N N . GLU B 1 316 ? 0.326 29.766 -14.102 1 97.88 316 GLU B N 1
ATOM 5526 C CA . GLU B 1 316 ? 1.283 28.672 -14.156 1 97.88 316 GLU B CA 1
ATOM 5527 C C . GLU B 1 316 ? 1.535 28.078 -12.766 1 97.88 316 GLU B C 1
ATOM 5529 O O . GLU B 1 316 ? 1.556 26.859 -12.602 1 97.88 316 GLU B O 1
ATOM 5534 N N . ALA B 1 317 ? 1.745 28.938 -11.805 1 98 317 ALA B N 1
ATOM 5535 C CA . ALA B 1 317 ? 1.963 28.5 -10.422 1 98 317 ALA B CA 1
ATOM 5536 C C . ALA B 1 317 ? 0.738 27.781 -9.875 1 98 317 ALA B C 1
ATOM 5538 O O . ALA B 1 317 ? 0.868 26.781 -9.172 1 98 317 ALA B O 1
ATOM 5539 N N . TRP B 1 318 ? -0.456 28.281 -10.234 1 98.75 318 TRP B N 1
ATOM 5540 C CA . TRP B 1 318 ? -1.7 27.656 -9.797 1 98.75 318 TRP B CA 1
ATOM 5541 C C . TRP B 1 318 ? -1.852 26.25 -10.391 1 98.75 318 TRP B C 1
ATOM 5543 O O . TRP B 1 318 ? -2.229 25.312 -9.695 1 98.75 318 TRP B O 1
ATOM 5553 N N . ARG B 1 319 ? -1.574 26.094 -11.664 1 98.56 319 ARG B N 1
ATOM 5554 C CA . ARG B 1 319 ? -1.66 24.781 -12.305 1 98.56 319 ARG B CA 1
ATOM 5555 C C . ARG B 1 319 ? -0.708 23.797 -11.656 1 98.56 319 ARG B C 1
ATOM 5557 O O . ARG B 1 319 ? -1.08 22.641 -11.398 1 98.56 319 ARG B O 1
ATOM 5564 N N . LEU B 1 320 ? 0.481 24.234 -11.391 1 97.94 320 LEU B N 1
ATOM 5565 C CA . LEU B 1 320 ? 1.473 23.391 -10.75 1 97.94 320 LEU B CA 1
ATOM 5566 C C . LEU B 1 320 ? 1.002 22.953 -9.367 1 97.94 320 LEU B C 1
ATOM 5568 O O . LEU B 1 320 ? 0.996 21.75 -9.055 1 97.94 320 LEU B O 1
ATOM 5572 N N . HIS B 1 321 ? 0.644 23.922 -8.555 1 98.56 321 HIS B N 1
ATOM 5573 C CA . HIS B 1 321 ? 0.222 23.656 -7.184 1 98.56 321 HIS B CA 1
ATOM 5574 C C . HIS B 1 321 ? -1.017 22.766 -7.152 1 98.56 321 HIS B C 1
ATOM 5576 O O . HIS B 1 321 ? -1.084 21.812 -6.371 1 98.56 321 HIS B O 1
ATOM 5582 N N . TYR B 1 322 ? -1.983 23.062 -8.016 1 98.75 322 TYR B N 1
ATOM 5583 C CA . TYR B 1 322 ? -3.184 22.234 -8.164 1 98.75 322 TYR B CA 1
ATOM 5584 C C . TYR B 1 322 ? -2.824 20.797 -8.531 1 98.75 322 TYR B C 1
ATOM 5586 O O . TYR B 1 322 ? -3.32 19.859 -7.91 1 98.75 322 TYR B O 1
ATOM 5594 N N . GLY B 1 323 ? -1.986 20.672 -9.5 1 98.62 323 GLY B N 1
ATOM 5595 C CA . GLY B 1 323 ? -1.561 19.359 -9.953 1 98.62 323 GLY B CA 1
ATOM 5596 C C . GLY B 1 323 ? -0.856 18.562 -8.867 1 98.62 323 GLY B C 1
ATOM 5597 O O . GLY B 1 323 ? -1.126 17.375 -8.695 1 98.62 323 GLY B O 1
ATOM 5598 N N . LEU B 1 324 ? 0.05 19.172 -8.125 1 98.31 324 LEU B N 1
ATOM 5599 C CA . LEU B 1 324 ? 0.763 18.5 -7.039 1 98.31 324 LEU B CA 1
ATOM 5600 C C . LEU B 1 324 ? -0.203 18.078 -5.938 1 98.31 324 LEU B C 1
ATOM 5602 O O . LEU B 1 324 ? -0.075 16.984 -5.391 1 98.31 324 LEU B O 1
ATOM 5606 N N . THR B 1 325 ? -1.153 18.969 -5.633 1 98.69 325 THR B N 1
ATOM 5607 C CA . THR B 1 325 ? -2.127 18.656 -4.594 1 98.69 325 THR B CA 1
ATOM 5608 C C . THR B 1 325 ? -3.027 17.5 -5.02 1 98.69 325 THR B C 1
ATOM 5610 O O . THR B 1 325 ? -3.277 16.594 -4.234 1 98.69 325 THR B O 1
ATOM 5613 N N . ARG B 1 326 ? -3.525 17.484 -6.309 1 98.5 326 ARG B N 1
ATOM 5614 C CA . ARG B 1 326 ? -4.34 16.391 -6.836 1 98.5 326 ARG B CA 1
ATOM 5615 C C . ARG B 1 326 ? -3.584 15.07 -6.789 1 98.5 326 ARG B C 1
ATOM 5617 O O . ARG B 1 326 ? -4.148 14.031 -6.426 1 98.5 326 ARG B O 1
ATOM 5624 N N . ARG B 1 327 ? -2.363 15.133 -7.16 1 98.06 327 ARG B N 1
ATOM 5625 C CA . ARG B 1 327 ? -1.513 13.945 -7.148 1 98.06 327 ARG B CA 1
ATOM 5626 C C . ARG B 1 327 ? -1.379 13.383 -5.738 1 98.06 327 ARG B C 1
ATOM 5628 O O . ARG B 1 327 ? -1.445 12.172 -5.539 1 98.06 327 ARG B O 1
ATOM 5635 N N . ALA B 1 328 ? -1.144 14.258 -4.75 1 98.44 328 ALA B N 1
ATOM 5636 C CA . ALA B 1 328 ? -1.041 13.844 -3.352 1 98.44 328 ALA B CA 1
ATOM 5637 C C . ALA B 1 328 ? -2.328 13.172 -2.883 1 98.44 328 ALA B C 1
ATOM 5639 O O . ALA B 1 328 ? -2.289 12.109 -2.268 1 98.44 328 ALA B O 1
ATOM 5640 N N . LEU B 1 329 ? -3.479 13.773 -3.215 1 98.44 329 LEU B N 1
ATOM 5641 C CA . LEU B 1 329 ? -4.773 13.227 -2.812 1 98.44 329 LEU B CA 1
ATOM 5642 C C . LEU B 1 329 ? -4.984 11.836 -3.395 1 98.44 329 LEU B C 1
ATOM 5644 O O . LEU B 1 329 ? -5.402 10.922 -2.682 1 98.44 329 LEU B O 1
ATOM 5648 N N . ALA B 1 330 ? -4.641 11.641 -4.648 1 97.5 330 ALA B N 1
ATOM 5649 C CA . ALA B 1 330 ? -4.785 10.344 -5.312 1 97.5 330 ALA B CA 1
ATOM 5650 C C . ALA B 1 330 ? -3.91 9.289 -4.645 1 97.5 330 ALA B C 1
ATOM 5652 O O . ALA B 1 330 ? -4.238 8.094 -4.672 1 97.5 330 ALA B O 1
ATOM 5653 N N . ARG B 1 331 ? -2.859 9.703 -4.016 1 97.31 331 ARG B N 1
ATOM 5654 C CA . ARG B 1 331 ? -1.905 8.797 -3.381 1 97.31 331 ARG B CA 1
ATOM 5655 C C . ARG B 1 331 ? -2.178 8.672 -1.886 1 97.31 331 ARG B C 1
ATOM 5657 O O . ARG B 1 331 ? -1.383 8.086 -1.151 1 97.31 331 ARG B O 1
ATOM 5664 N N . ALA B 1 332 ? -3.236 9.312 -1.436 1 97.69 332 ALA B N 1
ATOM 5665 C CA . ALA B 1 332 ? -3.756 9.188 -0.077 1 97.69 332 ALA B CA 1
ATOM 5666 C C . ALA B 1 332 ? -2.932 10.016 0.906 1 97.69 332 ALA B C 1
ATOM 5668 O O . ALA B 1 332 ? -2.75 9.617 2.061 1 97.69 332 ALA B O 1
ATOM 5669 N N . TYR B 1 333 ? -2.316 11.07 0.423 1 98.38 333 TYR B N 1
ATOM 5670 C CA . TYR B 1 333 ? -1.815 12.148 1.274 1 98.38 333 TYR B CA 1
ATOM 5671 C C . TYR B 1 333 ? -2.814 13.297 1.348 1 98.38 333 TYR B C 1
ATOM 5673 O O . TYR B 1 333 ? -2.836 14.164 0.472 1 98.38 333 TYR B O 1
ATOM 5681 N N . TYR B 1 334 ? -3.492 13.406 2.414 1 98.31 334 TYR B N 1
ATOM 5682 C CA . TYR B 1 334 ? -4.68 14.258 2.422 1 98.31 334 TYR B CA 1
ATOM 5683 C C . TYR B 1 334 ? -4.375 15.617 3.031 1 98.31 334 TYR B C 1
ATOM 5685 O O . TYR B 1 334 ? -5.273 16.453 3.197 1 98.31 334 TYR B O 1
ATOM 5693 N N . GLN B 1 335 ? -3.146 15.773 3.41 1 98.62 335 GLN B N 1
ATOM 5694 C CA . GLN B 1 335 ? -2.635 17.047 3.922 1 98.62 335 GLN B CA 1
ATOM 5695 C C . GLN B 1 335 ? -1.356 17.453 3.197 1 98.62 335 GLN B C 1
ATOM 5697 O O . GLN B 1 335 ? -0.604 16.594 2.723 1 98.62 335 GLN B O 1
ATOM 5702 N N . GLY B 1 336 ? -1.14 18.75 3.029 1 98.12 336 GLY B N 1
ATOM 5703 C CA . GLY B 1 336 ? 0.084 19.328 2.482 1 98.12 336 GLY B CA 1
ATOM 5704 C C . GLY B 1 336 ? 0.473 20.641 3.129 1 98.12 336 GLY B C 1
ATOM 5705 O O . GLY B 1 336 ? -0.032 20.984 4.199 1 98.12 336 GLY B O 1
ATOM 5706 N N . TRP B 1 337 ? 1.478 21.297 2.541 1 97.31 337 TRP B N 1
ATOM 5707 C CA . TRP B 1 337 ? 1.959 22.562 3.072 1 97.31 337 TRP B CA 1
ATOM 5708 C C . TRP B 1 337 ? 1.666 23.703 2.105 1 97.31 337 TRP B C 1
ATOM 5710 O O . TRP B 1 337 ? 1.831 23.547 0.892 1 97.31 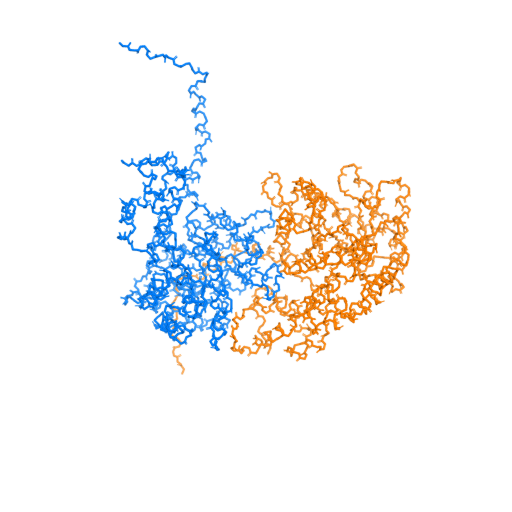337 TRP B O 1
ATOM 5720 N N . ASP B 1 338 ? 1.228 24.812 2.604 1 97.81 338 ASP B N 1
ATOM 5721 C CA . ASP B 1 338 ? 1.125 26.047 1.839 1 97.81 338 ASP B CA 1
ATOM 5722 C C . ASP B 1 338 ? 2.012 27.141 2.438 1 97.81 338 ASP B C 1
ATOM 5724 O O . ASP B 1 338 ? 2.051 27.312 3.656 1 97.81 338 ASP B O 1
ATOM 5728 N N . MET B 1 339 ? 2.67 27.828 1.61 1 94.25 339 MET B N 1
ATOM 5729 C CA . MET B 1 339 ? 3.703 28.75 2.072 1 94.25 339 MET B CA 1
ATOM 5730 C C . MET B 1 339 ? 3.334 30.188 1.745 1 94.25 339 MET B C 1
ATOM 5732 O O . MET B 1 339 ? 4.055 31.125 2.109 1 94.25 339 MET B O 1
ATOM 5736 N N . HIS B 1 340 ? 2.277 30.406 1.075 1 96.19 340 HIS B N 1
ATOM 5737 C CA . HIS B 1 340 ? 1.853 31.719 0.597 1 96.19 340 HIS B CA 1
ATOM 5738 C C . HIS B 1 340 ? 0.336 31.797 0.458 1 96.19 340 HIS B C 1
ATOM 5740 O O . HIS B 1 340 ? -0.301 30.812 0.054 1 96.19 340 HIS B O 1
ATOM 5746 N N . PRO B 1 341 ? -0.228 33 0.736 1 97.69 341 PRO B N 1
ATOM 5747 C CA . PRO B 1 341 ? -1.679 33.125 0.577 1 97.69 341 PRO B CA 1
ATOM 5748 C C . PRO B 1 341 ? -2.152 32.75 -0.828 1 97.69 341 PRO B C 1
ATOM 5750 O O . PRO B 1 341 ? -3.264 32.25 -0.995 1 97.69 341 PRO B O 1
ATOM 5753 N N . GLY B 1 342 ? -1.339 32.969 -1.782 1 97.69 342 GLY B N 1
ATOM 5754 C CA . GLY B 1 342 ? -1.683 32.656 -3.162 1 97.69 342 GLY B CA 1
ATOM 5755 C C . GLY B 1 342 ? -1.859 31.172 -3.424 1 97.69 342 GLY B C 1
ATOM 5756 O O . GLY B 1 342 ? -2.41 30.781 -4.453 1 97.69 342 GLY B O 1
ATOM 5757 N N . HIS B 1 343 ? -1.416 30.297 -2.523 1 98.38 343 HIS B N 1
ATOM 5758 C CA . HIS B 1 343 ? -1.578 28.859 -2.674 1 98.38 343 HIS B CA 1
ATOM 5759 C C . HIS B 1 343 ? -2.975 28.406 -2.252 1 98.38 343 HIS B C 1
ATOM 5761 O O . HIS B 1 343 ? -3.432 27.328 -2.637 1 98.38 343 HIS B O 1
ATOM 5767 N N . LEU B 1 344 ? -3.67 29.203 -1.447 1 98.75 344 LEU B N 1
ATOM 5768 C CA . LEU B 1 344 ? -4.895 28.766 -0.783 1 98.75 344 LEU B CA 1
ATOM 5769 C C . LEU B 1 344 ? -5.988 28.453 -1.802 1 98.75 344 LEU B C 1
ATOM 5771 O O . LEU B 1 344 ? -6.684 27.453 -1.689 1 98.75 344 LEU B O 1
ATOM 5775 N N . PRO B 1 345 ? -6.152 29.297 -2.916 1 98.75 345 PRO B N 1
ATOM 5776 C CA . PRO B 1 345 ? -7.207 28.984 -3.889 1 98.75 345 PRO B CA 1
ATOM 5777 C C . PRO B 1 345 ? -7.051 27.609 -4.523 1 98.75 345 PRO B C 1
ATOM 5779 O O . PRO B 1 345 ? -8.023 26.859 -4.605 1 98.75 345 PRO B O 1
ATOM 5782 N N . THR B 1 346 ? -5.879 27.25 -4.867 1 98.81 346 THR B N 1
ATOM 5783 C CA . THR B 1 346 ? -5.691 26 -5.594 1 98.81 346 THR B CA 1
ATOM 5784 C C . THR B 1 346 ? -5.613 24.812 -4.625 1 98.81 346 THR B C 1
ATOM 5786 O O . THR B 1 346 ? -5.941 23.688 -4.988 1 98.81 346 THR B O 1
ATOM 5789 N N . ARG B 1 347 ? -5.164 25.047 -3.314 1 98.75 347 ARG B N 1
ATOM 5790 C CA . ARG B 1 347 ? -5.305 24.031 -2.287 1 98.75 347 ARG B CA 1
ATOM 5791 C C . ARG B 1 347 ? -6.758 23.578 -2.148 1 98.75 347 ARG B C 1
ATOM 5793 O O . ARG B 1 347 ? -7.07 22.406 -2.299 1 98.75 347 ARG B O 1
ATOM 5800 N N . TYR B 1 348 ? -7.609 24.484 -1.979 1 98.88 348 TYR B N 1
ATOM 5801 C CA . TYR B 1 348 ? -9.016 24.156 -1.737 1 98.88 348 TYR B CA 1
ATOM 5802 C C . TYR B 1 348 ? -9.695 23.703 -3.02 1 98.88 348 TYR B C 1
ATOM 5804 O O . TYR B 1 348 ? -10.547 22.812 -2.99 1 98.88 348 TYR B O 1
ATOM 5812 N N . ALA B 1 349 ? -9.328 24.297 -4.164 1 98.88 349 ALA B N 1
ATOM 5813 C CA . ALA B 1 349 ? -9.906 23.844 -5.426 1 98.88 349 ALA B CA 1
ATOM 5814 C C . ALA B 1 349 ? -9.586 22.375 -5.684 1 98.88 349 ALA B C 1
ATOM 5816 O O . ALA B 1 349 ? -10.453 21.594 -6.086 1 98.88 349 ALA B O 1
ATOM 5817 N N . ALA B 1 350 ? -8.312 22.016 -5.48 1 98.88 350 ALA B N 1
ATOM 5818 C CA . ALA B 1 350 ? -7.898 20.625 -5.699 1 98.88 350 ALA B CA 1
ATOM 5819 C C . ALA B 1 350 ? -8.641 19.672 -4.766 1 98.88 350 ALA B C 1
ATOM 5821 O O . ALA B 1 350 ? -9.156 18.641 -5.199 1 98.88 350 ALA B O 1
ATOM 5822 N N . VAL B 1 351 ? -8.719 20.047 -3.49 1 98.88 351 VAL B N 1
ATOM 5823 C CA . VAL B 1 351 ? -9.352 19.203 -2.471 1 98.88 351 VAL B CA 1
ATOM 5824 C C . VAL B 1 351 ? -10.844 19.078 -2.758 1 98.88 351 VAL B C 1
ATOM 5826 O O . VAL B 1 351 ? -11.383 17.969 -2.768 1 98.88 351 VAL B O 1
ATOM 5829 N N . TYR B 1 352 ? -11.484 20.172 -3.049 1 98.81 352 TYR B N 1
ATOM 5830 C CA . TYR B 1 352 ? -12.93 20.172 -3.256 1 98.81 352 TYR B CA 1
ATOM 5831 C C . TYR B 1 352 ? -13.289 19.453 -4.551 1 98.81 352 TYR B C 1
ATOM 5833 O O . TYR B 1 352 ? -14.266 18.688 -4.602 1 98.81 352 TYR B O 1
ATOM 5841 N N . THR B 1 353 ? -12.516 19.672 -5.617 1 98.75 353 THR B N 1
ATOM 5842 C CA . THR B 1 353 ? -12.742 18.922 -6.852 1 98.75 353 THR B CA 1
ATOM 5843 C C . THR B 1 353 ? -12.609 17.422 -6.617 1 98.75 353 THR B C 1
ATOM 5845 O O . THR B 1 353 ? -13.438 16.641 -7.09 1 98.75 353 THR B O 1
ATOM 5848 N N . PHE B 1 354 ? -11.617 17.016 -5.902 1 98.5 354 PHE B N 1
ATOM 5849 C CA . PHE B 1 354 ? -11.344 15.609 -5.609 1 98.5 354 PHE B CA 1
ATOM 5850 C C . PHE B 1 354 ? -12.539 14.953 -4.93 1 98.5 354 PHE B C 1
AT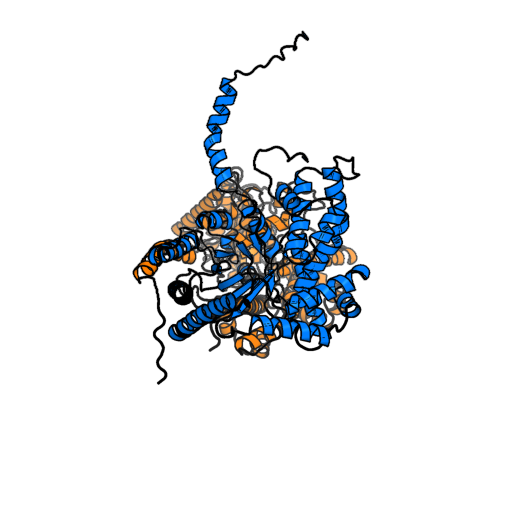OM 5852 O O . PHE B 1 354 ? -12.984 13.883 -5.344 1 98.5 354 PHE B O 1
ATOM 5859 N N . TYR B 1 355 ? -13.109 15.547 -3.949 1 98.38 355 TYR B N 1
ATOM 5860 C CA . TYR B 1 355 ? -14.188 14.922 -3.189 1 98.38 355 TYR B CA 1
ATOM 5861 C C . TYR B 1 355 ? -15.516 15.039 -3.93 1 98.38 355 TYR B C 1
ATOM 5863 O O . TYR B 1 355 ? -16.344 14.125 -3.873 1 98.38 355 TYR B O 1
ATOM 5871 N N . ARG B 1 356 ? -15.734 16.125 -4.637 1 98.19 356 ARG B N 1
ATOM 5872 C CA . ARG B 1 356 ? -17 16.328 -5.316 1 98.19 356 ARG B CA 1
ATOM 5873 C C . ARG B 1 356 ? -17.109 15.422 -6.543 1 98.19 356 ARG B C 1
ATOM 5875 O O . ARG B 1 356 ? -18.203 14.914 -6.848 1 98.19 356 ARG B O 1
ATOM 5882 N N . GLU B 1 357 ? -16.031 15.227 -7.262 1 97.12 357 GLU B N 1
ATOM 5883 C CA . GLU B 1 357 ? -16.078 14.391 -8.461 1 97.12 357 GLU B CA 1
ATOM 5884 C C . GLU B 1 357 ? -16.359 12.93 -8.109 1 97.12 357 GLU B C 1
ATOM 5886 O O . GLU B 1 357 ? -16.922 12.188 -8.906 1 97.12 357 GLU B O 1
ATOM 5891 N N . GLY B 1 358 ? -15.969 12.508 -6.922 1 96.62 358 GLY B N 1
ATOM 5892 C CA . GLY B 1 358 ? -16.156 11.125 -6.508 1 96.62 358 GLY B CA 1
ATOM 5893 C C . GLY B 1 358 ? -17.375 10.922 -5.637 1 96.62 358 GLY B C 1
ATOM 5894 O O . GLY B 1 358 ? -17.672 9.797 -5.219 1 96.62 358 GLY B O 1
ATOM 5895 N N . LEU B 1 359 ? -18.156 11.961 -5.383 1 97.19 359 LEU B N 1
ATOM 5896 C CA . LEU B 1 359 ? -19.25 11.906 -4.43 1 97.19 359 LEU B CA 1
ATOM 5897 C C . LEU B 1 359 ? -20.312 10.906 -4.883 1 97.19 359 LEU B C 1
ATOM 5899 O O . LEU B 1 359 ? -20.625 9.953 -4.164 1 97.19 359 LEU B O 1
ATOM 5903 N N . GLU B 1 360 ? -20.844 11.031 -6.035 1 96.38 360 GLU B N 1
ATOM 5904 C CA . GLU B 1 360 ? -21.969 10.219 -6.488 1 96.38 360 GLU B CA 1
ATOM 5905 C C . GLU B 1 360 ? -21.562 8.758 -6.648 1 96.38 360 GLU B C 1
ATOM 5907 O O . GLU B 1 360 ? -22.219 7.863 -6.117 1 96.38 360 GLU B O 1
ATOM 5912 N N . PRO B 1 361 ? -20.422 8.5 -7.332 1 94.19 361 PRO B N 1
ATOM 5913 C CA . PRO B 1 361 ? -20.016 7.094 -7.438 1 94.19 361 PRO B CA 1
ATOM 5914 C C . PRO B 1 361 ? -19.75 6.449 -6.078 1 94.19 361 PRO B C 1
ATOM 5916 O O . PRO B 1 361 ? -20.141 5.301 -5.848 1 94.19 361 PRO B O 1
ATOM 5919 N N . ALA B 1 362 ? -19.094 7.152 -5.176 1 95.31 362 ALA B N 1
ATOM 5920 C CA . ALA B 1 362 ? -18.797 6.602 -3.855 1 95.31 362 ALA B CA 1
ATOM 5921 C C . ALA B 1 362 ? -20.078 6.336 -3.062 1 95.31 362 ALA B C 1
ATOM 5923 O O . ALA B 1 362 ? -20.203 5.289 -2.426 1 95.31 362 ALA B O 1
ATOM 5924 N N . ALA B 1 363 ? -20.969 7.25 -3.148 1 96.06 363 ALA B N 1
ATOM 5925 C CA . ALA B 1 363 ? -22.234 7.113 -2.43 1 96.06 363 ALA B CA 1
ATOM 5926 C C . ALA B 1 363 ? -23.047 5.938 -2.967 1 96.06 363 ALA B C 1
ATOM 5928 O O . ALA B 1 363 ? -23.609 5.16 -2.193 1 96.06 363 ALA B O 1
ATOM 5929 N N . ALA B 1 364 ? -23.094 5.812 -4.238 1 94.25 364 ALA B N 1
ATOM 5930 C CA . ALA B 1 364 ? -23.859 4.73 -4.867 1 94.25 364 ALA B CA 1
ATOM 5931 C C . ALA B 1 364 ? -23.281 3.369 -4.488 1 94.25 364 ALA B C 1
ATOM 5933 O O . ALA B 1 364 ? -24.031 2.443 -4.168 1 94.25 364 ALA B O 1
ATOM 5934 N N . ARG B 1 365 ? -22.016 3.258 -4.539 1 91.88 365 ARG B N 1
ATOM 5935 C CA . ARG B 1 365 ? -21.359 2.002 -4.203 1 91.88 365 ARG B CA 1
ATOM 5936 C C . ARG B 1 365 ? -21.562 1.648 -2.734 1 91.88 365 ARG B C 1
ATOM 5938 O O . ARG B 1 365 ? -21.812 0.489 -2.398 1 91.88 365 ARG B O 1
ATOM 5945 N N . LEU B 1 366 ? -21.422 2.637 -1.841 1 93.19 366 LEU B N 1
ATOM 5946 C CA . LEU B 1 366 ? -21.609 2.391 -0.417 1 93.19 366 LEU B CA 1
ATOM 5947 C C . LEU B 1 366 ? -23.047 1.983 -0.13 1 93.19 366 LEU B C 1
ATOM 5949 O O . LEU B 1 366 ? -23.297 1.06 0.65 1 93.19 366 LEU B O 1
ATOM 5953 N N . ALA B 1 367 ? -24 2.631 -0.798 1 92.94 367 ALA B N 1
ATOM 5954 C CA . ALA B 1 367 ? -25.406 2.285 -0.652 1 92.94 367 ALA B CA 1
ATOM 5955 C C . ALA B 1 367 ? -25.672 0.857 -1.12 1 92.94 367 ALA B C 1
ATOM 5957 O O . ALA B 1 367 ? -26.406 0.105 -0.462 1 92.94 367 ALA B O 1
ATOM 5958 N N . ALA B 1 368 ? -25.047 0.508 -2.238 1 89.75 368 ALA B N 1
ATOM 5959 C CA . ALA B 1 368 ? -25.203 -0.841 -2.775 1 89.75 368 ALA B CA 1
ATOM 5960 C C . ALA B 1 368 ? -24.609 -1.88 -1.827 1 89.75 368 ALA B C 1
ATOM 5962 O O . ALA B 1 368 ? -25.188 -2.961 -1.649 1 89.75 368 ALA B O 1
ATOM 5963 N N . TYR B 1 369 ? -23.547 -1.567 -1.245 1 87.62 369 TYR B N 1
ATOM 5964 C CA . TYR B 1 369 ? -22.891 -2.467 -0.298 1 87.62 369 TYR B CA 1
ATOM 5965 C C . TYR B 1 369 ? -23.781 -2.717 0.915 1 87.62 369 TYR B C 1
ATOM 5967 O O . TYR B 1 369 ? -23.953 -3.861 1.338 1 87.62 369 TYR B O 1
ATOM 5975 N N . VAL B 1 370 ? -24.297 -1.639 1.396 1 86.06 370 VAL B N 1
ATOM 5976 C CA . VAL B 1 370 ? -25.141 -1.715 2.592 1 86.06 370 VAL B CA 1
ATOM 5977 C C . VAL B 1 370 ? -26.406 -2.508 2.289 1 86.06 370 VAL B C 1
ATOM 5979 O O . VAL B 1 370 ? -26.875 -3.287 3.123 1 86.06 370 VAL B O 1
ATOM 5982 N N . ALA B 1 371 ? -26.812 -2.379 1.087 1 82.88 371 ALA B N 1
ATOM 5983 C CA . ALA B 1 371 ? -28.047 -3.055 0.683 1 82.88 371 ALA B CA 1
ATOM 5984 C C . ALA B 1 371 ? -27.766 -4.496 0.267 1 82.88 371 ALA B C 1
ATOM 5986 O O . ALA B 1 371 ? -28.703 -5.258 -0.014 1 82.88 371 ALA B O 1
ATOM 5987 N N . LYS B 1 372 ? -26.5 -4.957 0.37 1 70 372 LYS B N 1
ATOM 5988 C CA . LYS B 1 372 ? -26.094 -6.281 -0.104 1 70 372 LYS B CA 1
ATOM 5989 C C . LYS B 1 372 ? -26.641 -6.551 -1.504 1 70 372 LYS B C 1
ATOM 5991 O O . LYS B 1 372 ? -27.109 -7.656 -1.796 1 70 372 LYS B O 1
ATOM 5996 N N . ALA B 1 373 ? -26.828 -5.578 -2.207 1 59.22 373 ALA B N 1
ATOM 5997 C CA . ALA B 1 373 ? -27.359 -5.691 -3.561 1 59.22 373 ALA B CA 1
ATOM 5998 C C . ALA B 1 373 ? -26.266 -6.047 -4.559 1 59.22 373 ALA B C 1
ATOM 6000 O O . ALA B 1 373 ? -25.094 -5.699 -4.359 1 59.22 373 ALA B O 1
ATOM 6001 N N . GLY B 1 374 ? -26.406 -7.062 -5.359 1 58.78 374 GLY B N 1
ATOM 6002 C CA . GLY B 1 374 ? -25.5 -7.406 -6.438 1 58.78 374 GLY B CA 1
ATOM 6003 C C . GLY B 1 374 ? -25.094 -6.211 -7.277 1 58.78 374 GLY B C 1
ATOM 6004 O O . GLY B 1 374 ? -25.891 -5.297 -7.5 1 58.78 374 GLY B O 1
ATOM 6005 N N . SER B 1 375 ? -23.656 -5.852 -7.363 1 59.53 375 SER B N 1
ATOM 6006 C CA . SER B 1 375 ? -23.172 -4.754 -8.195 1 59.53 375 SER B CA 1
ATOM 6007 C C . SER B 1 375 ? -22.078 -5.227 -9.148 1 59.53 375 SER B C 1
ATOM 6009 O O . SER B 1 375 ? -21.609 -6.367 -9.062 1 59.53 375 SER B O 1
ATOM 6011 N N . ASP B 1 376 ? -21.828 -4.441 -10.203 1 64.12 376 ASP B N 1
ATOM 6012 C CA . ASP B 1 376 ? -20.766 -4.684 -11.18 1 64.12 376 ASP B CA 1
ATOM 6013 C C . ASP B 1 376 ? -19.391 -4.535 -10.539 1 64.12 376 ASP B C 1
ATOM 6015 O O . ASP B 1 376 ? -18.375 -4.754 -11.195 1 64.12 376 ASP B O 1
ATOM 6019 N N . VAL B 1 377 ? -19.469 -4.141 -9.305 1 66.94 377 VAL B N 1
ATOM 6020 C CA . VAL B 1 377 ? -18.234 -4.047 -8.523 1 66.94 377 VAL B CA 1
ATOM 6021 C C . VAL B 1 377 ? -18.359 -4.895 -7.254 1 66.94 377 VAL B C 1
ATOM 6023 O O . VAL B 1 377 ? -19.359 -4.785 -6.527 1 66.94 377 VAL B O 1
ATOM 6026 N N . MET B 1 378 ? -17.5 -5.766 -7.125 1 73.25 378 MET B N 1
ATOM 6027 C CA . MET B 1 378 ? -17.484 -6.613 -5.938 1 73.25 378 MET B CA 1
ATOM 6028 C C . MET B 1 378 ? -16.734 -5.945 -4.789 1 73.25 378 MET B C 1
ATOM 6030 O O . MET B 1 378 ? -15.539 -6.152 -4.625 1 73.25 378 MET B O 1
ATOM 6034 N N . ASP B 1 379 ? -17.594 -5.219 -3.955 1 74.25 379 ASP B N 1
ATOM 6035 C CA . ASP B 1 379 ? -16.953 -4.52 -2.848 1 74.25 379 ASP B CA 1
ATOM 6036 C C . ASP B 1 379 ? -16.875 -5.414 -1.61 1 74.25 379 ASP B C 1
ATOM 6038 O O . ASP B 1 379 ? -17.781 -6.203 -1.346 1 74.25 379 ASP B O 1
ATOM 6042 N N . GLU B 1 380 ? -15.711 -5.262 -1.067 1 82.75 380 GLU B N 1
ATOM 6043 C CA . GLU B 1 380 ? -15.422 -5.961 0.18 1 82.75 380 GLU B CA 1
ATOM 6044 C C . GLU B 1 380 ? -15.422 -5 1.365 1 82.75 380 GLU B C 1
ATOM 6046 O O . GLU B 1 380 ? -15.492 -3.783 1.184 1 82.75 380 GLU B O 1
ATOM 6051 N N . PRO B 1 381 ? -15.484 -5.523 2.623 1 78.88 381 PRO B N 1
ATOM 6052 C CA . PRO B 1 381 ? -15.5 -4.672 3.816 1 78.88 381 PRO B CA 1
ATOM 6053 C C . PRO B 1 381 ? -14.414 -3.598 3.787 1 78.88 381 PRO B C 1
ATOM 6055 O O . PRO B 1 381 ? -14.664 -2.453 4.172 1 78.88 381 PRO B O 1
ATOM 6058 N N . ALA B 1 382 ? -13.305 -3.9 3.236 1 85.44 382 ALA B N 1
ATOM 6059 C CA . ALA B 1 382 ? -12.211 -2.939 3.143 1 85.44 382 ALA B CA 1
ATOM 6060 C C . ALA B 1 382 ? -12.578 -1.779 2.223 1 85.44 382 ALA B C 1
ATOM 6062 O O . ALA B 1 382 ? -12.188 -0.635 2.475 1 85.44 382 ALA B O 1
ATOM 6063 N N . THR B 1 383 ? -13.312 -2.068 1.189 1 87.25 383 THR B N 1
ATOM 6064 C CA . THR B 1 383 ? -13.727 -1.02 0.266 1 87.25 383 THR B CA 1
ATOM 6065 C C . THR B 1 383 ? -14.805 -0.141 0.897 1 87.25 383 THR B C 1
ATOM 6067 O O . THR B 1 383 ? -14.805 1.078 0.711 1 87.25 383 THR B O 1
ATOM 6070 N N . ALA B 1 384 ? -15.734 -0.727 1.643 1 88.12 384 ALA B N 1
ATOM 6071 C CA . ALA B 1 384 ? -16.75 0.052 2.352 1 88.12 384 ALA B CA 1
ATOM 6072 C C . ALA B 1 384 ? -16.109 1.026 3.332 1 88.12 384 ALA B C 1
ATOM 6074 O O . ALA B 1 384 ? -16.547 2.172 3.457 1 88.12 384 ALA B O 1
ATOM 6075 N N . LYS B 1 385 ? -15.07 0.534 3.982 1 89.56 385 LYS B N 1
ATOM 6076 C CA . LYS B 1 385 ? -14.289 1.389 4.875 1 89.56 385 LYS B CA 1
ATOM 6077 C C . LYS B 1 385 ? -13.695 2.57 4.117 1 89.56 385 LYS B C 1
ATOM 6079 O O . LYS B 1 385 ? -13.789 3.715 4.566 1 89.56 385 LYS B O 1
ATOM 6084 N N . ALA B 1 386 ? -13.125 2.289 2.994 1 92.12 386 ALA B N 1
ATOM 6085 C CA . ALA B 1 386 ? -12.492 3.324 2.178 1 92.12 386 ALA B CA 1
ATOM 6086 C C . ALA B 1 386 ? -13.531 4.324 1.668 1 92.12 386 ALA B C 1
ATOM 6088 O O . ALA B 1 386 ? -13.273 5.531 1.646 1 92.12 386 ALA B O 1
ATOM 6089 N N . LEU B 1 387 ? -14.727 3.816 1.238 1 94.38 387 LEU B N 1
ATOM 6090 C CA . LEU B 1 387 ? -15.797 4.672 0.744 1 94.38 387 LEU B CA 1
ATOM 6091 C C . LEU B 1 387 ? -16.297 5.609 1.841 1 94.38 387 LEU B C 1
ATOM 6093 O O . LEU B 1 387 ? -16.453 6.809 1.613 1 94.38 387 LEU B O 1
ATOM 6097 N N . SER B 1 388 ? -16.484 5.059 3.01 1 94.25 388 SER B N 1
ATOM 6098 C CA . SER B 1 388 ? -16.969 5.855 4.141 1 94.25 388 SER B CA 1
ATOM 6099 C C . SER B 1 388 ? -15.938 6.91 4.539 1 94.25 388 SER B C 1
ATOM 6101 O O . SER B 1 388 ? -16.297 8.062 4.789 1 94.25 388 SER B O 1
ATOM 6103 N N . GLY B 1 389 ? -14.672 6.484 4.641 1 94.62 389 GLY B N 1
ATOM 6104 C CA . GLY B 1 389 ? -13.617 7.434 4.957 1 94.62 389 GLY B CA 1
ATOM 6105 C C . GLY B 1 389 ? -13.523 8.578 3.969 1 94.62 389 GLY B C 1
ATOM 6106 O O . GLY B 1 389 ? -13.289 9.727 4.359 1 94.62 389 GLY B O 1
ATOM 6107 N N . TYR B 1 390 ? -13.766 8.289 2.662 1 96.81 390 TYR B N 1
ATOM 6108 C CA . TYR B 1 390 ? -13.758 9.281 1.594 1 96.81 390 TYR B CA 1
ATOM 6109 C C . TYR B 1 390 ? -14.844 10.328 1.819 1 96.81 390 TYR B C 1
ATOM 6111 O O . TYR B 1 390 ? -14.578 11.531 1.739 1 96.81 390 TYR B O 1
ATOM 6119 N N . LEU B 1 391 ? -16 9.875 2.156 1 97.44 391 LEU B N 1
ATOM 6120 C CA . LEU B 1 391 ? -17.141 10.773 2.35 1 97.44 391 LEU B CA 1
ATOM 6121 C C . LEU B 1 391 ? -16.969 11.602 3.621 1 97.44 391 LEU B C 1
ATOM 6123 O O . LEU B 1 391 ? -17.25 12.805 3.631 1 97.44 391 LEU B O 1
ATOM 6127 N N . LEU B 1 392 ? -16.438 10.961 4.68 1 96.5 392 LEU B N 1
ATOM 6128 C CA . LEU B 1 392 ? -16.234 11.656 5.945 1 96.5 392 LEU B CA 1
ATOM 6129 C C . LEU B 1 392 ? -15.203 12.773 5.789 1 96.5 392 LEU B C 1
ATOM 6131 O O . LEU B 1 392 ? -15.414 13.883 6.27 1 96.5 392 LEU B O 1
ATOM 6135 N N . ARG B 1 393 ? -14.117 12.531 5.094 1 96.94 393 ARG B N 1
ATOM 6136 C CA . ARG B 1 393 ? -13.109 13.562 4.883 1 96.94 393 ARG B CA 1
ATOM 6137 C C . ARG B 1 393 ? -13.656 14.711 4.043 1 96.94 393 ARG B C 1
ATOM 6139 O O . ARG B 1 393 ? -13.32 15.875 4.273 1 96.94 393 ARG B O 1
ATOM 6146 N N . GLY B 1 394 ? -14.508 14.344 3.045 1 98.06 394 GLY B N 1
ATOM 6147 C CA . GLY B 1 394 ? -15.156 15.375 2.25 1 98.06 394 GLY B CA 1
ATOM 6148 C C . GLY B 1 394 ? -16.047 16.297 3.072 1 98.06 394 GLY B C 1
ATOM 6149 O O . GLY B 1 394 ? -16.062 17.5 2.859 1 98.06 394 GLY B O 1
ATOM 6150 N N . ILE B 1 395 ? -16.734 15.703 4.027 1 97.62 395 ILE B N 1
ATOM 6151 C CA . ILE B 1 395 ? -17.594 16.469 4.91 1 97.62 395 ILE B CA 1
ATOM 6152 C C . ILE B 1 395 ? -16.734 17.359 5.82 1 97.62 395 ILE B C 1
ATOM 6154 O O . ILE B 1 395 ? -17 18.547 5.961 1 97.62 395 ILE B O 1
ATOM 6158 N N . ASP B 1 396 ? -15.711 16.781 6.363 1 96.5 396 ASP B N 1
ATOM 6159 C CA . ASP B 1 396 ? -14.898 17.453 7.375 1 96.5 396 ASP B CA 1
ATOM 6160 C C . ASP B 1 396 ? -14.203 18.672 6.801 1 96.5 396 ASP B C 1
ATOM 6162 O O . ASP B 1 396 ? -14.031 19.688 7.492 1 96.5 396 ASP B O 1
ATOM 6166 N N . CYS B 1 397 ? -13.844 18.656 5.535 1 97.06 397 CYS B N 1
ATOM 6167 C CA . CYS B 1 397 ? -13.094 19.766 4.977 1 97.06 397 CYS B CA 1
ATOM 6168 C C . CYS B 1 397 ? -14.031 20.781 4.328 1 97.06 397 CYS B C 1
ATOM 6170 O O . CYS B 1 397 ? -13.602 21.859 3.904 1 97.06 397 CYS B O 1
ATOM 6172 N N . GLY B 1 398 ? -15.297 20.422 4.203 1 96.88 398 GLY B N 1
ATOM 6173 C CA . GLY B 1 398 ? -16.266 21.359 3.672 1 96.88 398 GLY B CA 1
ATOM 6174 C C . GLY B 1 398 ? -16.578 21.141 2.201 1 96.88 398 GLY B C 1
ATOM 6175 O O . GLY B 1 398 ? -17.359 21.875 1.604 1 96.88 398 GLY B O 1
ATOM 6176 N N . ALA B 1 399 ? -15.992 20.109 1.603 1 98.25 399 ALA B N 1
ATOM 6177 C CA . ALA B 1 399 ? -16.234 19.812 0.195 1 98.25 399 ALA B CA 1
ATOM 6178 C C . ALA B 1 399 ? -17.656 19.266 -0.01 1 98.25 399 ALA B C 1
ATOM 6180 O O . ALA B 1 399 ? -18.25 19.453 -1.076 1 98.25 399 ALA B O 1
ATOM 6181 N N . LEU B 1 400 ? -18.156 18.562 0.977 1 98.25 400 LEU B N 1
ATOM 6182 C CA . LEU B 1 400 ? -19.469 17.922 0.924 1 98.25 400 LEU B CA 1
ATOM 6183 C C . LEU B 1 400 ? -20.328 18.359 2.104 1 98.25 400 LEU B C 1
ATOM 6185 O O . LEU B 1 400 ? -19.812 18.75 3.15 1 98.25 400 LEU B O 1
ATOM 6189 N N . ASP B 1 401 ? -21.641 18.297 1.902 1 97.56 401 ASP B N 1
ATOM 6190 C CA . ASP B 1 401 ? -22.578 18.562 2.984 1 97.56 401 ASP B CA 1
ATOM 6191 C C . ASP B 1 401 ? -23.125 17.25 3.568 1 97.56 401 ASP B C 1
ATOM 6193 O O . ASP B 1 401 ? -23.406 16.312 2.83 1 97.56 401 ASP B O 1
ATOM 6197 N N . THR B 1 402 ? -23.203 17.25 4.836 1 97 402 THR B N 1
ATOM 6198 C CA . THR B 1 402 ? -23.719 16.078 5.527 1 97 402 THR B CA 1
ATOM 6199 C C . THR B 1 402 ? -25.078 15.656 4.953 1 97 402 THR B C 1
ATOM 6201 O O . THR B 1 402 ? -25.328 14.469 4.727 1 97 402 THR B O 1
ATOM 6204 N N . ALA B 1 403 ? -25.938 16.641 4.691 1 97.19 403 ALA B N 1
ATOM 6205 C CA . ALA B 1 403 ? -27.281 16.359 4.184 1 97.19 403 ALA B CA 1
ATOM 6206 C C . ALA B 1 403 ? -27.234 15.758 2.785 1 97.19 403 ALA B C 1
ATOM 6208 O O . ALA B 1 403 ? -28.016 14.867 2.455 1 97.19 403 ALA B O 1
ATOM 6209 N N . GLU B 1 404 ? -26.328 16.312 1.996 1 96.94 404 GLU B N 1
ATOM 6210 C CA . GLU B 1 404 ? -26.172 15.805 0.636 1 96.94 404 GLU B CA 1
ATOM 6211 C C . GLU B 1 404 ? -25.719 14.352 0.641 1 96.94 404 GLU B C 1
ATOM 6213 O O . GLU B 1 404 ? -26.234 13.531 -0.118 1 96.94 404 GLU B O 1
ATOM 6218 N N . VAL B 1 405 ? -24.766 13.992 1.492 1 97.38 405 VAL B N 1
ATOM 6219 C CA . VAL B 1 405 ? -24.25 12.633 1.596 1 97.38 405 VAL B CA 1
ATOM 6220 C C . VAL B 1 405 ? -25.328 11.695 2.131 1 97.38 405 VAL B C 1
ATOM 6222 O O . VAL B 1 405 ? -25.5 10.586 1.626 1 97.38 405 VAL B O 1
ATOM 6225 N N . ALA B 1 406 ? -26.094 12.164 3.084 1 97.06 406 ALA B N 1
ATOM 6226 C CA . ALA B 1 406 ? -27.172 11.359 3.65 1 97.06 406 ALA B CA 1
ATOM 6227 C C . ALA B 1 406 ? -28.234 11.047 2.6 1 97.06 406 ALA B C 1
ATOM 6229 O O . ALA B 1 406 ? -28.75 9.93 2.547 1 97.06 406 ALA B O 1
ATOM 6230 N N . ARG B 1 407 ? -28.578 11.969 1.822 1 97.31 407 ARG B N 1
ATOM 6231 C CA . ARG B 1 407 ? -29.578 11.781 0.776 1 97.31 407 ARG B CA 1
ATOM 6232 C C . ARG B 1 407 ? -29.109 10.742 -0.239 1 97.31 407 ARG B C 1
ATOM 6234 O O . ARG B 1 407 ? -29.906 9.898 -0.682 1 97.31 407 ARG B O 1
ATOM 6241 N N . LEU B 1 408 ? -27.875 10.758 -0.569 1 96.75 408 LEU B N 1
ATOM 6242 C CA . LEU B 1 408 ? -27.344 9.906 -1.628 1 96.75 408 LEU B CA 1
ATOM 6243 C C . LEU B 1 408 ? -27.094 8.492 -1.109 1 96.75 408 LEU B C 1
ATOM 6245 O O . LEU B 1 408 ? -27.25 7.516 -1.847 1 96.75 408 LEU B O 1
ATOM 6249 N N . THR B 1 409 ? -26.688 8.336 0.158 1 95.31 409 THR B N 1
ATOM 6250 C CA . THR B 1 409 ? -26.266 7.043 0.682 1 95.31 409 THR B CA 1
ATOM 6251 C C . THR B 1 409 ? -27.359 6.418 1.536 1 95.31 409 THR B C 1
ATOM 6253 O O . THR B 1 409 ? -27.375 5.207 1.756 1 95.31 409 THR B O 1
ATOM 6256 N N . GLY B 1 410 ? -28.234 7.227 2.113 1 95.25 410 GLY B N 1
ATOM 6257 C CA . GLY B 1 410 ? -29.172 6.773 3.129 1 95.25 410 GLY B CA 1
ATOM 6258 C C . GLY B 1 410 ? -28.531 6.586 4.492 1 95.25 410 GLY B C 1
ATOM 6259 O O . GLY B 1 410 ? -29.141 6 5.391 1 95.25 410 GLY B O 1
ATOM 6260 N N . LEU B 1 411 ? -27.312 7.066 4.703 1 95 411 LEU B N 1
ATOM 6261 C CA . LEU B 1 411 ? -26.562 6.859 5.93 1 95 411 LEU B CA 1
ATOM 6262 C C . LEU B 1 411 ? -26.297 8.188 6.641 1 95 411 LEU B C 1
ATOM 6264 O O . LEU B 1 411 ? -26.047 9.203 5.992 1 95 411 LEU B O 1
ATOM 6268 N N . THR B 1 412 ? -26.328 8.18 7.941 1 94.88 412 THR B N 1
ATOM 6269 C CA . THR B 1 412 ? -25.969 9.336 8.75 1 94.88 412 THR B CA 1
ATOM 6270 C C . THR B 1 412 ? -24.453 9.43 8.93 1 94.88 412 THR B C 1
ATOM 6272 O O . THR B 1 412 ? -23.734 8.5 8.578 1 94.88 412 THR B O 1
ATOM 6275 N N . ARG B 1 413 ? -24.047 10.555 9.438 1 94.12 413 ARG B N 1
ATOM 6276 C CA . ARG B 1 413 ? -22.625 10.703 9.758 1 94.12 413 ARG B CA 1
ATOM 6277 C C . ARG B 1 413 ? -22.172 9.633 10.742 1 94.12 413 ARG B C 1
ATOM 6279 O O . ARG B 1 413 ? -21.062 9.109 10.625 1 94.12 413 ARG B O 1
ATOM 6286 N N . ALA B 1 414 ? -22.969 9.305 11.703 1 92.56 414 ALA B N 1
ATOM 6287 C CA . ALA B 1 414 ? -22.641 8.273 12.688 1 92.56 414 ALA B CA 1
ATOM 6288 C C . ALA B 1 414 ? -22.469 6.914 12.023 1 92.56 414 ALA B C 1
ATOM 6290 O O . ALA B 1 414 ? -21.578 6.145 12.398 1 92.56 414 ALA B O 1
ATOM 6291 N N . ASP B 1 415 ? -23.297 6.684 11.062 1 93.25 415 ASP B N 1
ATOM 6292 C CA . ASP B 1 415 ? -23.172 5.445 10.297 1 93.25 415 ASP B CA 1
ATOM 6293 C C . ASP B 1 415 ? -21.844 5.387 9.562 1 93.25 415 ASP B C 1
ATOM 6295 O O . ASP B 1 415 ? -21.172 4.355 9.562 1 93.25 415 ASP B O 1
ATOM 6299 N N . LEU B 1 416 ? -21.516 6.496 8.883 1 94 416 LEU B N 1
ATOM 6300 C CA . LEU B 1 416 ? -20.25 6.57 8.156 1 94 416 LEU B CA 1
ATOM 6301 C C . LEU B 1 416 ? -19.078 6.336 9.086 1 94 416 LEU B C 1
ATOM 6303 O O . LEU B 1 416 ? -18.125 5.625 8.734 1 94 416 LEU B O 1
ATOM 6307 N N . ASP B 1 417 ? -19.109 6.895 10.289 1 91.81 417 ASP B N 1
ATOM 6308 C CA . ASP B 1 417 ? -18.047 6.715 11.281 1 91.81 417 ASP B CA 1
ATOM 6309 C C . ASP B 1 417 ? -17.906 5.246 11.672 1 91.81 417 ASP B C 1
ATOM 6311 O O . ASP B 1 417 ? -16.797 4.754 11.867 1 91.81 417 ASP B O 1
ATOM 6315 N N . ALA B 1 418 ? -18.969 4.59 11.742 1 88.06 418 ALA B N 1
ATOM 6316 C CA . ALA B 1 418 ? -18.969 3.184 12.133 1 88.06 418 ALA B CA 1
ATOM 6317 C C . ALA B 1 418 ? -18.312 2.322 11.062 1 88.06 418 ALA B C 1
ATOM 6319 O O . ALA B 1 418 ? -17.594 1.361 11.383 1 88.06 418 ALA B O 1
ATOM 6320 N N . PHE B 1 419 ? -18.5 2.66 9.812 1 85.56 419 PHE B N 1
ATOM 6321 C CA . PHE B 1 419 ? -17.891 1.912 8.719 1 85.56 419 PHE B CA 1
ATOM 6322 C C . PHE B 1 419 ? -16.406 2.209 8.617 1 85.56 419 PHE B C 1
ATOM 6324 O O . PHE B 1 419 ? -15.617 1.342 8.234 1 85.56 419 PHE B O 1
ATOM 6331 N N . SER B 1 420 ? -15.961 3.438 8.875 1 84.75 420 SER B N 1
ATOM 6332 C CA . SER B 1 420 ? -14.586 3.887 8.664 1 84.75 420 SER B CA 1
ATOM 6333 C C . SER B 1 420 ? -13.664 3.398 9.773 1 84.75 420 SER B C 1
ATOM 6335 O O . SER B 1 420 ? -12.445 3.355 9.602 1 84.75 420 SER B O 1
ATOM 6337 N N . SER B 1 421 ? -14 3.195 10.875 1 71.81 421 SER B N 1
ATOM 6338 C CA . SER B 1 421 ? -13.164 2.773 12 1 71.81 421 SER B CA 1
ATOM 6339 C C . SER B 1 421 ? -13.656 1.459 12.594 1 71.81 421 SER B C 1
ATOM 6341 O O . SER B 1 421 ? -14.281 1.448 13.656 1 71.81 421 SER B O 1
ATOM 6343 N N . PRO B 1 422 ? -13.461 0.422 11.688 1 55.88 422 PRO B N 1
ATOM 6344 C CA . PRO B 1 422 ? -14.039 -0.82 12.203 1 55.88 422 PRO B CA 1
ATOM 6345 C C . PRO B 1 422 ? -13.352 -1.313 13.477 1 55.88 422 PRO B C 1
ATOM 6347 O O . PRO B 1 422 ? -12.172 -1.024 13.695 1 55.88 422 PRO B O 1
ATOM 6350 N N . ARG B 1 423 ? -14.102 -1.538 14.484 1 44.94 423 ARG B N 1
ATOM 6351 C CA . ARG B 1 423 ? -13.641 -2.152 15.727 1 44.94 423 ARG B CA 1
ATOM 6352 C C . ARG B 1 423 ? -12.758 -3.367 15.438 1 44.94 423 ARG B C 1
ATOM 6354 O O . ARG B 1 423 ? -13.062 -4.16 14.547 1 44.94 423 ARG B O 1
ATOM 6361 N N . ARG B 1 424 ? -11.484 -3.43 15.711 1 46.56 424 ARG B N 1
ATOM 6362 C CA . ARG B 1 424 ? -10.555 -4.555 15.719 1 46.56 424 ARG B CA 1
ATOM 6363 C C . ARG B 1 424 ? -11.258 -5.852 16.094 1 46.56 424 ARG B C 1
ATOM 6365 O O . ARG B 1 424 ? -12.023 -5.887 17.062 1 46.56 424 ARG B O 1
ATOM 6372 N N . GLY B 1 425 ? -11.094 -7.012 15.219 1 45.22 425 GLY B N 1
ATOM 6373 C CA . GLY B 1 425 ? -11.602 -8.352 15.445 1 45.22 425 GLY B CA 1
ATOM 6374 C C . GLY B 1 425 ? -13.047 -8.523 15 1 45.22 425 GLY B C 1
ATOM 6375 O O . GLY B 1 425 ? -13.57 -9.641 15 1 45.22 425 GLY B O 1
ATOM 6376 N N . ASP B 1 426 ? -13.727 -7.438 15.07 1 42.47 426 ASP B N 1
ATOM 6377 C CA . ASP B 1 426 ? -15.117 -7.684 14.703 1 42.47 426 ASP B CA 1
ATOM 6378 C C . ASP B 1 426 ? -15.289 -7.711 13.18 1 42.47 426 ASP B C 1
ATOM 6380 O O . ASP B 1 426 ? -14.625 -6.957 12.469 1 42.47 426 ASP B O 1
ATOM 6384 N N . LEU B 1 427 ? -15.633 -8.805 12.711 1 39.53 427 LEU B N 1
ATOM 6385 C CA . LEU B 1 427 ? -16.125 -8.844 11.336 1 39.53 427 LEU B CA 1
ATOM 6386 C C . LEU B 1 427 ? -16.828 -7.543 10.977 1 39.53 427 LEU B C 1
ATOM 6388 O O . LEU B 1 427 ? -17.359 -6.852 11.852 1 39.53 427 LEU B O 1
ATOM 6392 N N . THR B 1 428 ? -16.578 -6.984 9.766 1 41.31 428 THR B N 1
ATOM 6393 C CA . THR B 1 428 ? -17.156 -5.77 9.211 1 41.31 428 THR B CA 1
ATOM 6394 C C . THR B 1 428 ? -18.578 -5.566 9.742 1 41.31 428 THR B C 1
ATOM 6396 O O . THR B 1 428 ? -19.359 -6.508 9.797 1 41.31 428 THR B O 1
ATOM 6399 N N . VAL B 1 429 ? -18.828 -4.449 10.289 1 38.5 429 VAL B N 1
ATOM 6400 C CA . VAL B 1 429 ? -20.156 -3.99 10.703 1 38.5 429 VAL B CA 1
ATOM 6401 C C . VAL B 1 429 ? -21.188 -4.305 9.617 1 38.5 429 VAL B C 1
ATOM 6403 O O . VAL B 1 429 ? -21.016 -3.914 8.461 1 38.5 429 VAL B O 1
ATOM 6406 N N . THR B 1 430 ? -21.891 -5.379 9.781 1 36.72 430 THR B N 1
ATOM 6407 C CA . THR B 1 430 ? -23.047 -5.602 8.93 1 36.72 430 THR B CA 1
ATOM 6408 C C . THR B 1 430 ? -24.062 -4.461 9.078 1 36.72 430 THR B C 1
ATOM 6410 O O . THR B 1 430 ? -24.234 -3.926 10.172 1 36.72 430 THR B O 1
ATOM 6413 N N . ALA B 1 431 ? -24.359 -3.885 8 1 32.31 431 ALA B N 1
ATOM 6414 C CA . ALA B 1 431 ? -25.469 -2.932 8.086 1 32.31 431 ALA B CA 1
ATOM 6415 C C . ALA B 1 431 ? -26.531 -3.42 9.062 1 32.31 431 ALA B C 1
ATOM 6417 O O . ALA B 1 431 ? -26.969 -4.578 8.992 1 32.31 431 ALA B O 1
ATOM 6418 N N . PRO B 1 432 ? -27.188 -2.463 10.117 1 29.08 432 PRO B N 1
ATOM 6419 C CA . PRO B 1 432 ? -28.328 -2.896 10.914 1 29.08 432 PRO B CA 1
ATOM 6420 C C . PRO B 1 432 ? -29.531 -3.309 10.047 1 29.08 432 PRO B C 1
ATOM 6422 O O . PRO B 1 432 ? -29.688 -2.82 8.93 1 29.08 432 PRO B O 1
#

Organism: Streptomyces microflavus (NCBI:txid1919)

Foldseek 3Di:
DPPPPDDDDDDDPVVVVVVCVVCVVVVVCCCQQFVFAPLDFDALEEEEDELVGDDLCPLLVLLVVQVVLCCVQPNALVSVCVLQVFDPVCSHVLLVLLNVCSNPALHQHYAHEAPPNHDDDPLVVLLVSLLVVLQSQLVCVVVVNHHLAYEYEFEACDPVCNVSRLSSVVSNQVSNVVSPHDDQRYEYEHEDDQALVSLLVVLVSVQVVCVVSVHDRLSAAYEYEDQAPNCCANPVGDNRVLVNLVSNVLRHQEYEYEQPSNCVNVPHDPVQRDCPRVSNVSSQVSNCVSCGSSNYAYATEDDPQALDDDSVSNSVSLNVLLVNSLVCVVVVRSYYYDHGSSSSSSSSSSNLSVLVVCLQVLLQVLLCVLVVHDDPDDDDLVSNLVSLVSNSNCCSNSSDPQVVSCVRNVDHNVRSSPSNSDDPPDDRPRND/DPPPPDDDDDDDPVVVVVVCVVCVVVVVCCCQQFVFAPLDFDALEEEEDELVGDDLCPLLVLLVVQLVLCCPQPNALVSVCVLQVFDPVCSHVLVVLLNVCSNPALHQHYAHEAPPNHDDDDLVVLLVSLLVVLQSQLVCVVVVNHHLAYEYEFEACDPVCNVSRLSSVVSNQVSNVVSPHDDQRYEYEHEDDQALVSLLVVLVSVQVVCVVSVHDRLSAAYEYEDQAPNCCANPVGDNRVLVNLVSNVLRHQEYEYEQPSNCVNVPHDPVQRDCPRVSNVSSQVSNCVSCGSSNYAYATEDDPQALDDDSVSNSVSLNVLLVNSLVCVVVPRSYYYDHGSSSSSSSSSSNLSVLVVCLQVLLQVLLCVLVVHDDPDDDDLVSNLVSLVSNSNCCSNSSDPQVVSCVRNVDHNVRSSCSNSPDPPDDGPRND

Secondary structure (DSSP, 8-state):
----------S-HHHHHHHHHHTHHHHHHHHHH------SPPPSEEEEEETTT--TTHHHHHHHHHHHHHHHH--SHHHHHHHHT--HHHHHHHHHHHHHHHHH-S-SEEEEE-STTT----HHHHHHHHHHHHHHHHHHHHHT-S-SEEEEE---SSTTTHHHHHHHHHHHHHHHHHTTS--TTEEEEE-S--SHHHHHHHHHHHHHHHHHTTPPTT---EEEEE-SHHHHS-TTSS-HHHHHHHHTTT-EEEEEE-HHHHHHHTT--GGG--TTSHHHHHHHHHHHHHHTTTT-EEE-----B---SSHHHHHHHHHHHHHHHHHHHHTT--BEEE-SGGGHHHHHHHHHHHHHHTHHHHHHHHHHHHTT---SS---HHHHHHHHHHHHHHHHHTSS-HHHHHHHHS--HHHHHHHHS--TTS------/----------S-HHHHHHHHHHHHHHHHHHHHH------SPPPSEEEEEETTT--TTHHHHHHHHHHHHHHHH--SHHHHHHHHT--HHHHHHHHHHHHHHHHH-S-SEEEEE-STTT----HHHHHHHHHHHHHHHHHHHHHT-S-SEEEEE---SSTTTHHHHHHHHHHHHHHHHHTTS--TTEEEEE-S--SHHHHHHHHHHHHHHHHHTTPPTT---EEEEE-SHHHHS-TTSS-HHHHHHHHTTT-EEEEEE-HHHHHHHTT--GGG--TTSHHHHHHHHHHHHHHTTTT-EEE---------SSHHHHHHHHHHHHHHHHHHHHTT--BEEE-SGGGHHHHHHHHHHHHHHTHHHHHHHHHHHHTT---SB---HHHHHHHHHHHHHHHHHTSS-HHHHHHHHS--HHHHHHHHS--TTS------

pLDDT: mean 93.61, std 10.87, range [29.08, 98.88]

InterPro domains:
  IPR015813 Pyruvate/Phosphoenolpyruvate kinase-like domain superfamily [SSF51621] (97-343)
  IPR040442 Pyruvate kinase-like domain superfamily [G3DSA:3.20.20.60] (79-329)
  IPR054255 Protein of unknown function DUF6986 [PF22484] (23-423)

Sequence (864 aa):
MGQQEKVATSLAGTVSEEISASLTAVDAELARRYPGDPGTRQPVHTVYVPGDVFAPGTLRSWGDQALAALDKHAPDAASFAAVLGIPEELAGPVHDRVRAKLSREPVEDLRIDFEDGYGPRPDAEEDEAAARAARLVSQAYADGTAAPYMGIRMKCMEAGVRDRGIRTTDVFLTGLMAAGGLPEGLVLTLPKVTYPEQVTAFVQLLEAFEKAHGLDAGRIGFEIQIETSQSILAADGTAAVARMIDAAQGRATGLHYGTFDYSACVGVSAAYQASDHPAADHAKAVMQVAAAGTGVRVSDGSTNVLPVGPTAQVHEAWRLHYGLTRRALARAYYQGWDMHPGHLPTRYAAVYTFYREGLEPAAARLAAYVAKAGSDVMDEPATAKALSGYLLRGIDCGALDTAEVARLTGLTRADLDAFSSPRRGDLTVTAPMGQQEKVATSLAGTVSEEISASLTAVDAELARRYPGDPGTRQPVHTVYVPGDVFAPGTLRSWGDQALAALDKHAPDAASFAAVLGIPEELAGPVHDRVRAKLSREPVEDLRIDFEDGYGPRPDAEEDEAAARAARLVSQAYADGTAAPYMGIRMKCMEAGVRDRGIRTTDVFLTGLMAAGGLPEGLVLTLPKVTYPEQVTAFVQLLEAFEKAHGLDAGRIGFEIQIETSQSILAADGTAAVARMIDAAQGRATGLHYGTFDYSACVGVSAAYQASDHPAADHAKAVMQVAAAGTGVRVSDGSTNVLPVGPTAQVHEAWRLHYGLTRRALARAYYQGWDMHPGHLPTRYAAVYTFYREGLEPAAARLAAYVAKAGSDVMDEPATAKALSGYLLRGIDCGALDTAEVARLTGLTRADLDAFSSPRRGDLTVTAP

Radius of gyration: 30.24 Å; Cα contacts (8 Å, |Δi|>4): 1487; chains: 2; bounding box: 95×80×73 Å